Protein AF-A0A0V0S953-F1 (afdb_monomer_lite)

Structure (mmCIF, N/CA/C/O backbone):
data_AF-A0A0V0S953-F1
#
_entry.id   AF-A0A0V0S953-F1
#
loop_
_atom_site.group_PDB
_atom_site.id
_atom_site.type_symbol
_atom_site.label_atom_id
_atom_site.label_alt_id
_atom_site.label_comp_id
_atom_site.label_asym_id
_atom_site.label_entity_id
_atom_site.label_seq_id
_atom_site.pdbx_PDB_ins_code
_atom_site.Cartn_x
_atom_site.Cartn_y
_atom_site.Cartn_z
_atom_site.occupancy
_atom_site.B_iso_or_equiv
_atom_site.auth_seq_id
_atom_site.auth_comp_id
_atom_site.auth_asym_id
_atom_site.auth_atom_id
_atom_site.pdbx_PDB_model_num
ATOM 1 N N . MET A 1 1 ? -29.727 12.438 14.844 1.00 27.28 1 MET A N 1
ATOM 2 C CA . MET A 1 1 ? -30.427 11.473 15.710 1.00 27.28 1 MET A CA 1
ATOM 3 C C . MET A 1 1 ? -31.067 10.426 14.815 1.00 27.28 1 MET A C 1
ATOM 5 O O . MET A 1 1 ? -31.678 10.771 13.804 1.00 27.28 1 MET A O 1
ATOM 9 N N . GLU A 1 2 ? -30.735 9.165 15.053 1.00 31.38 2 GLU A N 1
ATOM 10 C CA . GLU A 1 2 ? -31.239 8.005 14.317 1.00 31.38 2 GLU A CA 1
ATOM 11 C C . GLU A 1 2 ? -32.670 7.712 14.772 1.00 31.38 2 GLU A C 1
ATOM 13 O O . GLU A 1 2 ? -32.946 7.765 15.965 1.00 31.38 2 GLU A O 1
ATOM 18 N N . VAL A 1 3 ? -33.575 7.424 13.834 1.00 25.81 3 VAL A N 1
ATOM 19 C CA . VAL A 1 3 ? -34.759 6.628 14.163 1.00 25.81 3 VAL A CA 1
ATOM 20 C C . VAL A 1 3 ? -34.349 5.185 13.857 1.00 25.81 3 VAL A C 1
ATOM 22 O O . VAL A 1 3 ? -34.022 4.892 12.704 1.00 25.81 3 VAL A O 1
ATOM 25 N N . PRO A 1 4 ? -34.235 4.319 14.867 1.00 36.03 4 PRO A N 1
ATOM 26 C CA . PRO A 1 4 ? -33.815 2.930 14.704 1.00 36.03 4 PRO A CA 1
ATOM 27 C C . PRO A 1 4 ? -34.853 2.132 13.902 1.00 36.03 4 PRO A C 1
ATOM 29 O O . PRO A 1 4 ? -36.058 2.380 13.978 1.00 36.03 4 PRO A O 1
ATOM 32 N N . LYS A 1 5 ? -34.362 1.162 13.119 1.00 43.12 5 LYS A N 1
ATOM 33 C CA . LYS A 1 5 ? -35.192 0.135 12.476 1.00 43.12 5 LYS A CA 1
ATOM 34 C C . LYS A 1 5 ? -35.966 -0.602 13.574 1.00 43.12 5 LYS A C 1
ATOM 36 O O . LYS A 1 5 ? -35.379 -0.983 14.580 1.00 43.12 5 LYS A O 1
ATOM 41 N N . THR A 1 6 ? -37.275 -0.751 13.385 1.00 45.59 6 THR A N 1
ATOM 42 C CA . THR A 1 6 ? -38.213 -1.262 14.393 1.00 45.59 6 THR A CA 1
ATOM 43 C C . THR A 1 6 ? -37.765 -2.619 14.930 1.00 45.59 6 THR A C 1
ATOM 45 O O . THR A 1 6 ? -37.723 -3.594 14.175 1.00 45.59 6 THR A O 1
ATOM 48 N N . VAL A 1 7 ? -37.454 -2.676 16.226 1.00 56.69 7 VAL A N 1
ATOM 49 C CA . VAL A 1 7 ? -37.267 -3.922 16.978 1.00 56.69 7 VAL A CA 1
ATOM 50 C C . VAL A 1 7 ? -38.468 -4.844 16.695 1.00 56.69 7 VAL A C 1
ATOM 52 O O . VAL A 1 7 ? -39.600 -4.347 16.664 1.00 56.69 7 VAL A O 1
ATOM 55 N N . PRO A 1 8 ? -38.271 -6.156 16.452 1.00 63.12 8 PRO A N 1
ATOM 56 C CA . PRO A 1 8 ? -39.381 -7.091 16.301 1.00 63.12 8 PRO A CA 1
ATOM 57 C C . PRO A 1 8 ? -40.364 -6.947 17.463 1.00 63.12 8 PRO A C 1
ATOM 59 O O . PRO A 1 8 ? -39.943 -6.888 18.618 1.00 63.12 8 PRO A O 1
ATOM 62 N N . LYS A 1 9 ? -41.667 -6.884 17.161 1.00 66.38 9 LYS A N 1
ATOM 63 C CA . LYS A 1 9 ? -42.715 -6.642 18.170 1.00 66.38 9 LYS A CA 1
ATOM 64 C C . LYS A 1 9 ? -42.650 -7.635 19.336 1.00 66.38 9 LYS A C 1
ATOM 66 O O . LYS A 1 9 ? -42.949 -7.264 20.463 1.00 66.38 9 LYS A O 1
ATOM 71 N N . ASP A 1 10 ? -42.191 -8.851 19.064 1.00 68.56 10 ASP A N 1
ATOM 72 C CA . ASP A 1 10 ? -42.083 -9.944 20.030 1.00 68.56 10 ASP A CA 1
ATOM 73 C C . ASP A 1 10 ? -40.957 -9.740 21.060 1.00 68.56 10 ASP A C 1
ATOM 75 O O . ASP A 1 10 ? -40.941 -10.398 22.098 1.00 68.56 10 ASP A O 1
ATOM 79 N N . PHE A 1 11 ? -40.003 -8.839 20.791 1.00 76.00 11 PHE A N 1
ATOM 80 C CA . PHE A 1 11 ? -38.868 -8.552 21.682 1.00 76.00 11 PHE A CA 1
ATOM 81 C C . PHE A 1 11 ? -39.101 -7.321 22.559 1.00 76.00 11 PHE A C 1
ATOM 83 O O . PHE A 1 11 ? -38.293 -7.041 23.441 1.00 76.00 11 PHE A O 1
ATOM 90 N N . LEU A 1 12 ? -40.170 -6.571 22.294 1.00 79.94 12 LEU A N 1
ATOM 91 C CA . LEU A 1 12 ? -40.478 -5.333 22.993 1.00 79.94 12 LEU A CA 1
ATOM 92 C C . LEU A 1 12 ? -41.078 -5.607 24.380 1.00 79.94 12 LEU A C 1
ATOM 94 O O . LEU A 1 12 ? -41.820 -6.582 24.552 1.00 79.94 12 LEU A O 1
ATOM 98 N N . PRO A 1 13 ? -40.793 -4.746 25.374 1.00 85.69 13 PRO A N 1
ATOM 99 C CA . PRO A 1 13 ? -41.457 -4.839 26.661 1.00 85.69 13 PRO A CA 1
ATOM 100 C C . PRO A 1 13 ? -42.925 -4.420 26.516 1.00 85.69 13 PRO A C 1
ATOM 102 O O . PRO A 1 13 ? -43.240 -3.447 25.837 1.00 85.69 13 PRO A O 1
ATOM 105 N N . LEU A 1 14 ? -43.820 -5.158 27.168 1.00 87.00 14 LEU A N 1
ATOM 106 C CA . LEU A 1 14 ? -45.253 -4.861 27.244 1.00 87.00 14 LEU A CA 1
ATOM 107 C C . LEU A 1 14 ? -45.548 -3.881 28.383 1.00 87.00 14 LEU A C 1
ATOM 109 O O . LEU A 1 14 ? -46.347 -2.963 28.216 1.00 87.00 14 LEU A O 1
ATOM 113 N N . SER A 1 15 ? -44.894 -4.072 29.534 1.00 87.81 15 SER A N 1
ATOM 114 C CA . SER A 1 15 ? -44.930 -3.147 30.670 1.00 87.81 15 SER A CA 1
ATOM 115 C C . SER A 1 15 ? -43.697 -3.285 31.565 1.00 87.81 15 SER A C 1
ATOM 117 O O . SER A 1 15 ? -43.021 -4.317 31.577 1.00 87.81 15 SER A O 1
ATOM 119 N N . LEU A 1 16 ? -43.398 -2.218 32.303 1.00 90.19 16 LEU A N 1
ATOM 120 C CA . LEU A 1 16 ? -42.393 -2.151 33.359 1.00 90.19 16 LEU A CA 1
ATOM 121 C C . LEU A 1 16 ? -43.057 -1.587 34.613 1.00 90.19 16 LEU A C 1
ATOM 123 O O . LEU A 1 16 ? -43.655 -0.512 34.565 1.00 90.19 16 LEU A O 1
ATOM 127 N N . PHE A 1 17 ? -42.955 -2.297 35.732 1.00 89.88 17 PHE A N 1
ATOM 128 C CA . PHE A 1 17 ? -43.573 -1.868 36.982 1.00 89.88 17 PHE A CA 1
ATOM 129 C C . PHE A 1 17 ? -42.751 -2.260 38.206 1.00 89.88 17 PHE A C 1
ATOM 131 O O . PHE A 1 17 ? -41.916 -3.166 38.159 1.00 89.88 17 PHE A O 1
ATOM 138 N N . ILE A 1 18 ? -42.977 -1.539 39.303 1.00 90.94 18 ILE A N 1
ATOM 139 C CA . ILE A 1 18 ? -42.340 -1.771 40.597 1.00 90.94 18 ILE A CA 1
ATOM 140 C C . ILE A 1 18 ? -43.402 -2.001 41.669 1.00 90.94 18 ILE A C 1
ATOM 142 O O . ILE A 1 18 ? -44.354 -1.232 41.819 1.00 90.94 18 ILE A O 1
ATOM 146 N N . VAL A 1 19 ? -43.223 -3.089 42.409 1.00 90.88 19 VAL A N 1
ATOM 147 C CA . VAL A 1 19 ? -44.101 -3.521 43.496 1.00 90.88 19 VAL A CA 1
ATOM 148 C C . VAL A 1 19 ? -43.340 -3.435 44.809 1.00 90.88 19 VAL A C 1
ATOM 150 O O . VAL A 1 19 ? -42.147 -3.733 44.850 1.00 90.88 19 VAL A O 1
ATOM 153 N N . VAL A 1 20 ? -44.026 -3.030 45.873 1.00 90.06 20 VAL A N 1
ATOM 154 C CA . VAL A 1 20 ? -43.445 -2.792 47.191 1.00 90.06 20 VAL A CA 1
ATOM 155 C C . VAL A 1 20 ? -44.292 -3.474 48.269 1.00 90.06 20 VAL A C 1
ATOM 157 O O . VAL A 1 20 ? -45.518 -3.387 48.247 1.00 90.06 20 VAL A O 1
ATOM 160 N N . LYS A 1 21 ? -43.639 -4.139 49.229 1.00 87.31 21 LYS A N 1
ATOM 161 C CA . LYS A 1 21 ? -44.257 -4.638 50.465 1.00 87.31 21 LYS A CA 1
ATOM 162 C C . LYS A 1 21 ? -43.898 -3.717 51.615 1.00 87.31 21 LYS A C 1
ATOM 164 O O . LYS A 1 21 ? -42.721 -3.570 51.955 1.00 87.31 21 LYS A O 1
ATOM 169 N N . THR A 1 22 ? -44.919 -3.156 52.243 1.00 83.50 22 THR A N 1
ATOM 170 C CA . THR A 1 22 ? -44.800 -2.419 53.504 1.00 83.50 22 THR A CA 1
ATOM 171 C C . THR A 1 22 ? -45.377 -3.259 54.649 1.00 83.50 22 THR A C 1
ATOM 173 O O . THR A 1 22 ? -46.056 -4.255 54.393 1.00 83.50 22 THR A O 1
ATOM 176 N N . PRO A 1 23 ? -45.161 -2.888 55.923 1.00 80.25 23 PRO A N 1
ATOM 177 C CA . PRO A 1 23 ? -45.806 -3.556 57.053 1.00 80.25 23 PRO A CA 1
ATOM 178 C C . PRO A 1 23 ? -47.342 -3.523 57.009 1.00 80.25 23 PRO A C 1
ATOM 180 O O . PRO A 1 23 ? -47.979 -4.347 57.658 1.00 80.25 23 PRO A O 1
ATOM 183 N N . LYS A 1 24 ? -47.932 -2.560 56.285 1.00 77.69 24 LYS A N 1
ATOM 184 C CA . LYS A 1 24 ? -49.384 -2.334 56.227 1.00 77.69 24 LYS A CA 1
ATOM 185 C C . LYS A 1 24 ? -50.045 -3.051 55.052 1.00 77.69 24 LYS A C 1
ATOM 187 O O . LYS A 1 24 ? -51.111 -3.630 55.224 1.00 77.69 24 LYS A O 1
ATOM 192 N N . GLU A 1 25 ? -49.424 -3.001 53.876 1.00 81.19 25 GLU A N 1
ATOM 193 C CA . GLU A 1 25 ? -50.006 -3.507 52.631 1.00 81.19 25 GLU A CA 1
ATOM 194 C C . GLU A 1 25 ? -48.944 -3.860 51.574 1.00 81.19 25 GLU A C 1
ATOM 196 O O . GLU A 1 25 ? -47.821 -3.333 51.581 1.00 81.19 25 GLU A O 1
ATOM 201 N N . ASP A 1 26 ? -49.338 -4.738 50.648 1.00 82.00 26 ASP A N 1
ATOM 202 C CA . ASP A 1 26 ? -48.635 -5.023 49.396 1.00 82.00 26 ASP A CA 1
ATOM 203 C C . ASP A 1 26 ? -49.204 -4.094 48.318 1.00 82.00 26 ASP A C 1
ATOM 205 O O . ASP A 1 26 ? -50.412 -4.089 48.084 1.00 82.00 26 ASP A O 1
ATOM 209 N N . ARG A 1 27 ? -48.357 -3.294 47.663 1.00 82.12 27 ARG A N 1
ATOM 210 C CA . ARG A 1 27 ? -48.823 -2.250 46.744 1.00 82.12 27 ARG A CA 1
ATOM 211 C C . ARG A 1 27 ? -47.999 -2.175 45.467 1.00 82.12 27 ARG A C 1
ATOM 213 O O . ARG A 1 27 ? -46.771 -2.274 45.484 1.00 82.12 27 ARG A O 1
ATOM 220 N N . MET A 1 28 ? -48.679 -1.931 44.348 1.00 85.25 28 MET A N 1
ATOM 221 C CA . MET A 1 28 ? -48.036 -1.495 43.112 1.00 85.25 28 MET A CA 1
ATOM 222 C C . MET A 1 28 ? -47.694 -0.008 43.241 1.00 85.25 28 MET A C 1
ATOM 224 O O . MET A 1 28 ? -48.580 0.829 43.404 1.00 85.25 28 MET A O 1
ATOM 228 N N . LEU A 1 29 ? -46.404 0.321 43.200 1.00 84.75 29 LEU A N 1
ATOM 229 C CA . LEU A 1 29 ? -45.949 1.694 43.399 1.00 84.75 29 LEU A CA 1
ATOM 230 C C . LEU A 1 29 ? -46.031 2.506 42.099 1.00 84.75 29 LEU A C 1
ATOM 232 O O . LEU A 1 29 ? -46.528 3.630 42.104 1.00 84.75 29 LEU A O 1
ATOM 236 N N . TYR A 1 30 ? -45.560 1.941 40.985 1.00 87.81 30 TYR A N 1
ATOM 237 C CA . TYR A 1 30 ? -45.603 2.589 39.673 1.00 87.81 30 TYR A CA 1
ATOM 238 C C . TYR A 1 30 ? -45.574 1.555 38.540 1.00 87.81 30 TYR A C 1
ATOM 240 O O . TYR A 1 30 ? -44.890 0.536 38.656 1.00 87.81 30 TYR A O 1
ATOM 248 N N . MET A 1 31 ? -46.274 1.836 37.439 1.00 85.00 31 MET A N 1
ATOM 249 C CA . MET A 1 31 ? -46.343 0.997 36.240 1.00 85.00 31 MET A CA 1
ATOM 250 C C . MET A 1 31 ? -46.392 1.860 34.981 1.00 85.00 31 MET A C 1
ATOM 252 O O . MET A 1 31 ? -47.083 2.874 34.952 1.00 85.00 31 MET A O 1
ATOM 256 N N . TYR A 1 32 ? -45.685 1.428 33.936 1.00 85.38 32 TYR A N 1
ATOM 257 C CA . TYR A 1 32 ? -45.700 2.076 32.631 1.00 85.38 32 TYR A CA 1
ATOM 258 C C . TYR A 1 32 ? -45.596 1.058 31.478 1.00 85.38 32 TYR A C 1
ATOM 260 O O . TYR A 1 32 ? -44.724 0.182 31.524 1.00 85.38 32 TYR A O 1
ATOM 268 N N . PRO A 1 33 ? -46.417 1.174 30.416 1.00 82.06 33 PRO A N 1
ATOM 269 C CA . PRO A 1 33 ? -47.638 1.982 30.325 1.00 82.06 33 PRO A CA 1
ATOM 270 C C . PRO A 1 33 ? -48.733 1.472 31.291 1.00 82.06 33 PRO A C 1
ATOM 272 O O . PRO A 1 33 ? -48.670 0.315 31.713 1.00 82.06 33 PRO A O 1
ATOM 275 N N . PRO A 1 34 ? -49.729 2.303 31.647 1.00 75.31 34 PRO A N 1
ATOM 276 C CA . PRO A 1 34 ? -50.804 1.921 32.561 1.00 75.31 34 PRO A CA 1
ATOM 277 C C . PRO A 1 34 ? -51.718 0.846 31.950 1.00 75.31 34 PRO A C 1
ATOM 279 O O . PRO A 1 34 ? -51.841 0.749 30.724 1.00 75.31 34 PRO A O 1
ATOM 282 N N . LEU A 1 35 ? -52.367 0.045 32.807 1.00 72.69 35 LEU A N 1
ATOM 283 C CA . LEU A 1 35 ? -53.309 -1.003 32.396 1.00 72.69 35 LEU A CA 1
ATOM 284 C C . LEU A 1 35 ? -54.521 -0.390 31.686 1.00 72.69 35 LEU A C 1
ATOM 286 O O . LEU A 1 35 ? -55.115 0.591 32.138 1.00 72.69 35 LEU A O 1
ATOM 290 N N . GLU A 1 36 ? -54.901 -0.981 30.556 1.00 60.16 36 GLU A N 1
ATOM 291 C CA . GLU A 1 36 ? -56.057 -0.534 29.786 1.00 60.16 36 GLU A CA 1
ATOM 292 C C . GLU A 1 36 ? -57.334 -1.178 30.347 1.00 60.16 36 GLU A C 1
ATOM 294 O O . GLU A 1 36 ? -57.665 -2.320 30.027 1.00 60.16 36 GLU A O 1
ATOM 299 N N . ASN A 1 37 ? -58.056 -0.451 31.202 1.00 52.38 37 ASN A N 1
ATOM 300 C CA . ASN A 1 37 ? -59.352 -0.901 31.713 1.00 52.38 37 ASN A CA 1
ATOM 301 C C . ASN A 1 37 ? -60.457 -0.677 30.672 1.00 52.38 37 ASN A C 1
ATOM 303 O O . ASN A 1 37 ? -60.519 0.373 30.026 1.00 52.38 37 ASN A O 1
ATOM 307 N N . GLU A 1 38 ? -61.375 -1.640 30.527 1.00 41.25 38 GLU A N 1
ATOM 308 C CA . GLU A 1 38 ? -62.577 -1.435 29.716 1.00 41.25 38 GLU A CA 1
ATOM 309 C C . GLU A 1 38 ? -63.356 -0.225 30.249 1.00 41.25 38 GLU A C 1
ATOM 311 O O . GLU A 1 38 ? -63.893 -0.242 31.360 1.00 41.25 38 GLU A O 1
ATOM 316 N N . LYS A 1 39 ? -63.484 0.828 29.432 1.00 37.56 39 LYS A N 1
ATOM 317 C CA . LYS A 1 39 ? -64.547 1.816 29.625 1.00 37.56 39 LYS A CA 1
ATOM 318 C C . LYS A 1 39 ? -65.874 1.078 29.467 1.00 37.56 39 LYS A C 1
ATOM 320 O O . LYS A 1 39 ? -66.322 0.871 28.341 1.00 37.56 39 LYS A O 1
ATOM 325 N N . LYS A 1 40 ? -66.514 0.683 30.573 1.00 32.12 40 LYS A N 1
ATOM 326 C CA . LYS A 1 40 ? -67.910 0.228 30.538 1.00 32.12 40 LYS A CA 1
ATOM 327 C C . LYS A 1 40 ? -68.753 1.343 29.901 1.00 32.12 40 LYS A C 1
ATOM 329 O O . LYS A 1 40 ? -68.783 2.448 30.448 1.00 32.12 40 LYS A O 1
ATOM 334 N N . PRO A 1 41 ? -69.441 1.111 28.771 1.00 31.48 41 PRO A N 1
ATOM 335 C CA . PRO A 1 41 ? -70.391 2.081 28.261 1.00 31.48 41 PRO A CA 1
ATOM 336 C C . PRO A 1 41 ? -71.612 2.066 29.187 1.00 31.48 41 PRO A C 1
ATOM 338 O O . PRO A 1 41 ? -72.271 1.042 29.323 1.00 31.48 41 PRO A O 1
ATOM 341 N N . ASN A 1 42 ? -71.876 3.197 29.845 1.00 37.62 42 ASN A N 1
ATOM 342 C CA . ASN A 1 42 ? -73.132 3.552 30.513 1.00 37.62 42 ASN A CA 1
ATOM 343 C C . ASN A 1 42 ? -73.918 2.391 31.151 1.00 37.62 42 ASN A C 1
ATOM 345 O O . ASN A 1 42 ? -74.941 1.957 30.622 1.00 37.62 42 ASN A O 1
ATOM 349 N N . GLN A 1 43 ? -73.534 1.984 32.360 1.00 33.72 43 GLN A N 1
ATOM 350 C CA . GLN A 1 43 ? -74.524 1.508 33.323 1.00 33.72 43 GLN A CA 1
ATOM 351 C C . GLN A 1 43 ? -74.787 2.641 34.309 1.00 33.72 43 GLN A C 1
ATOM 353 O O . GLN A 1 43 ? -73.927 3.009 35.103 1.00 33.72 43 GLN A O 1
ATOM 358 N N . ARG A 1 44 ? -75.992 3.217 34.225 1.00 42.28 44 ARG A N 1
ATOM 359 C CA . ARG A 1 44 ? -76.611 3.893 35.364 1.00 42.28 44 ARG A CA 1
ATOM 360 C C . ARG A 1 44 ? -76.716 2.849 36.473 1.00 42.28 44 ARG A C 1
ATOM 362 O O . ARG A 1 44 ? -77.617 2.019 36.436 1.00 42.28 44 ARG A O 1
ATOM 369 N N . THR A 1 45 ? -75.778 2.848 37.404 1.00 31.97 45 THR A N 1
ATOM 370 C CA . THR A 1 45 ? -75.957 2.186 38.693 1.00 31.97 45 THR A CA 1
ATOM 371 C C . THR A 1 45 ? -76.225 3.270 39.709 1.00 31.97 45 THR A C 1
ATOM 373 O O . THR A 1 45 ? -75.410 4.177 39.890 1.00 31.97 45 THR A O 1
ATOM 376 N N . ASP A 1 46 ? -77.416 3.188 40.290 1.00 31.89 46 ASP A N 1
ATOM 377 C CA . ASP A 1 46 ? -77.893 4.024 41.373 1.00 31.89 46 ASP A CA 1
ATOM 378 C C . ASP A 1 46 ? -76.809 4.230 42.430 1.00 31.89 46 ASP A C 1
ATOM 380 O O . ASP A 1 46 ? -76.150 3.295 42.889 1.00 31.89 46 ASP A O 1
ATOM 384 N N . GLN A 1 47 ? -76.643 5.491 42.811 1.00 36.81 47 GLN A N 1
ATOM 385 C CA . GLN A 1 47 ? -75.913 5.875 44.003 1.00 36.81 47 GLN A CA 1
ATOM 386 C C . GLN A 1 47 ? -76.607 5.248 45.213 1.00 36.81 47 GLN A C 1
ATOM 388 O O . GLN A 1 47 ? -77.595 5.779 45.717 1.00 36.81 47 GLN A O 1
ATOM 393 N N . VAL A 1 48 ? -76.069 4.143 45.718 1.00 33.62 48 VAL A N 1
ATOM 394 C CA . VAL A 1 48 ? -76.252 3.801 47.126 1.00 33.62 48 VAL A CA 1
ATOM 395 C C . VAL A 1 48 ? -75.131 4.509 47.875 1.00 33.62 48 VAL A C 1
ATOM 397 O O . VAL A 1 48 ? -73.970 4.110 47.815 1.00 33.62 48 VAL A O 1
ATOM 400 N N . MET A 1 49 ? -75.475 5.617 48.533 1.00 31.81 49 MET A N 1
ATOM 401 C CA . MET A 1 49 ? -74.609 6.242 49.527 1.00 31.81 49 MET A CA 1
ATOM 402 C C . MET A 1 49 ? -74.304 5.226 50.632 1.00 31.81 49 MET A C 1
ATOM 404 O O . MET A 1 49 ? -75.199 4.855 51.390 1.00 31.81 49 MET A O 1
ATOM 408 N N . HIS A 1 50 ? -73.044 4.812 50.756 1.00 31.91 50 HIS A N 1
ATOM 409 C CA . HIS A 1 50 ? -72.557 4.199 51.987 1.00 31.91 50 HIS A CA 1
ATOM 410 C C . HIS A 1 50 ? -72.132 5.296 52.971 1.00 31.91 50 HIS A C 1
ATOM 412 O O . HIS A 1 50 ? -71.454 6.256 52.605 1.00 31.91 50 HIS A O 1
ATOM 418 N N . SER A 1 51 ? -72.595 5.175 54.215 1.00 33.22 51 SER A N 1
ATOM 419 C CA . SER A 1 51 ? -72.287 6.089 55.314 1.00 33.22 51 SER A CA 1
ATOM 420 C C . SER A 1 51 ? -70.858 5.868 55.851 1.00 33.22 51 SER A C 1
ATOM 422 O O . SER A 1 51 ? -70.270 4.812 55.614 1.00 33.22 51 SER A O 1
ATOM 424 N N . PRO A 1 52 ? -70.287 6.816 56.623 1.00 39.97 52 PRO A N 1
ATOM 425 C CA . PRO A 1 52 ? -68.868 6.814 57.012 1.00 39.97 52 PRO A CA 1
ATOM 426 C C . PRO A 1 52 ? -68.450 5.723 58.017 1.00 39.97 52 PRO A C 1
ATOM 428 O O . PRO A 1 52 ? -67.308 5.730 58.466 1.00 39.97 52 PRO A O 1
ATOM 431 N N . TYR A 1 53 ? -69.356 4.822 58.412 1.00 36.78 53 TYR A N 1
ATOM 432 C CA . TYR A 1 53 ? -69.130 3.828 59.472 1.00 36.78 53 TYR A CA 1
ATOM 433 C C . TYR A 1 53 ? -69.298 2.369 59.024 1.00 36.78 53 TYR A C 1
ATOM 435 O O . TYR A 1 53 ? -69.238 1.466 59.858 1.00 36.78 53 TYR A O 1
ATOM 443 N N . THR A 1 54 ? -69.490 2.091 57.733 1.00 29.41 54 THR A N 1
ATOM 444 C CA . THR A 1 54 ? -69.444 0.706 57.242 1.00 29.41 54 THR A CA 1
ATOM 445 C C . THR A 1 54 ? -68.000 0.224 57.141 1.00 29.41 54 THR A C 1
ATOM 447 O O . THR A 1 54 ? -67.235 0.710 56.310 1.00 29.41 54 THR A O 1
ATOM 450 N N . VAL A 1 55 ? -67.639 -0.747 57.984 1.00 33.53 55 VAL A N 1
ATOM 451 C CA . VAL A 1 55 ? -66.429 -1.562 57.820 1.00 33.53 55 VAL A CA 1
ATOM 452 C C . VAL A 1 55 ? -66.520 -2.239 56.455 1.00 33.53 55 VAL A C 1
ATOM 454 O O . VAL A 1 55 ? -67.422 -3.040 56.217 1.00 33.53 55 VAL A O 1
ATOM 457 N N . VAL A 1 56 ? -65.613 -1.882 55.546 1.00 32.12 56 VAL A N 1
ATOM 458 C CA . VAL A 1 56 ? -65.423 -2.608 54.290 1.00 32.12 56 VAL A CA 1
ATOM 459 C C . VAL A 1 56 ? -64.786 -3.942 54.661 1.00 32.12 56 VAL A C 1
ATOM 461 O O . VAL A 1 56 ? -63.593 -4.006 54.950 1.00 32.12 56 VAL A O 1
ATOM 464 N N . GLU A 1 57 ? -65.583 -5.008 54.709 1.00 28.97 57 GLU A N 1
ATOM 465 C CA . GLU A 1 57 ? -65.027 -6.356 54.656 1.00 28.97 57 GLU A CA 1
ATOM 466 C C . GLU A 1 57 ? -64.249 -6.483 53.346 1.00 28.97 57 GLU A C 1
ATOM 468 O O . GLU A 1 57 ? -64.786 -6.255 52.260 1.00 28.97 57 GLU A O 1
ATOM 473 N N . SER A 1 58 ? -62.968 -6.832 53.459 1.00 30.09 58 SER A N 1
ATOM 474 C CA . SER A 1 58 ? -62.065 -7.162 52.358 1.00 30.09 58 SER A CA 1
ATOM 475 C C . SER A 1 58 ? -62.515 -8.473 51.698 1.00 30.09 58 SER A C 1
ATOM 477 O O . SER A 1 58 ? -61.878 -9.518 51.817 1.00 30.09 58 SER A O 1
ATOM 479 N N . GLY A 1 59 ? -63.673 -8.442 51.044 1.00 29.11 59 GLY A N 1
ATOM 480 C CA . GLY A 1 59 ? -64.198 -9.534 50.246 1.00 29.11 59 GLY A CA 1
ATOM 481 C C . GLY A 1 59 ? -63.457 -9.593 48.919 1.00 29.11 59 GLY A C 1
ATOM 482 O O . GLY A 1 59 ? -63.823 -8.915 47.965 1.00 29.11 59 GLY A O 1
ATOM 483 N N . THR A 1 60 ? -62.422 -10.428 48.846 1.00 35.31 60 THR A N 1
ATOM 484 C CA . THR A 1 60 ? -61.786 -10.856 47.592 1.00 35.31 60 THR A CA 1
ATOM 485 C C . THR A 1 60 ? -62.744 -11.764 46.815 1.00 35.31 60 THR A C 1
ATOM 487 O O . THR A 1 60 ? -62.572 -12.979 46.739 1.00 35.31 60 THR A O 1
ATOM 490 N N . THR A 1 61 ? -63.806 -11.202 46.239 1.00 33.50 61 THR A N 1
ATOM 491 C CA . THR A 1 61 ? -64.629 -11.927 45.265 1.00 33.50 61 THR A CA 1
ATOM 492 C C . THR A 1 61 ? -64.004 -11.807 43.884 1.00 33.50 61 THR A C 1
ATOM 494 O O . THR A 1 61 ? -64.182 -10.824 43.172 1.00 33.50 61 THR A O 1
ATOM 497 N N . TRP A 1 62 ? -63.255 -12.849 43.531 1.00 38.84 62 TRP A N 1
ATOM 498 C CA . TRP A 1 62 ? -62.644 -13.078 42.229 1.00 38.84 62 TRP A CA 1
ATOM 499 C C . TRP A 1 62 ? -63.705 -13.113 41.123 1.00 38.84 62 TRP A C 1
ATOM 501 O O . TRP A 1 62 ? -64.420 -14.105 40.966 1.00 38.84 62 TRP A O 1
ATOM 511 N N . HIS A 1 63 ? -63.778 -12.073 40.296 1.00 41.38 63 HIS A N 1
ATOM 512 C CA . HIS A 1 63 ? -64.383 -12.209 38.976 1.00 41.38 63 HIS A CA 1
ATOM 513 C C . HIS A 1 63 ? -63.317 -12.748 38.027 1.00 41.38 63 HIS A C 1
ATOM 515 O O . HIS A 1 63 ? -62.480 -12.018 37.508 1.00 41.38 63 HIS A O 1
ATOM 521 N N . GLN A 1 64 ? -63.325 -14.068 37.833 1.00 40.34 64 GLN A N 1
ATOM 522 C CA . GLN A 1 64 ? -62.455 -14.747 36.883 1.00 40.34 64 GLN A CA 1
ATOM 523 C C . GLN A 1 64 ? -62.870 -14.350 35.459 1.00 40.34 64 GLN A C 1
ATOM 525 O O . GLN A 1 64 ? -63.674 -15.017 34.807 1.00 40.34 64 GLN A O 1
ATOM 530 N N . HIS A 1 65 ? -62.357 -13.224 34.973 1.00 49.97 65 HIS A N 1
ATOM 531 C CA . HIS A 1 65 ? -62.475 -12.888 33.568 1.00 49.97 65 HIS A CA 1
ATOM 532 C C . HIS A 1 65 ? -61.603 -13.871 32.775 1.00 49.97 65 HIS A C 1
ATOM 534 O O . HIS A 1 65 ? -60.378 -13.789 32.774 1.00 49.97 65 HIS A O 1
ATOM 540 N N . ASN A 1 66 ? -62.244 -14.849 32.128 1.00 48.25 66 ASN A N 1
ATOM 541 C CA . ASN A 1 66 ? -61.598 -15.830 31.252 1.00 48.25 66 ASN A CA 1
ATOM 542 C C . ASN A 1 66 ? -61.108 -15.160 29.955 1.00 48.25 66 ASN A C 1
ATOM 544 O O . ASN A 1 66 ? -61.662 -15.378 28.874 1.00 48.25 66 ASN A O 1
ATOM 548 N N . TYR A 1 67 ? -60.074 -14.327 30.045 1.00 57.06 67 TYR A N 1
ATOM 549 C CA . TYR A 1 67 ? -59.380 -13.805 28.874 1.00 57.06 67 TYR A CA 1
ATOM 550 C C . TYR A 1 67 ? -58.445 -14.885 28.310 1.00 57.06 67 TYR A C 1
ATOM 552 O O . TYR A 1 67 ? -57.635 -15.464 29.030 1.00 57.06 67 TYR A O 1
ATOM 560 N N . LYS A 1 68 ? -58.562 -15.179 27.006 1.00 60.78 68 LYS A N 1
ATOM 561 C CA . LYS A 1 68 ? -57.687 -16.143 26.305 1.00 60.78 68 LYS A CA 1
ATOM 562 C C . LYS A 1 68 ? -56.273 -15.599 26.053 1.00 60.78 68 LYS A C 1
ATOM 564 O O . LYS A 1 68 ? -55.364 -16.388 25.817 1.00 60.78 68 LYS A O 1
ATOM 569 N N . THR A 1 69 ? -56.109 -14.279 26.077 1.00 72.00 69 THR A N 1
ATOM 570 C CA . THR A 1 69 ? -54.852 -13.557 25.846 1.00 72.00 69 THR A CA 1
ATOM 571 C C . THR A 1 69 ? -54.752 -12.406 26.837 1.00 72.00 69 THR A C 1
ATOM 573 O O . THR A 1 69 ? -55.743 -11.730 27.108 1.00 72.00 69 THR A O 1
ATOM 576 N N . SER A 1 70 ? -53.554 -12.173 27.356 1.00 77.94 70 SER A N 1
ATOM 577 C CA . SER A 1 70 ? -53.223 -11.095 28.291 1.00 77.94 70 SER A CA 1
ATOM 578 C C . SER A 1 70 ? -52.572 -9.893 27.589 1.00 77.94 70 SER A C 1
ATOM 580 O O . SER A 1 70 ? -52.013 -9.011 28.242 1.00 77.94 70 SER A O 1
ATOM 582 N N . ILE A 1 71 ? -52.636 -9.857 26.252 1.00 79.19 71 ILE A N 1
ATOM 583 C CA . ILE A 1 71 ? -52.079 -8.806 25.395 1.00 79.19 71 ILE A CA 1
ATOM 584 C C . ILE A 1 71 ? -53.185 -8.231 24.500 1.00 79.19 71 ILE A C 1
ATOM 586 O O . ILE A 1 71 ? -53.863 -8.978 23.790 1.00 79.19 71 ILE A O 1
ATOM 590 N N . LYS A 1 72 ? -53.333 -6.901 24.491 1.00 73.88 72 LYS A N 1
ATOM 591 C CA . LYS A 1 72 ? -54.224 -6.154 23.585 1.00 73.88 72 LYS A CA 1
ATOM 592 C C . LYS A 1 72 ? -53.496 -4.909 23.072 1.00 73.88 72 LYS A C 1
ATOM 594 O O . LYS A 1 72 ? -52.854 -4.219 23.853 1.00 73.88 72 LYS A O 1
ATOM 599 N N . ASP A 1 73 ? -53.489 -4.688 21.755 1.00 67.19 73 ASP A N 1
ATOM 600 C CA . ASP A 1 73 ? -52.793 -3.567 21.089 1.00 67.19 73 ASP A CA 1
ATOM 601 C C . ASP A 1 73 ? -51.313 -3.364 21.498 1.00 67.19 73 ASP A C 1
ATOM 603 O O . ASP A 1 73 ? -50.778 -2.257 21.477 1.00 67.19 73 ASP A O 1
ATOM 607 N N . GLY A 1 74 ? -50.615 -4.454 21.848 1.00 69.44 74 GLY A N 1
ATOM 608 C CA . GLY A 1 74 ? -49.215 -4.415 22.292 1.00 69.44 74 GLY A CA 1
ATOM 609 C C . GLY A 1 74 ? -49.011 -3.968 23.746 1.00 69.44 74 GLY A C 1
ATOM 610 O O . GLY A 1 74 ? -47.874 -3.720 24.135 1.00 69.44 74 GLY A O 1
ATOM 611 N N . LYS A 1 75 ? -50.082 -3.889 24.544 1.00 77.00 75 LYS A N 1
ATOM 612 C CA . LYS A 1 75 ? -50.067 -3.576 25.978 1.00 77.00 75 LYS A CA 1
ATOM 613 C C . LYS A 1 75 ? -50.597 -4.741 26.813 1.00 77.00 75 LYS A C 1
ATOM 615 O O . LYS A 1 75 ? -51.272 -5.638 26.302 1.00 77.00 75 LYS A O 1
ATOM 620 N N . LEU A 1 76 ? -50.272 -4.714 28.105 1.00 81.69 76 LEU A N 1
ATOM 621 C CA . LEU A 1 76 ? -50.765 -5.673 29.090 1.00 81.69 76 LEU A CA 1
ATOM 622 C C . LEU A 1 76 ? -52.263 -5.434 29.362 1.00 81.69 76 LEU A C 1
ATOM 624 O O . LEU A 1 76 ? -52.675 -4.295 29.574 1.00 81.69 76 LEU A O 1
ATOM 628 N N . PHE A 1 77 ? -53.066 -6.500 29.358 1.00 79.94 77 PHE A N 1
ATOM 629 C CA . PHE A 1 77 ? -54.518 -6.438 29.550 1.00 79.94 77 PHE A CA 1
ATOM 630 C C . PHE A 1 77 ? -55.017 -7.566 30.469 1.00 79.94 77 PHE A C 1
ATOM 632 O O . PHE A 1 77 ? -54.477 -8.674 30.452 1.00 79.94 77 PHE A O 1
ATOM 639 N N . GLY A 1 78 ? -56.082 -7.294 31.233 1.00 72.38 78 GLY A N 1
ATOM 640 C CA . GLY A 1 78 ? -56.804 -8.303 32.019 1.00 72.38 78 GLY A CA 1
ATOM 641 C C . GLY A 1 78 ? -56.218 -8.622 33.400 1.00 72.38 78 GLY A C 1
ATOM 642 O O . GLY A 1 78 ? -56.487 -9.704 33.918 1.00 72.38 78 GLY A O 1
ATOM 643 N N . PHE A 1 79 ? -55.431 -7.715 33.983 1.00 77.94 79 PHE A N 1
ATOM 644 C CA . PHE A 1 79 ? -54.925 -7.816 35.356 1.00 77.94 79 PHE A CA 1
ATOM 645 C C . PHE A 1 79 ? -55.375 -6.607 36.181 1.00 77.94 79 PHE A C 1
ATOM 647 O O . PHE A 1 79 ? -55.478 -5.516 35.629 1.00 77.94 79 PHE A O 1
ATOM 654 N N . ASP A 1 80 ? -55.577 -6.804 37.485 1.00 78.25 80 ASP A N 1
ATOM 655 C CA . ASP A 1 80 ? -55.813 -5.725 38.452 1.00 78.25 80 ASP A CA 1
ATOM 656 C C . ASP A 1 80 ? -54.523 -5.399 39.225 1.00 78.25 80 ASP A C 1
ATOM 658 O O . ASP A 1 80 ? -53.712 -6.294 39.504 1.00 78.25 80 ASP A O 1
ATOM 662 N N . ASP A 1 81 ? -54.351 -4.132 39.616 1.00 76.94 81 ASP A N 1
ATOM 663 C CA . ASP A 1 81 ? -53.148 -3.650 40.312 1.00 76.94 81 ASP A CA 1
ATOM 664 C C . ASP A 1 81 ? -52.891 -4.397 41.632 1.00 76.94 81 ASP A C 1
ATOM 666 O O . ASP A 1 81 ? -51.750 -4.749 41.937 1.00 76.94 81 ASP A O 1
ATOM 670 N N . GLU A 1 82 ? -53.951 -4.693 42.392 1.00 78.88 82 GLU A N 1
ATOM 671 C CA . GLU A 1 82 ? -53.881 -5.419 43.669 1.00 78.88 82 GLU A CA 1
ATOM 672 C C . GLU A 1 82 ? -53.403 -6.868 43.485 1.00 78.88 82 GLU A C 1
ATOM 674 O O . GLU A 1 82 ? -52.602 -7.377 44.273 1.00 78.88 82 GLU A O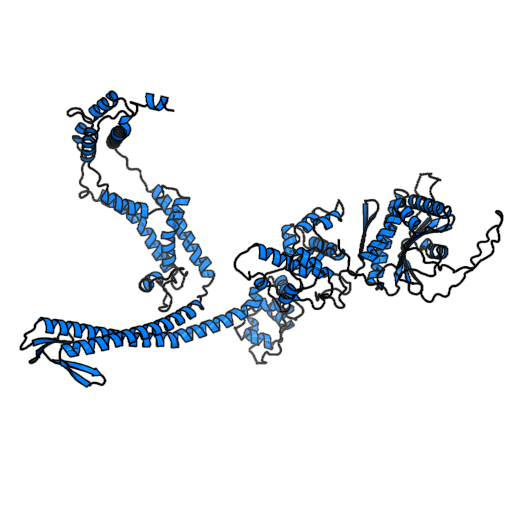 1
ATOM 679 N N . ILE A 1 83 ? -53.836 -7.526 42.404 1.00 81.19 83 ILE A N 1
ATOM 680 C CA . ILE A 1 83 ? -53.459 -8.912 42.096 1.00 81.19 83 ILE A CA 1
ATOM 681 C C . ILE A 1 83 ? -51.989 -8.976 41.680 1.00 81.19 83 ILE A C 1
ATOM 683 O O . ILE A 1 83 ? -51.255 -9.854 42.137 1.00 81.19 83 ILE A O 1
ATOM 687 N N . LEU A 1 84 ? -51.542 -8.050 40.825 1.00 82.81 84 LEU A N 1
ATOM 688 C CA . LEU A 1 84 ? -50.137 -7.967 40.418 1.00 82.81 84 LEU A CA 1
ATOM 689 C C . LEU A 1 84 ? -49.239 -7.627 41.611 1.00 82.81 84 LEU A C 1
ATOM 691 O O . LEU A 1 84 ? -48.164 -8.212 41.743 1.00 82.81 84 LEU A O 1
ATOM 695 N N . ALA A 1 85 ? -49.687 -6.734 42.499 1.00 83.94 85 ALA A N 1
ATOM 696 C CA . ALA A 1 85 ? -48.962 -6.423 43.720 1.00 83.94 85 ALA A CA 1
ATOM 697 C C . ALA A 1 85 ? -48.764 -7.683 44.572 1.00 83.94 85 ALA A C 1
ATOM 699 O O . ALA A 1 85 ? -47.625 -8.056 44.834 1.00 83.94 85 ALA A O 1
ATOM 700 N N . PHE A 1 86 ? -49.846 -8.396 44.894 1.00 83.38 86 PHE A N 1
ATOM 701 C CA . PHE A 1 86 ? -49.795 -9.620 45.698 1.00 83.38 86 PHE A CA 1
ATOM 702 C C . PHE A 1 86 ? -48.969 -10.747 45.055 1.00 83.38 86 PHE A C 1
ATOM 704 O O . PHE A 1 86 ? -48.240 -11.465 45.737 1.00 83.38 86 PHE A O 1
ATOM 711 N N . LEU A 1 87 ? -49.068 -10.928 43.734 1.00 83.62 87 LEU A N 1
ATOM 712 C CA . LEU A 1 87 ? -48.359 -12.004 43.039 1.00 83.62 87 LEU A CA 1
ATOM 713 C C . LEU A 1 87 ? -46.838 -11.796 43.051 1.00 83.62 87 LEU A C 1
ATOM 715 O O . LEU A 1 87 ? -46.077 -12.766 43.101 1.00 83.62 87 LEU A O 1
ATOM 719 N N . PHE A 1 88 ? -46.396 -10.540 42.969 1.00 86.81 88 PHE A N 1
ATOM 720 C CA . PHE A 1 88 ? -44.986 -10.201 42.815 1.00 86.81 88 PHE A CA 1
ATOM 721 C C . PHE A 1 88 ? -44.312 -9.685 44.096 1.00 86.81 88 PHE A C 1
ATOM 723 O O . PHE A 1 88 ? -43.077 -9.587 44.114 1.00 86.81 88 PHE A O 1
ATOM 730 N N . THR A 1 89 ? -45.061 -9.464 45.186 1.00 82.00 89 THR A N 1
ATOM 731 C CA . THR A 1 89 ? -44.548 -9.431 46.568 1.00 82.00 89 THR A CA 1
ATOM 732 C C . THR A 1 89 ? -44.260 -10.851 47.068 1.00 82.00 89 THR A C 1
ATOM 734 O O . THR A 1 89 ? -44.947 -11.420 47.916 1.00 82.00 89 THR A O 1
ATOM 737 N N . VAL A 1 90 ? -43.211 -11.464 46.518 1.00 81.31 90 VAL A N 1
ATOM 738 C CA . VAL A 1 90 ? -42.840 -12.851 46.834 1.00 81.31 90 VAL A CA 1
ATOM 739 C C . VAL A 1 90 ? -42.441 -13.057 48.300 1.00 81.31 90 VAL A C 1
ATOM 741 O O . VAL A 1 90 ? -42.089 -12.132 49.032 1.00 81.31 90 VAL A O 1
ATOM 744 N N . LEU A 1 91 ? -42.429 -14.324 48.719 1.00 81.88 91 LEU A N 1
ATOM 745 C CA . LEU A 1 91 ? -41.910 -14.731 50.023 1.00 81.88 91 LEU A CA 1
ATOM 746 C C . LEU A 1 91 ? -40.427 -14.330 50.184 1.00 81.88 91 LEU A C 1
ATOM 748 O O . LEU A 1 91 ? -39.648 -14.555 49.255 1.00 81.88 91 LEU A O 1
ATOM 752 N N . PRO A 1 92 ? -39.986 -13.884 51.380 1.00 79.94 92 PRO A N 1
ATOM 753 C CA . PRO A 1 92 ? -38.604 -13.447 51.626 1.00 79.94 92 PRO A CA 1
ATOM 754 C C . PRO A 1 92 ? -37.514 -14.460 51.241 1.00 79.94 92 PRO A C 1
ATOM 756 O O . PRO A 1 92 ? -36.398 -14.079 50.908 1.00 79.94 92 PRO A O 1
ATOM 759 N N . LYS A 1 93 ? -37.831 -15.763 51.249 1.00 81.56 93 LYS A N 1
ATOM 760 C CA . LYS A 1 93 ? -36.906 -16.847 50.865 1.00 81.56 93 LYS A CA 1
ATOM 761 C C . LYS A 1 93 ? -36.546 -16.859 49.374 1.00 81.56 93 LYS A C 1
ATOM 763 O O . LYS A 1 93 ? -35.562 -17.487 49.007 1.00 81.56 93 LYS A O 1
ATOM 768 N N . MET A 1 94 ? -37.362 -16.219 48.538 1.00 80.88 94 MET A N 1
ATOM 769 C CA . MET A 1 94 ? -37.176 -16.127 47.086 1.00 80.88 94 MET A CA 1
ATOM 770 C C . MET A 1 94 ? -36.502 -14.810 46.668 1.00 80.88 94 MET A C 1
ATOM 772 O O . MET A 1 94 ? -36.299 -14.579 45.477 1.00 80.88 94 MET A O 1
ATOM 776 N N . CYS A 1 95 ? -36.182 -13.934 47.627 1.00 84.00 95 CYS A N 1
ATOM 777 C CA . CYS A 1 95 ? -35.477 -12.685 47.365 1.00 84.00 95 CYS A CA 1
ATOM 778 C C . CYS A 1 95 ? -34.019 -12.935 46.954 1.00 84.00 95 CYS A C 1
ATOM 780 O O . CYS A 1 95 ? -33.424 -13.961 47.279 1.00 84.00 95 CYS A O 1
ATOM 782 N N . ASP A 1 96 ? -33.450 -11.970 46.233 1.00 84.12 96 ASP A N 1
ATOM 783 C CA . ASP A 1 96 ? -32.101 -12.010 45.666 1.00 84.12 96 ASP A CA 1
ATOM 784 C C . ASP A 1 96 ? -31.870 -13.168 44.660 1.00 84.12 96 ASP A C 1
ATOM 786 O O . ASP A 1 96 ? -30.738 -13.590 44.412 1.00 84.12 96 ASP A O 1
ATOM 790 N N . GLN A 1 97 ? -32.946 -13.659 44.031 1.00 87.06 97 GLN A N 1
ATOM 791 C CA . GLN A 1 97 ? -32.921 -14.642 42.941 1.00 87.06 97 GLN A CA 1
ATOM 792 C C . GLN A 1 97 ? -33.716 -14.148 41.723 1.00 87.06 97 GLN A C 1
ATOM 794 O O . GLN A 1 97 ? -34.635 -13.341 41.842 1.00 87.06 97 GLN A O 1
ATOM 799 N N . ARG A 1 98 ? -33.373 -14.641 40.525 1.00 87.06 98 ARG A N 1
ATOM 800 C CA . ARG A 1 98 ? -34.096 -14.298 39.287 1.00 87.06 98 ARG A CA 1
ATOM 801 C C . ARG A 1 98 ? -35.463 -14.967 39.263 1.00 87.06 98 ARG A C 1
ATOM 803 O O . ARG A 1 98 ? -35.563 -16.187 39.382 1.00 87.06 98 ARG A O 1
ATOM 810 N N . MET A 1 99 ? -36.500 -14.174 39.035 1.00 87.81 99 MET A N 1
ATOM 811 C CA . MET A 1 99 ? -37.879 -14.637 38.979 1.00 87.81 99 MET A CA 1
ATOM 812 C C . MET A 1 99 ? -38.380 -14.631 37.533 1.00 87.81 99 MET A C 1
ATOM 814 O O . MET A 1 99 ? -38.375 -13.595 36.870 1.00 87.81 99 MET A O 1
ATOM 818 N N . HIS A 1 100 ? -38.853 -15.788 37.067 1.00 88.31 100 HIS A N 1
ATOM 819 C CA . HIS A 1 100 ? -39.482 -15.953 35.757 1.00 88.31 100 HIS A CA 1
ATOM 820 C C . HIS A 1 100 ? -40.858 -16.591 35.930 1.00 88.31 100 HIS A C 1
ATOM 822 O O . HIS A 1 100 ? -40.958 -17.768 36.271 1.00 88.31 100 HIS A O 1
ATOM 828 N N . ILE A 1 101 ? -41.919 -15.831 35.671 1.00 87.62 101 ILE A N 1
ATOM 829 C CA . ILE A 1 101 ? -43.298 -16.315 35.779 1.00 87.62 101 ILE A CA 1
ATOM 830 C C . ILE A 1 101 ? -43.962 -16.163 34.413 1.00 87.62 101 ILE A C 1
ATOM 832 O O . ILE A 1 101 ? -43.941 -15.088 33.823 1.00 87.62 101 ILE A O 1
ATOM 836 N N . LYS A 1 102 ? -44.534 -17.244 33.878 1.00 87.75 102 LYS A N 1
ATOM 837 C CA . LYS A 1 102 ? -45.308 -17.207 32.630 1.00 87.75 102 LYS A CA 1
ATOM 838 C C . LYS A 1 102 ? -46.792 -17.298 32.962 1.00 87.75 102 LYS A C 1
ATOM 840 O O . LYS A 1 102 ? -47.213 -18.283 33.561 1.00 87.75 102 LYS A O 1
ATOM 845 N N . ILE A 1 103 ? -47.563 -16.312 32.519 1.00 85.12 103 ILE A N 1
ATOM 846 C CA . ILE A 1 103 ? -49.024 -16.299 32.606 1.00 85.12 103 ILE A CA 1
ATOM 847 C C . ILE A 1 103 ? -49.543 -16.081 31.189 1.00 85.12 103 ILE A C 1
ATOM 849 O O . ILE A 1 103 ? -49.222 -15.075 30.563 1.00 85.12 103 ILE A O 1
ATOM 853 N N . ASN A 1 104 ? -50.310 -17.039 30.666 1.00 83.81 104 ASN A N 1
ATOM 854 C CA . ASN A 1 104 ? -50.822 -17.017 29.293 1.00 83.81 104 ASN A CA 1
ATOM 855 C C . ASN A 1 104 ? -49.705 -16.792 28.243 1.00 83.81 104 ASN A C 1
ATOM 857 O O . ASN A 1 104 ? -48.761 -17.584 28.128 1.00 83.81 104 ASN A O 1
ATOM 861 N N . ASP A 1 105 ? -49.832 -15.720 27.469 1.00 85.50 105 ASP A N 1
ATOM 862 C CA . ASP A 1 105 ? -48.954 -15.227 26.409 1.00 85.50 105 ASP A CA 1
ATOM 863 C C . ASP A 1 105 ? -47.909 -14.206 26.903 1.00 85.50 105 ASP A C 1
ATOM 865 O O . ASP A 1 105 ? -47.120 -13.707 26.100 1.00 85.50 105 ASP A O 1
ATOM 869 N N . VAL A 1 106 ? -47.825 -13.958 28.217 1.00 87.44 106 VAL A N 1
ATOM 870 C CA . VAL A 1 106 ? -46.900 -12.998 28.841 1.00 87.44 106 VAL A CA 1
ATOM 871 C C . VAL A 1 106 ? -45.912 -13.704 29.776 1.00 87.44 106 VAL A C 1
ATOM 873 O O . VAL A 1 106 ? -46.258 -14.608 30.542 1.00 87.44 106 VAL A O 1
ATOM 876 N N . ARG A 1 107 ? -44.645 -13.287 29.729 1.00 90.19 107 ARG A N 1
ATOM 877 C CA . ARG A 1 107 ? -43.593 -13.690 30.667 1.00 90.19 107 ARG A CA 1
ATOM 878 C C . ARG A 1 107 ? -43.172 -12.483 31.503 1.00 90.19 107 ARG A C 1
ATOM 880 O O . ARG A 1 107 ? -42.684 -11.495 30.965 1.00 90.19 107 ARG A O 1
ATOM 887 N N . PHE A 1 108 ? -43.328 -12.600 32.814 1.00 91.88 108 PHE A N 1
ATOM 888 C CA . PHE A 1 108 ? -42.886 -11.637 33.813 1.00 91.88 108 PHE A CA 1
ATOM 889 C C . PHE A 1 108 ? -41.487 -12.005 34.303 1.00 91.88 108 PHE A C 1
ATOM 891 O O . PHE A 1 108 ? -41.237 -13.144 34.709 1.00 91.88 108 PHE A O 1
ATOM 898 N N . ILE A 1 109 ? -40.576 -11.041 34.237 1.00 92.50 109 ILE A N 1
ATOM 899 C CA . ILE A 1 109 ? -39.173 -11.171 34.620 1.00 92.50 109 ILE A CA 1
ATOM 900 C C . ILE A 1 109 ? -38.908 -10.157 35.724 1.00 92.50 109 ILE A C 1
ATOM 902 O O . ILE A 1 109 ? -38.986 -8.958 35.470 1.00 92.50 109 ILE A O 1
ATOM 906 N N . GLY A 1 110 ? -38.599 -10.631 36.929 1.00 91.69 110 GLY A N 1
ATOM 907 C CA . GLY A 1 110 ? -38.344 -9.771 38.083 1.00 91.69 110 GLY A CA 1
ATOM 908 C C . GLY A 1 110 ? -37.120 -10.190 38.893 1.00 91.69 110 GLY A C 1
ATOM 909 O O . GLY A 1 110 ? -36.608 -11.303 38.748 1.00 91.69 110 GLY A O 1
ATOM 910 N N . TYR A 1 111 ? -36.661 -9.292 39.760 1.00 92.62 111 TYR A N 1
ATOM 911 C CA . TYR A 1 111 ? -35.628 -9.566 40.759 1.00 92.62 111 TYR A CA 1
ATOM 912 C C . TYR A 1 111 ? -36.071 -8.949 42.095 1.00 92.62 111 TYR A C 1
ATOM 914 O O . TYR A 1 111 ? -35.845 -7.751 42.315 1.00 92.62 111 TYR A O 1
ATOM 922 N N . PRO A 1 112 ? -36.746 -9.734 42.956 1.00 91.62 112 PRO A N 1
ATOM 923 C CA . PRO A 1 112 ? -37.216 -9.276 44.255 1.00 91.62 112 PRO A CA 1
ATOM 924 C C . PRO A 1 112 ? -36.046 -9.075 45.216 1.00 91.62 112 PRO A C 1
ATOM 926 O O . PRO A 1 112 ? -35.171 -9.933 45.338 1.00 91.62 112 PRO A O 1
ATOM 929 N N . VAL A 1 113 ? -36.039 -7.948 45.919 1.00 89.94 113 VAL A N 1
ATOM 930 C CA . VAL A 1 113 ? -34.987 -7.559 46.861 1.00 89.94 113 VAL A CA 1
ATOM 931 C C . VAL A 1 113 ? -35.578 -7.411 48.251 1.00 89.94 113 VAL A C 1
ATOM 933 O O . VAL A 1 113 ? -36.563 -6.700 48.444 1.00 89.94 113 VAL A O 1
ATOM 936 N N . LEU A 1 114 ? -34.934 -8.055 49.223 1.00 88.00 114 LEU A N 1
ATOM 937 C CA . LEU A 1 114 ? -35.216 -7.861 50.640 1.00 88.00 114 LEU A CA 1
ATOM 938 C C . LEU A 1 114 ? -34.373 -6.699 51.182 1.00 88.00 114 LEU A C 1
ATOM 940 O O . LEU A 1 114 ? -33.154 -6.656 50.966 1.00 88.00 114 LEU A O 1
ATOM 944 N N . LEU A 1 115 ? -35.019 -5.778 51.895 1.00 81.81 115 LEU A N 1
ATOM 945 C CA . LEU A 1 115 ? -34.370 -4.707 52.643 1.00 81.81 115 LEU A CA 1
ATOM 946 C C . LEU A 1 115 ? -34.364 -5.109 54.124 1.00 81.81 115 LEU A C 1
ATOM 948 O O . LEU A 1 115 ? -35.406 -5.173 54.769 1.00 81.81 115 LEU A O 1
ATOM 952 N N . ASN A 1 116 ? -33.189 -5.443 54.660 1.00 66.25 116 ASN A N 1
ATOM 953 C CA . ASN A 1 116 ? -33.052 -5.758 56.081 1.00 66.25 116 ASN A CA 1
ATOM 954 C C . ASN A 1 116 ? -32.964 -4.450 56.873 1.00 66.25 116 ASN A C 1
ATOM 956 O O . ASN A 1 116 ? -31.944 -3.768 56.830 1.00 66.25 116 ASN A O 1
ATOM 960 N N . SER A 1 117 ? -34.016 -4.117 57.614 1.00 55.72 117 SER A N 1
ATOM 961 C CA . SER A 1 117 ? -34.096 -2.933 58.474 1.00 55.72 117 SER A CA 1
ATOM 962 C C . SER A 1 117 ? -33.385 -3.132 59.825 1.00 55.72 117 SER A C 1
ATOM 964 O O . SER A 1 117 ? -34.006 -2.932 60.867 1.00 55.72 117 SER A O 1
ATOM 966 N N . LEU A 1 118 ? -32.132 -3.604 59.843 1.00 46.81 118 LEU A N 1
ATOM 967 C CA . LEU A 1 118 ? -31.433 -3.892 61.109 1.00 46.81 118 LEU A CA 1
ATOM 968 C C . LEU A 1 118 ? -30.287 -2.939 61.470 1.00 46.81 118 LEU A C 1
ATOM 970 O O . LEU A 1 118 ? -29.934 -2.914 62.639 1.00 46.81 118 LEU A O 1
ATOM 974 N N . ASP A 1 119 ? -29.790 -2.095 60.559 1.00 43.97 119 ASP A N 1
ATOM 975 C CA . ASP A 1 119 ? -28.659 -1.202 60.861 1.00 43.97 119 ASP A CA 1
ATOM 976 C C . ASP A 1 119 ? -28.885 0.231 60.342 1.00 43.97 119 ASP A C 1
ATOM 978 O O . ASP A 1 119 ? -28.304 0.644 59.339 1.00 43.97 119 ASP A O 1
ATOM 982 N N . ALA A 1 120 ? -29.732 1.012 61.017 1.00 45.66 120 ALA A N 1
ATOM 983 C CA . ALA A 1 120 ? -29.698 2.471 60.899 1.00 45.66 120 ALA A CA 1
ATOM 984 C C . ALA A 1 120 ? -30.169 3.127 62.204 1.00 45.66 120 ALA A C 1
ATOM 986 O O . ALA A 1 120 ? -31.360 3.159 62.499 1.00 45.66 120 ALA A O 1
ATOM 987 N N . GLU A 1 121 ? -29.228 3.695 62.959 1.00 42.00 121 GLU A N 1
ATOM 988 C CA . GLU A 1 121 ? -29.457 4.602 64.096 1.00 42.00 121 GLU A CA 1
ATOM 989 C C . GLU A 1 121 ? -30.011 5.974 63.634 1.00 42.00 121 GLU A C 1
ATOM 991 O O . GLU A 1 121 ? -29.528 7.030 64.034 1.00 42.00 121 GLU A O 1
ATOM 996 N N . CYS A 1 122 ? -31.011 5.987 62.749 1.00 43.62 122 CYS A N 1
ATOM 997 C CA . CYS A 1 122 ? -31.702 7.207 62.330 1.00 43.62 122 CYS A CA 1
ATOM 998 C C . CYS A 1 122 ? -33.210 7.025 62.499 1.00 43.62 122 CYS A C 1
ATOM 1000 O O . CYS A 1 122 ? -33.890 6.488 61.618 1.00 43.62 122 CYS A O 1
ATOM 1002 N N . GLU A 1 123 ? -33.698 7.480 63.653 1.00 46.97 123 GLU A N 1
ATOM 1003 C CA . GLU A 1 123 ? -35.109 7.713 63.960 1.00 46.97 123 GLU A CA 1
ATOM 1004 C C . GLU A 1 123 ? -35.668 8.828 63.054 1.00 46.97 123 GLU A C 1
ATOM 1006 O O . GLU A 1 123 ? -35.808 9.972 63.470 1.00 46.97 123 GLU A O 1
ATOM 1011 N N . ASP A 1 124 ? -35.982 8.502 61.798 1.00 52.50 124 ASP A N 1
ATOM 1012 C CA . ASP A 1 124 ? -36.898 9.307 60.981 1.00 52.50 124 ASP A CA 1
ATOM 1013 C C . ASP A 1 124 ? -38.238 8.558 60.930 1.00 52.50 124 ASP A C 1
ATOM 1015 O O . ASP A 1 124 ? -38.436 7.695 60.072 1.00 52.50 124 ASP A O 1
ATOM 1019 N N . GLU A 1 125 ? -39.154 8.838 61.863 1.00 55.91 125 GLU A N 1
ATOM 1020 C CA . GLU A 1 125 ? -40.482 8.191 61.913 1.00 55.91 125 GLU A CA 1
ATOM 1021 C C . GLU A 1 125 ? -41.431 8.613 60.767 1.00 55.91 125 GLU A C 1
ATOM 1023 O O . GLU A 1 125 ? -42.535 8.081 60.649 1.00 55.91 125 GLU A O 1
ATOM 1028 N N . GLU A 1 126 ? -41.025 9.544 59.898 1.00 61.12 126 GLU A N 1
ATOM 1029 C CA . GLU A 1 126 ? -41.901 10.121 58.865 1.00 61.12 126 GLU A CA 1
ATOM 1030 C C . GLU A 1 126 ? -41.918 9.338 57.536 1.00 61.12 126 GLU A C 1
ATOM 1032 O O . GLU A 1 126 ? -42.890 9.434 56.786 1.00 61.12 126 GLU A O 1
ATOM 1037 N N . LEU A 1 127 ? -40.901 8.517 57.239 1.00 65.31 127 LEU A N 1
ATOM 1038 C CA . LEU A 1 127 ? -40.777 7.833 55.941 1.00 65.31 127 LEU A CA 1
ATOM 1039 C C . LEU A 1 127 ? -41.375 6.410 55.940 1.00 65.31 127 LEU A C 1
ATOM 1041 O O . LEU A 1 127 ? -41.229 5.665 56.914 1.00 65.31 127 LEU A O 1
ATOM 1045 N N . PRO A 1 128 ? -42.013 5.969 54.835 1.00 69.19 128 PRO A N 1
ATOM 1046 C CA . PRO A 1 128 ? -42.589 4.630 54.743 1.00 69.19 128 PRO A CA 1
ATOM 1047 C C . PRO A 1 128 ? -41.500 3.546 54.780 1.00 69.19 128 PRO A C 1
ATOM 1049 O O . PRO A 1 128 ? -40.641 3.487 53.906 1.00 69.19 128 PRO A O 1
ATOM 1052 N N . ASN A 1 129 ? -41.564 2.645 55.768 1.00 79.06 129 ASN A N 1
ATOM 1053 C CA . ASN A 1 129 ? -40.622 1.529 55.882 1.00 79.06 129 ASN A CA 1
ATOM 1054 C C . ASN A 1 129 ? -40.935 0.433 54.845 1.00 79.06 129 ASN A C 1
ATOM 1056 O O . ASN A 1 129 ? -41.979 -0.225 54.914 1.00 79.06 129 ASN A O 1
ATOM 1060 N N . ILE A 1 130 ? -40.030 0.230 53.889 1.00 83.75 130 ILE A N 1
ATOM 1061 C CA . ILE A 1 130 ? -40.160 -0.776 52.833 1.00 83.75 130 ILE A CA 1
ATOM 1062 C C . ILE A 1 130 ? -39.454 -2.069 53.252 1.00 83.75 130 ILE A C 1
ATOM 1064 O O . ILE A 1 130 ? -38.245 -2.085 53.461 1.00 83.75 130 ILE A O 1
ATOM 1068 N N . LEU A 1 131 ? -40.193 -3.180 53.297 1.00 84.44 131 LEU A N 1
ATOM 1069 C CA . LEU A 1 131 ? -39.649 -4.500 53.646 1.00 84.44 131 LEU A CA 1
ATOM 1070 C C . LEU A 1 131 ? -39.045 -5.207 52.428 1.00 84.44 131 LEU A C 1
ATOM 1072 O O . LEU A 1 131 ? -37.962 -5.792 52.489 1.00 84.44 131 LEU A O 1
ATOM 1076 N N . LEU A 1 132 ? -39.768 -5.177 51.308 1.00 88.25 132 LEU A N 1
ATOM 1077 C CA . LEU A 1 132 ? -39.305 -5.735 50.043 1.00 88.25 132 LEU A CA 1
ATOM 1078 C C . LEU A 1 132 ? -39.792 -4.882 48.883 1.00 88.25 132 LEU A C 1
ATOM 1080 O O . LEU A 1 132 ? -40.837 -4.238 48.962 1.00 88.25 132 LEU A O 1
ATOM 1084 N N . TYR A 1 133 ? -39.070 -4.948 47.779 1.00 91.50 133 TYR A N 1
ATOM 1085 C CA . TYR A 1 133 ? -39.567 -4.444 46.511 1.00 91.50 133 TYR A CA 1
ATOM 1086 C C . TYR A 1 133 ? -39.137 -5.357 45.370 1.00 91.50 133 TYR A C 1
ATOM 1088 O O . TYR A 1 133 ? -38.212 -6.162 45.498 1.00 91.50 133 TYR A O 1
ATOM 1096 N N . ASN A 1 134 ? -39.824 -5.245 44.243 1.00 92.25 134 ASN A N 1
ATOM 1097 C CA . ASN A 1 134 ? -39.551 -6.036 43.059 1.00 92.25 134 ASN A CA 1
ATOM 1098 C C . ASN A 1 134 ? -39.793 -5.192 41.809 1.00 92.25 134 ASN A C 1
ATOM 1100 O O . ASN A 1 134 ? -40.877 -4.637 41.634 1.00 92.25 134 ASN A O 1
ATOM 1104 N N . VAL A 1 135 ? -38.778 -5.095 40.952 1.00 91.56 135 VAL A N 1
ATOM 1105 C CA . VAL A 1 135 ? -38.868 -4.450 39.635 1.00 91.56 135 VAL A CA 1
ATOM 1106 C C . VAL A 1 135 ? -39.124 -5.538 38.601 1.00 91.56 135 VAL A C 1
ATOM 1108 O O . VAL A 1 135 ? -38.384 -6.520 38.568 1.00 91.56 135 VAL A O 1
ATOM 1111 N N . ILE A 1 136 ? -40.160 -5.387 37.774 1.00 92.62 136 ILE A N 1
ATOM 1112 C CA . ILE A 1 136 ? -40.625 -6.435 36.857 1.00 92.62 136 ILE A CA 1
ATOM 1113 C C . ILE A 1 136 ? -40.812 -5.887 35.438 1.00 92.62 136 ILE A C 1
ATOM 1115 O O . ILE A 1 136 ? -41.478 -4.873 35.240 1.00 92.62 136 ILE A O 1
ATOM 1119 N N . PHE A 1 137 ? -40.284 -6.608 34.444 1.00 92.38 137 PHE A N 1
ATOM 1120 C CA . PHE A 1 137 ? -40.673 -6.460 33.037 1.00 92.38 137 PHE A CA 1
ATOM 1121 C C . PHE A 1 137 ? -41.678 -7.537 32.641 1.00 92.38 137 PHE A C 1
ATOM 1123 O O . PHE A 1 137 ? -41.444 -8.725 32.868 1.00 92.38 137 PHE A O 1
ATOM 1130 N N . ALA A 1 138 ? -42.748 -7.133 31.967 1.00 90.56 138 ALA A N 1
ATOM 1131 C CA . ALA A 1 138 ? -43.612 -8.025 31.211 1.00 90.56 138 ALA A CA 1
ATOM 1132 C C . ALA A 1 138 ? -43.169 -8.035 29.742 1.00 90.56 138 ALA A C 1
ATOM 1134 O O . ALA A 1 138 ? -43.077 -6.981 29.115 1.00 90.56 138 ALA A O 1
ATOM 1135 N N . ILE A 1 139 ? -42.905 -9.214 29.181 1.00 89.81 139 ILE A N 1
ATOM 1136 C CA . ILE A 1 139 ? -42.550 -9.405 27.765 1.00 89.81 139 ILE A CA 1
ATOM 1137 C C . ILE A 1 139 ? -43.413 -10.504 27.140 1.00 89.81 139 ILE A C 1
ATOM 1139 O O . ILE A 1 139 ? -44.029 -11.298 27.855 1.00 89.81 139 ILE A O 1
ATOM 1143 N N . GLN A 1 140 ? -43.445 -10.602 25.810 1.00 87.25 140 GLN A N 1
ATOM 1144 C CA . GLN A 1 140 ? -44.163 -11.692 25.147 1.00 87.25 140 GLN A CA 1
ATOM 1145 C C . GLN A 1 140 ? -43.521 -13.055 25.443 1.00 87.25 140 GLN A C 1
ATOM 1147 O O . GLN A 1 140 ? -42.298 -13.213 25.446 1.00 87.25 140 GLN A O 1
ATOM 1152 N N . ALA A 1 141 ? -44.343 -14.082 25.659 1.00 85.44 141 ALA A N 1
ATOM 1153 C CA . ALA A 1 141 ? -43.865 -15.433 25.952 1.00 85.44 141 ALA A CA 1
ATOM 1154 C C . ALA A 1 141 ? -43.137 -16.107 24.770 1.00 85.44 141 ALA A C 1
ATOM 1156 O O . ALA A 1 141 ? -42.448 -17.108 24.983 1.00 85.44 141 ALA A O 1
ATOM 1157 N N . THR A 1 142 ? -43.292 -15.576 23.553 1.00 82.31 142 THR A N 1
ATOM 1158 C CA . THR A 1 142 ? -42.616 -15.994 22.311 1.00 82.31 142 THR A CA 1
ATOM 1159 C C . THR A 1 142 ? -41.170 -15.500 22.208 1.00 82.31 142 THR A C 1
ATOM 1161 O O . THR A 1 142 ? -40.440 -15.971 21.337 1.00 82.31 142 THR A O 1
ATOM 1164 N N . ALA A 1 143 ? -40.730 -14.599 23.095 1.00 79.56 143 ALA A N 1
ATOM 1165 C CA . ALA A 1 143 ? -39.389 -14.027 23.049 1.00 79.56 143 ALA A CA 1
ATOM 1166 C C . ALA A 1 143 ? -38.276 -15.096 23.196 1.00 79.56 143 ALA A C 1
ATOM 1168 O O . ALA A 1 143 ? -38.379 -15.995 24.048 1.00 79.56 143 ALA A O 1
ATOM 1169 N N . PRO A 1 144 ? -37.185 -14.995 22.409 1.00 76.25 144 PRO A N 1
ATOM 1170 C CA . PRO A 1 144 ? -36.073 -15.936 22.442 1.00 76.25 144 PRO A CA 1
ATOM 1171 C C . PRO A 1 144 ? -35.307 -15.847 23.766 1.00 76.25 144 PRO A C 1
ATOM 1173 O O . PRO A 1 144 ? -35.307 -14.824 24.454 1.00 76.25 144 PRO A O 1
ATOM 1176 N N . LYS A 1 145 ? -34.618 -16.937 24.126 1.00 77.31 145 LYS A N 1
ATOM 1177 C CA . LYS A 1 145 ? -33.919 -17.065 25.415 1.00 77.31 145 LYS A CA 1
ATOM 1178 C C . LYS A 1 145 ? -32.901 -15.938 25.652 1.00 77.31 145 LYS A C 1
ATOM 1180 O O . LYS A 1 145 ? -32.860 -15.400 26.750 1.00 77.31 145 LYS A O 1
ATOM 1185 N N . ASN A 1 146 ? -32.168 -15.521 24.619 1.00 71.19 146 ASN A N 1
ATOM 1186 C CA . ASN A 1 146 ? -31.178 -14.438 24.706 1.00 71.19 146 ASN A CA 1
ATOM 1187 C C . ASN A 1 146 ? -31.800 -13.105 25.156 1.00 71.19 146 ASN A C 1
ATOM 1189 O O . ASN A 1 146 ? -31.238 -12.395 25.992 1.00 71.19 146 ASN A O 1
ATOM 1193 N N . VAL A 1 147 ? -32.983 -12.776 24.628 1.00 76.25 147 VAL A N 1
ATOM 1194 C CA . VAL A 1 147 ? -33.728 -11.559 24.982 1.00 76.25 147 VAL A CA 1
ATOM 1195 C C . VAL A 1 147 ? -34.228 -11.651 26.424 1.00 76.25 147 VAL A C 1
ATOM 1197 O O . VAL A 1 147 ? -34.042 -10.717 27.199 1.00 76.25 147 VAL A O 1
ATOM 1200 N N . VAL A 1 148 ? -34.774 -12.803 26.821 1.00 82.12 148 VAL A N 1
ATOM 1201 C CA . VAL A 1 148 ? -35.232 -13.072 28.198 1.00 82.12 148 VAL A CA 1
ATOM 1202 C C . VAL A 1 148 ? -34.082 -12.926 29.200 1.00 82.12 148 VAL A C 1
ATOM 1204 O O . VAL A 1 148 ? -34.233 -12.253 30.218 1.00 82.12 148 VAL A O 1
ATOM 1207 N N . ASP A 1 149 ? -32.922 -13.508 28.891 1.00 79.62 149 ASP A N 1
ATOM 1208 C CA . ASP A 1 149 ? -31.715 -13.407 29.714 1.00 79.62 149 ASP A CA 1
ATOM 1209 C C . ASP A 1 149 ? -31.183 -11.962 29.771 1.00 79.62 149 ASP A C 1
ATOM 1211 O O . ASP A 1 149 ? -30.722 -11.520 30.827 1.00 79.62 149 ASP A O 1
ATOM 1215 N N . SER A 1 150 ? -31.305 -11.187 28.684 1.00 78.50 150 SER A N 1
ATOM 1216 C CA . SER A 1 150 ? -30.939 -9.761 28.662 1.00 78.50 150 SER A CA 1
ATOM 1217 C C . SER A 1 150 ? -31.803 -8.949 29.630 1.00 78.50 150 SER A C 1
ATOM 1219 O O . SER A 1 150 ? -31.265 -8.210 30.459 1.00 78.50 150 SER A O 1
ATOM 1221 N N . TYR A 1 151 ? -33.127 -9.139 29.593 1.00 85.12 151 TYR A N 1
ATOM 1222 C CA . TYR A 1 151 ? -34.041 -8.497 30.540 1.00 85.12 151 TYR A CA 1
ATOM 1223 C C . TYR A 1 151 ? -33.751 -8.920 31.982 1.00 85.12 151 TYR A C 1
ATOM 1225 O O . TYR A 1 151 ? -33.695 -8.068 32.864 1.00 85.12 151 TYR A O 1
ATOM 1233 N N . ALA A 1 152 ? -33.497 -10.208 32.231 1.00 86.38 152 ALA A N 1
ATOM 1234 C CA . ALA A 1 152 ? -33.208 -10.707 33.575 1.00 86.38 152 ALA A CA 1
ATOM 1235 C C . ALA A 1 152 ? -31.922 -10.104 34.161 1.00 86.38 152 ALA A C 1
ATOM 1237 O O . ALA A 1 152 ? -31.918 -9.637 35.299 1.00 86.38 152 ALA A O 1
ATOM 1238 N N . ASN A 1 153 ? -30.849 -10.051 33.365 1.00 82.50 153 ASN A N 1
ATOM 1239 C CA . ASN A 1 153 ? -29.594 -9.402 33.750 1.00 82.50 153 ASN A CA 1
ATOM 1240 C C . ASN A 1 153 ? -29.790 -7.907 34.040 1.00 82.50 153 ASN A C 1
ATOM 1242 O O . ASN A 1 153 ? -29.151 -7.355 34.936 1.00 82.50 153 ASN A O 1
ATOM 1246 N N . PHE A 1 154 ? -30.638 -7.236 33.260 1.00 84.38 154 PHE A N 1
ATOM 1247 C CA . PHE A 1 154 ? -30.890 -5.811 33.417 1.00 84.38 154 PHE A CA 1
ATOM 1248 C C . PHE A 1 154 ? -31.694 -5.501 34.679 1.00 84.38 154 PHE A C 1
ATOM 1250 O O . PHE A 1 154 ? -31.279 -4.648 35.461 1.00 84.38 154 PHE A O 1
ATOM 1257 N N . VAL A 1 155 ? -32.777 -6.243 34.925 1.00 89.06 155 VAL A N 1
ATOM 1258 C CA . VAL A 1 155 ? -33.581 -6.120 36.149 1.00 89.06 155 VAL A CA 1
ATOM 1259 C C . VAL A 1 155 ? -32.739 -6.381 37.387 1.00 89.06 155 VAL A C 1
ATOM 1261 O O . VAL A 1 155 ? -32.790 -5.604 38.332 1.00 89.06 155 VAL A O 1
ATOM 1264 N N . GLU A 1 156 ? -31.905 -7.421 37.366 1.00 87.75 156 GLU A N 1
ATOM 1265 C CA . GLU A 1 156 ? -30.995 -7.726 38.469 1.00 87.75 156 GLU A CA 1
ATOM 1266 C C . GLU A 1 156 ? -30.067 -6.542 38.794 1.00 87.75 156 GLU A C 1
ATOM 1268 O O . GLU A 1 156 ? -29.872 -6.206 39.964 1.00 87.75 156 GLU A O 1
ATOM 1273 N N . LYS A 1 157 ? -29.516 -5.872 37.771 1.00 84.75 157 LYS A N 1
ATOM 1274 C CA . LYS A 1 157 ? -28.663 -4.689 37.961 1.00 84.75 157 LYS A CA 1
ATOM 1275 C C . LYS A 1 157 ? -29.446 -3.485 38.488 1.00 84.75 157 LYS A C 1
ATOM 1277 O O . LYS A 1 157 ? -28.950 -2.824 39.396 1.00 84.75 157 LYS A O 1
ATOM 1282 N N . ILE A 1 158 ? -30.642 -3.216 37.952 1.00 86.62 158 ILE A N 1
ATOM 1283 C CA . ILE A 1 158 ? -31.519 -2.129 38.425 1.00 86.62 158 ILE A CA 1
ATOM 1284 C C . ILE A 1 158 ? -31.874 -2.341 39.892 1.00 86.62 158 ILE A C 1
ATOM 1286 O O . ILE A 1 158 ? -31.638 -1.456 40.711 1.00 86.62 158 ILE A O 1
ATOM 1290 N N . SER A 1 159 ? -32.365 -3.528 40.238 1.00 88.06 159 SER A N 1
ATOM 1291 C CA . SER A 1 159 ? -32.732 -3.867 41.607 1.00 88.06 159 SER A CA 1
ATOM 1292 C C . SER A 1 159 ? -31.532 -3.758 42.556 1.00 88.06 159 SER A C 1
ATOM 1294 O O . SER A 1 159 ? -31.619 -3.128 43.602 1.00 88.06 159 SER A O 1
ATOM 1296 N N . LYS A 1 160 ? -30.350 -4.271 42.191 1.00 85.50 160 LYS A N 1
ATOM 1297 C CA . LYS A 1 160 ? -29.146 -4.103 43.028 1.00 85.50 160 LYS A CA 1
ATOM 1298 C C . LYS A 1 160 ? -28.721 -2.635 43.180 1.00 85.50 160 LYS A C 1
ATOM 1300 O O . LYS A 1 160 ? -28.260 -2.261 44.256 1.00 85.50 160 LYS A O 1
ATOM 1305 N N . GLY A 1 161 ? -28.888 -1.815 42.141 1.00 83.00 161 GLY A N 1
ATOM 1306 C CA . GLY A 1 161 ? -28.616 -0.375 42.183 1.00 83.00 161 GLY A CA 1
ATOM 1307 C C . GLY A 1 161 ? -29.539 0.369 43.147 1.00 83.00 161 GLY A C 1
ATOM 1308 O O . GLY A 1 161 ? -29.057 1.064 44.038 1.00 83.00 161 GLY A O 1
ATOM 1309 N N . ILE A 1 162 ? -30.852 0.137 43.047 1.00 85.88 162 ILE A N 1
ATOM 1310 C CA . ILE A 1 162 ? -31.848 0.727 43.956 1.00 85.88 162 ILE A CA 1
ATOM 1311 C C . ILE A 1 162 ? -31.568 0.314 45.409 1.00 85.88 162 ILE A C 1
ATOM 1313 O O . ILE A 1 162 ? -31.654 1.148 46.305 1.00 85.88 162 ILE A O 1
ATOM 1317 N N . LYS A 1 163 ? -31.147 -0.937 45.656 1.00 86.56 163 LYS A N 1
ATOM 1318 C CA . LYS A 1 163 ? -30.763 -1.417 46.999 1.00 86.56 163 LYS A CA 1
ATOM 1319 C C . LYS A 1 163 ? -29.630 -0.582 47.603 1.00 86.56 163 LYS A C 1
ATOM 1321 O O . LYS A 1 163 ? -29.671 -0.264 48.785 1.00 86.56 163 LYS A O 1
ATOM 1326 N N . GLN A 1 164 ? -28.614 -0.237 46.810 1.00 82.44 164 GLN A N 1
ATOM 1327 C CA . GLN A 1 164 ? -27.484 0.564 47.288 1.00 82.44 164 GLN A CA 1
ATOM 1328 C C . GLN A 1 164 ? -27.880 2.013 47.575 1.00 82.44 164 GLN A C 1
ATOM 1330 O O . GLN A 1 164 ? -27.427 2.575 48.570 1.00 82.44 164 GLN A O 1
ATOM 1335 N N . ASP A 1 165 ? -28.715 2.607 46.727 1.00 81.75 165 ASP A N 1
ATOM 1336 C CA . ASP A 1 165 ? -29.178 3.983 46.916 1.00 81.75 165 ASP A CA 1
ATOM 1337 C C . ASP A 1 165 ? -30.155 4.106 48.088 1.00 81.75 165 ASP A C 1
ATOM 1339 O O . ASP A 1 165 ? -30.137 5.112 48.804 1.00 81.75 165 ASP A O 1
ATOM 1343 N N . GLU A 1 166 ? -30.941 3.061 48.349 1.00 84.44 166 GLU A N 1
ATOM 1344 C CA . GLU A 1 166 ? -31.768 2.965 49.549 1.00 84.44 166 GLU A CA 1
ATOM 1345 C C . GLU A 1 166 ? -30.910 2.932 50.817 1.00 84.44 166 GLU A C 1
ATOM 1347 O O . GLU A 1 166 ? -31.124 3.740 51.716 1.00 84.44 166 GLU A O 1
ATOM 1352 N N . LEU A 1 167 ? -29.870 2.091 50.856 1.00 80.75 167 LEU A N 1
ATOM 1353 C CA . LEU A 1 167 ? -28.954 2.013 52.002 1.00 80.75 167 LEU A CA 1
ATOM 1354 C C . LEU A 1 167 ? -28.184 3.319 52.257 1.00 80.75 167 LEU A C 1
ATOM 1356 O O . LEU A 1 167 ? -27.836 3.610 53.396 1.00 80.75 167 LEU A O 1
ATOM 1360 N N . LYS A 1 168 ? -27.886 4.098 51.210 1.00 78.62 168 LYS A N 1
ATOM 1361 C CA . LYS A 1 168 ? -27.113 5.346 51.331 1.00 78.62 168 LYS A CA 1
ATOM 1362 C C . LYS A 1 168 ? -27.964 6.573 51.634 1.00 78.62 168 LYS A C 1
ATOM 1364 O O . LYS A 1 168 ? -27.481 7.487 52.291 1.00 78.62 168 LYS A O 1
ATOM 1369 N N . SER A 1 169 ? -29.166 6.646 51.066 1.00 78.00 169 SER A N 1
ATOM 1370 C CA . SER A 1 169 ? -29.935 7.898 50.989 1.00 78.00 169 SER A CA 1
ATOM 1371 C C . SER A 1 169 ? -31.444 7.733 51.178 1.00 78.00 169 SER A C 1
ATOM 1373 O O . SER A 1 169 ? -32.181 8.689 50.936 1.00 78.00 169 SER A O 1
ATOM 1375 N N . LYS A 1 170 ? -31.916 6.536 51.569 1.00 83.56 170 LYS A N 1
ATOM 1376 C CA . LYS A 1 170 ? -33.349 6.187 51.645 1.00 83.56 170 LYS A CA 1
ATOM 1377 C C . LYS A 1 170 ? -34.112 6.593 50.369 1.00 83.56 170 LYS A C 1
ATOM 1379 O O . LYS A 1 170 ? -35.225 7.118 50.413 1.00 83.56 170 LYS A O 1
ATOM 1384 N N . TYR A 1 171 ? -33.461 6.438 49.211 1.00 85.50 171 TYR A N 1
ATOM 1385 C CA . TYR A 1 171 ? -33.935 6.963 47.931 1.00 85.50 171 TYR A CA 1
ATOM 1386 C C . TYR A 1 171 ? -35.312 6.420 47.531 1.00 85.50 171 TYR A C 1
ATOM 1388 O O . TYR A 1 171 ? -36.190 7.201 47.173 1.00 85.50 171 TYR A O 1
ATOM 1396 N N . LEU A 1 172 ? -35.520 5.103 47.590 1.00 87.25 172 LEU A N 1
ATOM 1397 C CA . LEU A 1 172 ? -36.783 4.460 47.231 1.00 87.25 172 LEU A CA 1
ATOM 1398 C C . LEU A 1 172 ? -37.899 4.868 48.196 1.00 87.25 172 LEU A C 1
ATOM 1400 O O . LEU A 1 172 ? -39.000 5.152 47.731 1.00 87.25 172 LEU A O 1
ATOM 1404 N N . SER A 1 173 ? -37.610 4.959 49.496 1.00 87.31 173 SER A N 1
ATOM 1405 C CA . SER A 1 173 ? -38.574 5.420 50.507 1.00 87.31 173 SER A CA 1
ATOM 1406 C C . SER A 1 173 ? -39.031 6.866 50.245 1.00 87.31 173 SER A C 1
ATOM 1408 O O . SER A 1 173 ? -40.231 7.136 50.190 1.00 87.31 173 SER A O 1
ATOM 1410 N N . ASN A 1 174 ? -38.091 7.773 49.950 1.00 86.94 174 ASN A N 1
ATOM 1411 C CA . ASN A 1 174 ? -38.384 9.161 49.565 1.00 86.94 174 ASN A CA 1
ATOM 1412 C C . ASN A 1 174 ? -39.183 9.252 48.250 1.00 86.94 174 ASN A C 1
ATOM 1414 O O . ASN A 1 174 ? -40.138 10.017 48.130 1.00 86.94 174 ASN A O 1
ATOM 1418 N N . GLN A 1 175 ? -38.801 8.472 47.231 1.00 88.25 175 GLN A N 1
ATOM 1419 C CA . GLN A 1 175 ? -39.516 8.452 45.950 1.00 88.25 175 GLN A CA 1
ATOM 1420 C C . GLN A 1 175 ? -40.918 7.855 46.085 1.00 88.25 175 GLN A C 1
ATOM 1422 O O . GLN A 1 175 ? -41.838 8.318 45.412 1.00 88.25 175 GLN A O 1
ATOM 1427 N N . MET A 1 176 ? -41.093 6.861 46.960 1.00 87.19 176 MET A N 1
ATOM 1428 C CA . MET A 1 176 ? -42.394 6.28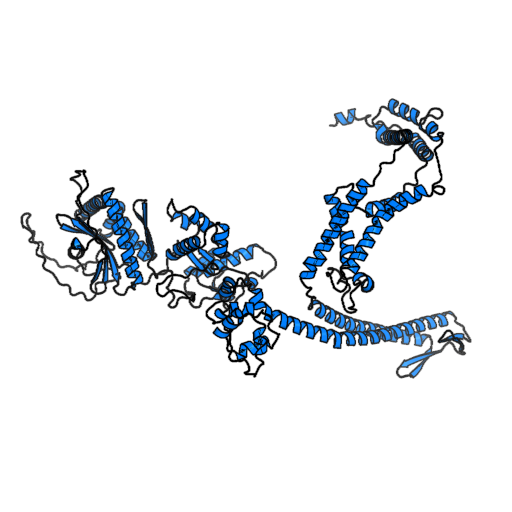4 47.268 1.00 87.19 176 MET A CA 1
ATOM 1429 C C . MET A 1 176 ? -43.334 7.342 47.834 1.00 87.19 176 MET A C 1
ATOM 1431 O O . MET A 1 176 ? -44.436 7.492 47.317 1.00 87.19 176 MET A O 1
ATOM 1435 N N . GLU A 1 177 ? -42.893 8.117 48.824 1.00 86.31 177 GLU A N 1
ATOM 1436 C CA . GLU A 1 177 ? -43.704 9.191 49.395 1.00 86.31 177 GLU A CA 1
ATOM 1437 C C . GLU A 1 177 ? -44.128 10.221 48.334 1.00 86.31 177 GLU A C 1
ATOM 1439 O O . GLU A 1 177 ? -45.312 10.532 48.217 1.00 86.31 177 GLU A O 1
ATOM 1444 N N . ILE A 1 178 ? -43.195 10.678 47.488 1.00 85.81 178 ILE A N 1
ATOM 1445 C CA . ILE A 1 178 ? -43.488 11.635 46.405 1.00 85.81 178 ILE A CA 1
ATOM 1446 C C . ILE A 1 178 ? -44.541 11.075 45.439 1.00 85.81 178 ILE A C 1
ATOM 1448 O O . ILE A 1 178 ? -45.479 11.782 45.064 1.00 85.81 178 ILE A O 1
ATOM 1452 N N . ILE A 1 179 ? -44.399 9.812 45.023 1.00 85.56 179 ILE A N 1
ATOM 1453 C CA . ILE A 1 179 ? -45.346 9.166 44.105 1.00 85.56 179 ILE A CA 1
ATOM 1454 C C . ILE A 1 179 ? -46.722 9.035 44.768 1.00 85.56 179 ILE A C 1
ATOM 1456 O O . ILE A 1 179 ? -47.728 9.338 44.127 1.00 85.56 179 ILE A O 1
ATOM 1460 N N . LEU A 1 180 ? -46.778 8.641 46.043 1.00 83.12 180 LEU A N 1
ATOM 1461 C CA . LEU A 1 180 ? -48.023 8.523 46.803 1.00 83.12 180 LEU A CA 1
ATOM 1462 C C . LEU A 1 180 ? -48.729 9.873 46.954 1.00 83.12 180 LEU A C 1
ATOM 1464 O O . LEU A 1 180 ? -49.915 9.968 46.652 1.00 83.12 180 LEU A O 1
ATOM 1468 N N . GLN A 1 181 ? -47.997 10.929 47.316 1.00 82.75 181 GLN A N 1
ATOM 1469 C CA . GLN A 1 181 ? -48.532 12.289 47.389 1.00 82.75 181 GLN A CA 1
ATOM 1470 C C . GLN A 1 181 ? -49.094 12.742 46.032 1.00 82.75 181 GLN A C 1
ATOM 1472 O O . GLN A 1 181 ? -50.183 13.312 45.967 1.00 82.75 181 GLN A O 1
ATOM 1477 N N . CYS A 1 182 ? -48.396 12.452 44.927 1.00 80.00 182 CYS A N 1
ATOM 1478 C CA . CYS A 1 182 ? -48.883 12.773 43.582 1.00 80.00 182 CYS A CA 1
ATOM 1479 C C . CYS A 1 182 ? -50.150 11.980 43.219 1.00 80.00 182 CYS A C 1
ATOM 1481 O O . CYS A 1 182 ? -51.085 12.543 42.645 1.00 80.00 182 CYS A O 1
ATOM 1483 N N . GLN A 1 183 ? -50.204 10.692 43.573 1.00 76.62 183 GLN A N 1
ATOM 1484 C CA . GLN A 1 183 ? -51.381 9.845 43.366 1.00 76.62 183 GLN A CA 1
ATOM 1485 C C . GLN A 1 183 ? -52.574 10.325 44.196 1.00 76.62 183 GLN A C 1
ATOM 1487 O O . GLN A 1 183 ? -53.689 10.376 43.680 1.00 76.62 183 GLN A O 1
ATOM 1492 N N . ASP A 1 184 ? -52.370 10.730 45.445 1.00 74.44 184 ASP A N 1
ATOM 1493 C CA . ASP A 1 184 ? -53.455 11.235 46.280 1.00 74.44 184 ASP A CA 1
ATOM 1494 C C . ASP A 1 184 ? -54.004 12.546 45.714 1.00 74.44 184 ASP A C 1
ATOM 1496 O O . ASP A 1 184 ? -55.211 12.639 45.496 1.00 74.44 184 ASP A O 1
ATOM 1500 N N . VAL A 1 185 ? -53.146 13.505 45.334 1.00 73.19 185 VAL A N 1
ATOM 1501 C CA . VAL A 1 185 ? -53.564 14.749 44.648 1.00 73.19 185 VAL A CA 1
ATOM 1502 C C . VAL A 1 185 ? -54.400 14.455 43.395 1.00 73.19 185 VAL A C 1
ATOM 1504 O O . VAL A 1 185 ? -55.406 15.127 43.161 1.00 73.19 185 VAL A O 1
ATOM 1507 N N . SER A 1 186 ? -54.040 13.421 42.627 1.00 66.31 186 SER A N 1
ATOM 1508 C CA . SER A 1 186 ? -54.811 13.011 41.448 1.00 66.31 186 SER A CA 1
ATOM 1509 C C . SER A 1 186 ? -56.185 12.417 41.779 1.00 66.31 186 SER A C 1
ATOM 1511 O O . SER A 1 186 ? -57.136 12.639 41.036 1.00 66.31 186 SER A O 1
ATOM 1513 N N . LYS A 1 187 ? -56.334 11.723 42.916 1.00 66.06 187 LYS A N 1
ATOM 1514 C CA . LYS A 1 187 ? -57.631 11.202 43.385 1.00 66.06 187 LYS A CA 1
ATOM 1515 C C . LYS A 1 187 ? -58.568 12.323 43.841 1.00 66.06 187 LYS A C 1
ATOM 1517 O O . LYS A 1 187 ? -59.779 12.193 43.686 1.00 66.06 187 LYS A O 1
ATOM 1522 N N . TRP A 1 188 ? -58.024 13.424 44.370 1.00 61.06 188 TRP A N 1
ATOM 1523 C CA . TRP A 1 188 ? -58.804 14.601 44.780 1.00 61.06 188 TRP A CA 1
ATOM 1524 C C . TRP A 1 188 ? -59.329 15.429 43.590 1.00 61.06 188 TRP A C 1
ATOM 1526 O O . TRP A 1 188 ? -60.343 16.114 43.725 1.00 61.06 188 TRP A O 1
ATOM 1536 N N . GLN A 1 189 ? -58.686 15.367 42.417 1.00 55.94 189 GLN A N 1
ATOM 1537 C CA . GLN A 1 189 ? -59.115 16.062 41.195 1.00 55.94 189 GLN A CA 1
ATOM 1538 C C . GLN A 1 189 ? -59.847 15.090 40.242 1.00 55.94 189 GLN A C 1
ATOM 1540 O O . GLN A 1 189 ? -59.225 14.333 39.509 1.00 55.94 189 GLN A O 1
ATOM 1545 N N . ASN A 1 190 ? -61.186 15.102 40.248 1.00 46.72 190 ASN A N 1
ATOM 1546 C CA . ASN A 1 190 ? -62.062 14.185 39.490 1.00 46.72 190 ASN A CA 1
ATOM 1547 C C . ASN A 1 190 ? -61.602 13.791 38.055 1.00 46.72 190 ASN A C 1
ATOM 1549 O O . ASN A 1 190 ? -61.546 14.617 37.147 1.00 46.72 190 ASN A O 1
ATOM 1553 N N . GLN A 1 191 ? -61.416 12.479 37.861 1.00 46.88 191 GLN A N 1
ATOM 1554 C CA . GLN A 1 191 ? -61.780 11.568 36.748 1.00 46.88 191 GLN A CA 1
ATOM 1555 C C . GLN A 1 191 ? -61.577 11.908 35.250 1.00 46.88 191 GLN A C 1
ATOM 1557 O O . GLN A 1 191 ? -61.894 11.049 34.426 1.00 46.88 191 GLN A O 1
ATOM 1562 N N . TYR A 1 192 ? -61.029 13.059 34.848 1.00 44.94 192 TYR A N 1
ATOM 1563 C CA . TYR A 1 192 ? -60.908 13.410 33.415 1.00 44.94 192 TYR A CA 1
ATOM 1564 C C . TYR A 1 192 ? -59.497 13.667 32.878 1.00 44.94 192 TYR A C 1
ATOM 1566 O O . TYR A 1 192 ? -59.369 14.113 31.740 1.00 44.94 192 TYR A O 1
ATOM 1574 N N . VAL A 1 193 ? -58.428 13.366 33.623 1.00 44.47 193 VAL A N 1
ATOM 1575 C CA . VAL A 1 193 ? -57.087 13.812 33.206 1.00 44.47 193 VAL A CA 1
ATOM 1576 C C . VAL A 1 193 ? -55.969 12.783 33.443 1.00 44.47 193 VAL A C 1
ATOM 1578 O O . VAL A 1 193 ? -54.970 13.079 34.085 1.00 44.47 193 VAL A O 1
ATOM 1581 N N . PHE A 1 194 ? -56.109 11.570 32.895 1.00 49.97 194 PHE A N 1
ATOM 1582 C CA . PHE A 1 194 ? -55.065 10.530 32.994 1.00 49.97 194 PHE A CA 1
ATOM 1583 C C . PHE A 1 194 ? -53.740 10.908 32.293 1.00 49.97 194 PHE A C 1
ATOM 1585 O O . PHE A 1 194 ? -52.671 10.537 32.772 1.00 49.97 194 PHE A O 1
ATOM 1592 N N . GLU A 1 195 ? -53.778 11.682 31.201 1.00 48.59 195 GLU A N 1
ATOM 1593 C CA . GLU A 1 195 ? -52.557 12.093 30.478 1.00 48.59 195 GLU A CA 1
ATOM 1594 C C . GLU A 1 195 ? -51.738 13.157 31.236 1.00 48.59 195 GLU A C 1
ATOM 1596 O O . GLU A 1 195 ? -50.513 13.139 31.178 1.00 48.59 195 GLU A O 1
ATOM 1601 N N . VAL A 1 196 ? -52.376 14.035 32.023 1.00 50.19 196 VAL A N 1
ATOM 1602 C CA . VAL A 1 196 ? -51.665 15.086 32.788 1.00 50.19 196 VAL A CA 1
ATOM 1603 C C . VAL A 1 196 ? -51.087 14.539 34.097 1.00 50.19 196 VAL A C 1
ATOM 1605 O O . VAL A 1 196 ? -50.093 15.059 34.600 1.00 50.19 196 VAL A O 1
ATOM 1608 N N . THR A 1 197 ? -51.653 13.459 34.644 1.00 62.00 197 THR A N 1
ATOM 1609 C CA . THR A 1 197 ? -51.148 12.832 35.875 1.00 62.00 197 THR A CA 1
ATOM 1610 C C . THR A 1 197 ? -49.794 12.143 35.703 1.00 62.00 197 THR A C 1
ATOM 1612 O O . THR A 1 197 ? -48.977 12.209 36.620 1.00 62.00 197 THR A O 1
ATOM 1615 N N . GLU A 1 198 ? -49.505 11.530 34.549 1.00 69.25 198 GLU A N 1
ATOM 1616 C CA . GLU A 1 198 ? -48.189 10.910 34.309 1.00 69.25 198 GLU A CA 1
ATOM 1617 C C . GLU A 1 198 ? -47.091 11.958 34.129 1.00 69.25 198 GLU A C 1
ATOM 1619 O O . GLU A 1 198 ? -46.039 11.857 34.762 1.00 69.25 198 GLU A O 1
ATOM 1624 N N . GLU A 1 199 ? -47.360 13.006 33.344 1.00 72.25 199 GLU A N 1
ATOM 1625 C CA . GLU A 1 199 ? -46.432 14.129 33.187 1.00 72.25 199 GLU A CA 1
ATOM 1626 C C . GLU A 1 199 ? -46.145 14.810 34.531 1.00 72.25 199 GLU A C 1
ATOM 1628 O O . GLU A 1 199 ? -44.999 15.162 34.820 1.00 72.25 199 GLU A O 1
ATOM 1633 N N . TYR A 1 200 ? -47.161 14.937 35.389 1.00 78.31 200 TYR A N 1
ATOM 1634 C CA . TYR A 1 200 ? -47.008 15.479 36.736 1.00 78.31 200 TYR A CA 1
ATOM 1635 C C . TYR A 1 200 ? -46.118 14.598 37.629 1.00 78.31 200 TYR A C 1
ATOM 1637 O O . TYR A 1 200 ? -45.218 15.110 38.301 1.00 78.31 200 TYR A O 1
ATOM 1645 N N . ILE A 1 201 ? -46.304 13.272 37.599 1.00 82.12 201 ILE A N 1
ATOM 1646 C CA . ILE A 1 201 ? -45.457 12.327 38.343 1.00 82.12 201 ILE A CA 1
ATOM 1647 C C . ILE A 1 201 ? -44.014 12.359 37.817 1.00 82.12 201 ILE A C 1
ATOM 1649 O O . ILE A 1 201 ? -43.083 12.364 38.620 1.00 82.12 201 ILE A O 1
ATOM 1653 N N . TRP A 1 202 ? -43.795 12.439 36.500 1.00 81.19 202 TRP A N 1
ATOM 1654 C CA . TRP A 1 202 ? -42.451 12.509 35.907 1.00 81.19 202 TRP A CA 1
ATOM 1655 C C . TRP A 1 202 ? -41.686 13.783 36.261 1.00 81.19 202 TRP A C 1
ATOM 1657 O O . TRP A 1 202 ? -40.467 13.740 36.408 1.00 81.19 202 TRP A O 1
ATOM 1667 N N . GLN A 1 203 ? -42.378 14.911 36.436 1.00 82.56 203 GLN A N 1
ATOM 1668 C CA . GLN A 1 203 ? -41.744 16.161 36.863 1.00 82.56 203 GLN A CA 1
ATOM 1669 C C . GLN A 1 203 ? -41.266 16.122 38.323 1.00 82.56 203 GLN A C 1
ATOM 1671 O O . GLN A 1 203 ? -40.368 16.880 38.691 1.00 82.56 203 GLN A O 1
ATOM 1676 N N . LYS A 1 204 ? -41.871 15.272 39.163 1.00 84.06 204 LYS A N 1
ATOM 1677 C CA . LYS A 1 204 ? -41.626 15.225 40.613 1.00 84.06 204 LYS A CA 1
ATOM 1678 C C . LYS A 1 204 ? -40.801 14.018 41.056 1.00 84.06 204 LYS A C 1
ATOM 1680 O O . LYS A 1 204 ? -39.933 14.166 41.912 1.00 84.06 204 LYS A O 1
ATOM 1685 N N . SER A 1 205 ? -41.050 12.840 40.486 1.00 88.62 205 SER A N 1
ATOM 1686 C CA . SER A 1 205 ? -40.349 11.602 40.824 1.00 88.62 205 SER A CA 1
ATOM 1687 C C . SER A 1 205 ? -39.279 11.267 39.790 1.00 88.62 205 SER A C 1
ATOM 1689 O O . SER A 1 205 ? -39.561 10.966 38.628 1.00 88.62 205 SER A O 1
ATOM 1691 N N . THR A 1 206 ? -38.030 11.228 40.252 1.00 87.38 206 THR A N 1
ATOM 1692 C CA . THR A 1 206 ? -36.891 10.805 39.430 1.00 87.38 206 THR A CA 1
ATOM 1693 C C . THR A 1 206 ? -36.964 9.314 39.102 1.00 87.38 206 THR A C 1
ATOM 1695 O O . THR A 1 206 ? -36.591 8.919 37.997 1.00 87.38 206 THR A O 1
ATOM 1698 N N . LEU A 1 207 ? -37.504 8.488 40.007 1.00 87.31 207 LEU A N 1
ATOM 1699 C CA . LEU A 1 207 ? -37.673 7.050 39.787 1.00 87.31 207 LEU A CA 1
ATOM 1700 C C . LEU A 1 207 ? -38.677 6.772 38.661 1.00 87.31 207 LEU A C 1
ATOM 1702 O O . LEU A 1 207 ? -38.363 6.025 37.735 1.00 87.31 207 LEU A O 1
ATOM 1706 N N . ALA A 1 208 ? -39.854 7.404 38.700 1.00 85.94 208 ALA A N 1
ATOM 1707 C CA . ALA A 1 208 ? -40.889 7.219 37.682 1.00 85.94 208 ALA A CA 1
ATOM 1708 C C . ALA A 1 208 ? -40.448 7.733 36.299 1.00 85.94 208 ALA A C 1
ATOM 1710 O O . ALA A 1 208 ? -40.673 7.069 35.283 1.00 85.94 208 ALA A O 1
ATOM 1711 N N . PHE A 1 209 ? -39.760 8.880 36.250 1.00 85.81 209 PHE A N 1
ATOM 1712 C CA . PHE A 1 209 ? -39.161 9.395 35.014 1.00 85.81 209 PHE A CA 1
ATOM 1713 C C . PHE A 1 209 ? -38.090 8.447 34.457 1.00 85.81 209 PHE A C 1
ATOM 1715 O O . PHE A 1 209 ? -38.027 8.195 33.257 1.00 85.81 209 PHE A O 1
ATOM 1722 N N . THR A 1 210 ? -37.262 7.864 35.326 1.00 83.12 210 THR A N 1
ATOM 1723 C CA . THR A 1 210 ? -36.230 6.913 34.897 1.00 83.12 210 THR A CA 1
ATOM 1724 C C . THR A 1 210 ? -36.862 5.631 34.352 1.00 83.12 210 THR A C 1
ATOM 1726 O O . THR A 1 210 ? -36.507 5.212 33.257 1.00 83.12 210 THR A O 1
ATOM 1729 N N . LEU A 1 211 ? -37.836 5.031 35.049 1.00 87.06 211 LEU A N 1
ATOM 1730 C CA . LEU A 1 211 ? -38.514 3.806 34.596 1.00 87.06 211 LEU A CA 1
ATOM 1731 C C . LEU A 1 211 ? -39.276 4.007 33.274 1.00 87.06 211 LEU A C 1
ATOM 1733 O O . LEU A 1 211 ? -39.180 3.170 32.377 1.00 87.06 211 LEU A O 1
ATOM 1737 N N . SER A 1 212 ? -39.983 5.126 33.107 1.00 86.38 212 SER A N 1
ATOM 1738 C CA . SER A 1 212 ? -40.654 5.439 31.836 1.00 86.38 212 SER A CA 1
ATOM 1739 C C . SER A 1 212 ? -39.651 5.645 30.697 1.00 86.38 212 SER A C 1
ATOM 1741 O O . SER A 1 212 ? -39.822 5.064 29.624 1.00 86.38 212 SER A O 1
ATOM 1743 N N . ASN A 1 213 ? -38.550 6.367 30.935 1.00 83.75 213 ASN A N 1
ATOM 1744 C CA . ASN A 1 213 ? -37.485 6.523 29.944 1.00 83.75 213 ASN A CA 1
ATOM 1745 C C . ASN A 1 213 ? -36.868 5.185 29.544 1.00 83.75 213 ASN A C 1
ATOM 1747 O O . ASN A 1 213 ? -36.678 4.956 28.356 1.00 83.75 213 ASN A O 1
ATOM 1751 N N . ILE A 1 214 ? -36.626 4.271 30.490 1.00 83.00 214 ILE A N 1
ATOM 1752 C CA . ILE A 1 214 ? -36.149 2.914 30.181 1.00 83.00 214 ILE A CA 1
ATOM 1753 C C . ILE A 1 214 ? -37.090 2.222 29.207 1.00 83.00 214 ILE A C 1
ATOM 1755 O O . ILE A 1 214 ? -36.652 1.668 28.200 1.00 83.00 214 ILE A O 1
ATOM 1759 N N . PHE A 1 215 ? -38.387 2.237 29.505 1.00 85.38 215 PHE A N 1
ATOM 1760 C CA . PHE A 1 215 ? -39.376 1.593 28.657 1.00 85.38 215 PHE A CA 1
ATOM 1761 C C . PHE A 1 215 ? -39.397 2.224 27.259 1.00 85.38 215 PHE A C 1
ATOM 1763 O O . PHE A 1 215 ? -39.353 1.511 26.255 1.00 85.38 215 PHE A O 1
ATOM 1770 N N . VAL A 1 216 ? -39.416 3.557 27.179 1.00 82.00 216 VAL A N 1
ATOM 1771 C CA . VAL A 1 216 ? -39.449 4.300 25.912 1.00 82.00 216 VAL A CA 1
ATOM 1772 C C . VAL A 1 216 ? -38.172 4.080 25.102 1.00 82.00 216 VAL A C 1
ATOM 1774 O O . VAL A 1 216 ? -38.252 3.873 23.891 1.00 82.00 216 VAL A O 1
ATOM 1777 N N . GLU A 1 217 ? -37.001 4.101 25.732 1.00 71.94 217 GLU A N 1
ATOM 1778 C CA . GLU A 1 217 ? -35.718 3.883 25.067 1.00 71.94 217 GLU A CA 1
ATOM 1779 C C . GLU A 1 217 ? -35.539 2.425 24.621 1.00 71.94 217 GLU A C 1
ATOM 1781 O O . GLU A 1 217 ? -35.095 2.203 23.496 1.00 71.94 217 GLU A O 1
ATOM 1786 N N . LEU A 1 218 ? -35.954 1.429 25.416 1.00 76.00 218 LEU A N 1
ATOM 1787 C CA . LEU A 1 218 ? -35.986 0.026 24.975 1.00 76.00 218 LEU A CA 1
ATOM 1788 C C . LEU A 1 218 ? -36.941 -0.159 23.795 1.00 76.00 218 LEU A C 1
ATOM 1790 O O . LEU A 1 218 ? -36.612 -0.870 22.848 1.00 76.00 218 LEU A O 1
ATOM 1794 N N . THR A 1 219 ? -38.097 0.507 23.828 1.00 75.75 219 THR A N 1
ATOM 1795 C CA . THR A 1 219 ? -39.109 0.398 22.772 1.00 75.75 219 THR A CA 1
ATOM 1796 C C . THR A 1 219 ? -38.672 1.074 21.479 1.00 75.75 219 THR A C 1
ATOM 1798 O O . THR A 1 219 ? -38.919 0.557 20.390 1.00 75.75 219 THR A O 1
ATOM 1801 N N . LYS A 1 220 ? -37.998 2.223 21.585 1.00 64.69 220 LYS A N 1
ATOM 1802 C CA . LYS A 1 220 ? -37.471 2.950 20.431 1.00 64.69 220 LYS A CA 1
ATOM 1803 C C . LYS A 1 220 ? -36.191 2.294 19.927 1.00 64.69 220 LYS A C 1
ATOM 1805 O O . LYS A 1 220 ? -36.167 1.849 18.790 1.00 64.69 220 LYS A O 1
ATOM 1810 N N . TYR A 1 221 ? -35.145 2.216 20.747 1.00 62.12 221 TYR A N 1
ATOM 1811 C CA . TYR A 1 221 ? -33.774 1.894 20.332 1.00 62.12 221 TYR A CA 1
ATOM 1812 C C . TYR A 1 221 ? -33.357 0.436 20.553 1.00 62.12 221 TYR A C 1
ATOM 1814 O O . TYR A 1 221 ? -32.363 0.002 19.976 1.00 62.12 221 TYR A O 1
ATOM 1822 N N . GLY A 1 222 ? -34.085 -0.340 21.363 1.00 62.53 222 GLY A N 1
ATOM 1823 C CA . GLY A 1 222 ? -33.672 -1.698 21.745 1.00 62.53 222 GLY A CA 1
ATOM 1824 C C . GLY A 1 222 ? -32.420 -1.736 22.633 1.00 62.53 222 GLY A C 1
ATOM 1825 O O . GLY A 1 222 ? -31.862 -2.808 22.877 1.00 62.53 222 GLY A O 1
ATOM 1826 N N . CYS A 1 223 ? -31.973 -0.576 23.113 1.00 64.25 223 CYS A N 1
ATOM 1827 C CA . CYS A 1 223 ? -30.897 -0.418 24.076 1.00 64.25 223 CYS A CA 1
ATOM 1828 C C . CYS A 1 223 ? -31.153 0.814 24.946 1.00 64.25 223 CYS A C 1
ATOM 1830 O O . CYS A 1 223 ? -31.697 1.809 24.469 1.00 64.25 223 CYS A O 1
ATOM 1832 N N . THR A 1 224 ? -30.714 0.758 26.197 1.00 68.38 224 THR A N 1
ATOM 1833 C CA . THR A 1 224 ? -30.787 1.867 27.155 1.00 68.38 224 THR A CA 1
ATOM 1834 C C . THR A 1 224 ? -29.471 1.965 27.887 1.00 68.38 224 THR A C 1
ATOM 1836 O O . THR A 1 224 ? -28.887 0.941 28.240 1.00 68.38 224 THR A O 1
ATOM 1839 N N . SER A 1 225 ? -29.011 3.179 28.154 1.00 65.75 225 SER A N 1
ATOM 1840 C CA . SER A 1 225 ? -27.878 3.432 29.043 1.00 65.75 225 SER A CA 1
ATOM 1841 C C . SER A 1 225 ? -28.332 4.430 30.090 1.00 65.75 225 SER A C 1
ATOM 1843 O O . SER A 1 225 ? -28.456 5.619 29.805 1.00 65.75 225 SER A O 1
ATOM 1845 N N . LEU A 1 226 ? -28.620 3.943 31.291 1.00 65.12 226 LEU A N 1
ATOM 1846 C CA . LEU A 1 226 ? -29.074 4.789 32.384 1.00 65.12 226 LEU A CA 1
ATOM 1847 C C . LEU A 1 226 ? -27.902 5.116 33.271 1.00 65.12 226 LEU A C 1
ATOM 1849 O O . LEU A 1 226 ? -27.167 4.207 33.633 1.00 65.12 226 LEU A O 1
ATOM 1853 N N . ARG A 1 227 ? -27.820 6.362 33.719 1.00 63.34 227 ARG A N 1
ATOM 1854 C CA . ARG A 1 227 ? -26.961 6.752 34.830 1.00 63.34 227 ARG A CA 1
ATOM 1855 C C . ARG A 1 227 ? -27.825 6.931 36.069 1.00 63.34 227 ARG A C 1
ATOM 1857 O O . ARG A 1 227 ? -28.464 7.968 36.226 1.00 63.34 227 ARG A O 1
ATOM 1864 N N . PHE A 1 228 ? -27.865 5.931 36.941 1.00 59.59 228 PHE A N 1
ATOM 1865 C CA . PHE A 1 228 ? -28.603 6.030 38.199 1.00 59.59 228 PHE A CA 1
ATOM 1866 C C . PHE A 1 228 ? -27.833 6.956 39.159 1.00 59.59 228 PHE A C 1
ATOM 1868 O O . PHE A 1 228 ? -26.664 6.699 39.469 1.00 59.59 228 PHE A O 1
ATOM 1875 N N . ASN A 1 229 ? -28.451 8.085 39.536 1.00 56.41 229 ASN A N 1
ATOM 1876 C CA . ASN A 1 229 ? -27.947 9.099 40.479 1.00 56.41 229 ASN A CA 1
ATOM 1877 C C . ASN A 1 229 ? -26.497 9.591 40.264 1.00 56.41 229 ASN A C 1
ATOM 1879 O O . ASN A 1 229 ? -25.859 10.094 41.184 1.00 56.41 229 ASN A O 1
ATOM 1883 N N . GLY A 1 230 ? -25.962 9.487 39.045 1.00 53.47 230 GLY A N 1
ATOM 1884 C CA . GLY A 1 230 ? -24.629 9.995 38.699 1.00 53.47 230 GLY A CA 1
ATOM 1885 C C . GLY A 1 230 ? -23.458 9.022 38.895 1.00 53.47 230 GLY A C 1
ATOM 1886 O O . GLY A 1 230 ? -22.358 9.358 38.462 1.00 53.47 230 GLY A O 1
ATOM 1887 N N . TRP A 1 231 ? -23.668 7.830 39.475 1.00 50.81 231 TRP A N 1
ATOM 1888 C CA . TRP A 1 231 ? -22.566 6.919 39.851 1.00 50.81 231 TRP A CA 1
ATOM 1889 C C . TRP A 1 231 ? -22.657 5.500 39.271 1.00 50.81 231 TRP A C 1
ATOM 1891 O O . TRP A 1 231 ? -21.620 4.850 39.135 1.00 50.81 231 TRP A O 1
ATOM 1901 N N . LEU A 1 232 ? -23.848 5.009 38.910 1.00 49.41 232 LEU A N 1
ATOM 1902 C CA . LEU A 1 232 ? -24.032 3.646 38.397 1.00 49.41 232 LEU A CA 1
ATOM 1903 C C . LEU A 1 232 ? -24.628 3.678 36.983 1.00 49.41 232 LEU A C 1
ATOM 1905 O O . LEU A 1 232 ? -25.821 3.941 36.834 1.00 49.41 232 LEU A O 1
ATOM 1909 N N . ASP A 1 233 ? -23.819 3.390 35.951 1.00 53.88 233 ASP A N 1
ATOM 1910 C CA . ASP A 1 233 ? -24.371 3.213 34.602 1.00 53.88 233 ASP A CA 1
ATOM 1911 C C . ASP A 1 233 ? -24.920 1.784 34.455 1.00 53.88 233 ASP A C 1
ATOM 1913 O O . ASP A 1 233 ? -24.172 0.802 34.390 1.00 53.88 233 ASP A O 1
ATOM 1917 N N . ILE A 1 234 ? -26.245 1.660 34.408 1.00 63.19 234 ILE A N 1
ATOM 1918 C CA . ILE A 1 234 ? -26.939 0.406 34.131 1.00 63.19 234 ILE A CA 1
ATOM 1919 C C . ILE A 1 234 ? -27.446 0.486 32.698 1.00 63.19 234 ILE A C 1
ATOM 1921 O O . ILE A 1 234 ? -28.391 1.211 32.392 1.00 63.19 234 ILE A O 1
ATOM 1925 N N . GLY A 1 235 ? -26.807 -0.263 31.805 1.00 60.78 235 GLY A N 1
ATOM 1926 C CA . GLY A 1 235 ? -27.262 -0.376 30.427 1.00 60.78 235 GLY A CA 1
ATOM 1927 C C . GLY A 1 235 ? -27.820 -1.756 30.094 1.00 60.78 235 GLY A C 1
ATOM 1928 O O . GLY A 1 235 ? -27.330 -2.776 30.591 1.00 60.78 235 GLY A O 1
ATOM 1929 N N . CYS A 1 236 ? -28.832 -1.770 29.232 1.00 64.19 236 CYS A N 1
ATOM 1930 C CA . CYS A 1 236 ? -29.381 -2.961 28.599 1.00 64.19 236 CYS A CA 1
ATOM 1931 C C . CYS A 1 236 ? -29.209 -2.842 27.093 1.00 64.19 236 CYS A C 1
ATOM 1933 O O . CYS A 1 236 ? -29.467 -1.783 26.526 1.00 64.19 236 CYS A O 1
ATOM 1935 N N . GLN A 1 237 ? -28.852 -3.938 26.438 1.00 63.53 237 GLN A N 1
ATOM 1936 C CA . GLN A 1 237 ? -29.050 -4.088 25.007 1.00 63.53 237 GLN A CA 1
ATOM 1937 C C . GLN A 1 237 ? -29.783 -5.395 24.776 1.00 63.53 237 GLN A C 1
ATOM 1939 O O . GLN A 1 237 ? -29.359 -6.441 25.266 1.00 63.53 237 GLN A O 1
ATOM 1944 N N . LEU A 1 238 ? -30.879 -5.330 24.026 1.00 61.94 238 LEU A N 1
ATOM 1945 C CA . LEU A 1 238 ? -31.576 -6.521 23.575 1.00 61.94 238 LEU A CA 1
ATOM 1946 C C . LEU A 1 238 ? -30.675 -7.191 22.534 1.00 61.94 238 LEU A C 1
ATOM 1948 O O . LEU A 1 238 ? -30.556 -6.710 21.400 1.00 61.94 238 LEU A O 1
ATOM 1952 N N . LEU A 1 239 ? -29.976 -8.252 22.955 1.00 52.31 239 LEU A N 1
ATOM 1953 C CA . LEU A 1 239 ? -29.117 -9.087 22.114 1.00 52.31 239 LEU A CA 1
ATOM 1954 C C . LEU A 1 239 ? -29.967 -9.768 21.035 1.00 52.31 239 LEU A C 1
ATOM 1956 O O . LEU A 1 239 ? -30.403 -10.895 21.217 1.00 52.31 239 LEU A O 1
ATOM 1960 N N . GLU A 1 240 ? -30.246 -9.016 19.965 1.00 51.59 240 GLU A N 1
ATOM 1961 C CA . GLU A 1 240 ? -30.674 -9.420 18.612 1.00 51.59 240 GLU A CA 1
ATOM 1962 C C . GLU A 1 240 ? -31.085 -8.198 17.751 1.00 51.59 240 GLU A C 1
ATOM 1964 O O . GLU A 1 240 ? -31.129 -8.308 16.527 1.00 51.59 240 GLU A O 1
ATOM 1969 N N . SER A 1 241 ? -31.298 -7.008 18.343 1.00 39.12 241 SER A N 1
ATOM 1970 C CA . SER A 1 241 ? -31.834 -5.818 17.643 1.00 39.12 241 SER A CA 1
ATOM 1971 C C . SER A 1 241 ? -30.891 -5.170 16.605 1.00 39.12 241 SER A C 1
ATOM 1973 O O . SER A 1 241 ? -31.352 -4.672 15.580 1.00 39.12 241 SER A O 1
ATOM 1975 N N . SER A 1 242 ? -29.566 -5.188 16.799 1.00 39.56 242 SER A N 1
ATOM 1976 C CA . SER A 1 242 ? -28.621 -4.506 15.883 1.00 39.56 242 SER A CA 1
ATOM 1977 C C . SER A 1 242 ? -27.582 -5.425 15.228 1.00 39.56 242 SER A C 1
ATOM 1979 O O . SER A 1 242 ? -26.999 -5.084 14.190 1.00 39.56 242 SER A O 1
ATOM 1981 N N . THR A 1 243 ? -27.354 -6.621 15.770 1.00 37.53 243 THR A N 1
ATOM 1982 C CA . THR A 1 243 ? -26.318 -7.540 15.276 1.00 37.53 243 THR A CA 1
ATOM 1983 C C . THR A 1 243 ? -26.860 -8.704 14.442 1.00 37.53 243 THR A C 1
ATOM 1985 O O . THR A 1 243 ? -26.092 -9.231 13.643 1.00 37.53 243 THR A O 1
ATOM 1988 N N . VAL A 1 244 ? -28.156 -9.059 14.515 1.00 34.41 244 VAL A N 1
ATOM 1989 C CA . VAL A 1 244 ? -28.660 -10.327 13.927 1.00 34.41 244 VAL A CA 1
ATOM 1990 C C . VAL A 1 244 ? -30.000 -10.217 13.164 1.00 34.41 244 VAL A C 1
ATOM 1992 O O . VAL A 1 244 ? -30.556 -11.224 12.747 1.00 34.41 244 VAL A O 1
ATOM 1995 N N . THR A 1 245 ? -30.525 -9.031 12.835 1.00 29.39 245 THR A N 1
ATOM 1996 C CA . THR A 1 245 ? -31.666 -8.938 11.891 1.00 29.39 245 THR A CA 1
ATOM 1997 C C . THR A 1 245 ? -31.221 -8.963 10.425 1.00 29.39 245 THR A C 1
ATOM 1999 O O . THR A 1 245 ? -31.431 -8.017 9.668 1.00 29.39 245 THR A O 1
ATOM 2002 N N . THR A 1 246 ? -30.631 -10.077 10.008 1.00 30.55 246 THR A N 1
ATOM 2003 C CA . THR A 1 246 ? -30.794 -10.627 8.660 1.00 30.55 246 THR A CA 1
ATOM 2004 C C . THR A 1 246 ? -31.103 -12.106 8.859 1.00 30.55 246 THR A C 1
ATOM 2006 O O . THR A 1 246 ? -30.444 -12.763 9.657 1.00 30.55 246 THR A O 1
ATOM 2009 N N . LYS A 1 247 ? -32.113 -12.646 8.163 1.00 30.94 247 LYS A N 1
ATOM 2010 C CA . LYS A 1 247 ? -32.582 -14.048 8.279 1.00 30.94 247 LYS A CA 1
ATOM 2011 C C . LYS A 1 247 ? -31.494 -15.124 8.054 1.00 30.94 247 LYS A C 1
ATOM 2013 O O . LYS A 1 247 ? -31.771 -16.306 8.195 1.00 30.94 247 LYS A O 1
ATOM 2018 N N . GLN A 1 248 ? -30.274 -14.713 7.732 1.00 27.30 248 GLN A N 1
ATOM 2019 C CA . GLN A 1 248 ? -29.010 -15.421 7.907 1.00 27.30 248 GLN A CA 1
ATOM 2020 C C . GLN A 1 248 ? -27.957 -14.367 8.286 1.00 27.30 248 GLN A C 1
ATOM 2022 O O . GLN A 1 248 ? -28.052 -13.249 7.765 1.00 27.30 248 GLN A O 1
ATOM 2027 N N . PRO A 1 249 ? -26.960 -14.651 9.142 1.00 27.78 249 PRO A N 1
ATOM 2028 C CA . PRO A 1 249 ? -25.870 -13.711 9.362 1.00 27.78 249 PRO A CA 1
ATOM 2029 C C . PRO A 1 249 ? -25.173 -13.466 8.019 1.00 27.78 249 PRO A C 1
ATOM 2031 O O . PRO A 1 249 ? -24.573 -14.376 7.456 1.00 27.78 249 PRO A O 1
ATOM 2034 N N . MET A 1 250 ? -25.217 -12.237 7.489 1.00 31.19 250 MET A N 1
ATOM 2035 C CA . MET A 1 250 ? -24.399 -11.850 6.324 1.00 31.19 250 MET A CA 1
ATOM 2036 C C . MET A 1 250 ? -22.934 -11.608 6.721 1.00 31.19 250 MET A C 1
ATOM 2038 O O . MET A 1 250 ? -22.269 -10.681 6.273 1.00 31.19 250 MET A O 1
ATOM 2042 N N . PHE A 1 251 ? -22.454 -12.461 7.611 1.00 35.22 251 PHE A N 1
ATOM 2043 C CA . PHE A 1 251 ? -21.069 -12.672 7.944 1.00 35.22 251 PHE A CA 1
ATOM 2044 C C . PHE A 1 251 ? -20.964 -14.169 8.201 1.00 35.22 251 PHE A C 1
ATOM 2046 O O . PHE A 1 251 ? -21.208 -14.633 9.311 1.00 35.22 251 PHE A O 1
ATOM 2053 N N . SER A 1 252 ? -20.544 -14.928 7.194 1.00 27.61 252 SER A N 1
ATOM 2054 C CA . SER A 1 252 ? -19.723 -16.105 7.460 1.00 27.61 252 SER A CA 1
ATOM 2055 C C . SER A 1 252 ? -18.340 -15.615 7.911 1.00 27.61 252 SER A C 1
ATOM 2057 O O . SER A 1 252 ? -17.323 -15.875 7.276 1.00 27.61 252 SER A O 1
ATOM 2059 N N . LEU A 1 253 ? -18.282 -14.887 9.031 1.00 33.22 253 LEU A N 1
ATOM 2060 C CA . LEU A 1 253 ? -17.190 -15.148 9.950 1.00 33.22 253 LEU A CA 1
ATOM 2061 C C . LEU A 1 253 ? -17.514 -16.551 10.456 1.00 33.22 253 LEU A C 1
ATOM 2063 O O . LEU A 1 253 ? -18.304 -16.716 11.386 1.00 33.22 253 LEU A O 1
ATOM 2067 N N . HIS A 1 254 ? -16.988 -17.570 9.765 1.00 33.00 254 HIS A N 1
ATOM 2068 C CA . HIS A 1 254 ? -16.779 -18.866 10.399 1.00 33.00 254 HIS A CA 1
ATOM 2069 C C . HIS A 1 254 ? -16.196 -18.540 11.767 1.00 33.00 254 HIS A C 1
ATOM 2071 O O . HIS A 1 254 ? -15.215 -17.803 11.805 1.00 33.00 254 HIS A O 1
ATOM 2077 N N . THR A 1 255 ? -16.876 -19.019 12.817 1.00 33.41 255 THR A N 1
ATOM 2078 C CA . THR A 1 255 ? -16.768 -18.673 14.248 1.00 33.41 255 THR A CA 1
ATOM 2079 C C . THR A 1 255 ? -17.689 -17.551 14.764 1.00 33.41 255 THR A C 1
ATOM 2081 O O . THR A 1 255 ? -17.247 -16.583 15.384 1.00 33.41 255 THR A O 1
ATOM 2084 N N . THR A 1 256 ? -19.003 -17.733 14.654 1.00 34.03 256 THR A N 1
ATOM 2085 C CA . THR A 1 256 ? -19.790 -17.578 15.887 1.00 34.03 256 THR A CA 1
ATOM 2086 C C . THR A 1 256 ? -19.646 -18.901 16.628 1.00 34.03 256 THR A C 1
ATOM 2088 O O . THR A 1 256 ? -19.986 -19.956 16.095 1.00 34.03 256 THR A O 1
ATOM 2091 N N . LEU A 1 257 ? -19.051 -18.887 17.823 1.00 33.22 257 LEU A N 1
ATOM 2092 C CA . LEU A 1 257 ? -19.173 -20.046 18.705 1.00 33.22 257 LEU A CA 1
ATOM 2093 C C . LEU A 1 257 ? -20.668 -20.256 18.978 1.00 33.22 257 LEU A C 1
ATOM 2095 O O . LEU A 1 257 ? -21.448 -19.299 18.967 1.00 33.22 257 LEU A O 1
ATOM 2099 N N . SER A 1 258 ? -21.061 -21.486 19.299 1.00 32.56 258 SER A N 1
ATOM 2100 C CA . SER A 1 258 ? -22.417 -21.898 19.706 1.00 32.56 258 SER A CA 1
ATOM 2101 C C . SER A 1 258 ? -23.013 -21.114 20.898 1.00 32.56 258 SER A C 1
ATOM 2103 O O . SER A 1 258 ? -24.116 -21.413 21.346 1.00 32.56 258 SER A O 1
ATOM 2105 N N . GLN A 1 259 ? -22.298 -20.100 21.398 1.00 32.72 259 GLN A N 1
ATOM 2106 C CA . GLN A 1 259 ? -22.612 -19.228 22.527 1.00 32.72 259 GLN A CA 1
ATOM 2107 C C . GLN A 1 259 ? -22.777 -17.739 22.144 1.00 32.72 259 GLN A C 1
ATOM 2109 O O . GLN A 1 259 ? -22.925 -16.906 23.031 1.00 32.72 259 GLN A O 1
ATOM 2114 N N . GLY A 1 260 ? -22.755 -17.371 20.854 1.00 40.69 260 GLY A N 1
ATOM 2115 C CA . GLY A 1 260 ? -23.050 -15.994 20.420 1.00 40.69 260 GLY A CA 1
ATOM 2116 C C . GLY A 1 260 ? -21.913 -14.977 20.604 1.00 40.69 260 GLY A C 1
ATOM 2117 O O . GLY A 1 260 ? -22.148 -13.775 20.493 1.00 40.69 260 GLY A O 1
ATOM 2118 N N . THR A 1 261 ? -20.681 -15.427 20.854 1.00 43.59 261 THR A N 1
ATOM 2119 C CA . THR A 1 261 ? -19.494 -14.561 20.899 1.00 43.59 261 THR A CA 1
ATOM 2120 C C . THR A 1 261 ? -18.971 -14.267 19.491 1.00 43.59 261 THR A C 1
ATOM 2122 O O . THR A 1 261 ? -18.858 -15.154 18.641 1.00 43.59 261 THR A O 1
ATOM 2125 N N . ILE A 1 262 ? -18.668 -12.993 19.236 1.00 55.03 262 ILE A N 1
ATOM 2126 C CA . ILE A 1 262 ? -18.093 -12.510 17.977 1.00 55.03 262 ILE A CA 1
ATOM 2127 C C . ILE A 1 262 ? -16.598 -12.825 18.006 1.00 55.03 262 ILE A C 1
ATOM 2129 O O . ILE A 1 262 ? -15.887 -12.300 18.863 1.00 55.03 262 ILE A O 1
ATOM 2133 N N . LEU A 1 263 ? -16.096 -13.656 17.086 1.00 66.94 263 LEU A N 1
ATOM 2134 C CA . LEU A 1 263 ? -14.653 -13.867 16.989 1.00 66.94 263 LEU A CA 1
ATOM 2135 C C . LEU A 1 263 ? -13.987 -12.634 16.373 1.00 66.94 263 LEU A C 1
ATOM 2137 O O . LEU A 1 263 ? -14.019 -12.413 15.161 1.00 66.94 263 LEU A O 1
ATOM 2141 N N . ILE A 1 264 ? -13.364 -11.840 17.234 1.00 79.38 264 ILE A N 1
ATOM 2142 C CA . ILE A 1 264 ? -12.529 -10.711 16.842 1.00 79.38 264 ILE A CA 1
ATOM 2143 C C . ILE A 1 264 ? -11.113 -11.232 16.600 1.00 79.38 264 ILE A C 1
ATOM 2145 O O . ILE A 1 264 ? -10.514 -11.853 17.478 1.00 79.38 264 ILE A O 1
ATOM 2149 N N . LYS A 1 265 ? -10.571 -10.974 15.407 1.00 83.62 265 LYS A N 1
ATOM 2150 C CA . LYS A 1 265 ? -9.212 -11.364 15.019 1.00 83.62 265 LYS A CA 1
ATOM 2151 C C . LYS A 1 265 ? -8.291 -10.137 14.878 1.00 83.62 265 LYS A C 1
ATOM 2153 O O . LYS A 1 265 ? -8.765 -9.030 14.617 1.00 83.62 265 LYS A O 1
ATOM 2158 N N . PRO A 1 266 ? -6.959 -10.307 15.007 1.00 87.38 266 PRO A N 1
ATOM 2159 C CA . PRO A 1 266 ? -5.988 -9.200 15.010 1.00 87.38 266 PRO A CA 1
ATOM 2160 C C . PRO A 1 266 ? -5.990 -8.335 13.742 1.00 87.38 266 PRO A C 1
ATOM 2162 O O . PRO A 1 266 ? -5.740 -7.129 13.795 1.00 87.38 266 PRO A O 1
ATOM 2165 N N . TYR A 1 267 ? -6.261 -8.955 12.594 1.00 85.38 267 TYR A N 1
ATOM 2166 C CA . TYR A 1 267 ? -6.250 -8.303 11.287 1.00 85.38 267 TYR A CA 1
ATOM 2167 C C . TYR A 1 267 ? -7.577 -7.609 10.943 1.00 85.38 267 TYR A C 1
ATOM 2169 O O . TYR A 1 267 ? -7.662 -6.966 9.896 1.00 85.38 267 TYR A O 1
ATOM 2177 N N . HIS A 1 268 ? -8.615 -7.727 11.778 1.00 87.75 268 HIS A N 1
ATOM 2178 C CA . HIS A 1 268 ? -9.861 -6.989 11.575 1.00 87.75 268 HIS A CA 1
ATOM 2179 C C . HIS A 1 268 ? -9.658 -5.496 11.823 1.00 87.75 268 HIS A C 1
ATOM 2181 O O . HIS A 1 268 ? -8.732 -5.080 12.510 1.00 87.75 268 HIS A O 1
ATOM 2187 N N . ALA A 1 269 ? -10.540 -4.688 11.256 1.00 88.81 269 ALA A N 1
ATOM 2188 C CA . ALA A 1 269 ? -10.683 -3.261 11.489 1.00 88.81 269 ALA A CA 1
ATOM 2189 C C . ALA A 1 269 ? -12.067 -2.974 12.089 1.00 88.81 269 ALA A C 1
ATOM 2191 O O . ALA A 1 269 ? -12.940 -3.841 12.144 1.00 88.81 269 ALA A O 1
ATOM 2192 N N . MET A 1 270 ? -12.282 -1.744 12.544 1.00 86.19 270 MET A N 1
ATOM 2193 C CA . MET A 1 270 ? -13.524 -1.359 13.210 1.00 86.19 270 MET A CA 1
ATOM 2194 C C . MET A 1 270 ? -14.055 -0.039 12.650 1.00 86.19 270 MET A C 1
ATOM 2196 O O . MET A 1 270 ? -13.296 0.908 12.439 1.00 86.19 270 MET A O 1
ATOM 2200 N N . ILE A 1 271 ? -15.369 0.029 12.424 1.00 85.50 271 ILE A N 1
ATOM 2201 C CA . ILE A 1 271 ? -16.085 1.258 12.057 1.00 85.50 271 ILE A CA 1
ATOM 2202 C C . ILE A 1 271 ? -16.955 1.682 13.234 1.00 85.50 271 ILE A C 1
ATOM 2204 O O . ILE A 1 271 ? -17.782 0.907 13.712 1.00 85.50 271 ILE A O 1
ATOM 2208 N N . LEU A 1 272 ? -16.811 2.934 13.665 1.00 85.31 272 LEU A N 1
ATOM 2209 C CA . LEU A 1 272 ? -17.703 3.547 14.646 1.00 85.31 272 LEU A CA 1
ATOM 2210 C C . LEU A 1 272 ? -19.018 3.972 13.975 1.00 85.31 272 LEU A C 1
ATOM 2212 O O . LEU A 1 272 ? -19.019 4.619 12.923 1.00 85.31 272 LEU A O 1
ATOM 2216 N N . LEU A 1 273 ? -20.147 3.618 14.591 1.00 78.88 273 LEU A N 1
ATOM 2217 C CA . LEU A 1 273 ? -21.477 3.989 14.101 1.00 78.88 273 LEU A CA 1
ATOM 2218 C C . LEU A 1 273 ? -21.825 5.441 14.448 1.00 78.88 273 LEU A C 1
ATOM 2220 O O . LEU A 1 273 ? -22.496 6.132 13.683 1.00 78.88 273 LEU A O 1
ATOM 2224 N N . GLU A 1 274 ? -21.290 5.945 15.549 1.00 78.19 274 GLU A N 1
ATOM 2225 C CA . GLU A 1 274 ? -21.436 7.330 15.983 1.00 78.19 274 GLU A CA 1
ATOM 2226 C C . GLU A 1 274 ? -20.102 8.081 15.874 1.00 78.19 274 GLU A C 1
ATOM 2228 O O . GLU A 1 274 ? -19.039 7.489 15.673 1.00 78.19 274 GLU A O 1
ATOM 2233 N N . ARG A 1 275 ? -20.134 9.416 15.977 1.00 78.94 275 ARG A N 1
ATOM 2234 C CA . ARG A 1 275 ? -18.888 10.194 16.015 1.00 78.94 275 ARG A CA 1
ATOM 2235 C C . ARG A 1 275 ? -18.146 9.873 17.314 1.00 78.94 275 ARG A C 1
ATOM 2237 O O . ARG A 1 275 ? -18.765 9.787 18.365 1.00 78.94 275 ARG A O 1
ATOM 2244 N N . SER A 1 276 ? -16.816 9.796 17.255 1.00 80.25 276 SER A N 1
ATOM 2245 C CA . SER A 1 276 ? -15.966 9.506 18.425 1.00 80.25 276 SER A CA 1
ATOM 2246 C C . SER A 1 276 ? -16.337 10.351 19.660 1.00 80.25 276 SER A C 1
ATOM 2248 O O . SER A 1 276 ? -16.504 9.807 20.745 1.00 80.25 276 SER A O 1
ATOM 2250 N N . ARG A 1 277 ? -16.622 11.652 19.467 1.00 76.62 277 ARG A N 1
ATOM 2251 C CA . ARG A 1 277 ? -17.036 12.576 20.543 1.00 76.62 277 ARG A CA 1
ATOM 2252 C C . ARG A 1 277 ? -18.344 12.177 21.238 1.00 76.62 277 ARG A C 1
ATOM 2254 O O . ARG A 1 277 ? -18.396 12.145 22.457 1.00 76.62 277 ARG A O 1
ATOM 2261 N N . THR A 1 278 ? -19.379 11.811 20.483 1.00 73.44 278 THR A N 1
ATOM 2262 C CA . THR A 1 278 ? -20.676 11.441 21.078 1.00 73.44 278 THR A CA 1
ATOM 2263 C C . THR A 1 278 ? -20.587 10.129 21.846 1.00 73.44 278 THR A C 1
ATOM 2265 O O . THR A 1 278 ? -21.249 9.960 22.863 1.00 73.44 278 THR A O 1
ATOM 2268 N N . VAL A 1 279 ? -19.728 9.211 21.393 1.00 71.50 279 VAL A N 1
ATOM 2269 C CA . VAL A 1 279 ? -19.441 7.978 22.131 1.00 71.50 279 VAL A CA 1
ATOM 2270 C C . VAL A 1 279 ? -18.720 8.303 23.440 1.00 71.50 279 VAL A C 1
ATOM 2272 O O . VAL A 1 279 ? -19.102 7.770 24.476 1.00 71.50 279 VAL A O 1
ATOM 2275 N N . THR A 1 280 ? -17.729 9.203 23.428 1.00 70.69 280 THR A N 1
ATOM 2276 C CA . THR A 1 280 ? -17.003 9.592 24.648 1.00 70.69 280 THR A CA 1
ATOM 2277 C C . THR A 1 280 ? -17.845 10.384 25.644 1.00 70.69 280 THR A C 1
ATOM 2279 O O . THR A 1 280 ? -17.642 10.209 26.841 1.00 70.69 280 THR A O 1
ATOM 2282 N N . ASP A 1 281 ? -18.783 11.213 25.181 1.00 65.81 281 ASP A N 1
ATOM 2283 C CA . ASP A 1 281 ? -19.661 12.015 26.050 1.00 65.81 281 ASP A CA 1
ATOM 2284 C C . ASP A 1 281 ? -20.668 11.134 26.809 1.00 65.81 281 ASP A C 1
ATOM 2286 O O . ASP A 1 281 ? -21.012 11.408 27.959 1.00 65.81 281 ASP A O 1
ATOM 2290 N N . ASN A 1 282 ? -21.094 10.034 26.179 1.00 61.72 282 ASN A N 1
ATOM 2291 C CA . ASN A 1 282 ? -21.975 9.033 26.780 1.00 61.72 282 ASN A CA 1
ATOM 2292 C C . ASN A 1 282 ? -21.223 8.018 27.661 1.00 61.72 282 ASN A C 1
ATOM 2294 O O . ASN A 1 282 ? -21.852 7.258 28.392 1.00 61.72 282 ASN A O 1
ATOM 2298 N N . MET A 1 283 ? -19.889 7.979 27.599 1.00 62.28 283 MET A N 1
ATOM 2299 C CA . MET A 1 283 ? -19.069 7.132 28.466 1.00 62.28 283 MET A CA 1
ATOM 2300 C C . MET A 1 283 ? -18.861 7.785 29.840 1.00 62.28 283 MET A C 1
ATOM 2302 O O . MET A 1 283 ? -18.979 9.000 30.001 1.00 62.28 283 MET A O 1
ATOM 2306 N N . PHE A 1 284 ? -18.527 6.979 30.853 1.00 55.88 284 PHE A N 1
ATOM 2307 C CA . PHE A 1 284 ? -18.223 7.472 32.198 1.00 55.88 284 PHE A CA 1
ATOM 2308 C C . PHE A 1 284 ? -17.214 8.642 32.178 1.00 55.88 284 PHE A C 1
ATOM 2310 O O . PHE A 1 284 ? -16.227 8.591 31.432 1.00 55.88 284 PHE A O 1
ATOM 2317 N N . PRO A 1 285 ? -17.346 9.637 33.077 1.00 52.91 285 PRO A N 1
ATOM 2318 C CA . PRO A 1 285 ? -16.312 10.655 33.298 1.00 52.91 285 PRO A CA 1
ATOM 2319 C C . PRO A 1 285 ? -14.930 10.039 33.597 1.00 52.91 285 PRO A C 1
ATOM 2321 O O . PRO A 1 285 ? -13.905 10.594 33.195 1.00 52.91 285 PRO A O 1
ATOM 2324 N N . ASN A 1 286 ? -14.930 8.840 34.199 1.00 52.28 286 ASN A N 1
ATOM 2325 C CA . ASN A 1 286 ? -13.760 8.024 34.537 1.00 52.28 286 ASN A CA 1
ATOM 2326 C C . ASN A 1 286 ? -13.435 6.923 33.510 1.00 52.28 286 ASN A C 1
ATOM 2328 O O . ASN A 1 286 ? -12.627 6.042 33.805 1.00 52.28 286 ASN A O 1
ATOM 2332 N N . ALA A 1 287 ? -14.045 6.926 32.317 1.00 54.75 287 ALA A N 1
ATOM 2333 C CA . ALA A 1 287 ? -13.644 6.014 31.250 1.00 54.75 287 ALA A CA 1
ATOM 2334 C C . ALA A 1 287 ? -12.139 6.190 31.001 1.00 54.75 287 ALA A C 1
ATOM 2336 O O . ALA A 1 287 ? -11.684 7.295 30.691 1.00 54.75 287 ALA A O 1
ATOM 2337 N N . ALA A 1 288 ? -11.381 5.109 31.220 1.00 61.81 288 ALA A N 1
ATOM 2338 C CA . ALA A 1 288 ? -9.923 5.110 31.227 1.00 61.81 288 ALA A CA 1
ATOM 2339 C C . ALA A 1 288 ? -9.378 5.879 30.016 1.00 61.81 288 ALA A C 1
ATOM 2341 O O . ALA A 1 288 ? -9.850 5.668 28.896 1.00 61.81 288 ALA A O 1
ATOM 2342 N N . GLY A 1 289 ? -8.377 6.746 30.217 1.00 73.88 289 GLY A N 1
ATOM 2343 C CA . GLY A 1 289 ? -7.771 7.539 29.134 1.00 73.88 289 GLY A CA 1
ATOM 2344 C C . GLY A 1 289 ? -7.402 6.693 27.908 1.00 73.88 289 GLY A C 1
ATOM 2345 O O . GLY A 1 289 ? -7.568 7.136 26.776 1.00 73.88 289 GLY A O 1
ATOM 2346 N N . ALA A 1 290 ? -7.046 5.425 28.132 1.00 77.44 290 ALA A N 1
ATOM 2347 C CA . ALA A 1 290 ? -6.819 4.417 27.104 1.00 77.44 290 ALA A CA 1
ATOM 2348 C C . ALA A 1 290 ? -7.996 4.222 26.120 1.00 77.44 290 ALA A C 1
ATOM 2350 O O . ALA A 1 290 ? -7.766 4.160 24.917 1.00 77.44 290 ALA A O 1
ATOM 2351 N N . MET A 1 291 ? -9.253 4.185 26.582 1.00 83.62 291 MET A N 1
ATOM 2352 C CA . MET A 1 291 ? -10.430 4.063 25.703 1.00 83.62 291 MET A CA 1
ATOM 2353 C C . MET A 1 291 ? -10.645 5.336 24.875 1.00 83.62 291 MET A C 1
ATOM 2355 O O . MET A 1 291 ? -11.002 5.260 23.700 1.00 83.62 291 MET A O 1
ATOM 2359 N N . ARG A 1 292 ? -10.394 6.520 25.454 1.00 82.19 292 ARG A N 1
ATOM 2360 C CA . ARG A 1 292 ? -10.491 7.791 24.714 1.00 82.19 292 ARG A CA 1
ATOM 2361 C C . ARG A 1 292 ? -9.435 7.872 23.616 1.00 82.19 292 ARG A C 1
ATOM 2363 O O . ARG A 1 292 ? -9.769 8.220 22.488 1.00 82.19 292 ARG A O 1
ATOM 2370 N N . HIS A 1 293 ? -8.191 7.506 23.924 1.00 83.69 293 HIS A N 1
ATOM 2371 C CA . HIS A 1 293 ? -7.125 7.432 22.926 1.00 83.69 293 HIS A CA 1
ATOM 2372 C C . HIS A 1 293 ? -7.428 6.380 21.854 1.00 83.69 293 HIS A C 1
ATOM 2374 O O . HIS A 1 293 ? -7.281 6.663 20.666 1.00 83.69 293 HIS A O 1
ATOM 2380 N N . PHE A 1 294 ? -7.957 5.218 22.243 1.00 89.06 294 PHE A N 1
ATOM 2381 C CA . PHE A 1 294 ? -8.418 4.201 21.301 1.00 89.06 294 PHE A CA 1
ATOM 2382 C C . PHE A 1 294 ? -9.474 4.752 20.332 1.00 89.06 294 PHE A C 1
ATOM 2384 O O . PHE A 1 294 ? -9.274 4.712 19.120 1.00 89.06 294 PHE A O 1
ATOM 2391 N N . LEU A 1 295 ? -10.543 5.376 20.835 1.00 88.38 295 LEU A N 1
ATOM 2392 C CA . LEU A 1 295 ? -11.612 5.958 20.011 1.00 88.38 295 LEU A CA 1
ATOM 2393 C C . LEU A 1 295 ? -11.165 7.117 19.105 1.00 88.38 295 LEU A C 1
ATOM 2395 O O . LEU A 1 295 ? -11.876 7.447 18.153 1.00 88.38 295 LEU A O 1
ATOM 2399 N N . GLN A 1 296 ? -10.038 7.767 19.398 1.00 86.75 296 GLN A N 1
ATOM 2400 C CA . GLN A 1 296 ? -9.464 8.815 18.546 1.00 86.75 296 GLN A CA 1
ATOM 2401 C C . GLN A 1 296 ? -8.669 8.245 17.363 1.00 86.75 296 GLN A C 1
ATOM 2403 O O . GLN A 1 296 ? -8.611 8.886 16.315 1.00 86.75 296 GLN A O 1
ATOM 2408 N N . ILE A 1 297 ? -8.071 7.060 17.521 1.00 88.75 297 ILE A N 1
ATOM 2409 C CA . ILE A 1 297 ? -7.183 6.438 16.525 1.00 88.75 297 ILE A CA 1
ATOM 2410 C C . ILE A 1 297 ? -7.915 5.415 15.646 1.00 88.75 297 ILE A C 1
ATOM 2412 O O . ILE A 1 297 ? -7.506 5.175 14.506 1.00 88.75 297 ILE A O 1
ATOM 2416 N N . VAL A 1 298 ? -9.005 4.824 16.148 1.00 89.19 298 VAL A N 1
ATOM 2417 C CA . VAL A 1 298 ? -9.811 3.837 15.416 1.00 89.19 298 VAL A CA 1
ATOM 2418 C C . VAL A 1 298 ? -10.183 4.349 14.024 1.00 89.19 298 VAL A C 1
ATOM 2420 O O . VAL A 1 298 ? -10.807 5.397 13.856 1.00 89.19 298 VAL A O 1
ATOM 2423 N N . SER A 1 299 ? -9.821 3.560 13.014 1.00 89.00 299 SER A N 1
ATOM 2424 C CA . SER A 1 299 ? -10.082 3.848 11.609 1.00 89.00 299 SER A CA 1
ATOM 2425 C C . SER A 1 299 ? -10.325 2.549 10.841 1.00 89.00 299 SER A C 1
ATOM 2427 O O . SER A 1 299 ? -9.588 1.585 11.053 1.00 89.00 299 SER A O 1
ATOM 2429 N N . PRO A 1 300 ? -11.272 2.519 9.883 1.00 89.06 300 PRO A N 1
ATOM 2430 C CA . PRO A 1 300 ? -11.497 1.352 9.025 1.00 89.06 300 PRO A CA 1
ATOM 2431 C C . PRO A 1 300 ? -10.344 1.047 8.065 1.00 89.06 300 PRO A C 1
ATOM 2433 O O . PRO A 1 300 ? -10.376 0.041 7.366 1.00 89.06 300 PRO A O 1
ATOM 2436 N N . LEU A 1 301 ? -9.345 1.925 7.985 1.00 88.88 301 LEU A N 1
ATOM 2437 C CA . LEU A 1 301 ? -8.160 1.743 7.147 1.00 88.88 301 LEU A CA 1
ATOM 2438 C C . LEU A 1 301 ? -7.050 0.962 7.866 1.00 88.88 301 LEU A C 1
ATOM 2440 O O . LEU A 1 301 ? -6.139 0.465 7.210 1.00 88.88 301 LEU A O 1
ATOM 2444 N N . LYS A 1 302 ? -7.101 0.872 9.201 1.00 90.50 302 LYS A N 1
ATOM 2445 C CA . LYS A 1 302 ? -6.084 0.218 10.034 1.00 90.50 302 LYS A CA 1
ATOM 2446 C C . LYS A 1 302 ? -6.673 -1.032 10.684 1.00 90.50 302 LYS A C 1
ATOM 2448 O O . LYS A 1 302 ? -7.823 -1.020 11.113 1.00 90.50 302 LYS A O 1
ATOM 2453 N N . ASN A 1 303 ? -5.882 -2.099 10.779 1.00 90.94 303 ASN A N 1
ATOM 2454 C CA . ASN A 1 303 ? -6.271 -3.272 11.560 1.00 90.94 303 ASN A CA 1
ATOM 2455 C C . ASN A 1 303 ? -6.040 -3.048 13.068 1.00 90.94 303 ASN A C 1
ATOM 2457 O O . ASN A 1 303 ? -5.301 -2.147 13.474 1.00 90.94 303 ASN A O 1
ATOM 2461 N N . LEU A 1 304 ? -6.676 -3.868 13.905 1.00 90.50 304 LEU A N 1
ATOM 2462 C CA . LEU A 1 304 ? -6.606 -3.775 15.364 1.00 90.50 304 LEU A CA 1
ATOM 2463 C C . LEU A 1 304 ? -5.183 -3.971 15.891 1.00 90.50 304 LEU A C 1
ATOM 2465 O O . LEU A 1 304 ? -4.798 -3.312 16.853 1.00 90.50 304 LEU A O 1
ATOM 2469 N N . GLN A 1 305 ? -4.381 -4.822 15.246 1.00 91.31 305 GLN A N 1
ATOM 2470 C CA . GLN A 1 305 ? -2.977 -5.000 15.612 1.00 91.31 305 GLN A CA 1
ATOM 2471 C C . GLN A 1 305 ? -2.149 -3.723 15.411 1.00 91.31 305 GLN A C 1
ATOM 2473 O O . GLN A 1 305 ? -1.391 -3.351 16.305 1.00 91.31 305 GLN A O 1
ATOM 2478 N N . ALA A 1 306 ? -2.311 -3.025 14.283 1.00 91.62 306 ALA A N 1
ATOM 2479 C CA . ALA A 1 306 ? -1.635 -1.753 14.034 1.00 91.62 306 ALA A CA 1
ATOM 2480 C C . ALA A 1 306 ? -2.087 -0.677 15.031 1.00 91.62 306 ALA A C 1
ATOM 2482 O O . ALA A 1 306 ? -1.261 0.083 15.529 1.00 91.62 306 ALA A O 1
ATOM 2483 N N . ILE A 1 307 ? -3.380 -0.654 15.375 1.00 91.38 307 ILE A N 1
ATOM 2484 C CA . ILE A 1 307 ? -3.915 0.250 16.405 1.00 91.38 307 ILE A CA 1
ATOM 2485 C C . ILE A 1 307 ? -3.294 -0.061 17.778 1.00 91.38 307 ILE A C 1
ATOM 2487 O O . ILE A 1 307 ? -2.904 0.860 18.493 1.00 91.38 307 ILE A O 1
ATOM 2491 N N . GLY A 1 308 ? -3.151 -1.340 18.140 1.00 91.12 308 GLY A N 1
ATOM 2492 C CA . GLY A 1 308 ? -2.492 -1.757 19.381 1.00 91.12 308 GLY A CA 1
ATOM 2493 C C . GLY A 1 308 ? -1.023 -1.329 19.448 1.00 91.12 308 GLY A C 1
ATOM 2494 O O . GLY A 1 308 ? -0.578 -0.829 20.478 1.00 91.12 308 GLY A O 1
ATOM 2495 N N . GLN A 1 309 ? -0.291 -1.445 18.336 1.00 91.75 309 GLN A N 1
ATOM 2496 C CA . GLN A 1 309 ? 1.098 -0.983 18.232 1.00 91.75 309 GLN A CA 1
ATOM 2497 C C . GLN A 1 309 ? 1.222 0.541 18.362 1.00 91.75 309 GLN A C 1
ATOM 2499 O O . GLN A 1 309 ? 2.117 1.023 19.051 1.00 91.75 309 GLN A O 1
ATOM 2504 N N . GLU A 1 310 ? 0.317 1.300 17.741 1.00 92.69 310 GLU A N 1
ATOM 2505 C CA . GLU A 1 310 ? 0.304 2.768 17.798 1.00 92.69 310 GLU A CA 1
ATOM 2506 C C . GLU A 1 310 ? -0.029 3.295 19.201 1.00 92.69 310 GLU A C 1
ATOM 2508 O O . GLU A 1 310 ? 0.576 4.262 19.657 1.00 92.69 310 GLU A O 1
ATOM 2513 N N . LEU A 1 311 ? -0.942 2.626 19.911 1.00 89.00 311 LEU A N 1
ATOM 2514 C CA . LEU A 1 311 ? -1.300 2.948 21.297 1.00 89.00 311 LEU A CA 1
ATOM 2515 C C . LEU A 1 311 ? -0.337 2.359 22.335 1.00 89.00 311 LEU A C 1
ATOM 2517 O O . LEU A 1 311 ? -0.473 2.671 23.516 1.00 89.00 311 LEU A O 1
ATOM 2521 N N . GLN A 1 312 ? 0.600 1.499 21.920 1.00 89.62 312 GLN A N 1
ATOM 2522 C CA . GLN A 1 312 ? 1.463 0.711 22.809 1.00 89.62 312 GLN A CA 1
ATOM 2523 C C . GLN A 1 312 ? 0.661 -0.093 23.850 1.00 89.62 312 GLN A C 1
ATOM 2525 O O . GLN A 1 312 ? 1.022 -0.177 25.022 1.00 89.62 312 GLN A O 1
ATOM 2530 N N . MET A 1 313 ? -0.455 -0.682 23.415 1.00 89.31 313 MET A N 1
ATOM 2531 C CA . MET A 1 313 ? -1.356 -1.470 24.254 1.00 89.31 313 MET A CA 1
ATOM 2532 C C . MET A 1 313 ? -1.327 -2.946 23.864 1.00 89.31 313 MET A C 1
ATOM 2534 O O . MET A 1 313 ? -1.175 -3.297 22.693 1.00 89.31 313 MET A O 1
ATOM 2538 N N . GLU A 1 314 ? -1.534 -3.823 24.845 1.00 89.62 314 GLU A N 1
ATOM 2539 C CA . GLU A 1 314 ? -1.675 -5.255 24.593 1.00 89.62 314 GLU A CA 1
ATOM 2540 C C . GLU A 1 314 ? -2.935 -5.546 23.761 1.00 89.62 314 GLU A C 1
ATOM 2542 O O . GLU A 1 314 ? -4.006 -4.971 23.987 1.00 89.62 314 GLU A O 1
ATOM 2547 N N . LEU A 1 315 ? -2.824 -6.475 22.809 1.00 90.00 315 LEU A N 1
ATOM 2548 C CA . LEU A 1 315 ? -3.911 -6.813 21.890 1.00 90.00 315 LEU A CA 1
ATOM 2549 C C . LEU A 1 315 ? -5.153 -7.359 22.615 1.00 90.00 315 LEU A C 1
ATOM 2551 O O . LEU A 1 315 ? -6.275 -7.110 22.182 1.00 90.00 315 LEU A O 1
ATOM 2555 N N . SER A 1 316 ? -4.967 -8.032 23.754 1.00 87.44 316 SER A N 1
ATOM 2556 C CA . SER A 1 316 ? -6.057 -8.518 24.608 1.00 87.44 316 SER A CA 1
ATOM 2557 C C . SER A 1 316 ? -6.957 -7.381 25.111 1.00 87.44 316 SER A C 1
ATOM 2559 O O . SER A 1 316 ? -8.182 -7.511 25.125 1.00 87.44 316 SER A O 1
ATOM 2561 N N . LEU A 1 317 ? -6.374 -6.233 25.467 1.00 88.62 317 LEU A N 1
ATOM 2562 C CA . LEU A 1 317 ? -7.114 -5.058 25.919 1.00 88.62 317 LEU A CA 1
ATOM 2563 C C . LEU A 1 317 ? -7.824 -4.353 24.756 1.00 88.62 317 LEU A C 1
ATOM 2565 O O . LEU A 1 317 ? -8.973 -3.942 24.904 1.00 88.62 317 LEU A O 1
ATOM 2569 N N . ILE A 1 318 ? -7.185 -4.286 23.584 1.00 89.75 318 ILE A N 1
ATOM 2570 C CA . ILE A 1 318 ? -7.811 -3.788 22.349 1.00 89.75 318 ILE A CA 1
ATOM 2571 C C . ILE A 1 318 ? -9.028 -4.641 21.971 1.00 89.75 318 ILE A C 1
ATOM 2573 O O . ILE A 1 318 ? -10.074 -4.096 21.617 1.00 89.75 318 ILE A O 1
ATOM 2577 N N . PHE A 1 319 ? -8.930 -5.967 22.098 1.00 86.69 319 PHE A N 1
ATOM 2578 C CA . PHE A 1 319 ? -10.057 -6.868 21.869 1.00 86.69 319 PHE A CA 1
ATOM 2579 C C . PHE A 1 319 ? -11.184 -6.649 22.868 1.00 86.69 319 PHE A C 1
ATOM 2581 O O . PHE A 1 319 ? -12.325 -6.544 22.436 1.00 86.69 319 PHE A O 1
ATOM 2588 N N . ARG A 1 320 ? -10.887 -6.461 24.160 1.00 81.94 320 ARG A N 1
ATOM 2589 C CA . ARG A 1 320 ? -11.913 -6.103 25.157 1.00 81.94 320 ARG A CA 1
ATOM 2590 C C . ARG A 1 320 ? -12.605 -4.780 24.830 1.00 81.94 320 ARG A C 1
ATOM 2592 O O . ARG A 1 320 ? -13.809 -4.653 25.025 1.00 81.94 320 ARG A O 1
ATOM 2599 N N . PHE A 1 321 ? -11.869 -3.790 24.323 1.00 85.94 321 PHE A N 1
ATOM 2600 C CA . PHE A 1 321 ? -12.459 -2.517 23.904 1.00 85.94 321 PHE A CA 1
ATOM 2601 C C . PHE A 1 321 ? -13.358 -2.669 22.678 1.00 85.94 321 PHE A C 1
ATOM 2603 O O . PHE A 1 321 ? -14.473 -2.145 22.673 1.00 85.94 321 PHE A O 1
ATOM 2610 N N . ALA A 1 322 ? -12.894 -3.392 21.658 1.00 82.56 322 ALA A N 1
ATOM 2611 C CA . ALA A 1 322 ? -13.677 -3.677 20.462 1.00 82.56 322 ALA A CA 1
ATOM 2612 C C . ALA A 1 322 ? -14.932 -4.495 20.806 1.00 82.56 322 ALA A C 1
ATOM 2614 O O . ALA A 1 322 ? -16.031 -4.117 20.411 1.00 82.56 322 ALA A O 1
ATOM 2615 N N . GLU A 1 323 ? -14.789 -5.546 21.614 1.00 73.88 323 GLU A N 1
ATOM 2616 C CA . GLU A 1 323 ? -15.889 -6.372 22.110 1.00 73.88 323 GLU A CA 1
ATOM 2617 C C . GLU A 1 323 ? -16.919 -5.525 22.855 1.00 73.88 323 GLU A C 1
ATOM 2619 O O . GLU A 1 323 ? -18.100 -5.594 22.539 1.00 73.88 323 GLU A O 1
ATOM 2624 N N . HIS A 1 324 ? -16.480 -4.652 23.765 1.00 75.19 324 HIS A N 1
ATOM 2625 C CA . HIS A 1 324 ? -17.371 -3.745 24.482 1.00 75.19 324 HIS A CA 1
ATOM 2626 C C . HIS A 1 324 ? -18.133 -2.811 23.526 1.00 75.19 324 HIS A C 1
ATOM 2628 O O . HIS A 1 324 ? -19.349 -2.677 23.623 1.00 75.19 324 HIS A O 1
ATOM 2634 N N . LEU A 1 325 ? -17.457 -2.174 22.567 1.00 74.62 325 LEU A N 1
ATOM 2635 C CA . LEU A 1 325 ? -18.107 -1.254 21.624 1.00 74.62 325 LEU A CA 1
ATOM 2636 C C . LEU A 1 325 ? -19.085 -1.954 20.677 1.00 74.62 325 LEU A C 1
ATOM 2638 O O . LEU A 1 325 ? -20.116 -1.378 20.324 1.00 74.62 325 LEU A O 1
ATOM 2642 N N . VAL A 1 326 ? -18.768 -3.177 20.261 1.00 72.50 326 VAL A N 1
ATOM 2643 C CA . VAL A 1 326 ? -19.647 -3.990 19.420 1.00 72.50 326 VAL A CA 1
ATOM 2644 C C . VAL A 1 326 ? -20.824 -4.524 20.237 1.00 72.50 326 VAL A C 1
ATOM 2646 O O . VAL A 1 326 ? -21.957 -4.481 19.759 1.00 72.50 326 VAL A O 1
ATOM 2649 N N . TYR A 1 327 ? -20.582 -4.939 21.485 1.00 67.00 327 TYR A N 1
ATOM 2650 C CA . TYR A 1 327 ? -21.613 -5.374 22.426 1.00 67.00 327 TYR A CA 1
ATOM 2651 C C . TYR A 1 327 ? -22.676 -4.294 22.619 1.00 67.00 327 TYR A C 1
ATOM 2653 O O . TYR A 1 327 ? -23.851 -4.615 22.513 1.00 67.00 327 TYR A O 1
ATOM 2661 N N . TRP A 1 328 ? -22.265 -3.031 22.803 1.00 64.81 328 TRP A N 1
ATOM 2662 C CA . TRP A 1 328 ? -23.160 -1.868 22.933 1.00 64.81 328 TRP A CA 1
ATOM 2663 C C . TRP A 1 328 ? -23.704 -1.324 21.602 1.00 64.81 328 TRP A C 1
ATOM 2665 O O . TRP A 1 328 ? -24.311 -0.251 21.569 1.00 64.81 328 TRP A O 1
ATOM 2675 N N . GLY A 1 329 ? -23.437 -2.000 20.479 1.00 61.88 329 GLY A N 1
ATOM 2676 C CA . GLY A 1 329 ? -23.901 -1.560 19.165 1.00 61.88 329 GLY A CA 1
ATOM 2677 C C . GLY A 1 329 ? -23.381 -0.175 18.767 1.00 61.88 329 GLY A C 1
ATOM 2678 O O . GLY A 1 329 ? -24.048 0.535 18.025 1.00 61.88 329 GLY A O 1
ATOM 2679 N N . LYS A 1 330 ? -22.208 0.237 19.266 1.00 71.38 330 LYS A N 1
ATOM 2680 C CA . LYS A 1 330 ? -21.552 1.511 18.919 1.00 71.38 330 LYS A CA 1
ATOM 2681 C C . LYS A 1 330 ? -20.530 1.361 17.798 1.00 71.38 330 LYS A C 1
ATOM 2683 O O . LYS A 1 330 ? -20.146 2.357 17.178 1.00 71.38 330 LYS A O 1
ATOM 2688 N N . ALA A 1 331 ? -20.107 0.135 17.512 1.00 75.06 331 ALA A N 1
ATOM 2689 C CA . ALA A 1 331 ? -19.162 -0.173 16.454 1.00 75.06 331 ALA A CA 1
ATOM 2690 C C . ALA A 1 331 ? -19.524 -1.462 15.710 1.00 75.06 331 ALA A C 1
ATOM 2692 O O . ALA A 1 331 ? -20.230 -2.323 16.232 1.00 75.06 331 ALA A O 1
ATOM 2693 N N . ILE A 1 332 ? -19.008 -1.593 14.489 1.00 77.12 332 ILE A N 1
ATOM 2694 C CA . ILE A 1 332 ? -19.063 -2.821 13.694 1.00 77.12 332 ILE A CA 1
ATOM 2695 C C . ILE A 1 332 ? -17.649 -3.275 13.334 1.00 77.12 332 ILE A C 1
ATOM 2697 O O . ILE A 1 332 ? -16.773 -2.449 13.058 1.00 77.12 332 ILE A O 1
ATOM 2701 N N . MET A 1 333 ? -17.445 -4.590 13.308 1.00 82.62 333 MET A N 1
ATOM 2702 C CA . MET A 1 333 ? -16.204 -5.196 12.832 1.00 82.62 333 MET A CA 1
ATOM 2703 C C . MET A 1 333 ? -16.244 -5.338 11.313 1.00 82.62 333 MET A C 1
ATOM 2705 O O . MET A 1 333 ? -17.240 -5.784 10.746 1.00 82.62 333 MET A O 1
ATOM 2709 N N . VAL A 1 334 ? -15.156 -4.946 10.660 1.00 83.81 334 VAL A N 1
ATOM 2710 C CA . VAL A 1 334 ? -14.955 -5.066 9.212 1.00 83.81 334 VAL A CA 1
ATOM 2711 C C . VAL A 1 334 ? -13.523 -5.506 8.929 1.00 83.81 334 VAL A C 1
ATOM 2713 O O . VAL A 1 334 ? -12.697 -5.599 9.831 1.00 83.81 334 VAL A O 1
ATOM 2716 N N . TYR A 1 335 ? -13.192 -5.758 7.670 1.00 85.62 335 TYR A N 1
ATOM 2717 C CA . TYR A 1 335 ? -11.802 -5.906 7.253 1.00 85.62 335 TYR A CA 1
ATOM 2718 C C . TYR A 1 335 ? -11.222 -4.533 6.884 1.00 85.62 335 TYR A C 1
ATOM 2720 O O . TYR A 1 335 ? -11.966 -3.662 6.422 1.00 85.62 335 TYR A O 1
ATOM 2728 N N . PRO A 1 336 ? -9.914 -4.306 7.100 1.00 88.62 336 PRO A N 1
ATOM 2729 C CA . PRO A 1 336 ? -9.276 -3.041 6.770 1.00 88.62 336 PRO A CA 1
ATOM 2730 C C . PRO A 1 336 ? -9.420 -2.747 5.278 1.00 88.62 336 PRO A C 1
ATOM 2732 O O . PRO A 1 336 ? -9.134 -3.596 4.432 1.00 88.62 336 PRO A O 1
ATOM 2735 N N . ILE A 1 337 ? -9.861 -1.535 4.950 1.00 88.50 337 ILE A N 1
ATOM 2736 C CA . ILE A 1 337 ? -10.100 -1.123 3.568 1.00 88.50 337 ILE A CA 1
ATOM 2737 C C . ILE A 1 337 ? -8.750 -0.908 2.871 1.00 88.50 337 ILE A C 1
ATOM 2739 O O . ILE A 1 337 ? -8.076 0.098 3.088 1.00 88.50 337 ILE A O 1
ATOM 2743 N N . ALA A 1 338 ? -8.374 -1.846 2.000 1.00 86.31 338 ALA A N 1
ATOM 2744 C CA . ALA A 1 338 ? -7.163 -1.780 1.186 1.00 86.31 338 ALA A CA 1
ATOM 2745 C C . ALA A 1 338 ? -7.487 -1.674 -0.312 1.00 86.31 338 ALA A C 1
ATOM 2747 O O . ALA A 1 338 ? -8.552 -2.085 -0.770 1.00 86.31 338 ALA A O 1
ATOM 2748 N N . GLN A 1 339 ? -6.539 -1.162 -1.104 1.00 84.94 339 GLN A N 1
ATOM 2749 C CA . GLN A 1 339 ? -6.725 -0.953 -2.550 1.00 84.94 339 GLN A CA 1
ATOM 2750 C C . GLN A 1 339 ? -6.990 -2.253 -3.328 1.00 84.94 339 GLN A C 1
ATOM 2752 O O . GLN A 1 339 ? -7.672 -2.220 -4.349 1.00 84.94 339 GLN A O 1
ATOM 2757 N N . ASN A 1 340 ? -6.488 -3.388 -2.836 1.00 83.25 340 ASN A N 1
ATOM 2758 C CA . ASN A 1 340 ? -6.638 -4.701 -3.471 1.00 83.25 340 ASN A CA 1
ATOM 2759 C C . ASN A 1 340 ? -7.902 -5.455 -3.023 1.00 83.25 340 ASN A C 1
ATOM 2761 O O . ASN A 1 340 ? -8.141 -6.579 -3.467 1.00 83.25 340 ASN A O 1
ATOM 2765 N N . ASN A 1 341 ? -8.704 -4.874 -2.129 1.00 87.50 341 ASN A N 1
ATOM 2766 C CA . ASN A 1 341 ? -9.936 -5.506 -1.679 1.00 87.50 341 ASN A CA 1
ATOM 2767 C C . ASN A 1 341 ? -11.021 -5.325 -2.740 1.00 87.50 341 ASN A C 1
ATOM 2769 O O . ASN A 1 341 ? -11.119 -4.277 -3.382 1.00 87.50 341 ASN A O 1
ATOM 2773 N N . THR A 1 342 ? -11.831 -6.366 -2.908 1.00 88.75 342 THR A N 1
ATOM 2774 C CA . THR A 1 342 ? -12.939 -6.387 -3.864 1.00 88.75 342 THR A CA 1
ATOM 2775 C C . THR A 1 342 ? -14.247 -6.313 -3.094 1.00 88.75 342 THR A C 1
ATOM 2777 O O . THR A 1 342 ? -14.400 -7.017 -2.097 1.00 88.75 342 THR A O 1
ATOM 2780 N N . TYR A 1 343 ? -15.177 -5.470 -3.533 1.00 91.38 343 TYR A N 1
ATOM 2781 C CA . TYR A 1 343 ? -16.477 -5.287 -2.884 1.00 91.38 343 TYR A CA 1
ATOM 2782 C C . TYR A 1 343 ? -17.620 -5.522 -3.866 1.00 91.38 343 TYR A C 1
ATOM 2784 O O . TYR A 1 343 ? -17.480 -5.279 -5.065 1.00 91.38 343 TYR A O 1
ATOM 2792 N N . ILE A 1 344 ? -18.753 -5.980 -3.336 1.00 91.56 344 ILE A N 1
ATOM 2793 C CA . ILE A 1 344 ? -20.000 -6.195 -4.075 1.00 91.56 344 ILE A CA 1
ATOM 2794 C C . ILE A 1 344 ? -21.195 -5.725 -3.238 1.00 91.56 344 ILE A C 1
ATOM 2796 O O . ILE A 1 344 ? -21.106 -5.652 -2.009 1.00 91.56 344 ILE A O 1
ATOM 2800 N N . VAL A 1 345 ? -22.319 -5.409 -3.885 1.00 89.50 345 VAL A N 1
ATOM 2801 C CA . VAL A 1 345 ? -23.583 -5.129 -3.188 1.00 89.50 345 VAL A CA 1
ATOM 2802 C C . VAL A 1 345 ? -24.023 -6.341 -2.356 1.00 89.50 345 VAL A C 1
ATOM 2804 O O . VAL A 1 345 ? -24.026 -7.486 -2.809 1.00 89.50 345 VAL A O 1
ATOM 2807 N N . SER A 1 346 ? -24.394 -6.064 -1.110 1.00 82.38 346 SER A N 1
ATOM 2808 C CA . SER A 1 346 ? -24.904 -7.029 -0.137 1.00 82.38 346 SER A CA 1
ATOM 2809 C C . SER A 1 346 ? -26.236 -7.633 -0.597 1.00 82.38 346 SER A C 1
ATOM 2811 O O . SER A 1 346 ? -27.153 -6.906 -0.975 1.00 82.38 346 SER A O 1
ATOM 2813 N N . ARG A 1 347 ? -26.395 -8.964 -0.508 1.00 78.81 347 ARG A N 1
ATOM 2814 C CA . ARG A 1 347 ? -27.659 -9.637 -0.886 1.00 78.81 347 ARG A CA 1
ATOM 2815 C C . ARG A 1 347 ? -28.817 -9.323 0.069 1.00 78.81 347 ARG A C 1
ATOM 2817 O O . ARG A 1 347 ? -29.969 -9.529 -0.285 1.00 78.81 347 ARG A O 1
ATOM 2824 N N . THR A 1 348 ? -28.520 -8.844 1.275 1.00 68.44 348 THR A N 1
ATOM 2825 C CA . THR A 1 348 ? -29.508 -8.457 2.294 1.00 68.44 348 THR A CA 1
ATOM 2826 C C . THR A 1 348 ? -29.613 -6.942 2.419 1.00 68.44 348 THR A C 1
ATOM 2828 O O . THR A 1 348 ? -30.157 -6.452 3.408 1.00 68.44 348 THR A O 1
ATOM 2831 N N . ALA A 1 349 ? -29.057 -6.187 1.466 1.00 71.62 349 ALA A N 1
ATOM 2832 C CA . ALA A 1 349 ? -29.197 -4.743 1.447 1.00 71.62 349 ALA A CA 1
ATOM 2833 C C . ALA A 1 349 ? -30.679 -4.365 1.327 1.00 71.62 349 ALA A C 1
ATOM 2835 O O . ALA A 1 349 ? -31.365 -4.731 0.375 1.00 71.62 349 ALA A O 1
ATOM 2836 N N . ASP A 1 350 ? -31.162 -3.601 2.300 1.00 69.62 350 ASP A N 1
ATOM 2837 C CA . ASP A 1 350 ? -32.505 -3.030 2.296 1.00 69.62 350 ASP A CA 1
ATOM 2838 C C . ASP A 1 350 ? -32.520 -1.779 1.405 1.00 69.62 350 ASP A C 1
ATOM 2840 O O . ASP A 1 350 ? -32.301 -0.657 1.866 1.00 69.62 350 ASP A O 1
ATOM 2844 N N . LEU A 1 351 ? -32.704 -1.998 0.100 1.00 75.88 351 LEU A N 1
ATOM 2845 C CA . LEU A 1 351 ? -32.700 -0.948 -0.924 1.00 75.88 351 LEU A CA 1
ATOM 2846 C C . LEU A 1 351 ? -34.007 -0.141 -0.968 1.00 75.88 351 LEU A C 1
ATOM 2848 O O . LEU A 1 351 ? -34.040 0.907 -1.608 1.00 75.88 351 LEU A O 1
ATOM 2852 N N . ALA A 1 352 ? -35.070 -0.604 -0.304 1.00 72.44 352 ALA A N 1
ATOM 2853 C CA . ALA A 1 352 ? -36.394 0.022 -0.341 1.00 72.44 352 ALA A CA 1
ATOM 2854 C C . ALA A 1 352 ? -36.537 1.217 0.622 1.00 72.44 352 ALA A C 1
ATOM 2856 O O . ALA A 1 352 ? -37.521 1.949 0.570 1.00 72.44 352 ALA A O 1
ATOM 2857 N N . ASN A 1 353 ? -35.573 1.423 1.520 1.00 76.38 353 ASN A N 1
ATOM 2858 C CA . ASN A 1 353 ? -35.673 2.425 2.574 1.00 76.38 353 ASN A CA 1
ATOM 2859 C C . ASN A 1 353 ? -35.365 3.849 2.070 1.00 76.38 353 ASN A C 1
ATOM 2861 O O . ASN A 1 353 ? -34.203 4.258 1.999 1.00 76.38 353 ASN A O 1
ATOM 2865 N N . GLU A 1 354 ? -36.406 4.633 1.779 1.00 77.19 354 GLU A N 1
ATOM 2866 C CA . GLU A 1 354 ? -36.298 6.012 1.268 1.00 77.19 354 GLU A CA 1
ATOM 2867 C C . GLU A 1 354 ? -35.478 6.952 2.168 1.00 77.19 354 GLU A C 1
ATOM 2869 O O . GLU A 1 354 ? -34.771 7.838 1.681 1.00 77.19 354 GLU A O 1
ATOM 2874 N N . HIS A 1 355 ? -35.492 6.752 3.489 1.00 77.50 355 HIS A N 1
ATOM 2875 C CA . HIS A 1 355 ? -34.727 7.600 4.408 1.00 77.50 355 HIS A CA 1
ATOM 2876 C C . HIS A 1 355 ? -33.211 7.458 4.223 1.00 77.50 355 HIS A C 1
ATOM 2878 O O . HIS A 1 355 ? -32.474 8.429 4.421 1.00 77.50 355 HIS A O 1
ATOM 2884 N N . ILE A 1 356 ? -32.739 6.262 3.853 1.00 80.12 356 ILE A N 1
ATOM 2885 C CA . ILE A 1 356 ? -31.316 5.990 3.615 1.00 80.12 356 ILE A CA 1
ATOM 2886 C C . ILE A 1 356 ? -30.859 6.706 2.341 1.00 80.12 356 ILE A C 1
ATOM 2888 O O . ILE A 1 356 ? -29.821 7.371 2.363 1.00 80.12 356 ILE A O 1
ATOM 2892 N N . HIS A 1 357 ? -31.667 6.648 1.278 1.00 83.06 357 HIS A N 1
ATOM 2893 C CA . HIS A 1 357 ? -31.420 7.373 0.026 1.00 83.06 357 HIS A CA 1
ATOM 2894 C C . HIS A 1 357 ? -31.354 8.886 0.260 1.00 83.06 357 HIS A C 1
ATOM 2896 O O . HIS A 1 357 ? -30.355 9.516 -0.084 1.00 83.06 357 HIS A O 1
ATOM 2902 N N . ASN A 1 358 ? -32.343 9.453 0.959 1.00 84.06 358 ASN A N 1
ATOM 2903 C CA . ASN A 1 358 ? -32.396 10.892 1.241 1.00 84.06 358 ASN A CA 1
ATOM 2904 C C . ASN A 1 358 ? -31.208 11.376 2.087 1.00 84.06 358 ASN A C 1
ATOM 2906 O O . ASN A 1 358 ? -30.629 12.428 1.816 1.00 84.06 358 ASN A O 1
ATOM 2910 N N . ARG A 1 359 ? -30.794 10.611 3.106 1.00 83.56 359 ARG A N 1
ATOM 2911 C CA . ARG A 1 359 ? -29.616 10.965 3.917 1.00 83.56 359 ARG A CA 1
ATOM 2912 C C . ARG A 1 359 ? -28.320 10.896 3.126 1.00 83.56 359 ARG A C 1
ATOM 2914 O O . ARG A 1 359 ? -27.458 11.753 3.314 1.00 83.56 359 ARG A O 1
ATOM 2921 N N . PHE A 1 360 ? -28.188 9.892 2.267 1.00 89.12 360 PHE A N 1
ATOM 2922 C CA . PHE A 1 360 ? -27.026 9.758 1.405 1.00 89.12 360 PHE A CA 1
ATOM 2923 C C . PHE A 1 360 ? -26.904 10.953 0.452 1.00 89.12 360 PHE A C 1
ATOM 2925 O O . PHE A 1 360 ? -25.853 11.597 0.403 1.00 89.12 360 PHE A O 1
ATOM 2932 N N . ALA A 1 361 ? -28.008 11.309 -0.213 1.00 88.12 361 ALA A N 1
ATOM 2933 C CA . ALA A 1 361 ? -28.077 12.448 -1.121 1.00 88.12 361 ALA A CA 1
ATOM 2934 C C . ALA A 1 361 ? -27.752 13.773 -0.413 1.00 88.12 361 ALA A C 1
ATOM 2936 O O . ALA A 1 361 ? -26.961 14.569 -0.920 1.00 88.12 361 ALA A O 1
ATOM 2937 N N . LEU A 1 362 ? -28.267 13.987 0.804 1.00 89.12 362 LEU A N 1
ATOM 2938 C CA . LEU A 1 362 ? -27.946 15.173 1.609 1.00 89.12 362 LEU A CA 1
ATOM 2939 C C . LEU A 1 362 ? -26.461 15.252 1.996 1.00 89.12 362 LEU A C 1
ATOM 2941 O O . LEU A 1 362 ? -25.899 16.346 2.043 1.00 89.12 362 LEU A O 1
ATOM 2945 N N . GLN A 1 363 ? -25.821 14.115 2.286 1.00 87.94 363 GLN A N 1
ATOM 2946 C CA . GLN A 1 363 ? -24.436 14.081 2.758 1.00 87.94 363 GLN A CA 1
ATOM 2947 C C . GLN A 1 363 ? -23.411 14.207 1.623 1.00 87.94 363 GLN A C 1
ATOM 2949 O O . GLN A 1 363 ? -22.429 14.934 1.773 1.00 87.94 363 GLN A O 1
ATOM 2954 N N . PHE A 1 364 ? -23.620 13.505 0.507 1.00 87.88 364 PHE A N 1
ATOM 2955 C CA . PHE A 1 364 ? -22.631 13.387 -0.573 1.00 87.88 364 PHE A CA 1
ATOM 2956 C C . PHE A 1 364 ? -23.059 14.058 -1.881 1.00 87.88 364 PHE A C 1
ATOM 2958 O O . PHE A 1 364 ? -22.303 14.008 -2.850 1.00 87.88 364 PHE A O 1
ATOM 2965 N N . ARG A 1 365 ? -24.248 14.682 -1.927 1.00 84.56 365 ARG A N 1
ATOM 2966 C CA . ARG A 1 365 ? -24.824 15.337 -3.121 1.00 84.56 365 ARG A CA 1
ATOM 2967 C C . ARG A 1 365 ? -24.854 14.432 -4.357 1.00 84.56 365 ARG A C 1
ATOM 2969 O O . ARG A 1 365 ? -24.719 14.900 -5.483 1.00 84.56 365 ARG A O 1
ATOM 2976 N N . THR A 1 366 ? -24.978 13.130 -4.136 1.00 83.88 366 THR A N 1
ATOM 2977 C CA . THR A 1 366 ? -24.992 12.087 -5.163 1.00 83.88 366 THR A CA 1
ATOM 2978 C C . THR A 1 366 ? -26.072 11.074 -4.828 1.00 83.88 366 THR A C 1
ATOM 2980 O O . THR A 1 366 ? -26.402 10.874 -3.660 1.00 83.88 366 THR A O 1
ATOM 2983 N N . GLU A 1 367 ? -26.622 10.433 -5.854 1.00 85.81 367 GLU A N 1
ATOM 2984 C CA . GLU A 1 367 ? -27.659 9.422 -5.680 1.00 85.81 367 GLU A CA 1
ATOM 2985 C C . GLU A 1 367 ? -27.052 8.077 -5.277 1.00 85.81 367 GLU A C 1
ATOM 2987 O O . GLU A 1 367 ? -26.116 7.576 -5.912 1.00 85.81 367 GLU A O 1
ATOM 2992 N N . LEU A 1 368 ? -27.619 7.458 -4.239 1.00 88.38 368 LEU A N 1
ATOM 2993 C CA . LEU A 1 368 ? -27.141 6.179 -3.710 1.00 88.38 368 LEU A CA 1
ATOM 2994 C C . LEU A 1 368 ? -27.207 5.070 -4.771 1.00 88.38 368 LEU A C 1
ATOM 2996 O O . LEU A 1 368 ? -26.288 4.260 -4.886 1.00 88.38 368 LEU A O 1
ATOM 3000 N N . VAL A 1 369 ? -28.263 5.071 -5.587 1.00 86.88 369 VAL A N 1
ATOM 3001 C CA . VAL A 1 369 ? -28.491 4.079 -6.648 1.00 86.88 369 VAL A CA 1
ATOM 3002 C C . VAL A 1 369 ? -27.367 4.092 -7.689 1.00 86.88 369 VAL A C 1
ATOM 3004 O O . VAL A 1 369 ? -26.886 3.030 -8.078 1.00 86.88 369 VAL A O 1
ATOM 3007 N N . VAL A 1 370 ? -26.891 5.279 -8.082 1.00 87.12 370 VAL A N 1
ATOM 3008 C CA . VAL A 1 370 ? -25.810 5.446 -9.074 1.00 87.12 370 VAL A CA 1
ATOM 3009 C C . VAL A 1 370 ? -24.487 4.886 -8.554 1.00 87.12 370 VAL A C 1
ATOM 3011 O O . VAL A 1 370 ? -23.681 4.331 -9.301 1.00 87.12 370 VAL A O 1
ATOM 3014 N N . ILE A 1 371 ? -24.241 5.014 -7.253 1.00 87.88 371 ILE A N 1
ATOM 3015 C CA . ILE A 1 371 ? -23.024 4.483 -6.645 1.00 87.88 371 ILE A CA 1
ATOM 3016 C C . ILE A 1 371 ? -23.139 2.973 -6.463 1.00 87.88 371 ILE A C 1
ATOM 3018 O O . ILE A 1 371 ? -22.206 2.255 -6.814 1.00 87.88 371 ILE A O 1
ATOM 3022 N N . LEU A 1 372 ? -24.281 2.473 -5.990 1.00 88.38 372 LEU A N 1
ATOM 3023 C CA . LEU A 1 372 ? -24.513 1.035 -5.850 1.00 88.38 372 LEU A CA 1
ATOM 3024 C C . LEU A 1 372 ? -24.456 0.302 -7.193 1.00 88.38 372 LEU A C 1
ATOM 3026 O O . LEU A 1 372 ? -23.938 -0.812 -7.237 1.00 88.38 372 LEU A O 1
ATOM 3030 N N . SER A 1 373 ? -24.877 0.929 -8.299 1.00 88.06 373 SER A N 1
ATOM 3031 C CA . SER A 1 373 ? -24.735 0.321 -9.627 1.00 88.06 373 SER A CA 1
ATOM 3032 C C . SER A 1 373 ? -23.276 0.067 -10.013 1.00 88.06 373 SER A C 1
ATOM 3034 O O . SER A 1 373 ? -23.007 -0.906 -10.715 1.00 88.06 373 SER A O 1
ATOM 3036 N N . LYS A 1 374 ? -22.317 0.862 -9.505 1.00 86.88 374 LYS A N 1
ATOM 3037 C CA . LYS A 1 374 ? -20.879 0.606 -9.716 1.00 86.88 374 LYS A CA 1
ATOM 3038 C C . LYS A 1 374 ? -20.405 -0.672 -9.006 1.00 86.88 374 LYS A C 1
ATOM 3040 O O . LYS A 1 374 ? -19.500 -1.330 -9.502 1.00 86.88 374 LYS A O 1
ATOM 3045 N N . PHE A 1 375 ? -21.031 -1.046 -7.886 1.00 88.62 375 PHE A N 1
ATOM 3046 C CA . PHE A 1 375 ? -20.703 -2.242 -7.091 1.00 88.62 375 PHE A CA 1
ATOM 3047 C C . PHE A 1 375 ? -21.551 -3.476 -7.445 1.00 88.62 375 PHE A C 1
ATOM 3049 O O . PHE A 1 375 ? -21.486 -4.487 -6.744 1.00 88.62 375 PHE A O 1
ATOM 3056 N N . ASN A 1 376 ? -22.371 -3.411 -8.501 1.00 86.56 376 ASN A N 1
ATOM 3057 C CA . ASN A 1 376 ? -23.187 -4.549 -8.935 1.00 86.56 376 ASN A CA 1
ATOM 3058 C C . ASN A 1 376 ? -22.318 -5.729 -9.411 1.00 86.56 376 ASN A C 1
ATOM 3060 O O . ASN A 1 376 ? -22.662 -6.890 -9.212 1.00 86.56 376 ASN A O 1
ATOM 3064 N N . SER A 1 377 ? -21.164 -5.430 -10.013 1.00 84.94 377 SER A N 1
ATOM 3065 C CA . SER A 1 377 ? -20.111 -6.413 -10.288 1.00 84.94 377 SER A CA 1
ATOM 3066 C C . SER A 1 377 ? -18.990 -6.300 -9.250 1.00 84.94 377 SER A C 1
ATOM 3068 O O . SER A 1 377 ? -18.791 -5.207 -8.715 1.00 84.94 377 SER A O 1
ATOM 3070 N N . PRO A 1 378 ? -18.242 -7.388 -8.973 1.00 88.19 378 PRO A N 1
ATOM 3071 C CA . PRO A 1 378 ? -17.069 -7.347 -8.103 1.00 88.19 378 PRO A CA 1
ATOM 3072 C C . PRO A 1 378 ? -16.106 -6.227 -8.518 1.00 88.19 378 PRO A C 1
ATOM 3074 O O . PRO A 1 378 ? -15.476 -6.305 -9.572 1.00 88.19 378 PRO A O 1
ATOM 3077 N N . LEU A 1 379 ? -16.003 -5.178 -7.698 1.00 87.56 379 LEU A N 1
ATOM 3078 C CA . LEU A 1 379 ? -15.198 -3.996 -8.001 1.00 87.56 379 LEU A CA 1
ATOM 3079 C C . LEU A 1 379 ? -13.992 -3.922 -7.066 1.00 87.56 379 LEU A C 1
ATOM 3081 O O . LEU A 1 379 ? -14.140 -3.937 -5.840 1.00 87.56 379 LEU A O 1
ATOM 3085 N N . ILE A 1 380 ? -12.796 -3.818 -7.644 1.00 89.06 380 ILE A N 1
ATOM 3086 C CA . ILE A 1 380 ? -11.556 -3.605 -6.893 1.00 89.06 380 ILE A CA 1
ATOM 3087 C C . ILE A 1 380 ? -11.471 -2.127 -6.500 1.00 89.06 380 ILE A C 1
ATOM 3089 O O . ILE A 1 380 ? -11.646 -1.238 -7.336 1.00 89.06 380 ILE A O 1
ATOM 3093 N N . ILE A 1 381 ? -11.159 -1.840 -5.231 1.00 87.25 381 ILE A N 1
ATOM 3094 C CA . ILE A 1 381 ? -11.094 -0.457 -4.725 1.00 87.25 381 ILE A CA 1
ATOM 3095 C C . ILE A 1 381 ? -10.113 0.409 -5.516 1.00 87.25 381 ILE A C 1
ATOM 3097 O O . ILE A 1 381 ? -10.397 1.581 -5.755 1.00 87.25 381 ILE A O 1
ATOM 3101 N N . ARG A 1 382 ? -8.965 -0.140 -5.925 1.00 85.75 382 ARG A N 1
ATOM 3102 C CA . ARG A 1 382 ? -7.991 0.574 -6.760 1.00 85.75 382 ARG A CA 1
ATOM 3103 C C . ARG A 1 382 ? -8.648 1.204 -7.986 1.00 85.75 382 ARG A C 1
ATOM 3105 O O . ARG A 1 382 ? -8.373 2.367 -8.263 1.00 85.75 382 ARG A O 1
ATOM 3112 N N . ASP A 1 383 ? -9.527 0.465 -8.653 1.00 85.44 383 ASP A N 1
ATOM 3113 C CA . ASP A 1 383 ? -10.164 0.891 -9.897 1.00 85.44 383 ASP A CA 1
ATOM 3114 C C . ASP A 1 383 ? -11.276 1.913 -9.612 1.00 85.44 383 ASP A C 1
ATOM 3116 O O . ASP A 1 383 ? -11.402 2.909 -10.316 1.00 85.44 383 ASP A O 1
ATOM 3120 N N . TYR A 1 384 ? -12.000 1.757 -8.498 1.00 85.75 384 TYR A N 1
ATOM 3121 C CA . TYR A 1 384 ? -12.960 2.758 -8.011 1.00 85.75 384 TYR A CA 1
ATOM 3122 C C . TYR A 1 384 ? -12.304 4.114 -7.675 1.00 85.75 384 TYR A C 1
ATOM 3124 O O . TYR A 1 384 ? -12.877 5.185 -7.907 1.00 85.75 384 TYR A O 1
ATOM 3132 N N . LEU A 1 385 ? -11.086 4.079 -7.123 1.00 84.19 385 LEU A N 1
ATOM 3133 C CA . LEU A 1 385 ? -10.314 5.266 -6.743 1.00 84.19 385 LEU A CA 1
ATOM 3134 C C . LEU A 1 385 ? -9.606 5.948 -7.924 1.00 84.19 385 LEU A C 1
ATOM 3136 O O . LEU A 1 385 ? -9.003 7.012 -7.722 1.00 84.19 385 LEU A O 1
ATOM 3140 N N . LEU A 1 386 ? -9.656 5.371 -9.130 1.00 79.56 386 LEU A N 1
ATOM 3141 C CA . LEU A 1 386 ? -9.150 6.040 -10.323 1.00 79.56 386 LEU A CA 1
ATOM 3142 C C . LEU A 1 386 ? -10.004 7.293 -10.602 1.00 79.56 386 LEU A C 1
ATOM 3144 O O . LEU A 1 386 ? -11.235 7.246 -10.502 1.00 79.56 386 LEU A O 1
ATOM 3148 N N . PRO A 1 387 ? -9.371 8.444 -10.880 1.00 69.50 387 PRO A N 1
ATOM 3149 C CA . PRO A 1 387 ? -10.094 9.628 -11.318 1.00 69.50 387 PRO A CA 1
ATOM 3150 C C . PRO A 1 387 ? -10.662 9.365 -12.718 1.00 69.50 387 PRO A C 1
ATOM 3152 O O . PRO A 1 387 ? -9.910 8.989 -13.613 1.00 69.50 387 PRO A O 1
ATOM 3155 N N . GLU A 1 388 ? -11.976 9.537 -12.889 1.00 66.38 388 GLU A N 1
ATOM 3156 C CA . GLU A 1 388 ? -12.633 9.391 -14.201 1.00 66.38 388 GLU A CA 1
ATOM 3157 C C . GLU A 1 388 ? -12.202 10.523 -15.155 1.00 66.38 388 GLU A C 1
ATOM 3159 O O . GLU A 1 388 ? -12.102 10.293 -16.353 1.00 66.38 388 GLU A O 1
ATOM 3164 N N . ASP A 1 389 ? -11.789 11.674 -14.605 1.00 51.94 389 ASP A N 1
ATOM 3165 C CA . ASP A 1 389 ? -11.173 12.789 -15.324 1.00 51.94 389 ASP A CA 1
ATOM 3166 C C . ASP A 1 389 ? -9.954 13.305 -14.549 1.00 51.94 389 ASP A C 1
ATOM 3168 O O . ASP A 1 389 ? -10.005 13.517 -13.332 1.00 51.94 389 ASP A O 1
ATOM 3172 N N . GLY A 1 390 ? -8.826 13.491 -15.238 1.00 48.66 390 GLY A N 1
ATOM 3173 C CA . GLY A 1 390 ? -7.605 14.030 -14.642 1.00 48.66 390 GLY A CA 1
ATOM 3174 C C . GLY A 1 390 ? -7.881 15.309 -13.838 1.00 48.66 390 GLY A C 1
ATOM 3175 O O . GLY A 1 390 ? -8.510 16.231 -14.340 1.00 48.66 390 GLY A O 1
ATOM 3176 N N . PHE A 1 391 ? -7.346 15.357 -12.612 1.00 43.53 391 PHE A N 1
ATOM 3177 C CA . PHE A 1 391 ? -7.414 16.443 -11.616 1.00 43.53 391 PHE A CA 1
ATOM 3178 C C . PHE A 1 391 ? -8.644 16.492 -10.683 1.00 43.53 391 PHE A C 1
ATOM 3180 O O . PHE A 1 391 ? -9.645 17.136 -10.970 1.00 43.53 391 PHE A O 1
ATOM 3187 N N . LYS A 1 392 ? -8.467 15.949 -9.463 1.00 55.97 392 LYS A N 1
ATOM 3188 C CA . LYS A 1 392 ? -8.677 16.603 -8.141 1.00 55.97 392 LYS A CA 1
ATOM 3189 C C . LYS A 1 392 ? -8.328 15.607 -7.021 1.00 55.97 392 LYS A C 1
ATOM 3191 O O . LYS A 1 392 ? -8.869 14.508 -6.973 1.00 55.97 392 LYS A O 1
ATOM 3196 N N . LYS A 1 393 ? -7.413 15.963 -6.107 1.00 54.12 393 LYS A N 1
ATOM 3197 C CA . LYS A 1 393 ? -7.057 15.109 -4.947 1.00 54.12 393 LYS A CA 1
ATOM 3198 C C . LYS A 1 393 ? -8.247 14.894 -3.992 1.00 54.12 393 LYS A C 1
ATOM 3200 O O . LYS A 1 393 ? -8.317 13.842 -3.359 1.00 54.12 393 LYS A O 1
ATOM 3205 N N . ASP A 1 394 ? -9.190 15.835 -3.958 1.00 57.47 394 ASP A N 1
ATOM 3206 C CA . ASP A 1 394 ? -10.357 15.823 -3.062 1.00 57.47 394 ASP A CA 1
ATOM 3207 C C . ASP A 1 394 ? -11.395 14.734 -3.395 1.00 57.47 394 ASP A C 1
ATOM 3209 O O . ASP A 1 394 ? -12.149 14.305 -2.519 1.00 57.47 394 ASP A O 1
ATOM 3213 N N . ASP A 1 395 ? -11.406 14.213 -4.628 1.00 74.62 395 ASP A N 1
ATOM 3214 C CA . ASP A 1 395 ? -12.353 13.165 -5.038 1.00 74.62 395 ASP A CA 1
ATOM 3215 C C . ASP A 1 395 ? -12.074 11.827 -4.326 1.00 74.62 395 ASP A C 1
ATOM 3217 O O . ASP A 1 395 ? -12.987 11.118 -3.902 1.00 74.62 395 ASP A O 1
ATOM 3221 N N . LYS A 1 396 ? -10.795 11.507 -4.074 1.00 80.38 396 LYS A N 1
ATOM 3222 C CA . LYS A 1 396 ? -10.405 10.248 -3.415 1.00 80.38 396 LYS A CA 1
ATOM 3223 C C . LYS A 1 396 ? -10.892 10.164 -1.971 1.00 80.38 396 LYS A C 1
ATOM 3225 O O . LYS A 1 396 ? -11.351 9.106 -1.549 1.00 80.38 396 LYS A O 1
ATOM 3230 N N . VAL A 1 397 ? -10.805 11.260 -1.215 1.00 84.25 397 VAL A N 1
ATOM 3231 C CA . VAL A 1 397 ? -11.251 11.298 0.190 1.00 84.25 397 VAL A CA 1
ATOM 3232 C C . VAL A 1 397 ? -12.764 11.106 0.266 1.00 84.25 397 VAL A C 1
ATOM 3234 O O . VAL A 1 397 ? -13.244 10.312 1.073 1.00 84.25 397 VAL A O 1
ATOM 3237 N N . THR A 1 398 ? -13.504 11.762 -0.629 1.00 86.31 398 THR A N 1
ATOM 3238 C CA . THR A 1 398 ? -14.961 11.628 -0.742 1.00 86.31 398 THR A CA 1
ATOM 3239 C C . THR A 1 398 ? -15.365 10.202 -1.118 1.00 86.31 398 THR A C 1
ATOM 3241 O O . THR A 1 398 ? -16.216 9.617 -0.455 1.00 86.31 398 THR A O 1
ATOM 3244 N N . LYS A 1 399 ? -14.697 9.591 -2.103 1.00 87.19 399 LYS A N 1
ATOM 3245 C CA . LYS A 1 399 ? -14.900 8.186 -2.498 1.00 87.19 399 LYS A CA 1
ATOM 3246 C C . LYS A 1 399 ? -14.638 7.201 -1.354 1.00 87.19 399 LYS A C 1
ATOM 3248 O O . LYS A 1 399 ? -15.431 6.288 -1.134 1.00 87.19 399 LYS A O 1
ATOM 3253 N N . VAL A 1 400 ? -13.566 7.394 -0.580 1.00 88.69 400 VAL A N 1
ATOM 3254 C CA . VAL A 1 400 ? -13.302 6.573 0.617 1.00 88.69 400 VAL A CA 1
ATOM 3255 C C . VAL A 1 400 ? -14.381 6.792 1.682 1.00 88.69 400 VAL A C 1
ATOM 3257 O O . VAL A 1 400 ? -14.850 5.826 2.277 1.00 88.69 400 VAL A O 1
ATOM 3260 N N . ALA A 1 401 ? -14.831 8.030 1.900 1.00 89.19 401 ALA A N 1
ATOM 3261 C CA . ALA A 1 401 ? -15.915 8.321 2.839 1.00 89.19 401 ALA A CA 1
ATOM 3262 C C . ALA A 1 401 ? -17.245 7.667 2.418 1.00 89.19 401 ALA A C 1
ATOM 3264 O O . ALA A 1 401 ? -17.957 7.144 3.275 1.00 89.19 401 ALA A O 1
ATOM 3265 N N . ILE A 1 402 ? -17.547 7.635 1.116 1.00 90.50 402 ILE A N 1
ATOM 3266 C CA . ILE A 1 402 ? -18.690 6.911 0.545 1.00 90.50 402 ILE A CA 1
ATOM 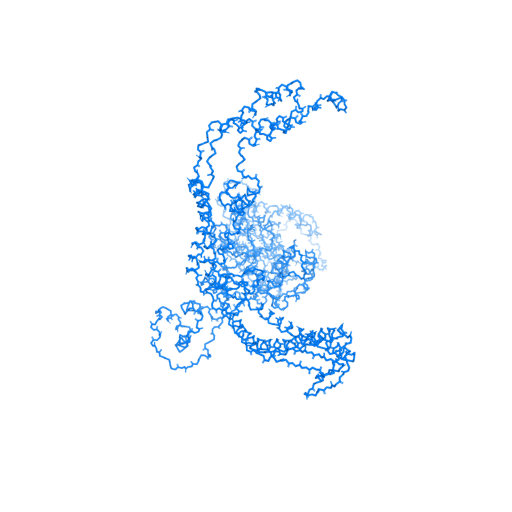3267 C C . ILE A 1 402 ? -18.555 5.409 0.815 1.00 90.50 402 ILE A C 1
ATOM 3269 O O . ILE A 1 402 ? -19.493 4.807 1.324 1.00 90.50 402 ILE A O 1
ATOM 3273 N N . LEU A 1 403 ? -17.391 4.803 0.550 1.00 90.12 403 LEU A N 1
ATOM 3274 C CA . LEU A 1 403 ? -17.140 3.384 0.845 1.00 90.12 403 LEU A CA 1
ATOM 3275 C C . LEU A 1 403 ? -17.373 3.050 2.324 1.00 90.12 403 LEU A C 1
ATOM 3277 O O . LEU A 1 403 ? -18.085 2.097 2.641 1.00 90.12 403 LEU A O 1
ATOM 3281 N N . VAL A 1 404 ? -16.816 3.857 3.233 1.00 89.69 404 VAL A N 1
ATOM 3282 C CA . VAL A 1 404 ? -17.016 3.695 4.681 1.00 89.69 404 VAL A CA 1
ATOM 3283 C C . VAL A 1 404 ? -18.495 3.830 5.044 1.00 89.69 404 VAL A C 1
ATOM 3285 O O . VAL A 1 404 ? -18.992 3.064 5.866 1.00 89.69 404 VAL A O 1
ATOM 3288 N N . TRP A 1 405 ? -19.218 4.762 4.420 1.00 90.19 405 TRP A N 1
ATOM 3289 C CA . TRP A 1 405 ? -20.651 4.943 4.639 1.00 90.19 405 TRP A CA 1
ATOM 3290 C C . TRP A 1 405 ? -21.470 3.737 4.154 1.00 90.19 405 TRP A C 1
ATOM 3292 O O . TRP A 1 405 ? -22.335 3.249 4.881 1.00 90.19 405 TRP A O 1
ATOM 3302 N N . LEU A 1 406 ? -21.168 3.199 2.970 1.00 88.69 406 LEU A N 1
ATOM 3303 C CA . LEU A 1 406 ? -21.840 2.014 2.428 1.00 88.69 406 LEU A CA 1
ATOM 3304 C C . LEU A 1 406 ? -21.612 0.781 3.315 1.00 88.69 406 LEU A C 1
ATOM 3306 O O . LEU A 1 406 ? -22.556 0.029 3.570 1.00 88.69 406 LEU A O 1
ATOM 3310 N N . LEU A 1 407 ? -20.388 0.599 3.827 1.00 85.69 407 LEU A N 1
ATOM 3311 C CA . LEU A 1 407 ? -20.054 -0.466 4.781 1.00 85.69 407 LEU A CA 1
ATOM 3312 C C . LEU A 1 407 ? -20.759 -0.275 6.123 1.00 85.69 407 LEU A C 1
ATOM 3314 O O . LEU A 1 407 ? -21.334 -1.222 6.658 1.00 85.69 407 LEU A O 1
ATOM 3318 N N . LYS A 1 408 ? -20.786 0.960 6.636 1.00 84.06 408 LYS A N 1
ATOM 3319 C CA . LYS A 1 408 ? -21.502 1.328 7.864 1.00 84.06 408 LYS A CA 1
ATOM 3320 C C . LYS A 1 408 ? -22.985 0.951 7.797 1.00 84.06 408 LYS A C 1
ATOM 3322 O O . LYS A 1 408 ? -23.532 0.454 8.777 1.00 84.06 408 LYS A O 1
ATOM 3327 N N . HIS A 1 409 ? -23.621 1.148 6.643 1.00 78.56 409 HIS A N 1
ATOM 3328 C CA . HIS A 1 409 ? -25.025 0.796 6.409 1.00 78.56 409 HIS A CA 1
ATOM 3329 C C . HIS A 1 409 ? -25.238 -0.634 5.873 1.00 78.56 409 HIS A C 1
ATOM 3331 O O . HIS A 1 409 ? -26.370 -0.991 5.548 1.00 78.56 409 HIS A O 1
ATOM 3337 N N . ARG A 1 410 ? -24.186 -1.469 5.815 1.00 77.19 410 ARG A N 1
ATOM 3338 C CA . ARG A 1 410 ? -24.214 -2.869 5.338 1.00 77.19 410 ARG A CA 1
ATOM 3339 C C . ARG A 1 410 ? -24.775 -3.043 3.916 1.00 77.19 410 ARG A C 1
ATOM 3341 O O . ARG A 1 410 ? -25.360 -4.077 3.592 1.00 77.19 410 ARG A O 1
ATOM 3348 N N . LEU A 1 411 ? -24.600 -2.032 3.065 1.00 84.06 411 LEU A N 1
ATOM 3349 C CA . LEU A 1 411 ? -25.065 -2.047 1.674 1.00 84.06 411 LEU A CA 1
ATOM 3350 C C . LEU A 1 411 ? -24.086 -2.765 0.739 1.00 84.06 411 LEU A C 1
ATOM 3352 O O . LEU A 1 411 ? -24.498 -3.300 -0.287 1.00 84.06 411 LEU A O 1
ATOM 3356 N N . ILE A 1 412 ? -22.805 -2.806 1.105 1.00 87.62 412 ILE A N 1
ATOM 3357 C CA . ILE A 1 412 ? -21.756 -3.541 0.390 1.00 87.62 412 ILE A CA 1
ATOM 3358 C C . ILE A 1 412 ? -21.043 -4.506 1.338 1.00 87.62 412 ILE A C 1
ATOM 3360 O O . ILE A 1 412 ? -20.990 -4.270 2.546 1.00 87.62 412 ILE A O 1
ATOM 3364 N N . VAL A 1 413 ? -20.481 -5.576 0.782 1.00 85.94 413 VAL A N 1
ATOM 3365 C CA . VAL A 1 413 ? -19.683 -6.584 1.493 1.00 85.94 413 VAL A CA 1
ATOM 3366 C C . VAL A 1 413 ? -18.359 -6.813 0.772 1.00 85.94 413 VAL A C 1
ATOM 3368 O O . VAL A 1 413 ? -18.283 -6.696 -0.453 1.00 85.94 413 VAL A O 1
ATOM 3371 N N . GLN A 1 414 ? -17.308 -7.121 1.532 1.00 87.00 414 GLN A N 1
ATOM 3372 C CA . GLN A 1 414 ? -16.017 -7.504 0.968 1.00 87.00 414 GLN A CA 1
ATOM 3373 C C . GLN A 1 414 ? -16.070 -8.955 0.476 1.00 87.00 414 GLN A C 1
ATOM 3375 O O . GLN A 1 414 ? -16.555 -9.839 1.178 1.00 87.00 414 GLN A O 1
ATOM 3380 N N . LEU A 1 415 ? -15.530 -9.202 -0.716 1.00 87.06 415 LEU A N 1
ATOM 3381 C CA . LEU A 1 415 ? -15.284 -10.542 -1.231 1.00 87.06 415 LEU A CA 1
ATOM 3382 C C . LEU A 1 415 ? -13.908 -11.030 -0.775 1.00 87.06 415 LEU A C 1
ATOM 3384 O O . LEU A 1 415 ? -12.896 -10.342 -0.943 1.00 87.06 415 LEU A O 1
ATOM 3388 N N . HIS A 1 416 ? -13.886 -12.237 -0.221 1.00 84.50 416 HIS A N 1
ATOM 3389 C CA . HIS A 1 416 ? -12.673 -12.930 0.190 1.00 84.50 416 HIS A CA 1
ATOM 3390 C C . HIS A 1 416 ? -12.345 -14.062 -0.782 1.00 84.50 416 HIS A C 1
ATOM 3392 O O . HIS A 1 416 ? -13.233 -14.680 -1.367 1.00 84.50 416 HIS A O 1
ATOM 3398 N N . THR A 1 417 ? -11.051 -14.319 -0.956 1.00 82.25 417 THR A N 1
ATOM 3399 C CA . THR A 1 417 ? -10.551 -15.453 -1.733 1.00 82.25 417 THR A CA 1
ATOM 3400 C C . THR A 1 417 ? -10.318 -16.619 -0.785 1.00 82.25 417 THR A C 1
ATOM 3402 O O . THR A 1 417 ? -9.606 -16.458 0.206 1.00 82.25 417 THR A O 1
ATOM 3405 N N . TYR A 1 418 ? -10.901 -17.767 -1.104 1.00 84.44 418 TYR A N 1
ATOM 3406 C CA . TYR A 1 418 ? -10.698 -19.028 -0.400 1.00 84.44 418 TYR A CA 1
ATOM 3407 C C . TYR A 1 418 ? -9.927 -19.960 -1.323 1.00 84.44 418 TYR A C 1
ATOM 3409 O O . TYR A 1 418 ? -10.163 -19.962 -2.534 1.00 84.44 418 TYR A O 1
ATOM 3417 N N . VAL A 1 419 ? -8.983 -20.708 -0.762 1.00 80.31 419 VAL A N 1
ATOM 3418 C CA . VAL A 1 419 ? -8.169 -21.653 -1.525 1.00 80.31 419 VAL A CA 1
ATOM 3419 C C . VAL A 1 419 ? -8.489 -23.048 -1.020 1.00 80.31 419 VAL A C 1
ATOM 3421 O O . VAL A 1 419 ? -8.360 -23.325 0.168 1.00 80.31 419 VAL A O 1
ATOM 3424 N N . TYR A 1 420 ? -8.921 -23.903 -1.939 1.00 82.88 420 TYR A N 1
ATOM 3425 C CA . TYR A 1 420 ? -9.172 -25.312 -1.687 1.00 82.88 420 TYR A CA 1
ATOM 3426 C C . TYR A 1 420 ? -8.173 -26.129 -2.496 1.00 82.88 420 TYR A C 1
ATOM 3428 O O . TYR A 1 420 ? -8.065 -25.953 -3.714 1.00 82.88 420 TYR A O 1
ATOM 3436 N N . LEU A 1 421 ? -7.426 -27.001 -1.825 1.00 77.88 421 LEU A N 1
ATOM 3437 C CA . LEU A 1 421 ? -6.509 -27.902 -2.502 1.00 77.88 421 LEU A CA 1
ATOM 3438 C C . LEU A 1 421 ? -7.288 -29.082 -3.092 1.00 77.88 421 LEU A C 1
ATOM 3440 O O . LEU A 1 421 ? -7.720 -29.975 -2.370 1.00 77.88 421 LEU A O 1
ATOM 3444 N N . ASN A 1 422 ? -7.420 -29.111 -4.418 1.00 77.94 422 ASN A N 1
ATOM 3445 C CA . ASN A 1 422 ? -7.952 -30.274 -5.118 1.00 77.94 422 ASN A CA 1
ATOM 3446 C C . ASN A 1 422 ? -6.813 -31.245 -5.465 1.00 77.94 422 ASN A C 1
ATOM 3448 O O . ASN A 1 422 ? -5.905 -30.891 -6.219 1.00 77.94 422 ASN A O 1
ATOM 3452 N N . VAL A 1 423 ? -6.871 -32.459 -4.918 1.00 72.62 423 VAL A N 1
ATOM 3453 C CA . VAL A 1 423 ? -5.847 -33.504 -5.082 1.00 72.62 423 VAL A CA 1
ATOM 3454 C C . VAL A 1 423 ? -6.284 -34.587 -6.087 1.00 72.62 423 VAL A C 1
ATOM 3456 O O . VAL A 1 423 ? -5.477 -35.413 -6.505 1.00 72.62 423 VAL A O 1
ATOM 3459 N N . ASP A 1 424 ? -7.534 -34.556 -6.553 1.00 68.69 424 ASP A N 1
ATOM 3460 C CA . ASP A 1 424 ? -8.134 -35.655 -7.326 1.00 68.69 424 ASP A CA 1
ATOM 3461 C C . ASP A 1 424 ? -7.580 -35.795 -8.756 1.00 68.69 424 ASP A C 1
ATOM 3463 O O . ASP A 1 424 ? -7.758 -36.828 -9.398 1.00 68.69 424 ASP A O 1
ATOM 3467 N N . TRP A 1 425 ? -6.905 -34.767 -9.277 1.00 66.50 425 TRP A N 1
ATOM 3468 C CA . TRP A 1 425 ? -6.385 -34.738 -10.650 1.00 66.50 425 TRP A CA 1
ATOM 3469 C C . TRP A 1 425 ? -4.972 -35.319 -10.799 1.00 66.50 425 TRP A C 1
ATOM 3471 O O . TRP A 1 425 ? -4.477 -35.423 -11.923 1.00 66.50 425 TRP A O 1
ATOM 3481 N N . ILE A 1 426 ? -4.295 -35.662 -9.699 1.00 68.81 426 ILE A N 1
ATOM 3482 C CA . ILE A 1 426 ? -2.877 -36.027 -9.748 1.00 68.81 426 ILE A CA 1
ATOM 3483 C C . ILE A 1 426 ? -2.716 -37.469 -10.272 1.00 68.81 426 ILE A C 1
ATOM 3485 O O . ILE A 1 426 ? -3.295 -38.392 -9.695 1.00 68.81 426 ILE A O 1
ATOM 3489 N N . PRO A 1 427 ? -1.934 -37.699 -11.350 1.00 68.62 427 PRO A N 1
ATOM 3490 C CA . PRO A 1 427 ? -1.756 -39.032 -11.921 1.00 68.62 427 PRO A CA 1
ATOM 3491 C C . PRO A 1 427 ? -1.113 -40.003 -10.925 1.00 68.62 427 PRO A C 1
ATOM 3493 O O . PRO A 1 427 ? -0.114 -39.682 -10.279 1.00 68.62 427 PRO A O 1
ATOM 3496 N N . GLN A 1 428 ? -1.646 -41.223 -10.836 1.00 61.78 428 GLN A N 1
ATOM 3497 C CA . GLN A 1 428 ? -1.013 -42.310 -10.088 1.00 61.78 428 GLN A CA 1
ATOM 3498 C C . GLN A 1 428 ? 0.121 -42.918 -10.928 1.00 61.78 428 GLN A C 1
ATOM 3500 O O . GLN A 1 428 ? -0.087 -43.870 -11.676 1.00 61.78 428 GLN A O 1
ATOM 3505 N N . GLU A 1 429 ? 1.323 -42.353 -10.828 1.00 59.53 429 GLU A N 1
ATOM 3506 C CA . GLU A 1 429 ? 2.549 -42.953 -11.370 1.00 59.53 429 GLU A CA 1
ATOM 3507 C C . GLU A 1 429 ? 3.345 -43.661 -10.261 1.00 59.53 429 GLU A C 1
ATOM 3509 O O . GLU A 1 429 ? 3.429 -43.172 -9.133 1.00 59.53 429 GLU A O 1
ATOM 3514 N N . ASN A 1 430 ? 3.971 -44.799 -10.584 1.00 56.97 430 ASN A N 1
ATOM 3515 C CA . ASN A 1 430 ? 4.942 -45.447 -9.698 1.00 56.97 430 ASN A CA 1
ATOM 3516 C C . ASN A 1 430 ? 6.250 -44.645 -9.733 1.00 56.97 430 ASN A C 1
ATOM 3518 O O . ASN A 1 430 ? 6.955 -44.642 -10.743 1.00 56.97 430 ASN A O 1
ATOM 3522 N N . LEU A 1 431 ? 6.539 -43.934 -8.646 1.00 62.34 431 LEU A N 1
ATOM 3523 C CA . LEU A 1 431 ? 7.653 -42.996 -8.518 1.00 62.34 431 LEU A CA 1
ATOM 3524 C C . LEU A 1 431 ? 8.642 -43.476 -7.448 1.00 62.34 431 LEU A C 1
ATOM 3526 O O . LEU A 1 431 ? 8.219 -44.009 -6.424 1.00 62.34 431 LEU A O 1
ATOM 3530 N N . ASP A 1 432 ? 9.943 -43.276 -7.683 1.00 62.75 432 ASP A N 1
ATOM 3531 C CA . ASP A 1 432 ? 11.015 -43.734 -6.788 1.00 62.75 432 ASP A CA 1
ATOM 3532 C C . ASP A 1 432 ? 10.954 -43.047 -5.408 1.00 62.75 432 ASP A C 1
ATOM 3534 O O . ASP A 1 432 ? 10.964 -41.819 -5.300 1.00 62.75 432 ASP A O 1
ATOM 3538 N N . GLU A 1 433 ? 10.940 -43.840 -4.330 1.00 62.81 433 GLU A N 1
ATOM 3539 C CA . GLU A 1 433 ? 10.797 -43.352 -2.945 1.00 62.81 433 GLU A CA 1
ATOM 3540 C C . GLU A 1 433 ? 12.056 -42.673 -2.378 1.00 62.81 433 GLU A C 1
ATOM 3542 O O . GLU A 1 433 ? 11.990 -42.002 -1.347 1.00 62.81 433 GLU A O 1
ATOM 3547 N N . SER A 1 434 ? 13.208 -42.791 -3.046 1.00 62.88 434 SER A N 1
ATOM 3548 C CA . SER A 1 434 ? 14.481 -42.236 -2.564 1.00 62.88 434 SER A CA 1
ATOM 3549 C C . SER A 1 434 ? 14.476 -40.711 -2.417 1.00 62.88 434 SER A C 1
ATOM 3551 O O . SER A 1 434 ? 15.310 -40.174 -1.696 1.00 62.88 434 SER A O 1
ATOM 3553 N N . VAL A 1 435 ? 13.539 -40.018 -3.074 1.00 62.19 435 VAL A N 1
ATOM 3554 C CA . VAL A 1 435 ? 13.452 -38.548 -3.112 1.00 62.19 435 VAL A CA 1
ATOM 3555 C C . VAL A 1 435 ? 12.833 -37.952 -1.834 1.00 62.19 435 VAL A C 1
ATOM 3557 O O . VAL A 1 435 ? 13.049 -36.784 -1.524 1.00 62.19 435 VAL A O 1
ATOM 3560 N N . LEU A 1 436 ? 12.107 -38.744 -1.033 1.00 63.59 436 LEU A N 1
ATOM 3561 C CA . LEU A 1 436 ? 11.574 -38.295 0.266 1.00 63.59 436 LEU A CA 1
ATOM 3562 C C . LEU A 1 436 ? 12.665 -38.082 1.326 1.00 63.59 436 LEU A C 1
ATOM 3564 O O . LEU A 1 436 ? 12.433 -37.356 2.290 1.00 63.59 436 LEU A O 1
ATOM 3568 N N . ASN A 1 437 ? 13.847 -38.679 1.142 1.00 65.31 437 ASN A N 1
ATOM 3569 C CA . ASN A 1 437 ? 14.971 -38.549 2.073 1.00 65.31 437 ASN A CA 1
ATOM 3570 C C . ASN A 1 437 ? 15.629 -37.159 2.037 1.00 65.31 437 ASN A C 1
ATOM 3572 O O . ASN A 1 437 ? 16.351 -36.811 2.969 1.00 65.31 437 ASN A O 1
ATOM 3576 N N . ASP A 1 438 ? 15.368 -36.367 0.992 1.00 64.75 438 ASP A N 1
ATOM 3577 C CA . ASP A 1 438 ? 15.909 -35.012 0.835 1.00 64.75 438 ASP A CA 1
ATOM 3578 C C . ASP A 1 438 ? 15.120 -33.956 1.642 1.00 64.75 438 ASP A C 1
ATOM 3580 O O . ASP A 1 438 ? 15.576 -32.821 1.799 1.00 64.75 438 ASP A O 1
ATOM 3584 N N . LEU A 1 439 ? 13.937 -34.307 2.167 1.00 67.69 439 LEU A N 1
ATOM 3585 C CA . LEU A 1 439 ? 13.070 -33.426 2.960 1.00 67.69 439 LEU A CA 1
ATOM 3586 C C . LEU A 1 439 ? 13.183 -33.727 4.462 1.00 67.69 439 LEU A C 1
ATOM 3588 O O . LEU A 1 439 ? 13.439 -34.857 4.877 1.00 67.69 439 LEU A O 1
ATOM 3592 N N . SER A 1 440 ? 12.944 -32.722 5.312 1.00 73.69 440 SER A N 1
ATOM 3593 C CA . SER A 1 440 ? 12.904 -32.940 6.762 1.00 73.69 440 SER A CA 1
ATOM 3594 C C . SER A 1 440 ? 11.700 -33.810 7.158 1.00 73.69 440 SER A C 1
ATOM 3596 O O . SER A 1 440 ? 10.612 -33.705 6.584 1.00 73.69 440 SER A O 1
ATOM 3598 N N . GLN A 1 441 ? 11.870 -34.655 8.181 1.00 71.06 441 GLN A N 1
ATOM 3599 C CA . GLN A 1 441 ? 10.809 -35.564 8.644 1.00 71.06 441 GLN A CA 1
ATOM 3600 C C . GLN A 1 441 ? 9.536 -34.827 9.104 1.00 71.06 441 GLN A C 1
ATOM 3602 O O . GLN A 1 441 ? 8.435 -35.356 8.956 1.00 71.06 441 GLN A O 1
ATOM 3607 N N . GLU A 1 442 ? 9.663 -33.598 9.613 1.00 72.12 442 GLU A N 1
ATOM 3608 C CA . GLU A 1 442 ? 8.533 -32.742 10.008 1.00 72.12 442 GLU A CA 1
ATOM 3609 C C . GLU A 1 442 ? 7.720 -32.233 8.807 1.00 72.12 442 GLU A C 1
ATOM 3611 O O . GLU A 1 442 ? 6.488 -32.188 8.856 1.00 72.12 442 GLU A O 1
ATOM 3616 N N . THR A 1 443 ? 8.389 -31.880 7.705 1.00 71.44 443 THR A N 1
ATOM 3617 C CA . THR A 1 443 ? 7.727 -31.442 6.469 1.00 71.44 443 THR A CA 1
ATOM 3618 C C . THR A 1 443 ? 6.969 -32.610 5.837 1.00 71.44 443 THR A C 1
ATOM 3620 O O . THR A 1 443 ? 5.817 -32.463 5.431 1.00 71.44 443 THR A O 1
ATOM 3623 N N . VAL A 1 444 ? 7.583 -33.797 5.809 1.00 71.62 444 VAL A N 1
ATOM 3624 C CA . VAL A 1 444 ? 6.969 -35.008 5.246 1.00 71.62 444 VAL A CA 1
ATOM 3625 C C . VAL A 1 444 ? 5.745 -35.445 6.055 1.00 71.62 444 VAL A C 1
ATOM 3627 O O . VAL A 1 444 ? 4.705 -35.735 5.468 1.00 71.62 444 VAL A O 1
ATOM 3630 N N . SER A 1 445 ? 5.822 -35.449 7.390 1.00 75.00 445 SER A N 1
ATOM 3631 C CA . SER A 1 445 ? 4.681 -35.821 8.239 1.00 75.00 445 SER A CA 1
ATOM 3632 C C . SER A 1 445 ? 3.513 -34.839 8.112 1.00 75.00 445 SER A C 1
ATOM 3634 O O . SER A 1 445 ? 2.365 -35.266 7.998 1.00 75.00 445 SER A O 1
ATOM 3636 N N . SER A 1 446 ? 3.802 -33.537 8.039 1.00 77.56 446 SER A N 1
ATOM 3637 C CA . SER A 1 446 ? 2.786 -32.499 7.839 1.00 77.56 446 SER A CA 1
ATOM 3638 C C . SER A 1 446 ? 2.074 -32.651 6.493 1.00 77.56 446 SER A C 1
ATOM 3640 O O . SER A 1 446 ? 0.853 -32.561 6.440 1.00 77.56 446 SER A O 1
ATOM 3642 N N . LEU A 1 447 ? 2.803 -32.943 5.412 1.00 75.69 447 LEU A N 1
ATOM 3643 C CA . LEU A 1 447 ? 2.212 -33.147 4.084 1.00 75.69 447 LEU A CA 1
ATOM 3644 C C . LEU A 1 447 ? 1.367 -34.423 4.008 1.00 75.69 447 LEU A C 1
ATOM 3646 O O . LEU A 1 447 ? 0.281 -34.397 3.435 1.00 75.69 447 LEU A O 1
ATOM 3650 N N . LEU A 1 448 ? 1.830 -35.521 4.614 1.00 75.69 448 LEU A N 1
ATOM 3651 C CA . LEU A 1 448 ? 1.128 -36.810 4.607 1.00 75.69 448 LEU A CA 1
ATOM 3652 C C . LEU A 1 448 ? -0.214 -36.787 5.343 1.00 75.69 448 LEU A C 1
ATOM 3654 O O . LEU A 1 448 ? -1.070 -37.623 5.058 1.00 75.69 448 LEU A O 1
ATOM 3658 N N . ASN A 1 449 ? -0.405 -35.845 6.268 1.00 77.56 449 ASN A N 1
ATOM 3659 C CA . ASN A 1 449 ? -1.676 -35.673 6.966 1.00 77.56 449 ASN A CA 1
ATOM 3660 C C . ASN A 1 449 ? -2.785 -35.120 6.057 1.00 77.56 449 ASN A C 1
ATOM 3662 O O . ASN A 1 449 ? -3.958 -35.347 6.341 1.00 77.56 449 ASN A O 1
ATOM 3666 N N . PHE A 1 450 ? -2.432 -34.406 4.981 1.00 73.75 450 PHE A N 1
ATOM 3667 C CA . PHE A 1 450 ? -3.394 -33.686 4.137 1.00 73.75 450 PHE A CA 1
ATOM 3668 C C . PHE A 1 450 ? -3.363 -34.103 2.658 1.00 73.75 450 PHE A C 1
ATOM 3670 O O . PHE A 1 450 ? -4.360 -33.929 1.963 1.00 73.75 450 PHE A O 1
ATOM 3677 N N . ILE A 1 451 ? -2.253 -34.660 2.160 1.00 78.31 451 ILE A N 1
ATOM 3678 C CA . ILE A 1 451 ? -2.083 -35.095 0.765 1.00 78.31 451 ILE A CA 1
ATOM 3679 C C . ILE A 1 451 ? -1.669 -36.576 0.719 1.00 78.31 451 ILE A C 1
ATOM 3681 O O . ILE A 1 451 ? -0.796 -37.005 1.479 1.00 78.31 451 ILE A O 1
ATOM 3685 N N . PRO A 1 452 ? -2.231 -37.378 -0.205 1.00 77.69 452 PRO A N 1
ATOM 3686 C CA . PRO A 1 452 ? -1.823 -38.761 -0.405 1.00 77.69 452 PRO A CA 1
ATOM 3687 C C . PRO A 1 452 ? -0.377 -38.888 -0.915 1.00 77.69 452 PRO A C 1
ATOM 3689 O O . PRO A 1 452 ? 0.117 -38.081 -1.700 1.00 77.69 452 PRO A O 1
ATOM 3692 N N . ARG A 1 453 ? 0.297 -39.977 -0.524 1.00 74.88 453 ARG A N 1
ATOM 3693 C CA . ARG A 1 453 ? 1.726 -40.237 -0.808 1.00 74.88 453 ARG A CA 1
ATOM 3694 C C . ARG A 1 453 ? 2.139 -40.052 -2.273 1.00 74.88 453 ARG A C 1
ATOM 3696 O O . ARG A 1 453 ? 3.167 -39.437 -2.536 1.00 74.88 453 ARG A O 1
ATOM 3703 N N . HIS A 1 454 ? 1.339 -40.550 -3.216 1.00 74.81 454 HIS A N 1
ATOM 3704 C CA . HIS A 1 454 ? 1.646 -40.461 -4.649 1.00 74.81 454 HIS A CA 1
ATOM 3705 C C . HIS A 1 454 ? 1.687 -39.007 -5.150 1.00 74.81 454 HIS A C 1
ATOM 3707 O O . HIS A 1 454 ? 2.528 -38.663 -5.976 1.00 74.81 454 HIS A O 1
ATOM 3713 N N . ALA A 1 455 ? 0.839 -38.134 -4.603 1.00 73.94 455 ALA A N 1
ATOM 3714 C CA . ALA A 1 455 ? 0.803 -36.728 -4.973 1.00 73.94 455 ALA A CA 1
ATOM 3715 C C . ALA A 1 455 ? 2.031 -35.961 -4.469 1.00 73.94 455 ALA A C 1
ATOM 3717 O O . ALA A 1 455 ? 2.576 -35.132 -5.193 1.00 73.94 455 ALA A O 1
ATOM 3718 N N . ILE A 1 456 ? 2.529 -36.288 -3.273 1.00 74.06 456 ILE A N 1
ATOM 3719 C CA . ILE A 1 456 ? 3.773 -35.714 -2.738 1.00 74.06 456 ILE A CA 1
ATOM 3720 C C . ILE A 1 456 ? 4.960 -36.085 -3.638 1.00 74.06 456 ILE A C 1
ATOM 3722 O O . ILE A 1 456 ? 5.747 -35.219 -4.012 1.00 74.06 456 ILE A O 1
ATOM 3726 N N . LEU A 1 457 ? 5.057 -37.355 -4.042 1.00 72.69 457 LEU A N 1
ATOM 3727 C CA . LEU A 1 457 ? 6.105 -37.831 -4.950 1.00 72.69 457 LEU A CA 1
ATOM 3728 C C . LEU A 1 457 ? 6.051 -37.132 -6.317 1.00 72.69 457 LEU A C 1
ATOM 3730 O O . LEU A 1 457 ? 7.089 -36.743 -6.853 1.00 72.69 457 LEU A O 1
ATOM 3734 N N . TYR A 1 458 ? 4.847 -36.921 -6.855 1.00 73.06 458 TYR A N 1
ATOM 3735 C CA . TYR A 1 458 ? 4.640 -36.200 -8.112 1.00 73.06 458 TYR A CA 1
ATOM 3736 C C . TYR A 1 458 ? 5.098 -34.733 -8.022 1.00 73.06 458 TYR A C 1
ATOM 3738 O O . TYR A 1 458 ? 5.825 -34.254 -8.894 1.00 73.06 458 TYR A O 1
ATOM 3746 N N . ILE A 1 459 ? 4.736 -34.045 -6.933 1.00 70.69 459 ILE A N 1
ATOM 3747 C CA . ILE A 1 459 ? 5.119 -32.653 -6.642 1.00 70.69 459 ILE A CA 1
ATOM 3748 C C . ILE A 1 459 ? 6.644 -32.506 -6.525 1.00 70.69 459 ILE A C 1
ATOM 3750 O O . ILE A 1 459 ? 7.204 -31.533 -7.021 1.00 70.69 459 ILE A O 1
ATOM 3754 N N . ILE A 1 460 ? 7.333 -33.464 -5.897 1.00 69.62 460 ILE A N 1
ATOM 3755 C CA . ILE A 1 460 ? 8.791 -33.401 -5.711 1.00 69.62 460 ILE A CA 1
ATOM 3756 C C . ILE A 1 460 ? 9.545 -33.715 -7.016 1.00 69.62 460 ILE A C 1
ATOM 3758 O O . ILE A 1 460 ? 10.555 -33.074 -7.316 1.00 69.62 460 ILE A O 1
ATOM 3762 N N . LYS A 1 461 ? 9.069 -34.686 -7.810 1.00 68.44 461 LYS A N 1
ATOM 3763 C CA . LYS A 1 461 ? 9.694 -35.061 -9.093 1.00 68.44 461 LYS A CA 1
ATOM 3764 C C . LYS A 1 461 ? 9.602 -33.938 -10.121 1.00 68.44 461 LYS A C 1
ATOM 3766 O O . LYS A 1 461 ? 10.591 -33.639 -10.795 1.00 68.44 461 LYS A O 1
ATOM 3771 N N . ASN A 1 462 ? 8.436 -33.306 -10.231 1.00 63.47 462 ASN A N 1
ATOM 3772 C CA . ASN A 1 462 ? 8.273 -32.116 -11.050 1.00 63.47 462 ASN A CA 1
ATOM 3773 C C . ASN A 1 462 ? 8.894 -30.936 -10.301 1.00 63.47 462 ASN A C 1
ATOM 3775 O O . ASN A 1 462 ? 8.227 -30.237 -9.546 1.00 63.47 462 ASN A O 1
ATOM 3779 N N . LYS A 1 463 ? 10.188 -30.687 -10.541 1.00 55.75 463 LYS A N 1
ATOM 3780 C CA . LYS A 1 463 ? 10.968 -29.534 -10.037 1.00 55.75 463 LYS A CA 1
ATOM 3781 C C . LYS A 1 463 ? 10.381 -28.145 -10.387 1.00 55.75 463 LYS A C 1
ATOM 3783 O O . LYS A 1 463 ? 11.048 -27.133 -10.204 1.00 55.75 463 LYS A O 1
ATOM 3788 N N . GLU A 1 464 ? 9.146 -28.082 -10.873 1.00 53.94 464 GLU A N 1
ATOM 3789 C CA . GLU A 1 464 ? 8.362 -26.889 -11.197 1.00 53.94 464 GLU A CA 1
ATOM 3790 C C . GLU A 1 464 ? 7.593 -26.323 -9.988 1.00 53.94 464 GLU A C 1
ATOM 3792 O O . GLU A 1 464 ? 6.757 -25.430 -10.123 1.00 53.94 464 GLU A O 1
ATOM 3797 N N . CYS A 1 465 ? 7.879 -26.791 -8.771 1.00 54.00 465 CYS A N 1
ATOM 3798 C CA . CYS A 1 465 ? 7.316 -26.197 -7.563 1.00 54.00 465 CYS A CA 1
ATOM 3799 C C . CYS A 1 465 ? 7.982 -24.848 -7.245 1.00 54.00 465 CYS A C 1
ATOM 3801 O O . CYS A 1 465 ? 9.036 -24.780 -6.615 1.00 54.00 465 CYS A O 1
ATOM 3803 N N . LYS A 1 466 ? 7.330 -23.754 -7.661 1.00 53.66 466 LYS A N 1
ATOM 3804 C CA . LYS A 1 466 ? 7.744 -22.363 -7.376 1.00 53.66 466 LYS A CA 1
ATOM 3805 C C . LYS A 1 466 ? 7.734 -22.023 -5.878 1.00 53.66 466 LYS A C 1
ATOM 3807 O O . LYS A 1 466 ? 8.506 -21.178 -5.430 1.00 53.66 466 LYS A O 1
ATOM 3812 N N . ILE A 1 467 ? 6.857 -22.665 -5.103 1.00 60.28 467 ILE A N 1
ATOM 3813 C CA . ILE A 1 467 ? 6.784 -22.520 -3.644 1.00 60.28 467 ILE A CA 1
ATOM 3814 C C . ILE A 1 467 ? 7.663 -23.603 -3.021 1.00 60.28 467 ILE A C 1
ATOM 3816 O O . ILE A 1 467 ? 7.515 -24.783 -3.338 1.00 60.28 467 ILE A O 1
ATOM 3820 N N . ARG A 1 468 ? 8.562 -23.213 -2.107 1.00 69.88 468 ARG A N 1
ATOM 3821 C CA . ARG A 1 468 ? 9.334 -24.176 -1.310 1.00 69.88 468 ARG A CA 1
ATOM 3822 C C . ARG A 1 468 ? 8.380 -25.147 -0.623 1.00 69.88 468 ARG A C 1
ATOM 3824 O O . ARG A 1 468 ? 7.449 -24.717 0.056 1.00 69.88 468 ARG A O 1
ATOM 3831 N N . ILE A 1 469 ? 8.663 -26.439 -0.740 1.00 72.50 469 ILE A N 1
ATOM 3832 C CA . ILE A 1 469 ? 7.841 -27.512 -0.166 1.00 72.50 469 ILE A CA 1
ATOM 3833 C C . ILE A 1 469 ? 7.650 -27.317 1.348 1.00 72.50 469 ILE A C 1
ATOM 3835 O O . ILE A 1 469 ? 6.543 -27.486 1.848 1.00 72.50 469 ILE A O 1
ATOM 3839 N N . ASP A 1 470 ? 8.672 -26.823 2.055 1.00 72.50 470 ASP A N 1
ATOM 3840 C CA . ASP A 1 470 ? 8.577 -26.458 3.478 1.00 72.50 470 ASP A CA 1
ATOM 3841 C C . ASP A 1 470 ? 7.533 -25.367 3.761 1.00 72.50 470 ASP A C 1
ATOM 3843 O O . ASP A 1 470 ? 6.871 -25.370 4.795 1.00 72.50 470 ASP A O 1
ATOM 3847 N N . THR A 1 471 ? 7.404 -24.389 2.864 1.00 72.31 471 THR A N 1
ATOM 3848 C CA . THR A 1 471 ? 6.427 -23.302 2.990 1.00 72.31 471 THR A CA 1
ATOM 3849 C C . THR A 1 471 ? 5.029 -23.806 2.657 1.00 72.31 471 THR A C 1
ATOM 3851 O O . THR A 1 471 ? 4.078 -23.464 3.353 1.00 72.31 471 THR A O 1
ATOM 3854 N N . PHE A 1 472 ? 4.903 -24.665 1.645 1.00 78.31 472 PHE A N 1
ATOM 3855 C CA . PHE A 1 472 ? 3.639 -25.312 1.303 1.00 78.31 472 PHE A CA 1
ATOM 3856 C C . PHE A 1 472 ? 3.126 -26.202 2.445 1.00 78.31 472 PHE A C 1
ATOM 3858 O O . PHE A 1 472 ? 1.962 -26.094 2.820 1.00 78.31 472 PHE A O 1
ATOM 3865 N N . ALA A 1 473 ? 4.007 -26.977 3.083 1.00 76.75 473 ALA A N 1
ATOM 3866 C CA . ALA A 1 473 ? 3.674 -27.813 4.237 1.00 76.75 473 ALA A CA 1
ATOM 3867 C C . ALA A 1 473 ? 3.153 -27.021 5.449 1.00 76.75 473 ALA A C 1
ATOM 3869 O O . ALA A 1 473 ? 2.395 -27.564 6.245 1.00 76.75 473 ALA A O 1
ATOM 3870 N N . LYS A 1 474 ? 3.517 -25.739 5.587 1.00 78.00 474 LYS A N 1
ATOM 3871 C CA . LYS A 1 474 ? 2.977 -24.850 6.635 1.00 78.00 474 LYS A CA 1
ATOM 3872 C C . LYS A 1 474 ? 1.589 -24.302 6.298 1.00 78.00 474 LYS A C 1
ATOM 3874 O O . LYS A 1 474 ? 0.786 -24.068 7.193 1.00 78.00 474 LYS A O 1
ATOM 3879 N N . ILE A 1 475 ? 1.309 -24.090 5.012 1.00 81.44 475 ILE A N 1
ATOM 3880 C CA . ILE A 1 475 ? 0.055 -23.486 4.536 1.00 81.44 475 ILE A CA 1
ATOM 3881 C C . ILE A 1 475 ? -1.046 -24.537 4.356 1.00 81.44 475 ILE A C 1
ATOM 3883 O O . ILE A 1 475 ? -2.222 -24.212 4.480 1.00 81.44 475 ILE A O 1
ATOM 3887 N N . ILE A 1 476 ? -0.675 -25.785 4.067 1.00 81.25 476 ILE A N 1
ATOM 3888 C CA . ILE A 1 476 ? -1.579 -26.863 3.650 1.00 81.25 476 ILE A CA 1
ATOM 3889 C C . ILE A 1 476 ? -2.783 -27.084 4.574 1.00 81.25 476 ILE A C 1
ATOM 3891 O O . ILE A 1 476 ? -3.884 -27.314 4.083 1.00 81.25 476 ILE A O 1
ATOM 3895 N N . SER A 1 477 ? -2.605 -26.936 5.890 1.00 81.75 477 SER A N 1
ATOM 3896 C CA . SER A 1 477 ? -3.680 -27.084 6.878 1.00 81.75 477 SER A CA 1
ATOM 3897 C C . SER A 1 477 ? -4.775 -26.026 6.748 1.00 81.75 477 SER A C 1
ATOM 3899 O O . SER A 1 477 ? -5.853 -26.201 7.298 1.00 81.75 477 SER A O 1
ATOM 3901 N N . PHE A 1 478 ? -4.492 -24.925 6.050 1.00 80.00 478 PHE A N 1
ATOM 3902 C CA . PHE A 1 478 ? -5.419 -23.828 5.795 1.00 80.00 478 PHE A CA 1
ATOM 3903 C C . PHE A 1 478 ? -5.976 -23.840 4.357 1.00 80.00 478 PHE A C 1
ATOM 3905 O O . PHE A 1 478 ? -6.706 -22.927 3.984 1.00 80.00 478 PHE A O 1
ATOM 3912 N N . LEU A 1 479 ? -5.624 -24.831 3.525 1.00 81.62 479 LEU A N 1
ATOM 3913 C CA . LEU A 1 479 ? -6.119 -24.975 2.144 1.00 81.62 479 LEU A CA 1
ATOM 3914 C C . LEU A 1 479 ? -7.373 -25.863 2.066 1.00 81.62 479 LEU A C 1
ATOM 3916 O O . LEU A 1 479 ? -7.532 -26.663 1.143 1.00 81.62 479 LEU A O 1
ATOM 3920 N N . ASP A 1 480 ? -8.250 -25.737 3.056 1.00 79.50 480 ASP A N 1
ATOM 3921 C CA . ASP A 1 480 ? -9.477 -26.518 3.236 1.00 79.50 480 ASP A CA 1
ATOM 3922 C C . ASP A 1 480 ? -10.723 -25.841 2.643 1.00 79.50 480 ASP A C 1
ATOM 3924 O O . ASP A 1 480 ? -11.803 -26.426 2.639 1.00 79.50 480 ASP A O 1
ATOM 3928 N N . GLY A 1 481 ? -10.583 -24.623 2.110 1.00 78.00 481 GLY A N 1
ATOM 3929 C CA . GLY A 1 481 ? -11.695 -23.812 1.612 1.00 78.00 481 GLY A CA 1
ATOM 3930 C C . GLY A 1 481 ? -12.490 -23.080 2.701 1.00 78.00 481 GLY A C 1
ATOM 3931 O O . GLY A 1 481 ? -13.336 -22.257 2.362 1.00 78.00 481 GLY A O 1
ATOM 3932 N N . GLU A 1 482 ? -12.189 -23.306 3.981 1.00 76.00 482 GLU A N 1
ATOM 3933 C CA . GLU A 1 482 ? -12.839 -22.650 5.125 1.00 76.00 482 GLU A CA 1
ATOM 3934 C C . GLU A 1 482 ? -12.058 -21.402 5.568 1.00 76.00 482 GLU A C 1
ATOM 3936 O O . GLU A 1 482 ? -12.633 -20.420 6.049 1.00 76.00 482 GLU A O 1
ATOM 3941 N N . HIS A 1 483 ? -10.740 -21.400 5.355 1.00 80.94 483 HIS A N 1
ATOM 3942 C CA . HIS A 1 483 ? -9.874 -20.265 5.662 1.00 80.94 483 HIS A CA 1
ATOM 3943 C C . HIS A 1 483 ? -9.742 -19.318 4.466 1.00 80.94 483 HIS A C 1
ATOM 3945 O O . HIS A 1 483 ? -9.384 -19.705 3.350 1.00 80.94 483 HIS A O 1
ATOM 3951 N N . HIS A 1 484 ? -9.994 -18.029 4.698 1.00 80.62 484 HIS A N 1
ATOM 3952 C CA . HIS A 1 484 ? -9.773 -17.014 3.673 1.00 80.62 484 HIS A CA 1
ATOM 3953 C C . HIS A 1 484 ? -8.287 -16.647 3.561 1.00 80.62 484 HIS A C 1
ATOM 3955 O O . HIS A 1 484 ? -7.520 -16.751 4.514 1.00 80.62 484 HIS A O 1
ATOM 3961 N N . LEU A 1 485 ? -7.878 -16.081 2.427 1.00 82.25 485 LEU A N 1
ATOM 3962 C CA . LEU A 1 485 ? -6.479 -15.733 2.155 1.00 82.25 485 LEU A CA 1
ATOM 3963 C C . LEU A 1 485 ? -5.811 -14.883 3.254 1.00 82.25 485 LEU A C 1
ATOM 3965 O O . LEU A 1 485 ? -4.663 -15.130 3.609 1.00 82.25 485 LEU A O 1
ATOM 3969 N N . GLU A 1 486 ? -6.525 -13.910 3.827 1.00 80.94 486 GLU A N 1
ATOM 3970 C CA . GLU A 1 486 ? -5.968 -13.045 4.883 1.00 80.94 486 GLU A CA 1
ATOM 3971 C C . GLU A 1 486 ? -5.677 -13.814 6.197 1.00 80.94 486 GLU A C 1
ATOM 3973 O O . GLU A 1 486 ? -4.779 -13.424 6.938 1.00 80.94 486 GLU A O 1
ATOM 3978 N N . ASP A 1 487 ? -6.372 -14.932 6.469 1.00 81.94 487 ASP A N 1
ATOM 3979 C CA . ASP A 1 487 ? -6.088 -15.818 7.608 1.00 81.94 487 ASP A CA 1
ATOM 3980 C C . ASP A 1 487 ? -4.763 -16.535 7.366 1.00 81.94 487 ASP A C 1
ATOM 3982 O O . ASP A 1 487 ? -3.872 -16.525 8.215 1.00 81.94 487 ASP A O 1
ATOM 3986 N N . ILE A 1 488 ? -4.610 -17.092 6.162 1.00 82.94 488 ILE A N 1
ATOM 3987 C CA . ILE A 1 488 ? -3.400 -17.793 5.731 1.00 82.94 488 ILE A CA 1
ATOM 3988 C C . ILE A 1 488 ? -2.189 -16.864 5.823 1.00 82.94 488 ILE A C 1
ATOM 3990 O O . ILE A 1 488 ? -1.154 -17.242 6.375 1.00 82.94 488 ILE A O 1
ATOM 3994 N N . MET A 1 489 ? -2.328 -15.638 5.313 1.00 83.75 489 MET A N 1
ATOM 3995 C CA . MET A 1 489 ? -1.288 -14.612 5.367 1.00 83.75 489 MET A CA 1
ATOM 3996 C C . MET A 1 489 ? -0.892 -14.283 6.804 1.00 83.75 489 MET A C 1
ATOM 3998 O O . MET A 1 489 ? 0.300 -14.219 7.105 1.00 83.75 489 MET A O 1
ATOM 4002 N N . TYR A 1 490 ? -1.877 -14.104 7.687 1.00 83.38 490 TYR A N 1
ATOM 4003 C CA . TYR A 1 490 ? -1.642 -13.740 9.077 1.00 83.38 490 TYR A CA 1
ATOM 4004 C C . TYR A 1 490 ? -0.880 -14.824 9.847 1.00 83.38 490 TYR A C 1
ATOM 4006 O O . TYR A 1 490 ? 0.168 -14.538 10.425 1.00 83.38 490 TYR A O 1
ATOM 4014 N N . TYR A 1 491 ? -1.367 -16.068 9.822 1.00 82.62 491 TYR A N 1
ATOM 4015 C CA . TYR A 1 491 ? -0.767 -17.162 10.595 1.00 82.62 491 TYR A CA 1
ATOM 4016 C C . TYR A 1 491 ? 0.608 -17.589 10.073 1.00 82.62 491 TYR A C 1
ATOM 4018 O O . TYR A 1 491 ? 1.438 -18.051 10.853 1.00 82.62 491 TYR A O 1
ATOM 4026 N N . ASN A 1 492 ? 0.874 -17.404 8.777 1.00 80.38 492 ASN A N 1
ATOM 4027 C CA . ASN A 1 492 ? 2.132 -17.823 8.155 1.00 80.38 492 ASN A CA 1
ATOM 4028 C C . ASN A 1 492 ? 3.121 -16.668 7.912 1.00 80.38 492 ASN A C 1
ATOM 4030 O O . ASN A 1 492 ? 4.232 -16.912 7.443 1.00 80.38 492 ASN A O 1
ATOM 4034 N N . GLY A 1 493 ? 2.742 -15.417 8.201 1.00 79.94 493 GLY A N 1
ATOM 4035 C CA . GLY A 1 493 ? 3.571 -14.237 7.927 1.00 79.94 493 GLY A CA 1
ATOM 4036 C C . GLY A 1 493 ? 3.853 -14.017 6.435 1.00 79.94 493 GLY A C 1
ATOM 4037 O O . GLY A 1 493 ? 4.901 -13.485 6.071 1.00 79.94 493 GLY A O 1
ATOM 4038 N N . LEU A 1 494 ? 2.946 -14.463 5.562 1.00 78.38 494 LEU A N 1
ATOM 4039 C CA . LEU A 1 494 ? 3.120 -14.429 4.110 1.00 78.38 494 LEU A CA 1
ATOM 4040 C C . LEU A 1 494 ? 2.476 -13.187 3.504 1.00 78.38 494 LEU A C 1
ATOM 4042 O O . LEU A 1 494 ? 1.446 -12.698 3.966 1.00 78.38 494 LEU A O 1
ATOM 4046 N N . THR A 1 495 ? 3.061 -12.688 2.417 1.00 75.81 495 THR A N 1
ATOM 4047 C CA . THR A 1 495 ? 2.474 -11.584 1.658 1.00 75.81 495 THR A CA 1
ATOM 4048 C C . THR A 1 495 ? 1.498 -12.102 0.607 1.00 75.81 495 THR A C 1
ATOM 4050 O O . THR A 1 495 ? 1.662 -13.181 0.040 1.00 75.81 495 THR A O 1
ATOM 4053 N N . ARG A 1 496 ? 0.494 -11.282 0.284 1.00 71.94 496 ARG A N 1
ATOM 4054 C CA . ARG A 1 496 ? -0.489 -11.580 -0.767 1.00 71.94 496 ARG A CA 1
ATOM 4055 C C . ARG A 1 496 ? 0.154 -11.820 -2.135 1.00 71.94 496 ARG A C 1
ATOM 4057 O O . ARG A 1 496 ? -0.320 -12.647 -2.902 1.00 71.94 496 ARG A O 1
ATOM 4064 N N . ILE A 1 497 ? 1.242 -11.103 -2.408 1.00 65.44 497 ILE A N 1
ATOM 4065 C CA . ILE A 1 497 ? 2.064 -11.245 -3.613 1.00 65.44 497 ILE A CA 1
ATOM 4066 C C . ILE A 1 497 ? 2.644 -12.657 -3.704 1.00 65.44 497 ILE A C 1
ATOM 4068 O O . ILE A 1 497 ? 2.476 -13.314 -4.723 1.00 65.44 497 ILE A O 1
ATOM 4072 N N . PHE A 1 498 ? 3.239 -13.156 -2.621 1.00 68.25 498 PHE A N 1
ATOM 4073 C CA . PHE A 1 498 ? 3.825 -14.494 -2.590 1.00 68.25 498 PHE A CA 1
ATOM 4074 C C . PHE A 1 498 ? 2.797 -15.606 -2.871 1.00 68.25 498 PHE A C 1
ATOM 4076 O O . PHE A 1 498 ? 3.139 -16.610 -3.485 1.00 68.25 498 PHE A O 1
ATOM 4083 N N . LEU A 1 499 ? 1.537 -15.413 -2.458 1.00 67.81 499 LEU A N 1
ATOM 4084 C CA . LEU A 1 499 ? 0.458 -16.390 -2.649 1.00 67.81 499 LEU A CA 1
ATOM 4085 C C . LEU A 1 499 ? -0.245 -16.298 -4.019 1.00 67.81 499 LEU A C 1
ATOM 4087 O O . LEU A 1 499 ? -0.818 -17.292 -4.448 1.00 67.81 499 LEU A O 1
ATOM 4091 N N . ILE A 1 500 ? -0.234 -15.135 -4.689 1.00 64.62 500 ILE A N 1
ATOM 4092 C CA . ILE A 1 500 ? -1.007 -14.886 -5.929 1.00 64.62 500 ILE A CA 1
ATOM 4093 C C . ILE A 1 500 ? -0.119 -14.684 -7.177 1.00 64.62 500 ILE A C 1
ATOM 4095 O O . ILE A 1 500 ? -0.524 -15.044 -8.280 1.00 64.62 500 ILE A O 1
ATOM 4099 N N . GLU A 1 501 ? 1.075 -14.086 -7.074 1.00 56.06 501 GLU A N 1
ATOM 4100 C CA . GLU A 1 501 ? 1.871 -13.677 -8.254 1.00 56.06 501 GLU A CA 1
ATOM 4101 C C . GLU A 1 501 ? 2.624 -14.816 -8.963 1.00 56.06 501 GLU A C 1
ATOM 4103 O O . GLU A 1 501 ? 3.191 -14.595 -10.035 1.00 56.06 501 GLU A O 1
ATOM 4108 N N . THR A 1 502 ? 2.583 -16.045 -8.445 1.00 50.72 502 THR A N 1
ATOM 4109 C CA . THR A 1 502 ? 3.205 -17.215 -9.088 1.00 50.72 502 THR A CA 1
ATOM 4110 C C . THR A 1 502 ? 2.578 -17.576 -10.446 1.00 50.72 502 THR A C 1
ATOM 4112 O O . THR A 1 502 ? 3.286 -18.135 -11.288 1.00 50.72 502 THR A O 1
ATOM 4115 N N . GLU A 1 503 ? 1.318 -17.198 -10.709 1.00 43.97 503 GLU A N 1
ATOM 4116 C CA . GLU A 1 503 ? 0.638 -17.370 -12.012 1.00 43.97 503 GLU A CA 1
ATOM 4117 C C . GLU A 1 503 ? 0.921 -16.236 -13.018 1.00 43.97 503 GLU A C 1
ATOM 4119 O O . GLU A 1 503 ? 1.066 -16.483 -14.217 1.00 43.97 503 GLU A O 1
ATOM 4124 N N . LYS A 1 504 ? 1.024 -14.974 -12.569 1.00 42.88 504 LYS A N 1
ATOM 4125 C CA . LYS A 1 504 ? 1.140 -13.817 -13.484 1.00 42.88 504 LYS A CA 1
ATOM 4126 C C . LYS A 1 504 ? 2.465 -13.772 -14.241 1.00 42.88 504 LYS A C 1
ATOM 4128 O O . LYS A 1 504 ? 2.470 -13.441 -15.426 1.00 42.88 504 LYS A O 1
ATOM 4133 N N . MET A 1 505 ? 3.565 -14.160 -13.594 1.00 42.72 505 MET A N 1
ATOM 4134 C CA . MET A 1 505 ? 4.882 -14.172 -14.240 1.00 42.72 505 MET A CA 1
ATOM 4135 C C . MET A 1 505 ? 4.982 -15.182 -15.391 1.00 42.72 505 MET A C 1
ATOM 4137 O O . MET A 1 505 ? 5.745 -14.960 -16.322 1.00 42.72 505 MET A O 1
ATOM 4141 N N . GLU A 1 506 ? 4.210 -16.270 -15.377 1.00 43.91 506 GLU A N 1
ATOM 4142 C CA . GLU A 1 506 ? 4.305 -17.338 -16.384 1.00 43.91 506 GLU A CA 1
ATOM 4143 C C . GLU A 1 506 ? 3.572 -16.990 -17.684 1.00 43.91 506 GLU A C 1
ATOM 4145 O O . GLU A 1 506 ? 4.090 -17.214 -18.784 1.00 43.91 506 GLU A O 1
ATOM 4150 N N . VAL A 1 507 ? 2.407 -16.345 -17.564 1.00 51.44 507 VAL A N 1
ATOM 4151 C CA . VAL A 1 507 ? 1.667 -15.807 -18.714 1.00 51.44 507 VAL A CA 1
ATOM 4152 C C . VAL A 1 507 ? 2.449 -14.666 -19.364 1.00 51.44 507 VAL A C 1
ATOM 4154 O O . VAL A 1 507 ? 2.523 -14.597 -20.591 1.00 51.44 507 VAL A O 1
ATOM 4157 N N . GLU A 1 508 ? 3.064 -13.786 -18.569 1.00 51.19 508 GLU A N 1
ATOM 4158 C CA . GLU A 1 508 ? 3.877 -12.687 -19.098 1.00 51.19 508 GLU A CA 1
ATOM 4159 C C . GLU A 1 508 ? 5.178 -13.187 -19.734 1.00 51.19 508 GLU A C 1
ATOM 4161 O O . GLU A 1 508 ? 5.485 -12.784 -20.854 1.00 51.19 508 GLU A O 1
ATOM 4166 N N . MET A 1 509 ? 5.893 -14.132 -19.115 1.00 48.84 509 MET A N 1
ATOM 4167 C CA . MET A 1 509 ? 7.142 -14.677 -19.665 1.00 48.84 509 MET A CA 1
ATOM 4168 C C . MET A 1 509 ? 6.914 -15.464 -20.966 1.00 48.84 509 MET A C 1
ATOM 4170 O O . MET A 1 509 ? 7.661 -15.296 -21.932 1.00 48.84 509 MET A O 1
ATOM 4174 N N . SER A 1 510 ? 5.829 -16.243 -21.048 1.00 55.91 510 SER A N 1
ATOM 4175 C CA . SER A 1 510 ? 5.438 -16.956 -22.276 1.00 55.91 510 SER A CA 1
ATOM 4176 C C . SER A 1 510 ? 5.034 -15.995 -23.400 1.00 55.91 510 SER A C 1
ATOM 4178 O O . SER A 1 510 ? 5.403 -16.192 -24.561 1.00 55.91 510 SER A O 1
ATOM 4180 N N . ARG A 1 511 ? 4.313 -14.912 -23.068 1.00 59.53 511 ARG A N 1
ATOM 4181 C CA . ARG A 1 511 ? 3.962 -13.848 -24.024 1.00 59.53 511 ARG A CA 1
ATOM 4182 C C . ARG A 1 511 ? 5.198 -13.106 -24.526 1.00 59.53 511 ARG A C 1
ATOM 4184 O O . ARG A 1 511 ? 5.306 -12.872 -25.727 1.00 59.53 511 ARG A O 1
ATOM 4191 N N . VAL A 1 512 ? 6.136 -12.778 -23.637 1.00 60.00 512 VAL A N 1
ATOM 4192 C CA . VAL A 1 512 ? 7.401 -12.115 -23.987 1.00 60.00 512 VAL A CA 1
ATOM 4193 C C . VAL A 1 512 ? 8.224 -12.986 -24.937 1.00 60.00 512 VAL A C 1
ATOM 4195 O O . VAL A 1 512 ? 8.667 -12.492 -25.973 1.00 60.00 512 VAL A O 1
ATOM 4198 N N . HIS A 1 513 ? 8.346 -14.287 -24.661 1.00 64.06 513 HIS A N 1
ATOM 4199 C CA . HIS A 1 513 ? 9.069 -15.212 -25.537 1.00 64.06 513 HIS A CA 1
ATOM 4200 C C . HIS A 1 513 ? 8.423 -15.332 -26.930 1.00 64.06 513 HIS A C 1
ATOM 4202 O O . HIS A 1 513 ? 9.116 -15.316 -27.949 1.00 64.06 513 HIS A O 1
ATOM 4208 N N . ALA A 1 514 ? 7.088 -15.383 -27.000 1.00 70.62 514 ALA A N 1
ATOM 4209 C CA . ALA A 1 514 ? 6.363 -15.410 -28.271 1.00 70.62 514 ALA A CA 1
ATOM 4210 C C . ALA A 1 514 ? 6.561 -14.119 -29.093 1.00 70.62 514 ALA A C 1
ATOM 4212 O O . ALA A 1 514 ? 6.755 -14.183 -30.311 1.00 70.62 514 ALA A O 1
ATOM 4213 N N . ILE A 1 515 ? 6.557 -12.953 -28.435 1.00 71.06 515 ILE A N 1
ATOM 4214 C CA . ILE A 1 515 ? 6.810 -11.652 -29.074 1.00 71.06 515 ILE A CA 1
ATOM 4215 C C . ILE A 1 515 ? 8.260 -11.566 -29.569 1.00 71.06 515 ILE A C 1
ATOM 4217 O O . ILE A 1 515 ? 8.498 -11.143 -30.702 1.00 71.06 515 ILE A O 1
ATOM 4221 N N . GLU A 1 516 ? 9.232 -12.004 -28.767 1.00 71.38 516 GLU A N 1
ATOM 4222 C CA . GLU A 1 516 ? 10.647 -12.008 -29.145 1.00 71.38 516 GLU A CA 1
ATOM 4223 C C . GLU A 1 516 ? 10.906 -12.895 -30.369 1.00 71.38 516 GLU A C 1
ATOM 4225 O O . GLU A 1 516 ? 11.574 -12.471 -31.322 1.00 71.38 516 GLU A O 1
ATOM 4230 N N . LYS A 1 517 ? 10.316 -14.095 -30.385 1.00 78.31 517 LYS A N 1
ATOM 4231 C CA . LYS A 1 517 ? 10.383 -15.009 -31.525 1.00 78.31 517 LYS A CA 1
ATOM 4232 C C . LYS A 1 517 ? 9.822 -14.359 -32.792 1.00 78.31 517 LYS A C 1
ATOM 4234 O O . LYS A 1 517 ? 10.484 -14.354 -33.826 1.00 78.31 517 LYS A O 1
ATOM 4239 N N . PHE A 1 518 ? 8.657 -13.717 -32.700 1.00 78.56 518 PHE A N 1
ATOM 4240 C CA . PHE A 1 518 ? 8.027 -13.033 -33.833 1.00 78.56 518 PHE A CA 1
ATOM 4241 C C . PHE A 1 518 ? 8.865 -11.861 -34.378 1.00 78.56 518 PHE A C 1
ATOM 4243 O O . PHE A 1 518 ? 8.997 -11.693 -35.595 1.00 78.56 518 PHE A O 1
ATOM 4250 N N . ILE A 1 519 ? 9.481 -11.063 -33.498 1.00 76.50 519 ILE A N 1
ATOM 4251 C CA . ILE A 1 519 ? 10.363 -9.958 -33.903 1.00 76.50 519 ILE A CA 1
ATOM 4252 C C . ILE A 1 519 ? 11.599 -10.487 -34.642 1.00 76.50 519 ILE A C 1
ATOM 4254 O O . ILE A 1 519 ? 11.985 -9.937 -35.678 1.00 76.50 519 ILE A O 1
ATOM 4258 N N . ASN A 1 520 ? 12.237 -11.530 -34.106 1.00 74.62 520 ASN A N 1
ATOM 4259 C CA . ASN A 1 520 ? 13.499 -12.045 -34.631 1.00 74.62 520 ASN A CA 1
ATOM 4260 C C . ASN A 1 520 ? 13.325 -12.868 -35.912 1.00 74.62 520 ASN A C 1
ATOM 4262 O O . ASN A 1 520 ? 14.122 -12.702 -36.835 1.00 74.62 520 ASN A O 1
ATOM 4266 N N . GLU A 1 521 ? 12.296 -13.712 -35.981 1.00 81.50 521 GLU A N 1
ATOM 4267 C CA . GLU A 1 521 ? 12.092 -14.645 -37.094 1.00 81.50 521 GLU A CA 1
ATOM 4268 C C . GLU A 1 521 ? 11.327 -14.033 -38.273 1.00 81.50 521 GLU A C 1
ATOM 4270 O O . GLU A 1 521 ? 11.449 -14.538 -39.386 1.00 81.50 521 GLU A O 1
ATOM 4275 N N . ARG A 1 522 ? 10.566 -12.945 -38.069 1.00 83.50 522 ARG A N 1
ATOM 4276 C CA . ARG A 1 522 ? 9.725 -12.350 -39.125 1.00 83.50 522 ARG A CA 1
ATOM 4277 C C . ARG A 1 522 ? 10.008 -10.875 -39.390 1.00 83.50 522 ARG A C 1
ATOM 4279 O O . ARG A 1 522 ? 10.448 -10.520 -40.477 1.00 83.50 522 ARG A O 1
ATOM 4286 N N . LEU A 1 523 ? 9.836 -10.008 -38.389 1.00 81.44 523 LEU A N 1
ATOM 4287 C CA . LEU A 1 523 ? 9.911 -8.554 -38.610 1.00 81.44 523 LEU A CA 1
ATOM 4288 C C . LEU A 1 523 ? 11.323 -8.055 -38.968 1.00 81.44 523 LEU A C 1
ATOM 4290 O O . LEU A 1 523 ? 11.466 -7.161 -39.801 1.00 81.44 523 LEU A O 1
ATOM 4294 N N . LYS A 1 524 ? 12.381 -8.605 -38.353 1.00 79.75 524 LYS A N 1
ATOM 4295 C CA . LYS A 1 524 ? 13.775 -8.236 -38.673 1.00 79.75 524 LYS A CA 1
ATOM 4296 C C . LYS A 1 524 ? 14.221 -8.698 -40.073 1.00 79.75 524 LYS A C 1
ATOM 4298 O O . LYS A 1 524 ? 14.910 -7.916 -40.734 1.00 79.75 524 LYS A O 1
ATOM 4303 N N . PRO A 1 525 ? 13.907 -9.928 -40.522 1.00 87.56 525 PRO A N 1
ATOM 4304 C CA . PRO A 1 525 ? 14.107 -10.343 -41.911 1.00 87.56 525 PRO A CA 1
ATOM 4305 C C . PRO A 1 525 ? 13.344 -9.473 -42.913 1.00 87.56 525 PRO A C 1
ATOM 4307 O O . PRO A 1 525 ? 13.970 -8.939 -43.827 1.00 87.56 525 PRO A O 1
ATOM 4310 N N . ASP A 1 526 ? 12.049 -9.230 -42.681 1.00 87.25 526 ASP A N 1
ATOM 4311 C CA . ASP A 1 526 ? 11.215 -8.395 -43.558 1.00 87.25 526 ASP A CA 1
ATOM 4312 C C . ASP A 1 526 ? 11.784 -6.972 -43.681 1.00 87.25 526 ASP A C 1
ATOM 4314 O O . ASP A 1 526 ? 11.853 -6.400 -44.770 1.00 87.25 526 ASP A O 1
ATOM 4318 N N . LEU A 1 527 ? 12.256 -6.396 -42.567 1.00 86.06 527 LEU A N 1
ATOM 4319 C CA . LEU A 1 527 ? 12.890 -5.079 -42.573 1.00 86.06 527 LEU A CA 1
ATOM 4320 C C . LEU A 1 527 ? 14.153 -5.054 -43.446 1.00 86.06 527 LEU A C 1
ATOM 4322 O O . LEU A 1 527 ? 14.335 -4.100 -44.204 1.00 86.06 527 LEU A O 1
ATOM 4326 N N . ARG A 1 528 ? 15.008 -6.083 -43.359 1.00 82.88 528 ARG A N 1
ATOM 4327 C CA . ARG A 1 528 ? 16.229 -6.187 -44.176 1.00 82.88 528 ARG A CA 1
ATOM 4328 C C . ARG A 1 528 ? 15.900 -6.282 -45.660 1.00 82.88 528 ARG A C 1
ATOM 4330 O O . ARG A 1 528 ? 16.461 -5.524 -46.444 1.00 82.88 528 ARG A O 1
ATOM 4337 N N . GLU A 1 529 ? 14.945 -7.129 -46.030 1.00 90.81 529 GLU A N 1
ATOM 4338 C CA . GLU A 1 529 ? 14.526 -7.285 -47.425 1.00 90.81 529 GLU A CA 1
ATOM 4339 C C . GLU A 1 529 ? 14.002 -5.962 -48.011 1.00 90.81 529 GLU A C 1
ATOM 4341 O O . GLU A 1 529 ? 14.355 -5.568 -49.126 1.00 90.81 529 GLU A O 1
ATOM 4346 N N . GLN A 1 530 ? 13.182 -5.228 -47.252 1.00 88.31 530 GLN A N 1
ATOM 4347 C CA . GLN A 1 530 ? 12.659 -3.936 -47.702 1.00 88.31 530 GLN A CA 1
ATOM 4348 C C . GLN A 1 530 ? 13.745 -2.857 -47.783 1.00 88.31 530 GLN A C 1
ATOM 4350 O O . GLN A 1 530 ? 13.702 -2.024 -48.690 1.00 88.31 530 GLN A O 1
ATOM 4355 N N . GLN A 1 531 ? 14.726 -2.879 -46.875 1.00 86.44 531 GLN A N 1
ATOM 4356 C CA . GLN A 1 531 ? 15.884 -1.984 -46.921 1.00 86.44 531 GLN A CA 1
ATOM 4357 C C . GLN A 1 531 ? 16.779 -2.260 -48.134 1.00 86.44 531 GLN A C 1
ATOM 4359 O O . GLN A 1 531 ? 17.195 -1.311 -48.789 1.00 86.44 531 GLN A O 1
ATOM 4364 N N . GLU A 1 532 ? 17.023 -3.523 -48.487 1.00 90.38 532 GLU A N 1
ATOM 4365 C CA . GLU A 1 532 ? 17.774 -3.877 -49.698 1.00 90.38 532 GLU A CA 1
ATOM 4366 C C . GLU A 1 532 ? 17.059 -3.411 -50.971 1.00 90.38 532 GLU A C 1
ATOM 4368 O O . GLU A 1 532 ? 17.687 -2.840 -51.862 1.00 90.38 532 GLU A O 1
ATOM 4373 N N . LYS A 1 533 ? 15.732 -3.587 -51.052 1.00 88.69 533 LYS A N 1
ATOM 4374 C CA . LYS A 1 533 ? 14.933 -3.062 -52.173 1.00 88.69 533 LYS A CA 1
ATOM 4375 C C . LYS A 1 533 ? 15.006 -1.537 -52.263 1.00 88.69 533 LYS A C 1
ATOM 4377 O O . LYS A 1 533 ? 15.115 -1.000 -53.360 1.00 88.69 533 LYS A O 1
ATOM 4382 N N . HIS A 1 534 ? 14.965 -0.840 -51.125 1.00 88.75 534 HIS A N 1
ATOM 4383 C CA . HIS A 1 534 ? 15.115 0.618 -51.088 1.00 88.75 534 HIS A CA 1
ATOM 4384 C C . HIS A 1 534 ? 16.500 1.065 -51.553 1.00 88.75 534 HIS A C 1
ATOM 4386 O O . HIS A 1 534 ? 16.592 2.016 -52.326 1.00 88.75 534 HIS A O 1
ATOM 4392 N N . GLN A 1 535 ? 17.550 0.353 -51.140 1.00 88.19 535 GLN A N 1
ATOM 4393 C CA . GLN A 1 535 ? 18.920 0.646 -51.545 1.00 88.19 535 GLN A CA 1
ATOM 4394 C C . GLN A 1 535 ? 19.092 0.531 -53.063 1.00 88.19 535 GLN A C 1
ATOM 4396 O O . GLN A 1 535 ? 19.601 1.463 -53.671 1.00 88.19 535 GLN A O 1
ATOM 4401 N N . ARG A 1 536 ? 18.553 -0.525 -53.691 1.00 89.69 536 ARG A N 1
ATOM 4402 C CA . ARG A 1 536 ? 18.576 -0.673 -55.160 1.00 89.69 536 ARG A CA 1
ATOM 4403 C C . ARG A 1 536 ? 17.916 0.508 -55.879 1.00 89.69 536 ARG A C 1
ATOM 4405 O O . ARG A 1 536 ? 18.468 1.025 -56.838 1.00 89.69 536 ARG A O 1
ATOM 4412 N N . ILE A 1 537 ? 16.775 0.991 -55.376 1.00 89.19 537 ILE A N 1
ATOM 4413 C CA . ILE A 1 537 ? 16.095 2.169 -55.946 1.00 89.19 537 ILE A CA 1
ATOM 4414 C C . ILE A 1 537 ? 16.960 3.435 -55.804 1.00 89.19 537 ILE A C 1
ATOM 4416 O O . ILE A 1 537 ? 16.943 4.293 -56.684 1.00 89.19 537 ILE A O 1
ATOM 4420 N N . LEU A 1 538 ? 17.689 3.595 -54.694 1.00 87.69 538 LEU A N 1
ATOM 4421 C CA . LEU A 1 538 ? 18.601 4.730 -54.506 1.00 87.69 538 LEU A CA 1
ATOM 4422 C C . LEU A 1 538 ? 19.813 4.657 -55.435 1.00 87.69 538 LEU A C 1
ATOM 4424 O O . LEU A 1 538 ? 20.227 5.697 -55.949 1.00 87.69 538 LEU A O 1
ATOM 4428 N N . ASP A 1 539 ? 20.349 3.459 -55.649 1.00 89.12 539 ASP A N 1
ATOM 4429 C CA . ASP A 1 539 ? 21.450 3.225 -56.579 1.00 89.12 539 ASP A CA 1
ATOM 4430 C C . ASP A 1 539 ? 21.004 3.595 -58.010 1.00 89.12 539 ASP A C 1
ATOM 4432 O O . ASP A 1 539 ? 21.655 4.425 -58.646 1.00 89.12 539 ASP A O 1
ATOM 4436 N N . ASP A 1 540 ? 19.816 3.147 -58.446 1.00 88.94 540 ASP A N 1
ATOM 4437 C CA . ASP A 1 540 ? 19.218 3.535 -59.736 1.00 88.94 540 ASP A CA 1
ATOM 4438 C C . ASP A 1 540 ? 19.055 5.064 -59.855 1.00 88.94 540 ASP A C 1
ATOM 4440 O O . ASP A 1 540 ? 19.387 5.667 -60.878 1.00 88.94 540 ASP A O 1
ATOM 4444 N N . ILE A 1 541 ? 18.558 5.737 -58.806 1.00 89.19 541 ILE A N 1
ATOM 4445 C CA . ILE A 1 541 ? 18.419 7.206 -58.801 1.00 89.19 541 ILE A CA 1
ATOM 4446 C C . ILE A 1 541 ? 19.782 7.882 -58.990 1.00 89.19 541 ILE A C 1
ATOM 4448 O O . ILE A 1 541 ? 19.868 8.855 -59.744 1.00 89.19 541 ILE A O 1
ATOM 4452 N N . CYS A 1 542 ? 20.829 7.396 -58.318 1.00 88.81 542 CYS A N 1
ATOM 4453 C CA . CYS A 1 542 ? 22.182 7.929 -58.463 1.00 88.81 542 CYS A CA 1
ATOM 4454 C C . CYS A 1 542 ? 22.703 7.750 -59.895 1.00 88.81 542 CYS A C 1
ATOM 4456 O O . CYS A 1 542 ? 23.261 8.696 -60.454 1.00 88.81 542 CYS A O 1
ATOM 4458 N N . GLU A 1 543 ? 22.478 6.587 -60.511 1.00 88.38 543 GLU A N 1
ATOM 4459 C CA . GLU A 1 543 ? 22.879 6.318 -61.897 1.00 88.38 543 GLU A CA 1
ATOM 4460 C C . GLU A 1 543 ? 22.192 7.266 -62.890 1.00 88.38 543 GLU A C 1
ATOM 4462 O O . GLU A 1 543 ? 22.870 7.909 -63.696 1.00 88.38 543 GLU A O 1
ATOM 4467 N N . TYR A 1 544 ? 20.869 7.449 -62.790 1.00 88.25 544 TYR A N 1
ATOM 4468 C CA . TYR A 1 544 ? 20.138 8.388 -63.654 1.00 88.25 544 TYR A CA 1
ATOM 4469 C C . TYR A 1 544 ? 20.547 9.853 -63.424 1.00 88.25 544 TYR A C 1
ATOM 4471 O O . TYR A 1 544 ? 20.590 10.635 -64.375 1.00 88.25 544 TYR A O 1
ATOM 4479 N N . GLN A 1 545 ? 20.880 10.248 -62.190 1.00 87.50 545 GLN A N 1
ATOM 4480 C CA . GLN A 1 545 ? 21.400 11.592 -61.902 1.00 87.50 545 GLN A CA 1
ATOM 4481 C C . GLN A 1 545 ? 22.783 11.823 -62.514 1.00 87.50 545 GLN A C 1
ATOM 4483 O O . GLN A 1 545 ? 23.032 12.886 -63.085 1.00 87.50 545 GLN A O 1
ATOM 4488 N N . LEU A 1 546 ? 23.669 10.831 -62.420 1.00 87.62 546 LEU A N 1
ATOM 4489 C CA . LEU A 1 546 ? 24.999 10.880 -63.019 1.00 87.62 546 LEU A CA 1
ATOM 4490 C C . LEU A 1 546 ? 24.912 10.916 -64.550 1.00 87.62 546 LEU A C 1
ATOM 4492 O O . LEU A 1 546 ? 25.652 11.666 -65.193 1.00 87.62 546 LEU A O 1
ATOM 4496 N N . LEU A 1 547 ? 23.967 10.175 -65.136 1.00 86.62 547 LEU A N 1
ATOM 4497 C CA . LEU A 1 547 ? 23.674 10.214 -66.567 1.00 86.62 547 LEU A CA 1
ATOM 4498 C C . LEU A 1 547 ? 23.236 11.617 -67.013 1.00 86.62 547 LEU A C 1
ATOM 4500 O O . LEU A 1 547 ? 23.776 12.142 -67.983 1.00 86.62 547 LEU A O 1
ATOM 4504 N N . LEU A 1 548 ? 22.334 12.263 -66.268 1.00 87.81 548 LEU A N 1
ATOM 4505 C CA . LEU A 1 548 ? 21.857 13.620 -66.561 1.00 87.81 548 LEU A CA 1
ATOM 4506 C C . LEU A 1 548 ? 22.996 14.652 -66.467 1.00 87.81 548 LEU A C 1
ATOM 4508 O O . LEU A 1 548 ? 23.165 15.482 -67.361 1.00 87.81 548 LEU A O 1
ATOM 4512 N N . GLN A 1 549 ? 23.848 14.559 -65.439 1.00 85.69 549 GLN A N 1
ATOM 4513 C CA . GLN A 1 549 ? 25.052 15.396 -65.331 1.00 85.69 549 GLN A CA 1
ATOM 4514 C C . GLN A 1 549 ? 26.000 15.185 -66.519 1.00 85.69 549 GLN A C 1
ATOM 4516 O O . GLN A 1 549 ? 26.527 16.150 -67.074 1.00 85.69 549 GLN A O 1
ATOM 4521 N N . SER A 1 550 ? 26.179 13.935 -66.946 1.00 83.75 550 SER A N 1
ATOM 4522 C CA . SER A 1 550 ? 27.018 13.588 -68.096 1.00 83.75 550 SER A CA 1
ATOM 4523 C C . SER A 1 550 ? 26.452 14.155 -69.404 1.00 83.75 550 SER A C 1
ATOM 4525 O O . SER A 1 550 ? 27.200 14.737 -70.188 1.00 83.75 550 SER A O 1
ATOM 4527 N N . ILE A 1 551 ? 25.134 14.068 -69.619 1.00 85.25 551 ILE A N 1
ATOM 4528 C CA . ILE A 1 551 ? 24.446 14.659 -70.779 1.00 85.25 551 ILE A CA 1
ATOM 4529 C C . ILE A 1 551 ? 24.598 16.186 -70.782 1.00 85.25 551 ILE A C 1
ATOM 4531 O O . ILE A 1 551 ? 24.925 16.763 -71.820 1.00 85.25 551 ILE A O 1
ATOM 4535 N N . ALA A 1 552 ? 24.447 16.849 -69.632 1.00 85.06 552 ALA A N 1
ATOM 4536 C CA . ALA A 1 552 ? 24.622 18.297 -69.514 1.00 85.06 552 ALA A CA 1
ATOM 4537 C C . ALA A 1 552 ? 26.049 18.751 -69.879 1.00 85.06 552 ALA A C 1
ATOM 4539 O O . ALA A 1 552 ? 26.223 19.747 -70.587 1.00 85.06 552 ALA A O 1
ATOM 4540 N N . VAL A 1 553 ? 27.071 17.995 -69.459 1.00 83.69 553 VAL A N 1
ATOM 4541 C CA . VAL A 1 553 ? 28.472 18.240 -69.846 1.00 83.69 553 VAL A CA 1
ATOM 4542 C C . VAL A 1 553 ? 28.678 18.030 -71.350 1.00 83.69 553 VAL A C 1
ATOM 4544 O O . VAL A 1 553 ? 29.371 18.812 -71.992 1.00 83.69 553 VAL A O 1
ATOM 4547 N N . ILE A 1 554 ? 28.053 17.018 -71.953 1.00 82.06 554 ILE A N 1
ATOM 4548 C CA . ILE A 1 554 ? 28.145 16.789 -73.405 1.00 82.06 554 ILE A CA 1
ATOM 4549 C C . ILE A 1 554 ? 27.456 17.922 -74.188 1.00 82.06 554 ILE A C 1
ATOM 4551 O O . ILE A 1 554 ? 27.977 18.360 -75.216 1.00 82.06 554 ILE A O 1
ATOM 4555 N N . LYS A 1 555 ? 26.324 18.445 -73.695 1.00 81.56 555 LYS A N 1
ATOM 4556 C CA . LYS A 1 555 ? 25.618 19.588 -74.302 1.00 81.56 555 LYS A CA 1
ATOM 4557 C C . LYS A 1 555 ? 26.443 20.877 -74.258 1.00 81.56 555 LYS A C 1
ATOM 4559 O O . LYS A 1 555 ? 26.460 21.600 -75.254 1.00 81.56 555 LYS A O 1
ATOM 4564 N N . SER A 1 556 ? 27.148 21.154 -73.157 1.00 80.38 556 SER A N 1
ATOM 4565 C CA . SER A 1 556 ? 27.950 22.381 -73.002 1.00 80.38 556 SER A CA 1
ATOM 4566 C C . SER A 1 556 ? 29.199 22.422 -73.888 1.00 80.38 556 SER A C 1
ATOM 4568 O O . SER A 1 556 ? 29.707 23.501 -74.182 1.00 80.38 556 SER A O 1
ATOM 4570 N N . LEU A 1 557 ? 29.671 21.266 -74.357 1.00 77.88 557 LEU A N 1
ATOM 4571 C CA . LEU A 1 557 ? 30.852 21.147 -75.211 1.00 77.88 557 LEU A CA 1
ATOM 4572 C C . LEU A 1 557 ? 30.539 21.234 -76.720 1.00 77.88 557 LEU A C 1
ATOM 4574 O O . LEU A 1 557 ? 31.446 21.072 -77.534 1.00 77.88 557 LEU A O 1
ATOM 4578 N N . ARG A 1 558 ? 29.283 21.473 -77.134 1.00 75.25 558 ARG A N 1
ATOM 4579 C CA . ARG A 1 558 ? 28.913 21.571 -78.561 1.00 75.25 558 ARG A CA 1
ATOM 4580 C C . ARG A 1 558 ? 29.550 22.803 -79.243 1.00 75.25 558 ARG A C 1
ATOM 4582 O O . ARG A 1 558 ? 29.575 23.872 -78.638 1.00 75.25 558 ARG A O 1
ATOM 4589 N N . PRO A 1 559 ? 29.984 22.701 -80.522 1.00 63.47 559 PRO A N 1
ATOM 4590 C CA . PRO A 1 559 ? 29.832 21.562 -81.437 1.00 63.47 559 PRO A CA 1
ATOM 4591 C C . PRO A 1 559 ? 31.015 20.570 -81.389 1.00 63.47 559 PRO A C 1
ATOM 4593 O O . PRO A 1 559 ? 32.165 20.940 -81.615 1.00 63.47 559 PRO A O 1
ATOM 4596 N N . LEU A 1 560 ? 30.727 19.277 -81.189 1.00 64.75 560 LEU A N 1
ATOM 4597 C CA . LEU A 1 560 ? 31.714 18.184 -81.193 1.00 64.75 560 LEU A CA 1
ATOM 4598 C C . LEU A 1 560 ? 31.454 17.218 -82.356 1.00 64.75 560 LEU A C 1
ATOM 4600 O O . LEU A 1 560 ? 30.351 16.701 -82.488 1.00 64.75 560 LEU A O 1
ATOM 4604 N N . LYS A 1 561 ? 32.486 16.927 -83.166 1.00 65.00 561 LYS A N 1
ATOM 4605 C CA . LYS A 1 561 ? 32.437 15.892 -84.223 1.00 65.00 561 LYS A CA 1
ATOM 4606 C C . LYS A 1 561 ? 32.804 14.486 -83.736 1.00 65.00 561 LYS A C 1
ATOM 4608 O O . LYS A 1 561 ? 32.475 13.535 -84.423 1.00 65.00 561 LYS A O 1
ATOM 4613 N N . LYS A 1 562 ? 33.549 14.352 -82.628 1.00 74.00 562 LYS A N 1
ATOM 4614 C CA . LYS A 1 562 ? 33.950 13.071 -82.006 1.00 74.00 562 LYS A CA 1
ATOM 4615 C C . LYS A 1 562 ? 34.178 13.274 -80.509 1.00 74.00 562 LYS A C 1
ATOM 4617 O O . LYS A 1 562 ? 34.800 14.267 -80.132 1.00 74.00 562 LYS A O 1
ATOM 4622 N N . LEU A 1 563 ? 33.746 12.330 -79.674 1.00 79.19 563 LEU A N 1
ATOM 4623 C CA . LEU A 1 563 ? 33.945 12.371 -78.220 1.00 79.19 563 LEU A CA 1
ATOM 4624 C C . LEU A 1 563 ? 34.858 11.221 -77.781 1.00 79.19 563 LEU A C 1
ATOM 4626 O O . LEU A 1 563 ? 34.555 10.054 -78.013 1.00 79.19 563 LEU A O 1
ATOM 4630 N N . LYS A 1 564 ? 35.990 11.543 -77.146 1.00 80.50 564 LYS A N 1
ATOM 4631 C CA . LYS A 1 564 ? 36.876 10.543 -76.533 1.00 80.50 564 LYS A CA 1
ATOM 4632 C C . LYS A 1 564 ? 36.542 10.441 -75.049 1.00 80.50 564 LYS A C 1
ATOM 4634 O O . LYS A 1 564 ? 36.648 11.435 -74.340 1.00 80.50 564 LYS A O 1
ATOM 4639 N N . MET A 1 565 ? 36.190 9.251 -74.584 1.00 79.50 565 MET A N 1
ATOM 4640 C CA . MET A 1 565 ? 35.883 8.978 -73.180 1.00 79.50 565 MET A CA 1
ATOM 4641 C C . MET A 1 565 ? 36.726 7.817 -72.660 1.00 79.50 565 MET A C 1
ATOM 4643 O O . MET A 1 565 ? 37.199 6.981 -73.429 1.00 79.50 565 MET A O 1
ATOM 4647 N N . LYS A 1 566 ? 36.943 7.776 -71.346 1.00 81.31 566 LYS A N 1
ATOM 4648 C CA . LYS A 1 566 ? 37.582 6.648 -70.667 1.00 81.31 566 LYS A CA 1
ATOM 4649 C C . LYS A 1 566 ? 36.536 5.976 -69.787 1.00 81.31 566 LYS A C 1
ATOM 4651 O O . LYS A 1 566 ? 35.997 6.623 -68.897 1.00 81.31 566 LYS A O 1
ATOM 4656 N N . VAL A 1 567 ? 36.256 4.705 -70.046 1.00 78.94 567 VAL A N 1
ATOM 4657 C CA . VAL A 1 567 ? 35.305 3.892 -69.283 1.00 78.94 567 VAL A CA 1
ATOM 4658 C C . VAL A 1 567 ? 36.094 3.011 -68.328 1.00 78.94 567 VAL A C 1
ATOM 4660 O O . VAL A 1 567 ? 37.038 2.338 -68.738 1.00 78.94 567 VAL A O 1
ATOM 4663 N N . ASN A 1 568 ? 35.736 3.039 -67.049 1.00 78.81 568 ASN A N 1
ATOM 4664 C CA . ASN A 1 568 ? 36.331 2.155 -66.054 1.00 78.81 568 ASN A CA 1
ATOM 4665 C C . ASN A 1 568 ? 35.742 0.745 -66.216 1.00 78.81 568 ASN A C 1
ATOM 4667 O O . ASN A 1 568 ? 34.530 0.583 -66.128 1.00 78.81 568 ASN A O 1
ATOM 4671 N N . LEU A 1 569 ? 36.592 -0.257 -66.446 1.00 80.69 569 LEU A N 1
ATOM 4672 C CA . LEU A 1 569 ? 36.200 -1.668 -66.558 1.00 80.69 569 LEU A CA 1
ATOM 4673 C C . LEU A 1 569 ? 36.326 -2.428 -65.221 1.00 80.69 569 LEU A C 1
ATOM 4675 O O . LEU A 1 569 ? 36.096 -3.634 -65.175 1.00 80.69 569 LEU A O 1
ATOM 4679 N N . GLY A 1 570 ? 36.690 -1.736 -64.135 1.00 64.81 570 GLY A N 1
ATOM 4680 C CA . GLY A 1 570 ? 36.939 -2.305 -62.809 1.00 64.81 570 GLY A CA 1
ATOM 4681 C C . GLY A 1 570 ? 38.431 -2.379 -62.462 1.00 64.81 570 GLY A C 1
ATOM 4682 O O . GLY A 1 570 ? 39.295 -2.297 -63.332 1.00 64.81 570 GLY A O 1
ATOM 4683 N N . LEU A 1 571 ? 38.745 -2.495 -61.163 1.00 71.56 571 LEU A N 1
ATOM 4684 C CA . LEU A 1 571 ? 40.117 -2.610 -60.621 1.00 71.56 571 LEU A CA 1
ATOM 4685 C C . LEU A 1 571 ? 41.104 -1.513 -61.085 1.00 71.56 571 LEU A C 1
ATOM 4687 O O . LEU A 1 571 ? 42.314 -1.714 -61.075 1.00 71.56 571 LEU A O 1
ATOM 4691 N N . GLY A 1 572 ? 40.600 -0.339 -61.480 1.00 77.06 572 GLY A N 1
ATOM 4692 C CA . GLY A 1 572 ? 41.430 0.769 -61.963 1.00 77.06 572 GLY A CA 1
ATOM 4693 C C . GLY A 1 572 ? 41.888 0.640 -63.422 1.00 77.06 572 GLY A C 1
ATOM 4694 O O . GLY A 1 572 ? 42.729 1.426 -63.856 1.00 77.06 572 GLY A O 1
ATOM 4695 N N . PHE A 1 573 ? 41.337 -0.303 -64.194 1.00 84.19 573 PHE A N 1
ATOM 4696 C CA . PHE A 1 573 ? 41.555 -0.384 -65.638 1.00 84.19 573 PHE A CA 1
ATOM 4697 C C . PHE A 1 573 ? 40.576 0.515 -66.391 1.00 84.19 573 PHE A C 1
ATOM 4699 O O . PHE A 1 573 ? 39.362 0.433 -66.210 1.00 84.19 573 PHE A O 1
ATOM 4706 N N . PHE A 1 574 ? 41.104 1.351 -67.286 1.00 84.62 574 PHE A N 1
ATOM 4707 C CA . PHE A 1 574 ? 40.307 2.269 -68.095 1.00 84.62 574 PHE A CA 1
ATOM 4708 C C . PHE A 1 574 ? 40.451 1.939 -69.580 1.00 84.62 574 PHE A C 1
ATOM 4710 O O . PHE A 1 574 ? 41.554 1.981 -70.123 1.00 84.62 574 PHE A O 1
ATOM 4717 N N . ALA A 1 575 ? 39.334 1.666 -70.250 1.00 84.31 575 ALA A N 1
ATOM 4718 C CA . ALA A 1 575 ? 39.276 1.530 -71.699 1.00 84.31 575 ALA A CA 1
ATOM 4719 C C . ALA A 1 575 ? 38.956 2.881 -72.340 1.00 84.31 575 ALA A C 1
ATOM 4721 O O . ALA A 1 575 ? 38.017 3.570 -71.940 1.00 84.31 575 ALA A O 1
ATOM 4722 N N . GLN A 1 576 ? 39.738 3.276 -73.342 1.00 85.25 576 GLN A N 1
ATOM 4723 C CA . GLN A 1 576 ? 39.480 4.496 -74.097 1.00 85.25 576 GLN A CA 1
ATOM 4724 C C . GLN A 1 576 ? 38.514 4.199 -75.247 1.00 85.25 576 GLN A C 1
ATOM 4726 O O . GLN A 1 576 ? 38.862 3.483 -76.181 1.00 85.25 576 GLN A O 1
ATOM 4731 N N . ALA A 1 577 ? 37.319 4.781 -75.189 1.00 81.81 577 ALA A N 1
ATOM 4732 C CA . ALA A 1 577 ? 36.303 4.683 -76.227 1.00 81.81 577 ALA A CA 1
ATOM 4733 C C . ALA A 1 577 ? 36.216 5.994 -77.023 1.00 81.81 577 ALA A C 1
ATOM 4735 O O . ALA A 1 577 ? 36.376 7.091 -76.478 1.00 81.81 577 ALA A O 1
ATOM 4736 N N . VAL A 1 578 ? 35.974 5.881 -78.329 1.00 81.25 578 VAL A N 1
ATOM 4737 C CA . VAL A 1 578 ? 35.755 7.022 -79.225 1.00 81.25 578 VAL A CA 1
ATOM 4738 C C . VAL A 1 578 ? 34.345 6.913 -79.786 1.00 81.25 578 VAL A C 1
ATOM 4740 O O . VAL A 1 578 ? 34.044 5.976 -80.517 1.00 81.25 578 VAL A O 1
ATOM 4743 N N . VAL A 1 579 ? 33.490 7.870 -79.438 1.00 80.06 579 VAL A N 1
ATOM 4744 C CA . VAL A 1 579 ? 32.116 7.968 -79.934 1.00 80.06 579 VAL A CA 1
ATOM 4745 C C . VAL A 1 579 ? 32.118 8.847 -81.180 1.00 80.06 579 VAL A C 1
ATOM 4747 O O . VAL A 1 579 ? 32.565 9.999 -81.132 1.00 80.06 579 VAL A O 1
ATOM 4750 N N . ASN A 1 580 ? 31.662 8.277 -82.297 1.00 78.50 580 ASN A N 1
ATOM 4751 C CA . ASN A 1 580 ? 31.635 8.948 -83.596 1.00 78.50 580 ASN A CA 1
ATOM 4752 C C . ASN A 1 580 ? 30.511 9.991 -83.680 1.00 78.50 580 ASN A C 1
ATOM 4754 O O . ASN A 1 580 ? 30.781 11.087 -84.153 1.00 78.50 580 ASN A O 1
ATOM 4758 N N . ASP A 1 581 ? 29.327 9.696 -83.134 1.00 77.44 581 ASP A N 1
ATOM 4759 C CA . ASP A 1 581 ? 28.178 10.609 -83.113 1.00 77.44 581 ASP A CA 1
ATOM 4760 C C . ASP A 1 581 ? 27.709 10.869 -81.669 1.00 77.44 581 ASP A C 1
ATOM 4762 O O . ASP A 1 581 ? 27.022 10.038 -81.082 1.00 77.44 581 ASP A O 1
ATOM 4766 N N . PRO A 1 582 ? 28.069 12.014 -81.055 1.00 77.69 582 PRO A N 1
ATOM 4767 C CA . PRO A 1 582 ? 27.714 12.323 -79.665 1.00 77.69 582 PRO A CA 1
ATOM 4768 C C . PRO A 1 582 ? 26.298 12.911 -79.498 1.00 77.69 582 PRO A C 1
ATOM 4770 O O . PRO A 1 582 ? 25.959 13.388 -78.417 1.00 77.69 582 PRO A O 1
ATOM 4773 N N . ASN A 1 583 ? 25.486 12.944 -80.561 1.00 80.88 583 ASN A N 1
ATOM 4774 C CA . ASN A 1 583 ? 24.155 13.566 -80.549 1.00 80.88 583 ASN A CA 1
ATOM 4775 C C . ASN A 1 583 ? 23.024 12.614 -80.134 1.00 80.88 583 ASN A C 1
ATOM 4777 O O . ASN A 1 583 ? 21.945 13.096 -79.777 1.00 80.88 583 ASN A O 1
ATOM 4781 N N . HIS A 1 584 ? 23.284 11.307 -80.151 1.00 83.00 584 HIS A N 1
ATOM 4782 C CA . HIS A 1 584 ? 22.333 10.266 -79.782 1.00 83.00 584 HIS A CA 1
ATOM 4783 C C . HIS A 1 584 ? 22.867 9.430 -78.618 1.00 83.00 584 HIS A C 1
ATOM 4785 O O . HIS A 1 584 ? 24.077 9.248 -78.469 1.00 83.00 584 HIS A O 1
ATOM 4791 N N . ILE A 1 585 ? 21.958 8.946 -77.774 1.00 86.38 585 ILE A N 1
ATOM 4792 C CA . ILE A 1 585 ? 22.267 8.090 -76.629 1.00 86.38 585 ILE A CA 1
ATOM 4793 C C . ILE A 1 585 ? 21.283 6.924 -76.563 1.00 86.38 585 ILE A C 1
ATOM 4795 O O . ILE A 1 585 ? 20.091 7.093 -76.811 1.00 86.38 585 ILE A O 1
ATOM 4799 N N . PHE A 1 586 ? 21.785 5.743 -76.208 1.00 85.94 586 PHE A N 1
ATOM 4800 C CA . PHE A 1 586 ? 20.953 4.577 -75.933 1.00 85.94 586 PHE A CA 1
ATOM 4801 C C . PHE A 1 586 ? 20.593 4.545 -74.451 1.00 85.94 586 PHE A C 1
ATOM 4803 O O . PHE A 1 586 ? 21.480 4.523 -73.598 1.00 85.94 586 PHE A O 1
ATOM 4810 N N . ILE A 1 587 ? 19.298 4.533 -74.146 1.00 85.75 587 ILE A N 1
ATOM 4811 C CA . ILE A 1 587 ? 18.787 4.430 -72.776 1.00 85.75 587 ILE A CA 1
ATOM 4812 C C . ILE A 1 587 ? 18.048 3.101 -72.639 1.00 85.75 587 ILE A C 1
ATOM 4814 O O . ILE A 1 587 ? 17.227 2.751 -73.489 1.00 85.75 587 ILE A O 1
ATOM 4818 N N . ASP A 1 588 ? 18.334 2.365 -71.564 1.00 83.44 588 ASP A N 1
ATOM 4819 C CA . ASP A 1 588 ? 17.596 1.150 -71.213 1.00 83.44 588 ASP A CA 1
ATOM 4820 C C . ASP A 1 588 ? 16.179 1.518 -70.751 1.00 83.44 588 ASP A C 1
ATOM 4822 O O . ASP A 1 588 ? 15.985 2.132 -69.698 1.00 83.44 588 ASP A O 1
ATOM 4826 N N . VAL A 1 589 ? 15.163 1.141 -71.523 1.00 79.50 589 VAL A N 1
ATOM 4827 C CA . VAL A 1 589 ? 13.745 1.347 -71.174 1.00 79.50 589 VAL A CA 1
ATOM 4828 C C . VAL A 1 589 ? 13.170 0.199 -70.331 1.00 79.50 589 VAL A C 1
ATOM 4830 O O . VAL A 1 589 ? 12.031 0.282 -69.877 1.00 79.50 589 VAL A O 1
ATOM 4833 N N . GLY A 1 590 ? 13.973 -0.825 -70.029 1.00 74.06 590 GLY A N 1
ATOM 4834 C CA . GLY A 1 590 ? 13.612 -2.008 -69.252 1.00 74.06 590 GLY A CA 1
ATOM 4835 C C . GLY A 1 590 ? 13.565 -3.283 -70.100 1.00 74.06 590 GLY A C 1
ATOM 4836 O O . GLY A 1 590 ? 13.558 -3.250 -71.329 1.00 74.06 590 GLY A O 1
ATOM 4837 N N . CYS A 1 591 ? 13.525 -4.440 -69.429 1.00 74.94 591 CYS A N 1
ATOM 4838 C CA . CYS A 1 591 ? 13.529 -5.773 -70.057 1.00 74.94 591 CYS A CA 1
ATOM 4839 C C . CYS A 1 591 ? 14.704 -6.016 -71.031 1.00 74.94 591 CYS A C 1
ATOM 4841 O O . CYS A 1 591 ? 14.565 -6.780 -71.982 1.00 74.94 591 CYS A O 1
ATOM 4843 N N . GLY A 1 592 ? 15.851 -5.361 -70.812 1.00 79.69 592 GLY A N 1
ATOM 4844 C CA . GLY A 1 592 ? 17.032 -5.478 -71.674 1.00 79.69 592 GLY A CA 1
ATOM 4845 C C . GLY A 1 592 ? 16.880 -4.800 -73.039 1.00 79.69 592 GLY A C 1
ATOM 4846 O O . GLY A 1 592 ? 17.623 -5.124 -73.964 1.00 79.69 592 GLY A O 1
ATOM 4847 N N . THR A 1 593 ? 15.911 -3.892 -73.186 1.00 84.25 593 THR A N 1
ATOM 4848 C CA . THR A 1 593 ? 15.652 -3.174 -74.437 1.00 84.25 593 THR A CA 1
ATOM 4849 C C . THR A 1 593 ? 16.232 -1.767 -74.360 1.00 84.25 593 THR A C 1
ATOM 4851 O O . THR A 1 593 ? 15.864 -0.975 -73.494 1.00 84.25 593 THR A O 1
ATOM 4854 N N . PHE A 1 594 ? 17.108 -1.437 -75.306 1.00 86.69 594 PHE A N 1
ATOM 4855 C CA . PHE A 1 594 ? 17.735 -0.123 -75.413 1.00 86.69 594 PHE A CA 1
ATOM 4856 C C . PHE A 1 594 ? 17.122 0.646 -76.579 1.00 86.69 594 PHE A C 1
ATOM 4858 O O . PHE A 1 594 ? 17.024 0.117 -77.686 1.00 86.69 594 PHE A O 1
ATOM 4865 N N . VAL A 1 595 ? 16.721 1.890 -76.332 1.00 87.44 595 VAL A N 1
ATOM 4866 C CA . VAL A 1 595 ? 16.143 2.776 -77.350 1.00 87.44 595 VAL A CA 1
ATOM 4867 C C . VAL A 1 595 ? 17.072 3.964 -77.567 1.00 87.44 595 VAL A C 1
ATOM 4869 O O . VAL A 1 595 ? 17.636 4.500 -76.612 1.00 87.44 595 VAL A O 1
ATOM 4872 N N . GLU A 1 596 ? 17.252 4.342 -78.831 1.00 87.81 596 GLU A N 1
ATOM 4873 C CA . GLU A 1 596 ? 18.038 5.505 -79.239 1.00 87.81 596 GLU A CA 1
ATOM 4874 C C . GLU A 1 596 ? 17.217 6.789 -79.073 1.00 87.81 596 GLU A C 1
ATOM 4876 O O . GLU A 1 596 ? 16.115 6.898 -79.607 1.00 87.81 596 GLU A O 1
ATOM 4881 N N . PHE A 1 597 ? 17.760 7.766 -78.348 1.00 87.00 597 PHE A N 1
ATOM 4882 C CA . PHE A 1 597 ? 17.157 9.083 -78.137 1.00 87.00 597 PHE A CA 1
ATOM 4883 C C . PHE A 1 597 ? 18.122 10.192 -78.552 1.00 87.00 597 PHE A C 1
ATOM 4885 O O . PHE A 1 597 ? 19.342 10.051 -78.429 1.00 87.00 597 PHE A O 1
ATOM 4892 N N . THR A 1 598 ? 17.597 11.336 -78.993 1.00 87.88 598 THR A N 1
ATOM 4893 C CA . THR A 1 598 ? 18.394 12.575 -79.022 1.00 87.88 598 THR A CA 1
ATOM 4894 C C . THR A 1 598 ? 18.703 13.042 -77.595 1.00 87.88 598 THR A C 1
ATOM 4896 O O . THR A 1 598 ? 17.969 12.731 -76.658 1.00 87.88 598 THR A O 1
ATOM 4899 N N . LEU A 1 599 ? 19.769 13.830 -77.396 1.00 84.44 599 LEU A N 1
ATOM 4900 C CA . LEU A 1 599 ? 20.103 14.347 -76.055 1.00 84.44 599 LEU A CA 1
ATOM 4901 C C . LEU A 1 599 ? 18.979 15.191 -75.413 1.00 84.44 599 LEU A C 1
ATOM 4903 O O . LEU A 1 599 ? 18.950 15.332 -74.193 1.00 84.44 599 LEU A O 1
ATOM 4907 N N . ASP A 1 600 ? 18.087 15.794 -76.203 1.00 84.75 600 ASP A N 1
ATOM 4908 C CA . ASP A 1 600 ? 16.962 16.591 -75.693 1.00 84.75 600 ASP A CA 1
ATOM 4909 C C . ASP A 1 600 ? 15.761 15.711 -75.316 1.00 84.75 600 ASP A C 1
ATOM 4911 O O . ASP A 1 600 ? 15.161 15.916 -74.263 1.00 84.75 600 ASP A O 1
ATOM 4915 N N . GLU A 1 601 ? 15.466 14.669 -76.099 1.00 87.25 601 GLU A N 1
ATOM 4916 C CA . GLU A 1 601 ? 14.452 13.662 -75.747 1.00 87.25 601 GLU A CA 1
ATOM 4917 C C . GLU A 1 601 ? 14.877 12.824 -74.530 1.00 87.25 601 GLU A C 1
ATOM 4919 O O . GLU A 1 601 ? 14.058 12.529 -73.657 1.00 87.25 601 GLU A O 1
ATOM 4924 N N . ALA A 1 602 ? 16.170 12.499 -74.430 1.00 86.75 602 ALA A N 1
ATOM 4925 C CA . ALA A 1 602 ? 16.763 11.791 -73.299 1.00 86.75 602 ALA A CA 1
ATOM 4926 C C . ALA A 1 602 ? 16.537 12.524 -71.966 1.00 86.75 602 ALA A C 1
ATOM 4928 O O . ALA A 1 602 ? 16.164 11.889 -70.980 1.00 86.75 602 ALA A O 1
ATOM 4929 N N . ASP A 1 603 ? 16.700 13.851 -71.935 1.00 85.88 603 ASP A N 1
ATOM 4930 C CA . ASP A 1 603 ? 16.474 14.650 -70.723 1.00 85.88 603 ASP A CA 1
ATOM 4931 C C . ASP A 1 603 ? 15.022 14.554 -70.239 1.00 85.88 603 ASP A C 1
ATOM 4933 O O . ASP A 1 603 ? 14.781 14.460 -69.034 1.00 85.88 603 ASP A O 1
ATOM 4937 N N . VAL A 1 604 ? 14.044 14.544 -71.150 1.00 88.69 604 VAL A N 1
ATOM 4938 C CA . VAL A 1 604 ? 12.621 14.420 -70.792 1.00 88.69 604 VAL A CA 1
ATOM 4939 C C . VAL A 1 604 ? 12.340 13.041 -70.195 1.00 88.69 604 VAL A C 1
ATOM 4941 O O . VAL A 1 604 ? 11.786 12.940 -69.099 1.00 88.69 604 VAL A O 1
ATOM 4944 N N . VAL A 1 605 ? 12.786 11.976 -70.867 1.00 88.06 605 VAL A N 1
ATOM 4945 C CA . VAL A 1 605 ? 12.554 10.586 -70.436 1.00 88.06 605 VAL A CA 1
ATOM 4946 C C . VAL A 1 605 ? 13.245 10.283 -69.102 1.00 88.06 605 VAL A C 1
ATOM 4948 O O . VAL A 1 605 ? 12.647 9.661 -68.220 1.00 88.06 605 VAL A O 1
ATOM 4951 N N . ILE A 1 606 ? 14.487 10.743 -68.917 1.00 89.19 606 ILE A N 1
ATOM 4952 C CA . ILE A 1 606 ? 15.241 10.545 -67.671 1.00 89.19 606 ILE A CA 1
ATOM 4953 C C . ILE A 1 606 ? 14.574 11.294 -66.517 1.00 89.19 606 ILE A C 1
ATOM 4955 O O . ILE A 1 606 ? 14.433 10.728 -65.434 1.00 89.19 606 ILE A O 1
ATOM 4959 N N . ASN A 1 607 ? 14.126 12.537 -66.729 1.00 89.50 607 ASN A N 1
ATOM 4960 C CA . ASN A 1 607 ? 13.457 13.309 -65.682 1.00 89.50 607 ASN A CA 1
ATOM 4961 C C . ASN A 1 607 ? 12.132 12.669 -65.239 1.00 89.50 607 ASN A C 1
ATOM 4963 O O . ASN A 1 607 ? 11.897 12.558 -64.034 1.00 89.50 607 ASN A O 1
ATOM 4967 N N . GLU A 1 608 ? 11.308 12.185 -66.173 1.00 89.00 608 GLU A N 1
ATOM 4968 C CA . GLU A 1 608 ? 10.076 11.437 -65.867 1.00 89.00 608 GLU A CA 1
ATOM 4969 C C . GLU A 1 608 ? 10.372 10.151 -65.076 1.00 89.00 608 GLU A C 1
ATOM 4971 O O . GLU A 1 608 ? 9.774 9.881 -64.028 1.00 89.00 608 GLU A O 1
ATOM 4976 N N . ARG A 1 609 ? 11.379 9.378 -65.500 1.00 88.50 609 ARG A N 1
ATOM 4977 C CA . ARG A 1 609 ? 11.783 8.150 -64.797 1.00 88.50 609 ARG A CA 1
ATOM 4978 C C . ARG A 1 609 ? 12.333 8.431 -63.400 1.00 88.50 609 ARG A C 1
ATOM 4980 O O . ARG A 1 609 ? 12.053 7.692 -62.456 1.00 88.50 609 ARG A O 1
ATOM 4987 N N . LEU A 1 610 ? 13.060 9.530 -63.238 1.00 90.06 610 LEU A N 1
ATOM 4988 C CA . LEU A 1 610 ? 13.614 9.974 -61.964 1.00 90.06 610 LEU A CA 1
ATOM 4989 C C . LEU A 1 610 ? 12.516 10.467 -61.007 1.00 90.06 610 LEU A C 1
ATOM 4991 O O . LEU A 1 610 ? 12.616 10.237 -59.799 1.00 90.06 610 LEU A O 1
ATOM 4995 N N . GLN A 1 611 ? 11.436 11.075 -61.515 1.00 91.44 611 GLN A N 1
ATOM 4996 C CA . GLN A 1 611 ? 10.238 11.361 -60.716 1.00 91.44 611 GLN A CA 1
ATOM 4997 C C . GLN A 1 611 ? 9.556 10.072 -60.239 1.00 91.44 611 GLN A C 1
ATOM 4999 O O . GLN A 1 611 ? 9.234 9.955 -59.052 1.00 91.44 611 GLN A O 1
ATOM 5004 N N . LEU A 1 612 ? 9.398 9.082 -61.121 1.00 89.62 612 LEU A N 1
ATOM 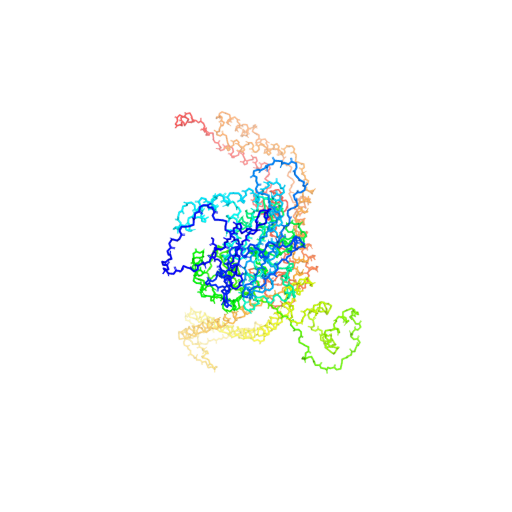5005 C CA . LEU A 1 612 ? 8.817 7.783 -60.776 1.00 89.62 612 LEU A CA 1
ATOM 5006 C C . LEU A 1 612 ? 9.644 7.055 -59.705 1.00 89.62 612 LEU A C 1
ATOM 5008 O O . LEU A 1 612 ? 9.091 6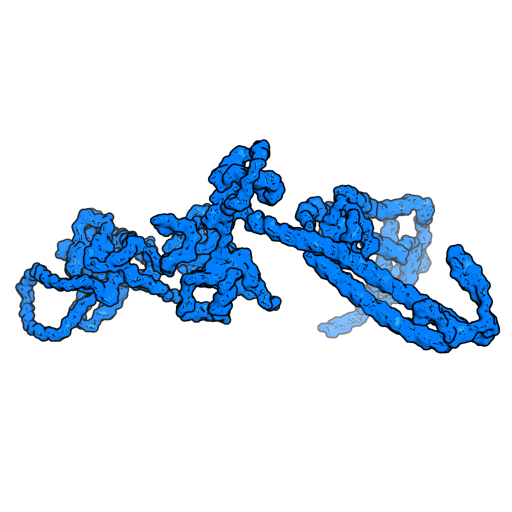.619 -58.693 1.00 89.62 612 LEU A O 1
ATOM 5012 N N . LEU A 1 613 ? 10.968 6.983 -59.862 1.00 90.38 613 LEU A N 1
ATOM 5013 C CA . LEU A 1 613 ? 11.864 6.356 -58.883 1.00 90.38 613 LEU A CA 1
ATOM 5014 C C . LEU A 1 613 ? 11.849 7.085 -57.531 1.00 90.38 613 LEU A C 1
ATOM 5016 O O . LEU A 1 613 ? 11.809 6.440 -56.482 1.00 90.38 613 LEU A O 1
ATOM 5020 N N . LYS A 1 614 ? 11.794 8.424 -57.523 1.00 91.31 614 LYS A N 1
ATOM 5021 C CA . LYS A 1 614 ? 11.615 9.210 -56.288 1.00 91.31 614 LYS A CA 1
ATOM 5022 C C . LYS A 1 614 ? 10.284 8.901 -55.594 1.00 91.31 614 LYS A C 1
ATOM 5024 O O . LYS A 1 614 ? 10.256 8.775 -54.368 1.00 91.31 614 LYS A O 1
ATOM 5029 N N . MET A 1 615 ? 9.192 8.747 -56.349 1.00 92.88 615 MET A N 1
ATOM 5030 C CA . MET A 1 615 ? 7.894 8.341 -55.796 1.00 92.88 615 MET A CA 1
ATOM 5031 C C . MET A 1 615 ? 7.936 6.924 -55.209 1.00 92.88 615 MET A C 1
ATOM 5033 O O . MET A 1 615 ? 7.462 6.717 -54.088 1.00 92.88 615 MET A O 1
ATOM 5037 N N . LEU A 1 616 ? 8.547 5.964 -55.912 1.00 90.38 616 LEU A N 1
ATOM 5038 C CA . LEU A 1 616 ? 8.737 4.597 -55.413 1.00 90.38 616 LEU A CA 1
ATOM 5039 C C . LEU A 1 616 ? 9.597 4.570 -54.145 1.00 90.38 616 LEU A C 1
ATOM 5041 O O . LEU A 1 616 ? 9.205 3.941 -53.164 1.00 90.38 616 LEU A O 1
ATOM 5045 N N . SER A 1 617 ? 10.697 5.325 -54.117 1.00 90.56 617 SER A N 1
ATOM 5046 C CA . SER A 1 617 ? 11.560 5.478 -52.939 1.00 90.56 617 SER A CA 1
ATOM 5047 C C . SER A 1 617 ? 10.772 5.983 -51.727 1.00 90.56 617 SER A C 1
ATOM 5049 O O . SER A 1 617 ? 10.848 5.392 -50.650 1.00 90.56 617 SER A O 1
ATOM 5051 N N . LYS A 1 618 ? 9.922 7.006 -51.905 1.00 90.56 618 LYS A N 1
ATOM 5052 C CA . LYS A 1 618 ? 9.055 7.531 -50.836 1.00 90.56 618 LYS A CA 1
ATOM 5053 C C . LYS A 1 618 ? 8.056 6.485 -50.325 1.00 90.56 618 LYS A C 1
ATOM 5055 O O . LYS A 1 618 ? 7.854 6.378 -49.115 1.00 90.56 618 LYS A O 1
ATOM 5060 N N . LYS A 1 619 ? 7.453 5.696 -51.222 1.00 90.75 619 LYS A N 1
ATOM 5061 C CA . LYS A 1 619 ? 6.531 4.605 -50.861 1.00 90.75 619 LYS A CA 1
ATOM 5062 C C . LYS A 1 619 ? 7.249 3.498 -50.081 1.00 90.75 619 LYS A C 1
ATOM 5064 O O . LYS A 1 619 ? 6.746 3.060 -49.049 1.00 90.75 619 LYS A O 1
ATOM 5069 N N . GLN A 1 620 ? 8.438 3.097 -50.528 1.00 87.19 620 GLN A N 1
ATOM 5070 C CA . GLN A 1 620 ? 9.281 2.106 -49.853 1.00 87.19 620 GLN A CA 1
ATOM 5071 C C . GLN A 1 620 ? 9.670 2.578 -48.442 1.00 87.19 620 GLN A C 1
ATOM 5073 O O . GLN A 1 620 ? 9.583 1.819 -47.477 1.00 87.19 620 GLN A O 1
ATOM 5078 N N . LEU A 1 621 ? 10.027 3.860 -48.303 1.00 87.50 621 LEU A N 1
ATOM 5079 C CA . LEU A 1 621 ? 10.400 4.468 -47.026 1.00 87.50 621 LEU A CA 1
ATOM 5080 C C . LEU A 1 621 ? 9.243 4.452 -46.016 1.00 87.50 621 LEU A C 1
ATOM 5082 O O . LEU A 1 621 ? 9.468 4.215 -44.830 1.00 87.50 621 LEU A O 1
ATOM 5086 N N . ALA A 1 622 ? 8.005 4.660 -46.479 1.00 88.50 622 ALA A N 1
ATOM 5087 C CA . ALA A 1 622 ? 6.812 4.581 -45.637 1.00 88.50 622 ALA A CA 1
ATOM 5088 C C . ALA A 1 622 ? 6.575 3.156 -45.103 1.00 88.50 622 ALA A C 1
ATOM 5090 O O . ALA A 1 622 ? 6.260 2.987 -43.925 1.00 88.50 622 ALA A O 1
ATOM 5091 N N . VAL A 1 623 ? 6.792 2.128 -45.932 1.00 88.38 623 VAL A N 1
ATOM 5092 C CA . VAL A 1 623 ? 6.694 0.715 -45.519 1.00 88.38 623 VAL A CA 1
ATOM 5093 C C . VAL A 1 623 ? 7.781 0.367 -44.499 1.00 88.38 623 VAL A C 1
ATOM 5095 O O . VAL A 1 623 ? 7.478 -0.194 -43.447 1.00 88.38 623 VAL A O 1
ATOM 5098 N N . ILE A 1 624 ? 9.031 0.769 -44.751 1.00 86.50 624 ILE A N 1
ATOM 5099 C CA . ILE A 1 624 ? 10.144 0.603 -43.799 1.00 86.50 624 ILE A CA 1
ATOM 5100 C C . ILE A 1 624 ? 9.832 1.311 -42.474 1.00 86.50 624 ILE A C 1
ATOM 5102 O O . ILE A 1 624 ? 10.070 0.754 -41.402 1.00 86.50 624 ILE A O 1
ATOM 5106 N N . GLY A 1 625 ? 9.281 2.526 -42.536 1.00 77.62 625 GLY A N 1
ATOM 5107 C CA . GLY A 1 625 ? 8.845 3.287 -41.367 1.00 77.62 625 GLY A CA 1
ATOM 5108 C C . GLY A 1 625 ? 7.755 2.567 -40.573 1.00 77.62 625 GLY A C 1
ATOM 5109 O O . GLY A 1 625 ? 7.861 2.470 -39.354 1.00 77.62 625 GLY A O 1
ATOM 5110 N N . SER A 1 626 ? 6.761 1.992 -41.255 1.00 83.88 626 SER A N 1
ATOM 5111 C CA . SER A 1 626 ? 5.704 1.193 -40.629 1.00 83.88 626 SER A CA 1
ATOM 5112 C C . SER A 1 626 ? 6.263 -0.049 -39.928 1.00 83.88 626 SER A C 1
ATOM 5114 O O . SER A 1 626 ? 5.942 -0.289 -38.767 1.00 83.88 626 SER A O 1
ATOM 5116 N N . ILE A 1 627 ? 7.153 -0.812 -40.571 1.00 84.88 627 ILE A N 1
ATOM 5117 C CA . ILE A 1 627 ? 7.771 -2.003 -39.960 1.00 84.88 627 ILE A CA 1
ATOM 5118 C C . ILE A 1 627 ? 8.614 -1.611 -38.738 1.00 84.88 627 ILE A C 1
ATOM 5120 O O . ILE A 1 627 ? 8.504 -2.239 -37.685 1.00 84.88 627 ILE A O 1
ATOM 5124 N N . LYS A 1 628 ? 9.407 -0.535 -38.831 1.00 77.69 628 LYS A N 1
ATOM 5125 C CA . LYS A 1 628 ? 10.174 -0.013 -37.688 1.00 77.69 628 LYS A CA 1
ATOM 5126 C C . LYS A 1 628 ? 9.270 0.425 -36.538 1.00 77.69 628 LYS A C 1
ATOM 5128 O O . LYS A 1 628 ? 9.584 0.116 -35.395 1.00 77.69 628 LYS A O 1
ATOM 5133 N N . ALA A 1 629 ? 8.150 1.086 -36.828 1.00 74.31 629 ALA A N 1
ATOM 5134 C CA . ALA A 1 629 ? 7.178 1.484 -35.815 1.00 74.31 629 ALA A CA 1
ATOM 5135 C C . ALA A 1 629 ? 6.553 0.269 -35.111 1.00 74.31 629 ALA A C 1
ATOM 5137 O O . ALA A 1 629 ? 6.482 0.261 -33.885 1.00 74.31 629 ALA A O 1
ATOM 5138 N N . HIS A 1 630 ? 6.180 -0.783 -35.852 1.00 77.75 630 HIS A N 1
ATOM 5139 C CA . HIS A 1 630 ? 5.678 -2.032 -35.266 1.00 77.75 630 HIS A CA 1
ATOM 5140 C C . HIS A 1 630 ? 6.722 -2.716 -34.373 1.00 77.75 630 HIS A C 1
ATOM 5142 O O . HIS A 1 630 ? 6.389 -3.154 -33.275 1.00 77.75 630 HIS A O 1
ATOM 5148 N N . ILE A 1 631 ? 7.989 -2.763 -34.802 1.00 76.62 631 ILE A N 1
ATOM 5149 C CA . ILE A 1 631 ? 9.085 -3.294 -33.977 1.00 76.62 631 ILE A CA 1
ATOM 5150 C C . ILE A 1 631 ? 9.245 -2.454 -32.706 1.00 76.62 631 ILE A C 1
ATOM 5152 O O . ILE A 1 631 ? 9.286 -3.013 -31.617 1.00 76.62 631 ILE A O 1
ATOM 5156 N N . SER A 1 632 ? 9.303 -1.125 -32.817 1.00 68.81 632 SER A N 1
ATOM 5157 C CA . SER A 1 632 ? 9.438 -0.238 -31.656 1.00 68.81 632 SER A CA 1
ATOM 5158 C C . SER A 1 632 ? 8.266 -0.356 -30.685 1.00 68.81 632 SER A C 1
ATOM 5160 O O . SER A 1 632 ? 8.492 -0.357 -29.480 1.00 68.81 632 SER A O 1
ATOM 5162 N N . LEU A 1 633 ? 7.038 -0.498 -31.186 1.00 68.50 633 LEU A N 1
ATOM 5163 C CA . LEU A 1 633 ? 5.848 -0.674 -30.360 1.00 68.50 633 LEU A CA 1
ATOM 5164 C C . LEU A 1 633 ? 5.890 -2.008 -29.605 1.00 68.50 633 LEU A C 1
ATOM 5166 O O . LEU A 1 633 ? 5.695 -2.020 -28.396 1.00 68.50 633 LEU A O 1
ATOM 5170 N N . LEU A 1 634 ? 6.227 -3.110 -30.280 1.00 66.38 634 LEU A N 1
ATOM 5171 C CA . LEU A 1 634 ? 6.348 -4.425 -29.640 1.00 66.38 634 LEU A CA 1
ATOM 5172 C C . LEU A 1 634 ? 7.514 -4.492 -28.643 1.00 66.38 634 LEU A C 1
ATOM 5174 O O . LEU A 1 634 ? 7.369 -5.090 -27.584 1.00 66.38 634 LEU A O 1
ATOM 5178 N N . VAL A 1 635 ? 8.646 -3.847 -28.941 1.00 64.31 635 VAL A N 1
ATOM 5179 C CA . VAL A 1 635 ? 9.789 -3.744 -28.016 1.00 64.31 635 VAL A CA 1
ATOM 5180 C C . VAL A 1 635 ? 9.452 -2.866 -26.810 1.00 64.31 635 VAL A C 1
ATOM 5182 O O . VAL A 1 635 ? 9.862 -3.184 -25.702 1.00 64.31 635 VAL A O 1
ATOM 5185 N N . TYR A 1 636 ? 8.678 -1.793 -26.988 1.00 60.16 636 TYR A N 1
ATOM 5186 C CA . TYR A 1 636 ? 8.199 -0.973 -25.873 1.00 60.16 636 TYR A CA 1
ATOM 5187 C C . TYR A 1 636 ? 7.282 -1.761 -24.924 1.00 60.16 636 TYR A C 1
ATOM 5189 O O . TYR A 1 636 ? 7.306 -1.524 -23.722 1.00 60.16 636 TYR A O 1
ATOM 5197 N N . MET A 1 637 ? 6.520 -2.732 -25.439 1.00 52.22 637 MET A N 1
ATOM 5198 C CA . MET A 1 637 ? 5.709 -3.626 -24.603 1.00 52.22 637 MET A CA 1
ATOM 5199 C C . MET A 1 637 ? 6.536 -4.666 -23.828 1.00 52.22 637 MET A C 1
ATOM 5201 O O . MET A 1 637 ? 6.005 -5.296 -22.918 1.00 52.22 637 MET A O 1
ATOM 5205 N N . VAL A 1 638 ? 7.819 -4.844 -24.162 1.00 55.03 638 VAL A N 1
ATOM 5206 C CA . VAL A 1 638 ? 8.747 -5.771 -23.501 1.00 55.03 638 VAL A CA 1
ATOM 5207 C C . VAL A 1 638 ? 9.810 -4.948 -22.768 1.00 55.03 638 VAL A C 1
ATOM 5209 O O . VAL A 1 638 ? 10.934 -4.774 -23.241 1.00 55.03 638 VAL A O 1
ATOM 5212 N N . GLU A 1 639 ? 9.467 -4.391 -21.605 1.00 58.72 639 GLU A N 1
ATOM 5213 C CA . GLU A 1 639 ? 10.495 -3.831 -20.724 1.00 58.72 639 GLU A CA 1
ATOM 5214 C C . GLU A 1 639 ? 11.300 -4.968 -20.084 1.00 58.72 639 GLU A C 1
ATOM 5216 O O . GLU A 1 639 ? 10.748 -5.901 -19.503 1.00 58.72 639 GLU A O 1
ATOM 5221 N N . LEU A 1 640 ? 12.628 -4.899 -20.219 1.00 64.12 640 LEU A N 1
ATOM 5222 C CA . LEU A 1 640 ? 13.540 -5.861 -19.610 1.00 64.12 640 LEU A CA 1
ATOM 5223 C C . LEU A 1 640 ? 13.420 -5.751 -18.083 1.00 64.12 640 LEU A C 1
ATOM 5225 O O . LEU A 1 640 ? 13.751 -4.712 -17.506 1.00 64.12 640 LEU A O 1
ATOM 5229 N N . LEU A 1 641 ? 12.959 -6.816 -17.432 1.00 66.44 641 LEU A N 1
ATOM 5230 C CA . LEU A 1 641 ? 12.900 -6.888 -15.977 1.00 66.44 641 LEU A CA 1
ATOM 5231 C C . LEU A 1 641 ? 14.293 -7.250 -15.451 1.00 66.44 641 LEU A C 1
ATOM 5233 O O . LEU A 1 641 ? 14.772 -8.365 -15.650 1.00 66.44 641 LEU A O 1
ATOM 5237 N N . LEU A 1 642 ? 14.972 -6.285 -14.826 1.00 76.12 642 LEU A N 1
ATOM 5238 C CA . LEU A 1 642 ? 16.275 -6.510 -14.199 1.00 76.12 642 LEU A CA 1
ATOM 5239 C C . LEU A 1 642 ? 16.091 -7.083 -12.794 1.00 76.12 642 LEU A C 1
ATOM 5241 O O . LEU A 1 642 ? 15.182 -6.683 -12.066 1.00 76.12 642 LEU A O 1
ATOM 5245 N N . ASP A 1 643 ? 17.005 -7.968 -12.397 1.00 77.31 643 ASP A N 1
ATOM 5246 C CA . ASP A 1 643 ? 17.072 -8.486 -11.033 1.00 77.31 643 ASP A CA 1
ATOM 5247 C C . ASP A 1 643 ? 17.226 -7.318 -10.030 1.00 77.31 643 ASP A C 1
ATOM 5249 O O . ASP A 1 643 ? 18.186 -6.538 -10.131 1.00 77.31 643 ASP A O 1
ATOM 5253 N N . PRO A 1 644 ? 16.321 -7.182 -9.039 1.00 78.88 644 PRO A N 1
ATOM 5254 C CA . PRO A 1 644 ? 16.428 -6.185 -7.975 1.00 78.88 644 PRO A CA 1
ATOM 5255 C C . PRO A 1 644 ? 17.774 -6.193 -7.235 1.00 78.88 644 PRO A C 1
ATOM 5257 O O . PRO A 1 644 ? 18.180 -5.160 -6.697 1.00 78.88 644 PRO A O 1
ATOM 5260 N N . SER A 1 645 ? 18.489 -7.318 -7.232 1.00 84.44 645 SER A N 1
ATOM 5261 C CA . SER A 1 645 ? 19.821 -7.458 -6.639 1.00 84.44 645 SER A CA 1
ATOM 5262 C C . SER A 1 645 ? 20.855 -6.542 -7.303 1.00 84.44 645 SER A C 1
ATOM 5264 O O . SER A 1 645 ? 21.692 -5.969 -6.606 1.00 84.44 645 SER A O 1
ATOM 5266 N N . ILE A 1 646 ? 20.754 -6.308 -8.619 1.00 87.88 646 ILE A N 1
ATOM 5267 C CA . ILE A 1 646 ? 21.654 -5.407 -9.367 1.00 87.88 646 ILE A CA 1
ATOM 5268 C C . ILE A 1 646 ? 21.530 -3.971 -8.842 1.00 87.88 646 ILE A C 1
ATOM 5270 O O . ILE A 1 646 ? 22.527 -3.260 -8.687 1.00 87.88 646 ILE A O 1
ATOM 5274 N N . ARG A 1 647 ? 20.309 -3.544 -8.495 1.00 87.81 647 ARG A N 1
ATOM 5275 C CA . ARG A 1 647 ? 20.066 -2.214 -7.925 1.00 87.81 647 ARG A CA 1
ATOM 5276 C C . ARG A 1 647 ? 20.778 -2.044 -6.581 1.00 87.81 647 ARG A C 1
ATOM 5278 O O . ARG A 1 647 ? 21.415 -1.019 -6.344 1.00 87.81 647 ARG A O 1
ATOM 5285 N N . THR A 1 648 ? 20.676 -3.040 -5.708 1.00 89.94 648 THR A N 1
ATOM 5286 C CA . THR A 1 648 ? 21.206 -2.957 -4.341 1.00 89.94 648 THR A CA 1
ATOM 5287 C C . THR A 1 648 ? 22.722 -3.140 -4.289 1.00 89.94 648 THR A C 1
ATOM 5289 O O . THR A 1 648 ? 23.383 -2.443 -3.527 1.00 89.94 648 THR A O 1
ATOM 5292 N N . TRP A 1 649 ? 23.281 -4.038 -5.106 1.00 90.31 649 TRP A N 1
ATOM 5293 C CA . TRP A 1 649 ? 24.692 -4.438 -5.019 1.00 90.31 649 TRP A CA 1
ATOM 5294 C C . TRP A 1 649 ? 25.617 -3.766 -6.033 1.00 90.31 649 TRP A C 1
ATOM 5296 O O . TRP A 1 649 ? 26.828 -3.761 -5.830 1.00 90.31 649 TRP A O 1
ATOM 5306 N N . VAL A 1 650 ? 25.076 -3.175 -7.101 1.00 90.50 650 VAL A N 1
ATOM 5307 C CA . VAL A 1 650 ? 25.889 -2.545 -8.154 1.00 90.50 650 VAL A CA 1
ATOM 5308 C C . VAL A 1 650 ? 25.517 -1.079 -8.317 1.00 90.50 650 VAL A C 1
ATOM 5310 O O . VAL A 1 650 ? 26.371 -0.205 -8.194 1.00 90.50 650 VAL A O 1
ATOM 5313 N N . PHE A 1 651 ? 24.233 -0.776 -8.520 1.00 91.94 651 PHE A N 1
ATOM 5314 C CA . PHE A 1 651 ? 23.796 0.591 -8.808 1.00 91.94 651 PHE A CA 1
ATOM 5315 C C . PHE A 1 651 ? 24.046 1.554 -7.638 1.00 91.94 651 PHE A C 1
ATOM 5317 O O . PHE A 1 651 ? 24.734 2.560 -7.817 1.00 91.94 651 PHE A O 1
ATOM 5324 N N . VAL A 1 652 ? 23.514 1.250 -6.447 1.00 91.38 652 VAL A N 1
ATOM 5325 C CA . VAL A 1 652 ? 23.673 2.101 -5.252 1.00 91.38 652 VAL A CA 1
ATOM 5326 C C . VAL A 1 652 ? 25.136 2.173 -4.785 1.00 91.38 652 VAL A C 1
ATOM 5328 O O . VAL A 1 652 ? 25.613 3.285 -4.536 1.00 91.38 652 VAL A O 1
ATOM 5331 N N . PRO A 1 653 ? 25.893 1.058 -4.718 1.00 91.81 653 PRO A N 1
ATOM 5332 C CA . PRO A 1 653 ? 27.287 1.099 -4.291 1.00 91.81 653 PRO A CA 1
ATOM 5333 C C . PRO A 1 653 ? 28.183 1.914 -5.219 1.00 91.81 653 PRO A C 1
ATOM 5335 O O . PRO A 1 653 ? 29.018 2.657 -4.715 1.00 91.81 653 PRO A O 1
ATOM 5338 N N . ILE A 1 654 ? 27.987 1.863 -6.545 1.00 92.06 654 ILE A N 1
ATOM 5339 C CA . ILE A 1 654 ? 28.756 2.704 -7.480 1.00 92.06 654 ILE A CA 1
ATOM 5340 C C . ILE A 1 654 ? 28.509 4.191 -7.197 1.00 92.06 654 ILE A C 1
ATOM 5342 O O . ILE A 1 654 ? 29.470 4.953 -7.116 1.00 92.06 654 ILE A O 1
ATOM 5346 N N . VAL A 1 655 ? 27.259 4.613 -6.981 1.00 91.94 655 VAL A N 1
ATOM 5347 C CA . VAL A 1 655 ? 26.940 6.019 -6.662 1.00 91.94 655 VAL A CA 1
ATOM 5348 C C . VAL A 1 655 ? 27.636 6.451 -5.370 1.00 91.94 655 VAL A C 1
ATOM 5350 O O . VAL A 1 655 ? 28.353 7.451 -5.358 1.00 91.94 655 VAL A O 1
ATOM 5353 N N . LEU A 1 656 ? 27.494 5.669 -4.297 1.00 91.38 656 LEU A N 1
ATOM 5354 C CA . LEU A 1 656 ? 28.120 5.975 -3.009 1.00 91.38 656 LEU A CA 1
ATOM 5355 C C . LEU A 1 656 ? 29.651 6.024 -3.117 1.00 91.38 656 LEU A C 1
ATOM 5357 O O . LEU A 1 656 ? 30.287 6.944 -2.606 1.00 91.38 656 LEU A O 1
ATOM 5361 N N . PHE A 1 657 ? 30.238 5.055 -3.817 1.00 89.62 657 PHE A N 1
ATOM 5362 C CA . PHE A 1 657 ? 31.677 4.955 -4.017 1.00 89.62 657 PHE A CA 1
ATOM 5363 C C . PHE A 1 657 ? 32.218 6.154 -4.805 1.00 89.62 657 PHE A C 1
ATOM 5365 O O . PHE A 1 657 ? 33.190 6.777 -4.379 1.00 89.62 657 PHE A O 1
ATOM 5372 N N . THR A 1 658 ? 31.553 6.543 -5.901 1.00 88.81 658 THR A N 1
ATOM 5373 C CA . THR A 1 658 ? 31.932 7.742 -6.671 1.00 88.81 658 THR A CA 1
ATOM 5374 C C . THR A 1 658 ? 31.879 9.014 -5.838 1.00 88.81 658 THR A C 1
ATOM 5376 O O . THR A 1 658 ? 32.818 9.808 -5.899 1.00 88.81 658 THR A O 1
ATOM 5379 N N . PHE A 1 659 ? 30.832 9.173 -5.025 1.00 88.81 659 PHE A N 1
ATOM 5380 C CA . PHE A 1 659 ? 30.667 10.319 -4.140 1.00 88.81 659 PHE A CA 1
ATOM 5381 C C . PHE A 1 659 ? 31.798 10.418 -3.106 1.00 88.81 659 PHE A C 1
ATOM 5383 O O . PHE A 1 659 ? 32.448 11.458 -2.985 1.00 88.81 659 PHE A O 1
ATOM 5390 N N . LEU A 1 660 ? 32.083 9.320 -2.398 1.00 88.94 660 LEU A N 1
ATOM 5391 C CA . LEU A 1 660 ? 33.118 9.283 -1.361 1.00 88.94 660 LEU A CA 1
ATOM 5392 C C . LEU A 1 660 ? 34.517 9.540 -1.927 1.00 88.94 660 LEU A C 1
ATOM 5394 O O . LEU A 1 660 ? 35.286 10.291 -1.331 1.00 88.94 660 LEU A O 1
ATOM 5398 N N . ILE A 1 661 ? 34.842 8.983 -3.097 1.00 85.81 661 ILE A N 1
ATOM 5399 C CA . ILE A 1 661 ? 36.122 9.252 -3.769 1.00 85.81 661 ILE A CA 1
ATOM 5400 C C . ILE A 1 661 ? 36.255 10.732 -4.129 1.00 85.81 661 ILE A C 1
ATOM 5402 O O . ILE A 1 661 ? 37.334 11.303 -3.965 1.00 85.81 661 ILE A O 1
ATOM 5406 N N . GLY A 1 662 ? 35.174 11.369 -4.590 1.00 82.31 662 GLY A N 1
ATOM 5407 C CA . GLY A 1 662 ? 35.161 12.805 -4.866 1.00 82.31 662 GLY A CA 1
ATOM 5408 C C . GLY A 1 662 ? 35.504 13.642 -3.631 1.00 82.31 662 GLY A C 1
ATOM 5409 O O . GLY A 1 662 ? 36.339 14.545 -3.712 1.00 82.31 662 GLY A O 1
ATOM 5410 N N . VAL A 1 663 ? 34.928 13.291 -2.477 1.00 85.50 663 VAL A N 1
ATOM 5411 C CA . VAL A 1 663 ? 35.188 13.952 -1.187 1.00 85.50 663 VAL A CA 1
ATOM 5412 C C . VAL A 1 663 ? 36.621 13.707 -0.703 1.00 85.50 663 VAL A C 1
ATOM 5414 O O . VAL A 1 663 ? 37.323 14.651 -0.344 1.00 85.50 663 VAL A O 1
ATOM 5417 N N . VAL A 1 664 ? 37.095 12.458 -0.739 1.00 85.94 664 VAL A N 1
ATOM 5418 C CA . VAL A 1 664 ? 38.475 12.112 -0.355 1.00 85.94 664 VAL A CA 1
ATOM 5419 C C . VAL A 1 664 ? 39.480 12.871 -1.218 1.00 85.94 664 VAL A C 1
ATOM 5421 O O . VAL A 1 664 ? 40.447 13.427 -0.700 1.00 85.94 664 VAL A O 1
ATOM 5424 N N . ARG A 1 665 ? 39.232 12.962 -2.528 1.00 78.88 665 ARG A N 1
ATOM 5425 C CA . ARG A 1 665 ? 40.088 13.714 -3.449 1.00 78.88 665 ARG A CA 1
ATOM 5426 C C . ARG A 1 665 ? 40.161 15.196 -3.091 1.00 78.88 665 ARG A C 1
ATOM 5428 O O . ARG A 1 665 ? 41.252 15.755 -3.129 1.00 78.88 665 ARG A O 1
ATOM 5435 N N . HIS A 1 666 ? 39.038 15.826 -2.745 1.00 79.81 666 HIS A N 1
ATOM 5436 C CA . HIS A 1 666 ? 39.016 17.226 -2.312 1.00 79.81 666 HIS A CA 1
ATOM 5437 C C . HIS A 1 666 ? 39.937 17.454 -1.104 1.00 79.81 666 HIS A C 1
ATOM 5439 O O . HIS A 1 666 ? 40.804 18.326 -1.143 1.00 79.81 666 HIS A O 1
ATOM 5445 N N . TYR A 1 667 ? 39.822 16.620 -0.069 1.00 83.00 667 TYR A N 1
ATOM 5446 C CA . TYR A 1 667 ? 40.667 16.745 1.119 1.00 83.00 667 TYR A CA 1
ATOM 5447 C C . TYR A 1 667 ? 42.141 16.425 0.847 1.00 83.00 667 TYR A C 1
ATOM 5449 O O . TYR A 1 667 ? 43.018 17.115 1.364 1.00 83.00 667 TYR A O 1
ATOM 5457 N N . LEU A 1 668 ? 42.436 15.439 -0.008 1.00 80.56 668 LEU A N 1
ATOM 5458 C CA . LEU A 1 668 ? 43.807 15.156 -0.444 1.00 80.56 668 LEU A CA 1
ATOM 5459 C C . LEU A 1 668 ? 44.416 16.327 -1.223 1.00 80.56 668 LEU A C 1
ATOM 5461 O O . LEU A 1 668 ? 45.585 16.643 -1.027 1.00 80.56 668 LEU A O 1
ATOM 5465 N N . ALA A 1 669 ? 43.635 16.998 -2.070 1.00 74.62 669 ALA A N 1
ATOM 5466 C CA . ALA A 1 669 ? 44.100 18.177 -2.790 1.00 74.62 669 ALA A CA 1
ATOM 5467 C C . ALA A 1 669 ? 44.432 19.332 -1.830 1.00 74.62 669 ALA A C 1
ATOM 5469 O O . ALA A 1 669 ? 45.467 19.972 -1.993 1.00 74.62 669 ALA A O 1
ATOM 5470 N N . ILE A 1 670 ? 43.616 19.549 -0.791 1.00 75.50 670 ILE A N 1
ATOM 5471 C CA . ILE A 1 670 ? 43.909 20.532 0.266 1.00 75.50 670 ILE A CA 1
ATOM 5472 C C . ILE A 1 670 ? 45.203 20.174 1.010 1.00 75.50 670 ILE A C 1
ATOM 5474 O O . ILE A 1 670 ? 46.023 21.052 1.263 1.00 75.50 670 ILE A O 1
ATOM 5478 N N . LEU A 1 671 ? 45.411 18.893 1.327 1.00 79.06 671 LEU A N 1
ATOM 5479 C CA . LEU A 1 671 ? 46.614 18.407 2.015 1.00 79.06 671 LEU A CA 1
ATOM 5480 C C . LEU A 1 671 ? 47.891 18.547 1.170 1.00 79.06 671 LEU A C 1
ATOM 5482 O O . LEU A 1 671 ? 48.965 18.775 1.721 1.00 79.06 671 LEU A O 1
ATOM 5486 N N . ILE A 1 672 ? 47.784 18.402 -0.153 1.00 74.50 672 ILE A N 1
ATOM 5487 C CA . ILE A 1 672 ? 48.921 18.465 -1.086 1.00 74.50 672 ILE A CA 1
ATOM 5488 C C . ILE A 1 672 ? 49.238 19.911 -1.506 1.00 74.50 672 ILE A C 1
ATOM 5490 O O . ILE A 1 672 ? 50.370 20.197 -1.899 1.00 74.50 672 ILE A O 1
ATOM 5494 N N . HIS A 1 673 ? 48.283 20.842 -1.405 1.00 68.69 673 HIS A N 1
ATOM 5495 C CA . HIS A 1 673 ? 48.509 22.247 -1.740 1.00 68.69 673 HIS A CA 1
ATOM 5496 C C . HIS A 1 673 ? 49.484 22.922 -0.760 1.00 68.69 673 HIS A C 1
ATOM 5498 O O . HIS A 1 673 ? 49.113 23.424 0.300 1.00 68.69 673 HIS A O 1
ATOM 5504 N N . THR A 1 674 ? 50.752 23.010 -1.156 1.00 59.38 674 THR A N 1
ATOM 5505 C CA . THR A 1 674 ? 51.758 23.842 -0.494 1.00 59.38 674 THR A CA 1
ATOM 5506 C C . THR A 1 674 ? 51.643 25.291 -0.973 1.00 59.38 674 THR A C 1
ATOM 5508 O O . THR A 1 674 ? 51.641 25.582 -2.171 1.00 59.38 674 THR A O 1
ATOM 5511 N N . LYS A 1 675 ? 51.544 26.242 -0.034 1.00 57.97 675 LYS A N 1
ATOM 5512 C CA . LYS A 1 675 ? 51.652 27.671 -0.358 1.00 57.97 675 LYS A CA 1
ATOM 5513 C C . LYS A 1 675 ? 53.102 27.964 -0.740 1.00 57.97 675 LYS A C 1
ATOM 5515 O O . LYS A 1 675 ? 53.992 27.848 0.095 1.00 57.97 675 LYS A O 1
ATOM 5520 N N . LYS A 1 676 ? 53.336 28.337 -1.999 1.00 60.94 676 LYS A N 1
ATOM 5521 C CA . LYS A 1 676 ? 54.647 28.808 -2.463 1.00 60.94 676 LYS A CA 1
ATOM 5522 C C . LYS A 1 676 ? 55.006 30.091 -1.708 1.00 60.94 676 LYS A C 1
ATOM 5524 O O . LYS A 1 676 ? 54.188 31.008 -1.664 1.00 60.94 676 LYS A O 1
ATOM 5529 N N . GLU A 1 677 ? 56.200 30.168 -1.125 1.00 54.91 677 GLU A N 1
ATOM 5530 C CA . GLU A 1 677 ? 56.679 31.408 -0.510 1.00 54.91 677 GLU A CA 1
ATOM 5531 C C . GLU A 1 677 ? 56.906 32.454 -1.607 1.00 54.91 677 GLU A C 1
ATOM 5533 O O . GLU A 1 677 ? 57.748 32.293 -2.492 1.00 54.91 677 GLU A O 1
ATOM 5538 N N . ILE A 1 678 ? 56.086 33.503 -1.594 1.00 64.88 678 ILE A N 1
ATOM 5539 C CA . ILE A 1 678 ? 56.183 34.621 -2.532 1.00 64.88 678 ILE A CA 1
ATOM 5540 C C . ILE A 1 678 ? 57.108 35.660 -1.897 1.00 64.88 678 ILE A C 1
ATOM 5542 O O . ILE A 1 678 ? 56.919 36.038 -0.740 1.00 64.88 678 ILE A O 1
ATOM 5546 N N . GLY A 1 679 ? 58.103 36.138 -2.645 1.00 74.12 679 GLY A N 1
ATOM 5547 C CA . GLY A 1 679 ? 59.025 37.158 -2.152 1.00 74.12 679 GLY A CA 1
ATOM 5548 C C . GLY A 1 679 ? 58.304 38.461 -1.780 1.00 74.12 679 GLY A C 1
ATOM 5549 O O . GLY A 1 679 ? 57.425 38.926 -2.507 1.00 74.12 679 GLY A O 1
ATOM 5550 N N . LEU A 1 680 ? 58.724 39.087 -0.675 1.00 76.00 680 LEU A N 1
ATOM 5551 C CA . LEU A 1 680 ? 58.173 40.351 -0.149 1.00 76.00 680 LEU A CA 1
ATOM 5552 C C . LEU A 1 680 ? 58.064 41.452 -1.218 1.00 76.00 680 LEU A C 1
ATOM 5554 O O . LEU A 1 680 ? 57.078 42.186 -1.275 1.00 76.00 680 LEU A O 1
ATOM 5558 N N . GLN A 1 681 ? 59.059 41.522 -2.102 1.00 74.56 681 GLN A N 1
ATOM 5559 C CA . GLN A 1 681 ? 59.131 42.511 -3.174 1.00 74.56 681 GLN A CA 1
ATOM 5560 C C . GLN A 1 681 ? 58.036 42.316 -4.235 1.00 74.56 681 GLN A C 1
ATOM 5562 O O . GLN A 1 681 ? 57.422 43.286 -4.666 1.00 74.56 681 GLN A O 1
ATOM 5567 N N . GLN A 1 682 ? 57.712 41.069 -4.588 1.00 74.44 682 GLN A N 1
ATOM 5568 C CA . GLN A 1 682 ? 56.654 40.756 -5.553 1.00 74.44 682 GLN A CA 1
ATOM 5569 C C . GLN A 1 682 ? 55.260 41.099 -5.002 1.00 74.44 682 GLN A C 1
ATOM 5571 O O . GLN A 1 682 ? 54.384 41.544 -5.745 1.00 74.44 682 GLN A O 1
ATOM 5576 N N . ILE A 1 683 ? 55.059 40.941 -3.690 1.00 78.25 683 ILE A N 1
ATOM 5577 C CA . ILE A 1 683 ? 53.816 41.340 -3.014 1.00 78.25 683 ILE A CA 1
ATOM 5578 C C . ILE A 1 683 ? 53.687 42.867 -2.999 1.00 78.25 683 ILE A C 1
ATOM 5580 O O . ILE A 1 683 ? 52.626 43.396 -3.334 1.00 78.25 683 ILE A O 1
ATOM 5584 N N . GLN A 1 684 ? 54.765 43.582 -2.663 1.00 81.44 684 GLN A N 1
ATOM 5585 C CA . GLN A 1 684 ? 54.779 45.046 -2.659 1.00 81.44 684 GLN A CA 1
ATOM 5586 C C . GLN A 1 684 ? 54.446 45.620 -4.043 1.00 81.44 684 GLN A C 1
ATOM 5588 O O . GLN A 1 684 ? 53.610 46.517 -4.158 1.00 81.44 684 GLN A O 1
ATOM 5593 N N . ASP A 1 685 ? 55.059 45.057 -5.082 1.00 81.19 685 ASP A N 1
ATOM 5594 C CA . ASP A 1 685 ? 54.853 45.427 -6.479 1.00 81.19 685 ASP A CA 1
ATOM 5595 C C . ASP A 1 685 ? 53.403 45.151 -6.936 1.00 81.19 685 ASP A C 1
ATOM 5597 O O . ASP A 1 685 ? 52.764 46.014 -7.546 1.00 81.19 685 ASP A O 1
ATOM 5601 N N . SER A 1 686 ? 52.833 44.001 -6.553 1.00 80.81 686 SER A N 1
ATOM 5602 C CA . SER A 1 686 ? 51.418 43.669 -6.792 1.00 80.81 686 SER A CA 1
ATOM 5603 C C . SER A 1 686 ? 50.466 44.663 -6.111 1.00 80.81 686 SER A C 1
ATOM 5605 O O . SER A 1 686 ? 49.546 45.196 -6.736 1.00 80.81 686 SER A O 1
ATOM 5607 N N . HIS A 1 687 ? 50.719 44.997 -4.842 1.00 86.38 687 HIS A N 1
ATOM 5608 C CA . HIS A 1 687 ? 49.896 45.947 -4.091 1.00 86.38 687 HIS A CA 1
ATOM 5609 C C . HIS A 1 687 ? 49.987 47.369 -4.663 1.00 86.38 687 HIS A C 1
ATOM 5611 O O . HIS A 1 687 ? 48.990 48.095 -4.678 1.00 86.38 687 HIS A O 1
ATOM 5617 N N . ALA A 1 688 ? 51.158 47.776 -5.161 1.00 84.75 688 ALA A N 1
ATOM 5618 C CA . ALA A 1 688 ? 51.339 49.069 -5.811 1.00 84.75 688 ALA A CA 1
ATOM 5619 C C . ALA A 1 688 ? 50.528 49.180 -7.115 1.00 84.75 688 ALA A C 1
ATOM 5621 O O . ALA A 1 688 ? 49.876 50.204 -7.339 1.00 84.75 688 ALA A O 1
ATOM 5622 N N . LEU A 1 689 ? 50.494 48.118 -7.931 1.00 85.31 689 LEU A N 1
ATOM 5623 C CA . LEU A 1 689 ? 49.649 48.050 -9.130 1.00 85.31 689 LEU A CA 1
ATOM 5624 C C . LEU A 1 689 ? 48.158 48.148 -8.784 1.00 85.31 689 LEU A C 1
ATOM 5626 O O . LEU A 1 689 ? 47.440 48.951 -9.380 1.00 85.31 689 LEU A O 1
ATOM 5630 N N . VAL A 1 690 ? 47.697 47.400 -7.774 1.00 85.88 690 VAL A N 1
ATOM 5631 C CA . VAL A 1 690 ? 46.299 47.468 -7.307 1.00 85.88 690 VAL A CA 1
ATOM 5632 C C . VAL A 1 690 ? 45.953 48.875 -6.815 1.00 85.88 690 VAL A C 1
ATOM 5634 O O . VAL A 1 690 ? 44.905 49.417 -7.165 1.00 85.88 690 VAL A O 1
ATOM 5637 N N . ARG A 1 691 ? 46.846 49.513 -6.049 1.00 89.00 691 ARG A N 1
ATOM 5638 C CA . ARG A 1 691 ? 46.640 50.875 -5.539 1.00 89.00 691 ARG A CA 1
ATOM 5639 C C . ARG A 1 691 ? 46.510 51.906 -6.660 1.00 89.00 691 ARG A C 1
ATOM 5641 O O . ARG A 1 691 ? 45.689 52.815 -6.553 1.00 89.00 691 ARG A O 1
ATOM 5648 N N . SER A 1 692 ? 47.301 51.771 -7.719 1.00 87.12 692 SER A N 1
ATOM 5649 C CA . SER A 1 692 ? 47.214 52.641 -8.895 1.00 87.12 692 SER A CA 1
ATOM 5650 C C . SER A 1 692 ? 45.925 52.433 -9.679 1.00 87.12 692 SER A C 1
ATOM 5652 O O . SER A 1 692 ? 45.262 53.409 -10.030 1.00 87.12 692 SER A O 1
ATOM 5654 N N . ARG A 1 693 ? 45.498 51.177 -9.850 1.00 86.50 693 ARG A N 1
ATOM 5655 C CA . ARG A 1 693 ? 44.207 50.862 -10.471 1.00 86.50 693 ARG A CA 1
ATOM 5656 C C . ARG A 1 693 ? 43.047 51.486 -9.691 1.00 86.50 693 ARG A C 1
ATOM 5658 O O . ARG A 1 693 ? 42.198 52.148 -10.278 1.00 86.50 693 ARG A O 1
ATOM 5665 N N . LEU A 1 694 ? 43.061 51.375 -8.360 1.00 87.44 694 LEU A N 1
ATOM 5666 C CA . LEU A 1 694 ? 42.058 52.010 -7.497 1.00 87.44 694 LEU A CA 1
ATOM 5667 C C . LEU A 1 694 ? 42.093 53.540 -7.584 1.00 87.44 694 LEU A C 1
ATOM 5669 O O . LEU A 1 694 ? 41.042 54.178 -7.576 1.00 87.44 694 LEU A O 1
ATOM 5673 N N . LEU A 1 695 ? 43.283 54.141 -7.681 1.00 88.50 695 LEU A N 1
ATOM 5674 C CA . LEU A 1 695 ? 43.423 55.582 -7.890 1.00 88.50 695 LEU A CA 1
ATOM 5675 C C . LEU A 1 695 ? 42.821 56.005 -9.237 1.00 88.50 695 LEU A C 1
ATOM 5677 O O . LEU A 1 695 ? 42.157 57.036 -9.302 1.00 88.50 695 LEU A O 1
ATOM 5681 N N . ARG A 1 696 ? 43.020 55.208 -10.290 1.00 87.25 696 ARG A N 1
ATOM 5682 C CA . ARG A 1 696 ? 42.472 55.448 -11.627 1.00 87.25 696 ARG A CA 1
ATOM 5683 C C . ARG A 1 696 ? 40.947 55.347 -11.661 1.00 87.25 696 ARG A C 1
ATOM 5685 O O . ARG A 1 696 ? 40.297 56.229 -12.213 1.00 87.25 696 ARG A O 1
ATOM 5692 N N . GLU A 1 697 ? 40.383 54.306 -11.057 1.00 86.75 697 GLU A N 1
ATOM 5693 C CA . GLU A 1 697 ? 38.937 54.049 -11.067 1.00 86.75 697 GLU A CA 1
ATOM 5694 C C . GLU A 1 697 ? 38.171 54.979 -10.111 1.00 86.75 697 GLU A C 1
ATOM 5696 O O . GLU A 1 697 ? 37.149 55.559 -10.481 1.00 86.75 697 GLU A O 1
ATOM 5701 N N . ASN A 1 698 ? 38.685 55.178 -8.892 1.00 87.56 698 ASN A N 1
ATOM 5702 C CA . ASN A 1 698 ? 37.969 55.852 -7.802 1.00 87.56 698 ASN A CA 1
ATOM 5703 C C . ASN A 1 698 ? 38.564 57.215 -7.404 1.00 87.56 698 ASN A C 1
ATOM 5705 O O . ASN A 1 698 ? 38.096 57.851 -6.457 1.00 87.56 698 ASN A O 1
ATOM 5709 N N . GLY A 1 699 ? 39.554 57.728 -8.139 1.00 84.44 699 GLY A N 1
ATOM 5710 C CA . GLY A 1 699 ? 40.220 59.005 -7.846 1.00 84.44 699 GLY A CA 1
ATOM 5711 C C . GLY A 1 699 ? 39.325 60.250 -7.905 1.00 84.44 699 GLY A C 1
ATOM 5712 O O . GLY A 1 699 ? 39.708 61.303 -7.396 1.00 84.44 699 GLY A O 1
ATOM 5713 N N . ARG A 1 700 ? 38.117 60.129 -8.468 1.00 84.56 700 ARG A N 1
ATOM 5714 C CA . ARG A 1 700 ? 37.104 61.194 -8.603 1.00 84.56 700 ARG A CA 1
ATOM 5715 C C . ARG A 1 700 ? 36.536 61.738 -7.284 1.00 84.56 700 ARG A C 1
ATOM 5717 O O . ARG A 1 700 ? 35.999 62.844 -7.274 1.00 84.56 700 ARG A O 1
ATOM 5724 N N . TYR A 1 701 ? 36.647 60.978 -6.192 1.00 86.31 701 TYR A N 1
ATOM 5725 C CA . TYR A 1 701 ? 36.175 61.376 -4.854 1.00 86.31 701 TYR A CA 1
ATOM 5726 C C . TYR A 1 701 ? 37.245 62.093 -4.023 1.00 86.31 701 TYR A C 1
ATOM 5728 O O . TYR A 1 701 ? 36.938 62.716 -3.011 1.00 86.31 701 TYR A O 1
ATOM 5736 N N . LEU A 1 702 ? 38.513 61.997 -4.431 1.00 88.06 702 LEU A N 1
ATOM 5737 C CA . LEU A 1 702 ? 39.608 62.700 -3.772 1.00 88.06 702 LEU A CA 1
ATOM 5738 C C . LEU A 1 702 ? 39.654 64.150 -4.216 1.00 88.06 702 LEU A C 1
ATOM 5740 O O . LEU A 1 702 ? 39.186 64.493 -5.304 1.00 88.06 702 LEU A O 1
ATOM 5744 N N . SER A 1 703 ? 40.316 64.990 -3.417 1.00 87.50 703 SER A N 1
ATOM 5745 C CA . SER A 1 703 ? 40.520 66.355 -3.859 1.00 87.50 703 SER A CA 1
ATOM 5746 C C . SER A 1 703 ? 41.423 66.431 -5.090 1.00 87.50 703 SER A C 1
ATOM 5748 O O . SER A 1 703 ? 42.388 65.675 -5.190 1.00 87.50 703 SER A O 1
ATOM 5750 N N . LYS A 1 704 ? 41.139 67.340 -6.034 1.00 86.50 704 LYS A N 1
ATOM 5751 C CA . LYS A 1 704 ? 41.913 67.495 -7.281 1.00 86.50 704 LYS A CA 1
ATOM 5752 C C . LYS A 1 704 ? 43.415 67.601 -7.009 1.00 86.50 704 LYS A C 1
ATOM 5754 O O . LYS A 1 704 ? 44.205 66.930 -7.662 1.00 86.50 704 LYS A O 1
ATOM 5759 N N . HIS A 1 705 ? 43.796 68.369 -5.988 1.00 88.94 705 HIS A N 1
ATOM 5760 C CA . HIS A 1 705 ? 45.182 68.474 -5.533 1.00 88.94 705 HIS A CA 1
ATOM 5761 C C . HIS A 1 705 ? 45.740 67.123 -5.049 1.00 88.94 705 HIS A C 1
ATOM 5763 O O . HIS A 1 705 ? 46.798 66.681 -5.483 1.00 88.94 705 HIS A O 1
ATOM 5769 N N . SER A 1 706 ? 44.987 66.416 -4.203 1.00 88.31 706 SER A N 1
ATOM 5770 C CA . SER A 1 706 ? 45.353 65.100 -3.665 1.00 88.31 706 SER A CA 1
ATOM 5771 C C . SER A 1 706 ? 45.489 64.008 -4.728 1.00 88.31 706 SER A C 1
ATOM 5773 O O . SER A 1 706 ? 46.319 63.108 -4.577 1.00 88.31 706 SER A O 1
ATOM 5775 N N . PHE A 1 707 ? 44.663 64.053 -5.772 1.00 90.56 707 PHE A N 1
ATOM 5776 C CA . PHE A 1 707 ? 44.740 63.133 -6.902 1.00 90.56 707 PHE A CA 1
ATOM 5777 C C . PHE A 1 707 ? 45.966 63.424 -7.768 1.00 90.56 707 PHE A C 1
ATOM 5779 O O . PHE A 1 707 ? 46.715 62.502 -8.076 1.00 90.56 707 PHE A O 1
ATOM 5786 N N . LEU A 1 708 ? 46.210 64.696 -8.102 1.00 88.75 708 LEU A N 1
ATOM 5787 C CA . LEU A 1 708 ? 47.363 65.098 -8.908 1.00 88.75 708 LEU A CA 1
ATOM 5788 C C . LEU A 1 708 ? 48.690 64.777 -8.210 1.00 88.75 708 LEU A C 1
ATOM 5790 O O . LEU A 1 708 ? 49.561 64.202 -8.851 1.00 88.75 708 LEU A O 1
ATOM 5794 N N . MET A 1 709 ? 48.800 65.013 -6.897 1.00 88.94 709 MET A N 1
ATOM 5795 C CA . MET A 1 709 ? 49.977 64.625 -6.102 1.00 88.94 709 MET A CA 1
ATOM 5796 C C . MET A 1 709 ? 50.269 63.117 -6.173 1.00 88.94 709 MET A C 1
ATOM 5798 O O . MET A 1 709 ? 51.413 62.700 -6.334 1.00 88.94 709 MET A O 1
ATOM 5802 N N . ARG A 1 710 ? 49.234 62.270 -6.073 1.00 89.19 710 ARG A N 1
ATOM 5803 C CA . ARG A 1 710 ? 49.390 60.804 -6.143 1.00 89.19 710 ARG A CA 1
ATOM 5804 C C . ARG A 1 710 ? 49.661 60.321 -7.567 1.00 89.19 710 ARG A C 1
ATOM 5806 O O . ARG A 1 710 ? 50.447 59.399 -7.747 1.00 89.19 710 ARG A O 1
ATOM 5813 N N . LYS A 1 711 ? 49.044 60.954 -8.568 1.00 88.25 711 LYS A N 1
ATOM 5814 C CA . LYS A 1 711 ? 49.325 60.701 -9.985 1.00 88.25 711 LYS A CA 1
ATOM 5815 C C . LYS A 1 711 ? 50.779 61.045 -10.315 1.00 88.25 711 LYS A C 1
ATOM 5817 O O . LYS A 1 711 ? 51.438 60.248 -10.966 1.00 88.25 711 LYS A O 1
ATOM 5822 N N . GLN A 1 712 ? 51.288 62.171 -9.816 1.00 86.69 712 GLN A N 1
ATOM 5823 C CA . GLN A 1 712 ? 52.697 62.549 -9.949 1.00 86.69 712 GLN A CA 1
ATOM 5824 C C . GLN A 1 712 ? 53.613 61.522 -9.274 1.00 86.69 712 GLN A C 1
ATOM 5826 O O . GLN A 1 712 ? 54.503 61.008 -9.930 1.00 86.69 712 GLN A O 1
ATOM 5831 N N . PHE A 1 713 ? 53.342 61.105 -8.033 1.00 88.81 713 PHE A N 1
ATOM 5832 C CA . PHE A 1 713 ? 54.149 60.075 -7.356 1.00 88.81 713 PHE A CA 1
ATOM 5833 C C . PHE A 1 713 ? 54.304 58.761 -8.156 1.00 88.81 713 PHE A C 1
ATOM 5835 O O . PHE A 1 713 ? 55.359 58.126 -8.124 1.00 88.81 713 PHE A O 1
ATOM 5842 N N . PHE A 1 714 ? 53.264 58.333 -8.877 1.00 88.00 714 PHE A N 1
ATOM 5843 C CA . PHE A 1 714 ? 53.333 57.127 -9.707 1.00 88.00 714 PHE A CA 1
ATOM 5844 C C . PHE A 1 714 ? 53.951 57.368 -11.093 1.00 88.00 714 PHE A C 1
ATOM 5846 O O . PHE A 1 714 ? 54.700 56.508 -11.565 1.00 88.00 714 PHE A O 1
ATOM 5853 N N . ASN A 1 715 ? 53.655 58.513 -11.724 1.00 85.81 715 ASN A N 1
ATOM 5854 C CA . ASN A 1 715 ? 53.943 58.766 -13.140 1.00 85.81 715 ASN A CA 1
ATOM 5855 C C . ASN A 1 715 ? 55.051 59.781 -13.430 1.00 85.81 715 ASN A C 1
ATOM 5857 O O . ASN A 1 715 ? 55.326 60.008 -14.606 1.00 85.81 715 ASN A O 1
ATOM 5861 N N . ASP A 1 716 ? 55.670 60.374 -12.412 1.00 85.75 716 ASP A N 1
ATOM 5862 C CA . ASP A 1 716 ? 56.779 61.310 -12.593 1.00 85.75 716 ASP A CA 1
ATOM 5863 C C . ASP A 1 716 ? 57.911 60.703 -13.443 1.00 85.75 716 ASP A C 1
ATOM 5865 O O . ASP A 1 716 ? 58.219 59.511 -13.329 1.00 85.75 716 ASP A O 1
ATOM 5869 N N . GLU A 1 717 ? 58.495 61.511 -14.332 1.00 75.12 717 GLU A N 1
ATOM 5870 C CA . GLU A 1 717 ? 59.400 61.019 -15.380 1.00 75.12 717 GLU A CA 1
ATOM 5871 C C . GLU A 1 717 ? 60.771 60.595 -14.830 1.00 75.12 717 GLU A C 1
ATOM 5873 O O . GLU A 1 717 ? 61.374 59.665 -15.372 1.00 75.12 717 GLU A O 1
ATOM 5878 N N . GLU A 1 718 ? 61.219 61.209 -13.726 1.00 73.56 718 GLU A N 1
ATOM 5879 C CA . GLU A 1 718 ? 62.503 60.914 -13.075 1.00 73.56 718 GLU A CA 1
ATOM 5880 C C . GLU A 1 718 ? 62.350 60.106 -11.773 1.00 73.56 718 GLU A C 1
ATOM 5882 O O . GLU A 1 718 ? 63.122 59.173 -11.545 1.00 73.56 718 GLU A O 1
ATOM 5887 N N . SER A 1 719 ? 61.350 60.409 -10.929 1.00 74.19 719 SER A N 1
ATOM 5888 C CA . SER A 1 719 ? 61.189 59.800 -9.592 1.00 74.19 719 SER A CA 1
ATOM 5889 C C . SER A 1 719 ? 59.972 58.874 -9.431 1.00 74.19 719 SER A C 1
ATOM 5891 O O . SER A 1 719 ? 59.761 58.297 -8.359 1.00 74.19 719 SER A O 1
ATOM 5893 N N . GLY A 1 720 ? 59.170 58.693 -10.487 1.00 81.00 720 GLY A N 1
ATOM 5894 C CA . GLY A 1 720 ? 57.916 57.945 -10.434 1.00 81.00 720 GLY A CA 1
ATOM 5895 C C . GLY A 1 720 ? 58.104 56.459 -10.120 1.00 81.00 720 GLY A C 1
ATOM 5896 O O . GLY A 1 720 ? 58.932 55.768 -10.726 1.00 81.00 720 GLY A O 1
ATOM 5897 N N . TYR A 1 721 ? 57.284 55.928 -9.205 1.00 82.88 721 TYR A N 1
ATOM 5898 C CA . TYR A 1 721 ? 57.393 54.541 -8.732 1.00 82.88 721 TYR A CA 1
ATOM 5899 C C . TYR A 1 721 ? 57.381 53.510 -9.876 1.00 82.88 721 TYR A C 1
ATOM 5901 O O . TYR A 1 721 ? 58.149 52.550 -9.839 1.00 82.88 721 TYR A O 1
ATOM 5909 N N . PHE A 1 722 ? 56.567 53.712 -10.921 1.00 83.69 722 PHE A N 1
ATOM 5910 C CA . PHE A 1 722 ? 56.489 52.780 -12.052 1.00 83.69 722 PHE A CA 1
ATOM 5911 C C . PHE A 1 722 ? 57.678 52.847 -12.996 1.00 83.69 722 PHE A C 1
ATOM 5913 O O . PHE A 1 722 ? 58.071 51.816 -13.539 1.00 83.69 722 PHE A O 1
ATOM 5920 N N . LYS A 1 723 ? 58.293 54.019 -13.158 1.00 79.38 723 LYS A N 1
ATOM 5921 C CA . LYS A 1 723 ? 59.494 54.162 -13.982 1.00 79.38 723 LYS A CA 1
ATOM 5922 C C . LYS A 1 723 ? 60.689 53.483 -13.315 1.00 79.38 723 LYS A C 1
ATOM 5924 O O . LYS A 1 723 ? 61.389 52.701 -13.956 1.00 79.38 723 LYS A O 1
ATOM 5929 N N . VAL A 1 724 ? 60.844 53.687 -12.004 1.00 77.94 724 VAL A N 1
ATOM 5930 C CA . VAL A 1 724 ? 61.860 53.009 -11.184 1.00 77.94 724 VAL A CA 1
ATOM 5931 C C . VAL A 1 724 ? 61.603 51.499 -11.134 1.00 77.94 724 VAL A C 1
ATOM 5933 O O . VAL A 1 724 ? 62.537 50.714 -11.273 1.00 77.94 724 VAL A O 1
ATOM 5936 N N . ALA A 1 725 ? 60.347 51.065 -10.988 1.00 70.75 725 ALA A N 1
ATOM 5937 C CA . ALA A 1 725 ? 59.991 49.645 -10.970 1.00 70.75 725 ALA A CA 1
ATOM 5938 C C . ALA A 1 725 ? 60.229 48.938 -12.320 1.00 70.75 725 ALA A C 1
ATOM 5940 O O . ALA A 1 725 ? 60.653 47.786 -12.324 1.00 70.75 725 ALA A O 1
ATOM 5941 N N . GLN A 1 726 ? 60.049 49.622 -13.459 1.00 71.06 726 GLN A N 1
ATOM 5942 C CA . GLN A 1 726 ? 60.374 49.090 -14.795 1.00 71.06 726 GLN A CA 1
ATOM 5943 C C . GLN A 1 726 ? 61.880 48.865 -15.006 1.00 71.06 726 GLN A C 1
ATOM 5945 O O . GLN A 1 726 ? 62.272 47.969 -15.754 1.00 71.06 726 GLN A O 1
ATOM 5950 N N . GLN A 1 727 ? 62.735 49.660 -14.355 1.00 67.44 727 GLN A N 1
ATOM 5951 C CA . GLN A 1 727 ? 64.192 49.540 -14.470 1.00 67.44 727 GLN A CA 1
ATOM 5952 C C . GLN A 1 727 ? 64.770 48.397 -13.618 1.00 67.44 727 GLN A C 1
ATOM 5954 O O . GLN A 1 727 ? 65.854 47.895 -13.919 1.00 67.44 727 GLN A O 1
ATOM 5959 N N . ARG A 1 728 ? 64.041 47.911 -12.602 1.00 68.31 728 ARG A N 1
ATOM 5960 C CA . ARG A 1 728 ? 64.459 46.767 -11.769 1.00 68.31 728 ARG A CA 1
ATOM 5961 C C . ARG A 1 728 ? 64.568 45.506 -12.628 1.00 68.31 728 ARG A C 1
ATOM 5963 O O . ARG A 1 728 ? 63.690 45.244 -13.449 1.00 68.31 728 ARG A O 1
ATOM 5970 N N . GLN A 1 729 ? 65.663 44.756 -12.514 1.00 53.25 729 GLN A N 1
ATOM 5971 C CA . GLN A 1 729 ? 65.828 43.477 -13.217 1.00 53.25 729 GLN A CA 1
ATOM 5972 C C . GLN A 1 729 ? 64.835 42.453 -12.659 1.00 53.25 729 GLN A C 1
ATOM 5974 O O . GLN A 1 729 ? 64.876 42.128 -11.475 1.00 53.25 729 GLN A O 1
ATOM 5979 N N . SER A 1 730 ? 63.938 41.958 -13.512 1.00 54.59 730 SER A N 1
ATOM 5980 C CA . SER A 1 730 ? 63.166 40.750 -13.240 1.00 54.59 730 SER A CA 1
ATOM 5981 C C . SER A 1 730 ? 64.095 39.534 -13.379 1.00 54.59 730 SER A C 1
ATOM 5983 O O . SER A 1 730 ? 64.871 39.479 -14.337 1.00 54.59 730 SER A O 1
ATOM 5985 N N . PRO A 1 731 ? 64.049 38.543 -12.469 1.00 48.53 731 PRO A N 1
ATOM 5986 C CA . PRO A 1 731 ? 64.697 37.259 -12.700 1.00 48.53 731 PRO A CA 1
ATOM 5987 C C . PRO A 1 731 ? 63.881 36.511 -13.763 1.00 48.53 731 PRO A C 1
ATOM 5989 O O . PRO A 1 731 ? 63.020 35.694 -13.450 1.00 48.53 731 PRO A O 1
ATOM 5992 N N . VAL A 1 732 ? 64.087 36.848 -15.036 1.00 47.66 732 VAL A N 1
ATOM 5993 C CA . VAL A 1 732 ? 63.480 36.130 -16.160 1.00 47.66 732 VAL A CA 1
ATOM 5994 C C . VAL A 1 732 ? 64.378 34.943 -16.482 1.00 47.66 732 VAL A C 1
ATOM 5996 O O . VAL A 1 732 ? 65.335 35.058 -17.243 1.00 47.66 732 VAL A O 1
ATOM 5999 N N . VAL A 1 733 ? 64.074 33.793 -15.884 1.00 44.12 733 VAL A N 1
ATOM 6000 C CA . VAL A 1 733 ? 64.460 32.502 -16.460 1.00 44.12 733 VAL A CA 1
ATOM 6001 C C . VAL A 1 733 ? 63.359 32.127 -17.448 1.00 44.12 733 VAL A C 1
ATOM 6003 O O . VAL A 1 733 ? 62.180 32.088 -17.093 1.00 44.12 733 VAL A O 1
ATOM 6006 N N . ASN A 1 734 ? 63.733 31.912 -18.709 1.00 40.22 734 ASN A N 1
ATOM 6007 C CA . ASN A 1 734 ? 62.803 31.516 -19.760 1.00 40.22 734 ASN A CA 1
ATOM 6008 C C . ASN A 1 734 ? 62.110 30.184 -19.390 1.00 40.22 734 ASN A C 1
ATOM 6010 O O . ASN A 1 734 ? 62.795 29.234 -19.012 1.00 40.22 734 ASN A O 1
ATOM 6014 N N . PRO A 1 735 ? 60.785 30.037 -19.583 1.00 48.50 735 PRO A N 1
ATOM 6015 C CA . PRO A 1 735 ? 60.044 28.818 -19.222 1.00 48.50 735 PRO A CA 1
ATOM 6016 C C . PRO A 1 735 ? 60.434 27.550 -20.001 1.00 48.50 735 PRO A C 1
ATOM 6018 O O . PRO A 1 735 ? 59.882 26.485 -19.745 1.00 48.50 735 PRO A O 1
ATOM 6021 N N . MET A 1 736 ? 61.344 27.653 -20.975 1.00 49.28 736 MET A N 1
ATOM 6022 C CA . MET A 1 736 ? 61.795 26.541 -21.817 1.00 49.28 736 MET A CA 1
ATOM 6023 C C . MET A 1 736 ? 63.155 25.966 -21.386 1.00 49.28 736 MET A C 1
ATOM 6025 O O . MET A 1 736 ? 63.593 24.971 -21.954 1.00 49.28 736 MET A O 1
ATOM 6029 N N . SER A 1 737 ? 63.819 26.562 -20.385 1.00 52.47 737 SER A N 1
ATOM 6030 C CA . SER A 1 737 ? 65.114 26.083 -19.876 1.00 52.47 737 SER A CA 1
ATOM 6031 C C . SER A 1 737 ? 65.036 25.296 -18.565 1.00 52.47 737 SER A C 1
ATOM 6033 O O . SER A 1 737 ? 66.017 24.643 -18.228 1.00 52.47 737 SER A O 1
ATOM 6035 N N . ASP A 1 738 ? 63.899 25.303 -17.856 1.00 45.44 738 ASP A N 1
ATOM 6036 C CA . ASP A 1 738 ? 63.730 24.569 -16.593 1.00 45.44 738 ASP A CA 1
ATOM 6037 C C . ASP A 1 738 ? 62.636 23.480 -16.686 1.00 45.44 738 ASP A C 1
ATOM 6039 O O . ASP A 1 738 ? 61.440 23.791 -16.673 1.00 45.44 738 ASP A O 1
ATOM 6043 N N . PRO A 1 739 ? 63.016 22.183 -16.717 1.00 51.59 739 PRO A N 1
ATOM 6044 C CA . PRO A 1 739 ? 62.086 21.049 -16.697 1.00 51.59 739 PRO A CA 1
ATOM 6045 C C . PRO A 1 739 ? 61.179 20.999 -15.455 1.00 51.59 739 PRO A C 1
ATOM 6047 O O . PRO A 1 739 ? 60.124 20.372 -15.490 1.00 51.59 739 PRO A O 1
ATOM 6050 N N . SER A 1 740 ? 61.557 21.653 -14.354 1.00 59.97 740 SER A N 1
ATOM 6051 C CA . SER A 1 740 ? 60.840 21.616 -13.071 1.00 59.97 740 SER A CA 1
ATOM 6052 C C . SER A 1 740 ? 59.489 22.343 -13.118 1.00 59.97 740 SER A C 1
ATOM 6054 O O . SER A 1 740 ? 58.475 21.790 -12.691 1.00 59.97 740 SER A O 1
ATOM 6056 N N . VAL A 1 741 ? 59.429 23.529 -13.728 1.00 57.66 741 VAL A N 1
ATOM 6057 C CA . VAL A 1 741 ? 58.216 24.371 -13.758 1.00 57.66 741 VAL A CA 1
ATOM 6058 C C . VAL A 1 741 ? 57.134 23.776 -14.671 1.00 57.66 741 VAL A C 1
ATOM 6060 O O . VAL A 1 741 ? 55.947 23.816 -14.345 1.00 57.66 741 VAL A O 1
ATOM 6063 N N . MET A 1 742 ? 57.537 23.137 -15.776 1.00 55.84 742 MET A N 1
ATOM 6064 C CA . MET A 1 742 ? 56.632 22.366 -16.637 1.00 55.84 742 MET A CA 1
ATOM 6065 C C . MET A 1 742 ? 56.136 21.093 -15.935 1.00 55.84 742 MET A C 1
ATOM 6067 O O . MET A 1 742 ? 54.954 20.754 -16.039 1.00 55.84 742 MET A O 1
ATOM 6071 N N . THR A 1 743 ? 57.003 20.400 -15.181 1.00 61.88 743 THR A N 1
ATOM 6072 C CA . THR A 1 743 ? 56.587 19.200 -14.438 1.00 61.88 743 THR A CA 1
ATOM 6073 C C . THR A 1 743 ? 55.594 19.505 -13.326 1.00 61.88 743 THR A C 1
ATOM 6075 O O . THR A 1 743 ? 54.694 18.700 -13.112 1.00 61.88 743 THR A O 1
ATOM 6078 N N . ASP A 1 744 ? 55.687 20.652 -12.656 1.00 56.59 744 ASP A N 1
ATOM 6079 C CA . ASP A 1 744 ? 54.764 20.997 -11.569 1.00 56.59 744 ASP A CA 1
ATOM 6080 C C . ASP A 1 744 ? 53.361 21.354 -12.082 1.00 56.59 744 ASP A C 1
ATOM 6082 O O . ASP A 1 744 ? 52.360 20.971 -11.474 1.00 56.59 744 ASP A O 1
ATOM 6086 N N . MET A 1 745 ? 53.265 21.968 -13.265 1.00 55.06 745 MET A N 1
ATOM 6087 C CA . MET A 1 745 ? 51.983 22.215 -13.933 1.00 55.06 745 MET A CA 1
ATOM 6088 C C . MET A 1 745 ? 51.353 20.918 -14.475 1.00 55.06 745 MET A C 1
ATOM 6090 O O . MET A 1 745 ? 50.145 20.706 -14.353 1.00 55.06 745 MET A O 1
ATOM 6094 N N . LEU A 1 746 ? 52.167 20.013 -15.032 1.00 58.38 746 LEU A N 1
ATOM 6095 C CA . LEU A 1 746 ? 51.694 18.710 -15.513 1.00 58.38 746 LEU A CA 1
ATOM 6096 C C . LEU A 1 746 ? 51.284 17.778 -14.366 1.00 58.38 746 LEU A C 1
ATOM 6098 O O . LEU A 1 746 ? 50.265 17.097 -14.481 1.00 58.38 746 LEU A O 1
ATOM 6102 N N . LYS A 1 747 ? 52.022 17.770 -13.247 1.00 58.38 747 LYS A N 1
ATOM 6103 C CA . LYS A 1 747 ? 51.688 16.983 -12.048 1.00 58.38 747 LYS A CA 1
ATOM 6104 C C . LYS A 1 747 ? 50.317 17.364 -11.490 1.00 58.38 747 LYS A C 1
ATOM 6106 O O . LYS A 1 747 ? 49.533 16.467 -11.195 1.00 58.38 747 LYS A O 1
ATOM 6111 N N . GLY A 1 748 ? 49.991 18.657 -11.414 1.00 60.00 748 GLY A N 1
ATOM 6112 C CA . GLY A 1 748 ? 48.684 19.118 -10.925 1.00 60.00 748 GLY A CA 1
ATOM 6113 C C . GLY A 1 748 ? 47.503 18.602 -11.759 1.00 60.00 748 GLY A C 1
ATOM 6114 O O . GLY A 1 748 ? 46.494 18.165 -11.210 1.00 60.00 748 GLY A O 1
ATOM 6115 N N . ASN A 1 749 ? 47.651 18.566 -13.085 1.00 62.50 749 ASN A N 1
ATOM 6116 C CA . ASN A 1 749 ? 46.605 18.073 -13.986 1.00 62.50 749 ASN A CA 1
ATOM 6117 C C . ASN A 1 749 ? 46.527 16.541 -14.065 1.00 62.50 749 ASN A C 1
ATOM 6119 O O . ASN A 1 749 ? 45.431 15.980 -14.109 1.00 62.50 749 ASN A O 1
ATOM 6123 N N . LEU A 1 750 ? 47.671 15.850 -14.067 1.00 64.00 750 LEU A N 1
ATOM 6124 C CA . LEU A 1 750 ? 47.730 14.386 -14.150 1.00 64.00 750 LEU A CA 1
ATOM 6125 C C . LEU A 1 750 ? 47.155 13.712 -12.901 1.00 64.00 750 LEU A C 1
ATOM 6127 O O . LEU A 1 750 ? 46.450 12.707 -13.020 1.00 64.00 750 LEU A O 1
ATOM 6131 N N . LEU A 1 751 ? 47.378 14.297 -11.720 1.00 66.00 751 LEU A N 1
ATOM 6132 C CA . LEU A 1 751 ? 46.814 13.808 -10.459 1.00 66.00 751 LEU A CA 1
ATOM 6133 C C . LEU A 1 751 ? 45.277 13.841 -10.437 1.00 66.00 751 LEU A C 1
ATOM 6135 O O . LEU A 1 751 ? 44.664 13.068 -9.705 1.00 66.00 751 LEU A O 1
ATOM 6139 N N . ASN A 1 752 ? 44.646 14.676 -11.269 1.00 68.81 752 ASN A N 1
ATOM 6140 C CA . ASN A 1 752 ? 43.190 14.779 -11.338 1.00 68.81 752 ASN A CA 1
ATOM 6141 C C . ASN A 1 752 ? 42.540 13.756 -12.287 1.00 68.81 752 ASN A C 1
ATOM 6143 O O . ASN A 1 752 ? 41.419 13.328 -12.020 1.00 68.81 752 ASN A O 1
ATOM 6147 N N . VAL A 1 753 ? 43.212 13.346 -13.369 1.00 73.19 753 VAL A N 1
ATOM 6148 C CA . VAL A 1 753 ? 42.619 12.482 -14.415 1.00 73.19 753 VAL A CA 1
ATOM 6149 C C . VAL A 1 753 ? 42.944 10.999 -14.214 1.00 73.19 753 VAL A C 1
ATOM 6151 O O . VAL A 1 753 ? 42.091 10.141 -14.443 1.00 73.19 753 VAL A O 1
ATOM 6154 N N . ILE A 1 754 ? 44.157 10.676 -13.757 1.00 79.38 754 ILE A N 1
ATOM 6155 C CA . ILE A 1 754 ? 44.619 9.284 -13.634 1.00 79.38 754 ILE A CA 1
ATOM 6156 C C . ILE A 1 754 ? 43.749 8.455 -12.671 1.00 79.38 754 ILE A C 1
ATOM 6158 O O . ILE A 1 754 ? 43.324 7.367 -13.067 1.00 79.38 754 ILE A O 1
ATOM 6162 N N . PRO A 1 755 ? 43.413 8.928 -11.453 1.00 79.12 755 PRO A N 1
ATOM 6163 C CA . PRO A 1 755 ? 42.617 8.130 -10.521 1.00 79.12 755 PRO A CA 1
ATOM 6164 C C . PRO A 1 755 ? 41.234 7.762 -11.076 1.00 79.12 755 PRO A C 1
ATOM 6166 O O . PRO A 1 755 ? 40.769 6.643 -10.878 1.00 79.12 755 PRO A O 1
ATOM 6169 N N . MET A 1 756 ? 40.603 8.665 -11.833 1.00 78.06 756 MET A N 1
ATOM 6170 C CA . MET A 1 756 ? 39.293 8.436 -12.451 1.00 78.06 756 MET A CA 1
ATOM 6171 C C . MET A 1 756 ? 39.330 7.301 -13.484 1.00 78.06 756 MET A C 1
ATOM 6173 O O . MET A 1 756 ? 38.456 6.436 -13.493 1.00 78.06 756 MET A O 1
ATOM 6177 N N . LEU A 1 757 ? 40.354 7.275 -14.341 1.00 83.56 757 LEU A N 1
ATOM 6178 C CA . LEU A 1 757 ? 40.500 6.231 -15.359 1.00 83.56 757 LEU A CA 1
ATOM 6179 C C . LEU A 1 757 ? 40.829 4.868 -14.745 1.00 83.56 757 LEU A C 1
ATOM 6181 O O . LEU A 1 757 ? 40.269 3.858 -15.171 1.00 83.56 757 LEU A O 1
ATOM 6185 N N . VAL A 1 758 ? 41.686 4.838 -13.721 1.00 88.19 758 VAL A N 1
ATOM 6186 C CA . VAL A 1 758 ? 42.036 3.601 -13.006 1.00 88.19 758 VAL A CA 1
ATOM 6187 C C . VAL A 1 758 ? 40.800 2.999 -12.335 1.00 88.19 758 VAL A C 1
ATOM 6189 O O . VAL A 1 758 ? 40.546 1.802 -12.465 1.00 88.19 758 VAL A O 1
ATOM 6192 N N . ILE A 1 759 ? 39.988 3.828 -11.675 1.00 86.94 759 ILE A N 1
ATOM 6193 C CA . ILE A 1 759 ? 38.768 3.379 -10.995 1.00 86.94 759 ILE A CA 1
ATOM 6194 C C . ILE A 1 759 ? 37.704 2.931 -12.002 1.00 86.94 759 ILE A C 1
ATOM 6196 O O . ILE A 1 759 ? 37.093 1.882 -11.809 1.00 86.94 759 ILE A O 1
ATOM 6200 N N . GLY A 1 760 ? 37.513 3.665 -13.103 1.00 87.31 760 GLY A N 1
ATOM 6201 C CA . GLY A 1 760 ? 36.606 3.254 -14.178 1.00 87.31 760 GLY A CA 1
ATOM 6202 C C . GLY A 1 760 ? 37.004 1.910 -14.801 1.00 87.31 760 GLY A C 1
ATOM 6203 O O . GLY A 1 760 ? 36.145 1.062 -15.043 1.00 87.31 760 GLY A O 1
ATOM 6204 N N . GLY A 1 761 ? 38.307 1.674 -14.988 1.00 88.06 761 GLY A N 1
ATOM 6205 C CA . GLY A 1 761 ? 38.843 0.387 -15.436 1.00 88.06 761 GLY A CA 1
ATOM 6206 C C . GLY A 1 761 ? 38.609 -0.744 -14.430 1.00 88.06 761 GLY A C 1
ATOM 6207 O O . GLY A 1 761 ? 38.202 -1.837 -14.820 1.00 88.06 761 GLY A O 1
ATOM 6208 N N . TRP A 1 762 ? 38.791 -0.476 -13.134 1.00 90.12 762 TRP A N 1
ATOM 6209 C CA . TRP A 1 762 ? 38.532 -1.448 -12.069 1.00 90.12 762 TRP A CA 1
ATOM 6210 C C . TRP A 1 762 ? 37.046 -1.816 -11.949 1.00 90.12 762 TRP A C 1
ATOM 6212 O O . TRP A 1 762 ? 36.719 -2.997 -11.823 1.00 90.12 762 TRP A O 1
ATOM 6222 N N . ILE A 1 763 ? 36.140 -0.838 -12.056 1.00 89.75 763 ILE A N 1
ATOM 6223 C CA . ILE A 1 763 ? 34.682 -1.061 -12.065 1.00 89.75 763 ILE A CA 1
ATOM 6224 C C . ILE A 1 763 ? 34.273 -1.892 -13.280 1.00 89.75 763 ILE A C 1
ATOM 6226 O O . ILE A 1 763 ? 33.483 -2.823 -13.155 1.00 89.75 763 ILE A O 1
ATOM 6230 N N . ASN A 1 764 ? 34.841 -1.594 -14.449 1.00 86.88 764 ASN A N 1
ATOM 6231 C CA . ASN A 1 764 ? 34.589 -2.370 -15.659 1.00 86.88 764 ASN A CA 1
ATOM 6232 C C . ASN A 1 764 ? 35.074 -3.823 -15.523 1.00 86.88 764 ASN A C 1
ATOM 6234 O O . ASN A 1 764 ? 34.414 -4.734 -16.004 1.00 86.88 764 ASN A O 1
ATOM 6238 N N . TRP A 1 765 ? 36.206 -4.053 -14.856 1.00 88.69 765 TRP A N 1
ATOM 6239 C CA . TRP A 1 765 ? 36.717 -5.403 -14.612 1.00 88.69 765 TRP A CA 1
ATOM 6240 C C . TRP A 1 765 ? 35.863 -6.179 -13.595 1.00 88.69 765 TRP A C 1
ATOM 6242 O O . TRP A 1 765 ? 35.523 -7.335 -13.839 1.00 88.69 765 TRP A O 1
ATOM 6252 N N . THR A 1 766 ? 35.469 -5.541 -12.489 1.00 88.62 766 THR A N 1
ATOM 6253 C CA . THR A 1 766 ? 34.691 -6.171 -11.402 1.00 88.62 766 THR A CA 1
ATOM 6254 C C . THR A 1 766 ? 33.221 -6.403 -11.749 1.00 88.62 766 THR A C 1
ATOM 6256 O O . THR A 1 766 ? 32.665 -7.433 -11.377 1.00 88.62 766 THR A O 1
ATOM 6259 N N . PHE A 1 767 ? 32.588 -5.478 -12.471 1.00 88.50 767 PHE A N 1
ATOM 6260 C CA . PHE A 1 767 ? 31.159 -5.509 -12.791 1.00 88.50 767 PHE A CA 1
ATOM 6261 C C . PHE A 1 767 ? 30.910 -5.628 -14.303 1.00 88.50 767 PHE A C 1
ATOM 6263 O O . PHE A 1 767 ? 30.155 -4.837 -14.875 1.00 88.50 767 PHE A O 1
ATOM 6270 N N . SER A 1 768 ? 31.548 -6.601 -14.960 1.00 85.88 768 SER A N 1
ATOM 6271 C CA . SER A 1 768 ? 31.305 -6.933 -16.374 1.00 85.88 768 SER A CA 1
ATOM 6272 C C . SER A 1 768 ? 30.267 -8.052 -16.541 1.00 85.88 768 SER A C 1
ATOM 6274 O O . SER A 1 768 ? 29.997 -8.813 -15.616 1.00 85.88 768 SER A O 1
ATOM 6276 N N . GLY A 1 769 ? 29.673 -8.162 -17.735 1.00 82.88 769 GLY A N 1
ATOM 6277 C CA . GLY A 1 769 ? 28.808 -9.291 -18.103 1.00 82.88 769 GLY A CA 1
ATOM 6278 C C . GLY A 1 769 ? 27.300 -9.077 -17.936 1.00 82.88 769 GLY A C 1
ATOM 6279 O O . GLY A 1 769 ? 26.530 -9.948 -18.330 1.00 82.88 769 GLY A O 1
ATOM 6280 N N . PHE A 1 770 ? 26.850 -7.936 -17.406 1.00 86.69 770 PHE A N 1
ATOM 6281 C CA . PHE A 1 770 ? 25.423 -7.648 -17.208 1.00 86.69 770 PHE A CA 1
ATOM 6282 C C . PHE A 1 770 ? 25.068 -6.170 -17.443 1.00 86.69 770 PHE A C 1
ATOM 6284 O O . PHE A 1 770 ? 25.925 -5.284 -17.462 1.00 86.69 770 PHE A O 1
ATOM 6291 N N . VAL A 1 771 ? 23.774 -5.903 -17.638 1.00 88.06 771 VAL A N 1
ATOM 6292 C CA . VAL A 1 771 ? 23.216 -4.556 -17.838 1.00 88.06 771 VAL A CA 1
ATOM 6293 C C . VAL A 1 771 ? 22.915 -3.919 -16.482 1.00 88.06 771 VAL A C 1
ATOM 6295 O O . VAL A 1 771 ? 22.343 -4.570 -15.613 1.00 88.06 771 VAL A O 1
ATOM 6298 N N . THR A 1 772 ? 23.285 -2.650 -16.287 1.00 87.56 772 THR A N 1
ATOM 6299 C CA . THR A 1 772 ? 23.103 -1.963 -14.993 1.00 87.56 772 THR A CA 1
ATOM 6300 C C . THR A 1 772 ? 21.827 -1.128 -14.942 1.00 87.56 772 THR A C 1
ATOM 6302 O O . THR A 1 772 ? 21.070 -1.221 -13.981 1.00 87.56 772 THR A O 1
ATOM 6305 N N . THR A 1 773 ? 21.585 -0.284 -15.947 1.00 88.75 773 THR A N 1
ATOM 6306 C CA . THR A 1 773 ? 20.406 0.595 -15.983 1.00 88.75 773 THR A CA 1
ATOM 6307 C C . THR A 1 773 ? 20.085 1.039 -17.411 1.00 88.75 773 THR A C 1
ATOM 6309 O O . THR A 1 773 ? 20.883 0.830 -18.329 1.00 88.75 773 THR A O 1
ATOM 6312 N N . LYS A 1 774 ? 18.915 1.651 -17.601 1.00 87.81 774 LYS A N 1
ATOM 6313 C CA . LYS A 1 774 ? 18.472 2.267 -18.855 1.00 87.81 774 LYS A CA 1
ATOM 6314 C C . LYS A 1 774 ? 18.476 3.781 -18.695 1.00 87.81 774 LYS A C 1
ATOM 6316 O O . LYS A 1 774 ? 17.854 4.307 -17.773 1.00 87.81 774 LYS A O 1
ATOM 6321 N N . VAL A 1 775 ? 19.140 4.491 -19.598 1.00 86.25 775 VAL A N 1
ATOM 6322 C CA . VAL A 1 775 ? 19.046 5.955 -19.642 1.00 86.25 775 VAL A CA 1
ATOM 6323 C C . VAL A 1 775 ? 17.746 6.386 -20.343 1.00 86.25 775 VAL A C 1
ATOM 6325 O O . VAL A 1 775 ? 17.353 5.768 -21.334 1.00 86.25 775 VAL A O 1
ATOM 6328 N N . PRO A 1 776 ? 17.044 7.427 -19.849 1.00 79.81 776 PRO A N 1
ATOM 6329 C CA . PRO A 1 776 ? 15.683 7.770 -20.286 1.00 79.81 776 PRO A CA 1
ATOM 6330 C C . PRO A 1 776 ? 15.617 8.514 -21.630 1.00 79.81 776 PRO A C 1
ATOM 6332 O O . PRO A 1 776 ? 14.546 8.946 -22.047 1.00 79.81 776 PRO A O 1
ATOM 6335 N N . PHE A 1 777 ? 16.749 8.680 -22.311 1.00 82.38 777 PHE A N 1
ATOM 6336 C CA . PHE A 1 777 ? 16.851 9.321 -23.617 1.00 82.38 777 PHE A CA 1
ATOM 6337 C C . PHE A 1 777 ? 17.502 8.357 -24.620 1.00 82.38 777 PHE A C 1
ATOM 6339 O O . PHE A 1 777 ? 18.343 7.547 -24.230 1.00 82.38 777 PHE A O 1
ATOM 6346 N N . PRO A 1 778 ? 17.114 8.404 -25.906 1.00 72.62 778 PRO A N 1
ATOM 6347 C CA . PRO A 1 778 ? 17.666 7.521 -26.927 1.00 72.62 778 PRO A CA 1
ATOM 6348 C C . PRO A 1 778 ? 19.109 7.915 -27.269 1.00 72.62 778 PRO A C 1
ATOM 6350 O O . PRO A 1 778 ? 19.401 9.089 -27.499 1.00 72.62 778 PRO A O 1
ATOM 6353 N N . LEU A 1 779 ? 20.014 6.933 -27.330 1.00 79.00 779 LEU A N 1
ATOM 6354 C CA . LEU A 1 779 ? 21.410 7.141 -27.730 1.00 79.00 779 LEU A CA 1
ATOM 6355 C C . LEU A 1 779 ? 21.669 6.587 -29.128 1.00 79.00 779 LEU A C 1
ATOM 6357 O O . LEU A 1 779 ? 21.039 5.631 -29.575 1.00 79.00 779 LEU A O 1
ATOM 6361 N N . THR A 1 780 ? 22.624 7.195 -29.834 1.00 81.56 780 THR A N 1
ATOM 6362 C CA . THR A 1 780 ? 22.988 6.740 -31.177 1.00 81.56 780 THR A CA 1
ATOM 6363 C C . THR A 1 780 ? 23.749 5.415 -31.122 1.00 81.56 780 THR A C 1
ATOM 6365 O O . THR A 1 780 ? 24.600 5.181 -30.262 1.00 81.56 780 THR A O 1
ATOM 6368 N N . LEU A 1 781 ? 23.483 4.547 -32.101 1.00 74.38 781 LEU A N 1
ATOM 6369 C CA . LEU A 1 781 ? 24.012 3.180 -32.143 1.00 74.38 781 LEU A CA 1
ATOM 6370 C C . LEU A 1 781 ? 25.548 3.116 -32.257 1.00 74.38 781 LEU A C 1
ATOM 6372 O O . LEU A 1 781 ? 26.149 2.099 -31.926 1.00 74.38 781 LEU A O 1
ATOM 6376 N N . ARG A 1 782 ? 26.203 4.211 -32.674 1.00 78.62 782 ARG A N 1
ATOM 6377 C CA . ARG A 1 782 ? 27.671 4.307 -32.762 1.00 78.62 782 ARG A CA 1
ATOM 6378 C C . ARG A 1 782 ? 28.366 4.298 -31.400 1.00 78.62 782 ARG A C 1
ATOM 6380 O O . ARG A 1 782 ? 29.510 3.867 -31.327 1.00 78.62 782 ARG A O 1
ATOM 6387 N N . PHE A 1 783 ? 27.686 4.719 -30.331 1.00 77.88 783 PHE A N 1
ATOM 6388 C CA . PHE A 1 783 ? 28.239 4.687 -28.971 1.00 77.88 783 PHE A CA 1
ATOM 6389 C C . PHE A 1 783 ? 28.016 3.350 -28.258 1.00 77.88 783 PHE A C 1
ATOM 6391 O O . PHE A 1 783 ? 28.581 3.118 -27.193 1.00 77.88 783 PHE A O 1
ATOM 6398 N N . LYS A 1 784 ? 27.247 2.434 -28.857 1.00 78.50 784 LYS A N 1
ATOM 6399 C CA . LYS A 1 784 ? 26.947 1.115 -28.294 1.00 78.50 784 LYS A CA 1
ATOM 6400 C C . LYS A 1 784 ? 28.183 0.316 -27.829 1.00 78.50 784 LYS A C 1
ATOM 6402 O O . LYS A 1 784 ? 28.165 -0.114 -26.679 1.00 78.50 784 LYS A O 1
ATOM 6407 N N . PRO A 1 785 ? 29.266 0.144 -28.621 1.00 81.50 785 PRO A N 1
ATOM 6408 C CA . PRO A 1 785 ? 30.435 -0.630 -28.176 1.00 81.50 785 PRO A CA 1
ATOM 6409 C C . PRO A 1 785 ? 31.175 -0.000 -26.985 1.00 81.50 785 PRO A C 1
ATOM 6411 O O . PRO A 1 785 ? 31.866 -0.700 -26.246 1.00 81.50 785 PRO A O 1
ATOM 6414 N N . MET A 1 786 ? 31.023 1.311 -26.786 1.00 80.88 786 MET A N 1
ATOM 6415 C CA . MET A 1 786 ? 31.582 2.027 -25.642 1.00 80.88 786 MET A CA 1
ATOM 6416 C C . MET A 1 786 ? 30.678 1.900 -24.410 1.00 80.88 786 MET A C 1
ATOM 6418 O O . MET A 1 786 ? 31.164 1.663 -23.310 1.00 80.88 786 MET A O 1
ATOM 6422 N N . LEU A 1 787 ? 29.360 2.021 -24.594 1.00 83.94 787 LEU A N 1
ATOM 6423 C CA . LEU A 1 787 ? 28.389 2.067 -23.498 1.00 83.94 787 LEU A CA 1
ATOM 6424 C C . LEU A 1 787 ? 28.034 0.696 -22.920 1.00 83.94 787 LEU A C 1
ATOM 6426 O O . LEU A 1 787 ? 27.655 0.593 -21.752 1.00 83.94 787 LEU A O 1
ATOM 6430 N N . GLN A 1 788 ? 28.145 -0.340 -23.749 1.00 86.75 788 GLN A N 1
ATOM 6431 C CA . GLN A 1 788 ? 27.817 -1.729 -23.431 1.00 86.75 788 GLN A CA 1
ATOM 6432 C C . GLN A 1 788 ? 29.060 -2.613 -23.417 1.00 86.75 788 GLN A C 1
ATOM 6434 O O . GLN A 1 788 ? 29.019 -3.789 -23.782 1.00 86.75 788 GLN A O 1
ATOM 6439 N N . HIS A 1 789 ? 30.188 -2.038 -23.014 1.00 79.06 789 HIS A N 1
ATOM 6440 C CA . HIS A 1 789 ? 31.421 -2.790 -22.880 1.00 79.06 789 HIS A CA 1
ATOM 6441 C C . HIS A 1 789 ? 31.213 -3.958 -21.897 1.00 79.06 789 HIS A C 1
ATOM 6443 O O . HIS A 1 789 ? 30.735 -3.749 -20.782 1.00 79.06 789 HIS A O 1
ATOM 6449 N N . GLY A 1 790 ? 31.500 -5.187 -22.340 1.00 73.25 790 GLY A N 1
ATOM 6450 C CA . GLY A 1 790 ? 31.254 -6.413 -21.569 1.00 73.25 790 GLY A CA 1
ATOM 6451 C C . GLY A 1 790 ? 29.877 -7.069 -21.758 1.00 73.25 790 GLY A C 1
ATOM 6452 O O . GLY A 1 790 ? 29.594 -8.040 -21.064 1.00 73.25 790 GLY A O 1
ATOM 6453 N N . ILE A 1 791 ? 29.027 -6.592 -22.679 1.00 80.00 791 ILE A N 1
ATOM 6454 C CA . ILE A 1 791 ? 27.723 -7.203 -23.004 1.00 80.00 791 ILE A CA 1
ATOM 6455 C C . ILE A 1 791 ? 27.747 -7.738 -24.445 1.00 80.00 791 ILE A C 1
ATOM 6457 O O . ILE A 1 791 ? 27.947 -6.986 -25.395 1.00 80.00 791 ILE A O 1
ATOM 6461 N N . ALA A 1 792 ? 27.500 -9.038 -24.627 1.00 70.38 792 ALA A N 1
ATOM 6462 C CA . ALA A 1 792 ? 27.593 -9.710 -25.933 1.00 70.38 792 ALA A CA 1
ATOM 6463 C C . ALA A 1 792 ? 26.338 -9.573 -26.832 1.00 70.38 792 ALA A C 1
ATOM 6465 O O . ALA A 1 792 ? 26.265 -10.178 -27.901 1.00 70.38 792 ALA A O 1
ATOM 6466 N N . LEU A 1 793 ? 25.331 -8.783 -26.435 1.00 68.56 793 LEU A N 1
ATOM 6467 C CA . LEU A 1 793 ? 24.049 -8.674 -27.147 1.00 68.56 793 LEU A CA 1
ATOM 6468 C C . LEU A 1 793 ? 24.035 -7.561 -28.211 1.00 68.56 793 LEU A C 1
ATOM 6470 O O . LEU A 1 793 ? 23.718 -6.394 -27.961 1.00 68.56 793 LEU A O 1
ATOM 6474 N N . ALA A 1 794 ? 24.265 -7.953 -29.467 1.00 60.31 794 ALA A N 1
ATOM 6475 C CA . ALA A 1 794 ? 24.203 -7.058 -30.626 1.00 60.31 794 ALA A CA 1
ATOM 6476 C C . ALA A 1 794 ? 22.801 -6.466 -30.896 1.00 60.31 794 ALA A C 1
ATOM 6478 O O . ALA A 1 794 ? 22.696 -5.431 -31.553 1.00 60.31 794 ALA A O 1
ATOM 6479 N N . SER A 1 795 ? 21.734 -7.048 -30.340 1.00 64.19 795 SER A N 1
ATOM 6480 C CA . SER A 1 795 ? 20.338 -6.616 -30.512 1.00 64.19 795 SER A CA 1
ATOM 6481 C C . SER A 1 795 ? 19.833 -5.599 -29.480 1.00 64.19 795 SER A C 1
ATOM 6483 O O . SER A 1 795 ? 18.801 -4.981 -29.727 1.00 64.19 795 SER A O 1
ATOM 6485 N N . LEU A 1 796 ? 20.533 -5.413 -28.354 1.00 72.75 796 LEU A N 1
ATOM 6486 C CA . LEU A 1 796 ? 20.088 -4.541 -27.258 1.00 72.75 796 LEU A CA 1
ATOM 6487 C C . LEU A 1 796 ? 20.136 -3.052 -27.650 1.00 72.75 796 LEU A C 1
ATOM 6489 O O . LEU A 1 796 ? 21.071 -2.622 -28.328 1.00 72.75 796 LEU A O 1
ATOM 6493 N N . ASP A 1 797 ? 19.157 -2.252 -27.229 1.00 74.44 797 ASP A N 1
ATOM 6494 C CA . ASP A 1 797 ? 19.171 -0.806 -27.494 1.00 74.44 797 ASP A CA 1
ATOM 6495 C C . ASP A 1 797 ? 20.346 -0.117 -26.773 1.00 74.44 797 ASP A C 1
ATOM 6497 O O . ASP A 1 797 ? 20.692 -0.502 -25.659 1.00 74.44 797 ASP A O 1
ATOM 6501 N N . ALA A 1 798 ? 20.954 0.903 -27.389 1.00 79.88 798 ALA A N 1
ATOM 6502 C CA . ALA A 1 798 ? 22.124 1.624 -26.868 1.00 79.88 798 ALA A CA 1
ATOM 6503 C C . ALA A 1 798 ? 21.825 2.456 -25.605 1.00 79.88 798 ALA A C 1
ATOM 6505 O O . ALA A 1 798 ? 22.749 2.939 -24.952 1.00 79.88 798 ALA A O 1
ATOM 6506 N N . SER A 1 799 ? 20.545 2.621 -25.260 1.00 83.69 799 SER A N 1
ATOM 6507 C CA . SER A 1 799 ? 20.082 3.242 -24.016 1.00 83.69 799 SER A CA 1
ATOM 6508 C C . SER A 1 799 ? 20.281 2.346 -22.783 1.00 83.69 799 SER A C 1
ATOM 6510 O O . SER A 1 799 ? 20.300 2.840 -21.657 1.00 83.69 799 SER A O 1
ATOM 6512 N N . TRP A 1 800 ? 20.489 1.040 -22.957 1.00 86.88 800 TRP A N 1
ATOM 6513 C CA . TRP A 1 800 ? 20.923 0.159 -21.874 1.00 86.88 800 TRP A CA 1
ATOM 6514 C C . TRP A 1 800 ? 22.431 0.274 -21.676 1.00 86.88 800 TRP A C 1
ATOM 6516 O O . TRP A 1 800 ? 23.194 0.093 -22.625 1.00 86.88 800 TRP A O 1
ATOM 6526 N N . VAL A 1 801 ? 22.865 0.569 -20.452 1.00 89.69 801 VAL A N 1
ATOM 6527 C CA . VAL A 1 801 ? 24.264 0.896 -20.152 1.00 89.69 801 VAL A CA 1
ATOM 6528 C C . VAL A 1 801 ? 24.903 -0.094 -19.177 1.00 89.69 801 VAL A C 1
ATOM 6530 O O . VAL A 1 801 ? 24.237 -0.665 -18.305 1.00 89.69 801 VAL A O 1
ATOM 6533 N N . SER A 1 802 ? 26.215 -0.291 -19.330 1.00 91.38 802 SER A N 1
ATOM 6534 C CA . SER A 1 802 ? 27.046 -1.061 -18.401 1.00 91.38 802 SER A CA 1
ATOM 6535 C C . SER A 1 802 ? 27.375 -0.274 -17.125 1.00 91.38 802 SER A C 1
ATOM 6537 O O . SER A 1 802 ? 27.144 0.937 -17.020 1.00 91.38 802 SER A O 1
ATOM 6539 N N . SER A 1 803 ? 27.958 -0.972 -16.154 1.00 90.69 803 SER A N 1
ATOM 6540 C CA . SER A 1 803 ? 28.414 -0.431 -14.868 1.00 90.69 803 SER A CA 1
ATOM 6541 C C . SER A 1 803 ? 29.471 0.672 -15.030 1.00 90.69 803 SER A C 1
ATOM 6543 O O . SER A 1 803 ? 29.416 1.692 -14.344 1.00 90.69 803 SER A O 1
ATOM 6545 N N . ALA A 1 804 ? 30.392 0.519 -15.987 1.00 88.75 804 ALA A N 1
ATOM 6546 C CA . ALA A 1 804 ? 31.429 1.505 -16.290 1.00 88.75 804 ALA A CA 1
ATOM 6547 C C . ALA A 1 804 ? 30.835 2.816 -16.828 1.00 88.75 804 ALA A C 1
ATOM 6549 O O . ALA A 1 804 ? 31.200 3.908 -16.393 1.00 88.75 804 ALA A O 1
ATOM 6550 N N . SER A 1 805 ? 29.862 2.715 -17.733 1.00 89.44 805 SER A N 1
ATOM 6551 C CA . SER A 1 805 ? 29.133 3.870 -18.266 1.00 89.44 805 SER A CA 1
ATOM 6552 C C . SER A 1 805 ? 28.347 4.596 -17.175 1.00 89.44 805 SER A C 1
ATOM 6554 O O . SER A 1 805 ? 28.331 5.826 -17.131 1.00 89.44 805 SER A O 1
ATOM 6556 N N . TRP A 1 806 ? 27.743 3.840 -16.252 1.00 91.19 806 TRP A N 1
ATOM 6557 C CA . TRP A 1 806 ? 27.068 4.392 -15.079 1.00 91.19 806 TRP A CA 1
ATOM 6558 C C . TRP A 1 806 ? 28.037 5.120 -14.134 1.00 91.19 806 TRP A C 1
ATOM 6560 O O . TRP A 1 806 ? 27.723 6.210 -13.656 1.00 91.19 806 TRP A O 1
ATOM 6570 N N . TYR A 1 807 ? 29.237 4.580 -13.907 1.00 91.06 807 TYR A N 1
ATOM 6571 C CA . TYR A 1 807 ? 30.294 5.259 -13.150 1.00 91.06 807 TYR A CA 1
ATOM 6572 C C . TYR A 1 807 ? 30.650 6.620 -13.763 1.00 91.06 807 TYR A C 1
ATOM 6574 O O . TYR A 1 807 ? 30.604 7.630 -13.062 1.00 91.06 807 TYR A O 1
ATOM 6582 N N . PHE A 1 808 ? 30.936 6.675 -15.068 1.00 87.25 808 PHE A N 1
ATOM 6583 C CA . PHE A 1 808 ? 31.281 7.936 -15.733 1.00 87.25 808 PHE A CA 1
ATOM 6584 C C . PHE A 1 808 ? 30.143 8.960 -15.659 1.00 87.25 808 PHE A C 1
ATOM 6586 O O . PHE A 1 808 ? 30.396 10.137 -15.408 1.00 87.25 808 PHE A O 1
ATOM 6593 N N . LEU A 1 809 ? 28.891 8.517 -15.800 1.00 88.50 809 LEU A N 1
ATOM 6594 C CA . LEU A 1 809 ? 27.725 9.387 -15.652 1.00 88.50 809 LEU A CA 1
ATOM 6595 C C . LEU A 1 809 ? 27.659 9.997 -14.242 1.00 88.50 809 LEU A C 1
ATOM 6597 O O . LEU A 1 809 ? 27.464 11.204 -14.114 1.00 88.50 809 LEU A O 1
ATOM 6601 N N . ASN A 1 810 ? 27.906 9.205 -13.193 1.00 88.62 810 ASN A N 1
ATOM 6602 C CA . ASN A 1 810 ? 27.965 9.712 -11.817 1.00 88.62 810 ASN A CA 1
ATOM 6603 C C . ASN A 1 810 ? 29.132 10.674 -11.587 1.00 88.62 810 ASN A C 1
ATOM 6605 O O . ASN A 1 810 ? 28.947 11.703 -10.941 1.00 88.62 810 ASN A O 1
ATOM 6609 N N . VAL A 1 811 ? 30.313 10.395 -12.143 1.00 84.31 811 VAL A N 1
ATOM 6610 C CA . VAL A 1 811 ? 31.471 11.293 -12.010 1.00 84.31 811 VAL A CA 1
ATOM 6611 C C . VAL A 1 811 ? 31.169 12.678 -12.591 1.00 84.31 811 VAL A C 1
ATOM 6613 O O . VAL A 1 811 ? 31.497 13.685 -11.964 1.00 84.31 811 VAL A O 1
ATOM 6616 N N . PHE A 1 812 ? 30.496 12.750 -13.743 1.00 83.31 812 PHE A N 1
ATOM 6617 C CA . PHE A 1 812 ? 30.103 14.032 -14.336 1.00 83.31 812 PHE A CA 1
ATOM 6618 C C . PHE A 1 812 ? 28.885 14.668 -13.645 1.00 83.31 812 PHE A C 1
ATOM 6620 O O . PHE A 1 812 ? 28.817 15.892 -13.533 1.00 83.31 812 PHE A O 1
ATOM 6627 N N . GLY A 1 813 ? 27.937 13.860 -13.162 1.00 83.69 813 GLY A N 1
ATOM 6628 C CA . GLY A 1 813 ? 26.680 14.325 -12.566 1.00 83.69 813 GLY A CA 1
ATOM 6629 C C . GLY A 1 813 ? 26.792 14.817 -11.120 1.00 83.69 813 GLY A C 1
ATOM 6630 O O . GLY A 1 813 ? 26.104 15.762 -10.744 1.00 83.69 813 GLY A O 1
ATOM 6631 N N . LEU A 1 814 ? 27.685 14.236 -10.310 1.00 83.75 814 LEU A N 1
ATOM 6632 C CA . LEU A 1 814 ? 27.851 14.587 -8.888 1.00 83.75 814 LEU A CA 1
ATOM 6633 C C . LEU A 1 814 ? 28.609 15.906 -8.660 1.00 83.75 814 LEU A C 1
ATOM 6635 O O . LEU A 1 814 ? 28.737 16.371 -7.529 1.00 83.75 814 LEU A O 1
ATOM 6639 N N . ARG A 1 815 ? 29.076 16.551 -9.732 1.00 74.06 815 ARG A N 1
ATOM 6640 C CA . ARG A 1 815 ? 29.845 17.799 -9.697 1.00 74.06 815 ARG A CA 1
ATOM 6641 C C . ARG A 1 815 ? 29.138 18.931 -8.944 1.00 74.06 815 ARG A C 1
ATOM 6643 O O . ARG A 1 815 ? 29.720 19.522 -8.037 1.00 74.06 815 ARG A O 1
ATOM 6650 N N . SER A 1 816 ? 27.897 19.240 -9.319 1.00 73.00 816 SER A N 1
ATOM 6651 C CA . SER A 1 816 ? 27.111 20.311 -8.684 1.00 73.00 816 SER A CA 1
ATOM 6652 C C . SER A 1 816 ? 26.808 19.997 -7.219 1.00 73.00 816 SER A C 1
ATOM 6654 O O . SER A 1 816 ? 26.772 20.893 -6.379 1.00 73.00 816 SER A O 1
ATOM 6656 N N . MET A 1 817 ? 26.655 18.712 -6.903 1.00 80.69 817 MET A N 1
ATOM 6657 C CA . MET A 1 817 ? 26.417 18.239 -5.547 1.00 80.69 817 MET A CA 1
ATOM 6658 C C . MET A 1 817 ? 27.649 18.436 -4.655 1.00 80.69 817 MET A C 1
ATOM 6660 O O . MET A 1 817 ? 27.504 18.849 -3.507 1.00 80.69 817 MET A O 1
ATOM 6664 N N . TYR A 1 818 ? 28.863 18.233 -5.181 1.00 82.31 818 TYR A N 1
ATOM 6665 C CA . TYR A 1 818 ? 30.084 18.547 -4.437 1.00 82.31 818 TYR A CA 1
ATOM 6666 C C . TYR A 1 818 ? 30.213 20.041 -4.131 1.00 82.31 818 TYR A C 1
ATOM 6668 O O . TYR A 1 818 ? 30.627 20.384 -3.031 1.00 82.31 818 TYR A O 1
ATOM 6676 N N . ALA A 1 819 ? 29.849 20.927 -5.064 1.00 76.00 819 ALA A N 1
ATOM 6677 C CA . ALA A 1 819 ? 29.885 22.375 -4.835 1.00 76.00 819 ALA A CA 1
ATOM 6678 C C . ALA A 1 819 ? 28.919 22.814 -3.719 1.00 76.00 819 ALA A C 1
ATOM 6680 O O . ALA A 1 819 ? 29.270 23.656 -2.898 1.00 76.00 819 ALA A O 1
ATOM 6681 N N . LEU A 1 820 ? 27.733 22.198 -3.640 1.00 81.62 820 LEU A N 1
ATOM 6682 C CA . LEU A 1 820 ? 26.761 22.481 -2.580 1.00 81.62 820 LEU A CA 1
ATOM 6683 C C . LEU A 1 820 ? 27.280 22.080 -1.188 1.00 81.62 820 LEU A C 1
ATOM 6685 O O . LEU A 1 820 ? 27.020 22.771 -0.209 1.00 81.62 820 LEU A O 1
ATOM 6689 N N . ILE A 1 821 ? 27.984 20.949 -1.098 1.00 82.94 821 ILE A N 1
ATOM 6690 C CA . ILE A 1 821 ? 28.404 20.358 0.182 1.00 82.94 821 ILE A CA 1
ATOM 6691 C C . ILE A 1 821 ? 29.756 20.915 0.652 1.00 82.94 821 ILE A C 1
ATOM 6693 O O . ILE A 1 821 ? 29.950 21.109 1.848 1.00 82.94 821 ILE A O 1
ATOM 6697 N N . LEU A 1 822 ? 30.690 21.153 -0.274 1.00 77.19 822 LEU A N 1
ATOM 6698 C CA . LEU A 1 822 ? 32.079 21.529 0.021 1.00 77.19 822 LEU A CA 1
ATOM 6699 C C . LEU A 1 822 ? 32.366 23.033 -0.170 1.00 77.19 822 LEU A C 1
ATOM 6701 O O . LEU A 1 822 ? 33.440 23.487 0.214 1.00 77.19 822 LEU A O 1
ATOM 6705 N N . GLY A 1 823 ? 31.430 23.812 -0.727 1.00 71.31 823 GLY A N 1
ATOM 6706 C CA . GLY A 1 823 ? 31.573 25.260 -0.933 1.00 71.31 823 GLY A CA 1
ATOM 6707 C C . GLY A 1 823 ? 32.325 25.660 -2.214 1.00 71.31 823 GLY A C 1
ATOM 6708 O O . GLY A 1 823 ? 32.624 24.826 -3.069 1.00 71.31 823 GLY A O 1
ATOM 6709 N N . GLU A 1 824 ? 32.606 26.961 -2.371 1.00 59.19 824 GLU A N 1
ATOM 6710 C CA . GLU A 1 824 ? 33.175 27.550 -3.603 1.00 59.19 824 GLU A CA 1
ATOM 6711 C C . GLU A 1 824 ? 34.665 27.219 -3.844 1.00 59.19 824 GLU A C 1
ATOM 6713 O O . GLU A 1 824 ? 35.105 27.212 -4.997 1.00 59.19 824 GLU A O 1
ATOM 6718 N N . ASP A 1 825 ? 35.419 26.857 -2.797 1.00 59.09 825 ASP A N 1
ATOM 6719 C CA . ASP A 1 825 ? 36.844 26.468 -2.855 1.00 59.09 825 ASP A CA 1
ATOM 6720 C C . ASP A 1 825 ? 37.032 24.962 -3.116 1.00 59.09 825 ASP A C 1
ATOM 6722 O O . ASP A 1 825 ? 37.883 24.275 -2.541 1.00 59.09 825 ASP A O 1
ATOM 6726 N N . ASN A 1 826 ? 36.195 24.398 -3.986 1.00 61.62 826 ASN A N 1
ATOM 6727 C CA . ASN A 1 826 ? 36.189 22.966 -4.215 1.00 61.62 826 ASN A CA 1
ATOM 6728 C C . ASN A 1 826 ? 37.226 22.530 -5.268 1.00 61.62 826 ASN A C 1
ATOM 6730 O O . ASN A 1 826 ? 36.957 22.548 -6.469 1.00 61.62 826 ASN A O 1
ATOM 6734 N N . ALA A 1 827 ? 38.365 21.985 -4.822 1.00 58.22 827 ALA A N 1
ATOM 6735 C CA . ALA A 1 827 ? 39.318 21.256 -5.682 1.00 58.22 827 ALA A CA 1
ATOM 6736 C C . ALA A 1 827 ? 38.693 20.012 -6.379 1.00 58.22 827 ALA A C 1
ATOM 6738 O O . ALA A 1 827 ? 39.243 19.449 -7.332 1.00 58.22 827 ALA A O 1
ATOM 6739 N N . ALA A 1 828 ? 37.498 19.625 -5.914 1.00 54.81 828 ALA A N 1
ATOM 6740 C CA . ALA A 1 828 ? 36.442 18.820 -6.528 1.00 54.81 828 ALA A CA 1
ATOM 6741 C C . ALA A 1 828 ? 36.142 19.078 -8.015 1.00 54.81 828 ALA A C 1
ATOM 6743 O O . ALA A 1 828 ? 35.758 18.175 -8.765 1.00 54.81 828 ALA A O 1
ATOM 6744 N N . ASP A 1 829 ? 36.276 20.336 -8.432 1.00 58.16 829 ASP A N 1
ATOM 6745 C CA . ASP A 1 829 ? 35.697 20.815 -9.679 1.00 58.16 829 ASP A CA 1
ATOM 6746 C C . ASP A 1 829 ? 36.728 20.914 -10.819 1.00 58.16 829 ASP A C 1
ATOM 6748 O O . ASP A 1 829 ? 37.461 21.890 -10.968 1.00 58.16 829 ASP A O 1
ATOM 6752 N N . GLN A 1 830 ? 36.763 19.882 -11.665 1.00 56.75 830 GLN A N 1
ATOM 6753 C CA . GLN A 1 830 ? 37.686 19.794 -12.801 1.00 56.75 830 GLN A CA 1
ATOM 6754 C C . GLN A 1 830 ? 37.382 20.791 -13.927 1.00 56.75 830 GLN A C 1
ATOM 6756 O O . GLN A 1 830 ? 38.300 21.194 -14.640 1.00 56.75 830 GLN A O 1
ATOM 6761 N N . ALA A 1 831 ? 36.123 21.199 -14.119 1.00 53.22 831 ALA A N 1
ATOM 6762 C CA . ALA A 1 831 ? 35.796 22.071 -15.247 1.00 53.22 831 ALA A CA 1
ATOM 6763 C C . ALA A 1 831 ? 36.112 23.533 -14.948 1.00 53.22 831 ALA A C 1
ATOM 6765 O O . ALA A 1 831 ? 36.418 24.259 -15.883 1.00 53.22 831 ALA A O 1
ATOM 6766 N N . ARG A 1 832 ? 36.144 23.949 -13.675 1.00 54.75 832 ARG A N 1
ATOM 6767 C CA . ARG A 1 832 ? 36.703 25.256 -13.319 1.00 54.75 832 ARG A CA 1
ATOM 6768 C C . ARG A 1 832 ? 38.196 25.306 -13.642 1.00 54.75 832 ARG A C 1
ATOM 6770 O O . ARG A 1 832 ? 38.602 26.256 -14.279 1.00 54.75 832 ARG A O 1
ATOM 6777 N N . LEU A 1 833 ? 38.962 24.244 -13.377 1.00 52.84 833 LEU A N 1
ATOM 6778 C CA . LEU A 1 833 ? 40.388 24.161 -13.735 1.00 52.84 833 LEU A CA 1
ATOM 6779 C C . LEU A 1 833 ? 40.644 24.046 -15.250 1.00 52.84 833 LEU A C 1
ATOM 6781 O O . LEU A 1 833 ? 41.591 24.644 -15.751 1.00 52.84 833 LEU A O 1
ATOM 6785 N N . MET A 1 834 ? 39.811 23.312 -16.000 1.00 53.22 834 MET A N 1
ATOM 6786 C CA . MET A 1 834 ? 39.946 23.180 -17.462 1.00 53.22 834 MET A CA 1
ATOM 6787 C C . MET A 1 834 ? 39.464 24.436 -18.201 1.00 53.22 834 MET A C 1
ATOM 6789 O O . MET A 1 834 ? 40.091 24.870 -19.166 1.00 53.22 834 MET A O 1
ATOM 6793 N N . GLN A 1 835 ? 38.378 25.054 -17.732 1.00 53.47 835 GLN A N 1
ATOM 6794 C CA . GLN A 1 835 ? 37.892 26.334 -18.235 1.00 53.47 835 GLN A CA 1
ATOM 6795 C C . GLN A 1 835 ? 38.838 27.457 -17.809 1.00 53.47 835 GLN A C 1
ATOM 6797 O O . GLN A 1 835 ? 39.179 28.275 -18.650 1.00 53.47 835 GLN A O 1
ATOM 6802 N N . GLU A 1 836 ? 39.379 27.455 -16.589 1.00 48.72 836 GLU A N 1
ATOM 6803 C CA . GLU A 1 836 ? 40.482 28.337 -16.192 1.00 48.72 836 GLU A CA 1
ATOM 6804 C C . GLU A 1 836 ? 41.717 28.069 -17.054 1.00 48.72 836 GLU A C 1
ATOM 6806 O O . GLU A 1 836 ? 42.304 29.028 -17.508 1.00 48.72 836 GLU A O 1
ATOM 6811 N N . GLN A 1 837 ? 42.078 26.841 -17.438 1.00 46.31 837 GLN A N 1
ATOM 6812 C CA . GLN A 1 837 ? 43.206 26.619 -18.359 1.00 46.31 837 GLN A CA 1
ATOM 6813 C C . GLN A 1 837 ? 42.973 27.161 -19.772 1.00 46.31 837 GLN A C 1
ATOM 6815 O O . GLN A 1 837 ? 43.869 27.782 -20.343 1.00 46.31 837 GLN A O 1
ATOM 6820 N N . VAL A 1 838 ? 41.776 26.974 -20.333 1.00 45.53 838 VAL A N 1
ATOM 6821 C CA . VAL A 1 838 ? 41.437 27.508 -21.661 1.00 45.53 838 VAL A CA 1
ATOM 6822 C C . VAL A 1 838 ? 41.304 29.037 -21.608 1.00 45.53 838 VAL A C 1
ATOM 6824 O O . VAL A 1 838 ? 41.772 29.724 -22.512 1.00 45.53 838 VAL A O 1
ATOM 6827 N N . THR A 1 839 ? 40.782 29.599 -20.517 1.00 39.41 839 THR A N 1
ATOM 6828 C CA . THR A 1 839 ? 40.605 31.055 -20.357 1.00 39.41 839 THR A CA 1
ATOM 6829 C C . THR A 1 839 ? 41.899 31.763 -19.913 1.00 39.41 839 THR A C 1
ATOM 6831 O O . THR A 1 839 ? 42.151 32.896 -20.317 1.00 39.41 839 THR A O 1
ATOM 6834 N N . MET A 1 840 ? 42.783 31.089 -19.170 1.00 36.19 840 MET A N 1
ATOM 6835 C CA . MET A 1 840 ? 44.120 31.574 -18.781 1.00 36.19 84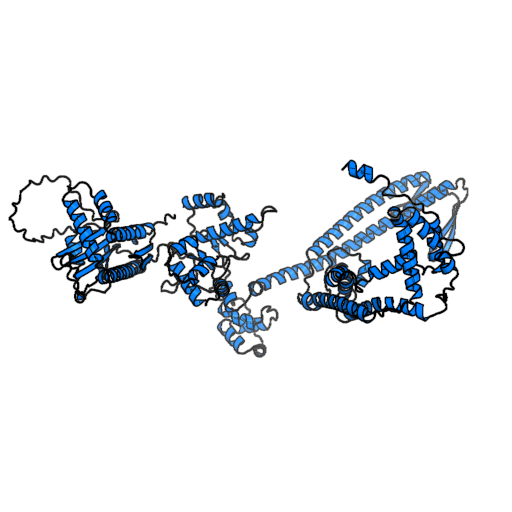0 MET A CA 1
ATOM 6836 C C . MET A 1 840 ? 45.119 31.475 -19.937 1.00 36.19 840 MET A C 1
ATOM 6838 O O . MET A 1 840 ? 46.029 32.298 -20.014 1.00 36.19 840 MET A O 1
ATOM 6842 N N . SER A 1 841 ? 44.920 30.545 -20.883 1.00 35.41 841 SER A N 1
ATOM 6843 C CA . SER A 1 841 ? 45.697 30.515 -22.132 1.00 35.41 841 SER A CA 1
ATOM 6844 C C . SER A 1 841 ? 45.420 31.719 -23.043 1.00 35.41 841 SER A C 1
ATOM 6846 O O . SER A 1 841 ? 46.270 32.076 -23.854 1.00 35.41 841 SER A O 1
ATOM 6848 N N . ALA A 1 842 ? 44.278 32.394 -22.860 1.00 33.03 842 ALA A N 1
ATOM 6849 C CA . ALA A 1 842 ? 43.937 33.611 -23.590 1.00 33.03 842 ALA A CA 1
ATOM 6850 C C . ALA A 1 842 ? 44.319 34.909 -22.851 1.00 33.03 842 ALA A C 1
ATOM 6852 O O . ALA A 1 842 ? 44.558 35.907 -23.522 1.00 33.03 842 ALA A O 1
ATOM 6853 N N . ASN A 1 843 ? 44.409 34.920 -21.509 1.00 35.28 843 ASN A N 1
ATOM 6854 C CA . ASN A 1 843 ? 44.514 36.179 -20.747 1.00 35.28 843 ASN A CA 1
ATOM 6855 C C . ASN A 1 843 ? 45.624 36.290 -19.690 1.00 35.28 843 ASN A C 1
ATOM 6857 O O . ASN A 1 843 ? 45.772 37.365 -19.114 1.00 35.28 843 ASN A O 1
ATOM 6861 N N . THR A 1 844 ? 46.452 35.272 -19.453 1.00 36.59 844 THR A N 1
ATOM 6862 C CA . THR A 1 844 ? 47.631 35.431 -18.582 1.00 36.59 844 THR A CA 1
ATOM 6863 C C . THR A 1 844 ? 48.785 34.547 -19.045 1.00 36.59 844 THR A C 1
ATOM 6865 O O . THR A 1 844 ? 49.116 33.533 -18.429 1.00 36.59 844 THR A O 1
ATOM 6868 N N . VAL A 1 845 ? 49.486 34.988 -20.089 1.00 34.56 845 VAL A N 1
ATOM 6869 C CA . VAL A 1 845 ? 50.950 34.855 -20.056 1.00 34.56 845 VAL A CA 1
ATOM 6870 C C . VAL A 1 845 ? 51.393 35.570 -18.771 1.00 34.56 845 VAL A C 1
ATOM 6872 O O . VAL A 1 845 ? 50.840 36.643 -18.512 1.00 34.56 845 VAL A O 1
ATOM 6875 N N . PRO A 1 846 ? 52.306 35.028 -17.939 1.00 41.31 846 PRO A N 1
ATOM 6876 C CA . PRO A 1 846 ? 52.841 35.763 -16.797 1.00 41.31 846 PRO A CA 1
ATOM 6877 C C . PRO A 1 846 ? 53.360 37.094 -17.332 1.00 41.31 846 PRO A C 1
ATOM 6879 O O . PRO A 1 846 ? 54.358 37.124 -18.049 1.00 41.31 846 PRO A O 1
ATOM 6882 N N . HIS A 1 847 ? 52.602 38.170 -17.117 1.00 46.94 847 HIS A N 1
ATOM 6883 C CA . HIS A 1 847 ? 52.950 39.451 -17.698 1.00 46.94 847 HIS A CA 1
ATOM 6884 C C . HIS A 1 847 ? 54.228 39.854 -16.985 1.00 46.94 847 HIS A C 1
ATOM 6886 O O . HIS A 1 847 ? 54.234 39.960 -15.756 1.00 46.94 847 HIS A O 1
ATOM 6892 N N . ASP A 1 848 ? 55.316 39.969 -17.745 1.00 59.66 848 ASP A N 1
ATOM 6893 C CA . ASP A 1 848 ? 56.591 40.454 -17.240 1.00 59.66 848 ASP A CA 1
ATOM 6894 C C . ASP A 1 848 ? 56.277 41.679 -16.363 1.00 59.66 848 ASP A C 1
ATOM 6896 O O . ASP A 1 848 ? 55.571 42.579 -16.838 1.00 59.66 848 ASP A O 1
ATOM 6900 N N . PRO A 1 849 ? 56.671 41.717 -15.074 1.00 63.69 849 PRO A N 1
ATOM 6901 C CA . PRO A 1 849 ? 56.276 42.796 -14.166 1.00 63.69 849 PRO A CA 1
ATOM 6902 C C . PRO A 1 849 ? 56.569 44.171 -14.774 1.00 63.69 849 PRO A C 1
ATOM 6904 O O . PRO A 1 849 ? 55.787 45.106 -14.623 1.00 63.69 849 PRO A O 1
ATOM 6907 N N . ARG A 1 850 ? 57.628 44.267 -15.584 1.00 73.75 850 ARG A N 1
ATOM 6908 C CA . ARG A 1 850 ? 57.973 45.449 -16.379 1.00 73.75 850 ARG A CA 1
ATOM 6909 C C . ARG A 1 850 ? 56.882 45.863 -17.370 1.00 73.75 850 ARG A C 1
ATOM 6911 O O . ARG A 1 850 ? 56.559 47.046 -17.457 1.00 73.75 850 ARG A O 1
ATOM 6918 N N . GLN A 1 851 ? 56.304 44.912 -18.098 1.00 75.50 851 GLN A N 1
ATOM 6919 C CA . GLN A 1 851 ? 55.225 45.166 -19.051 1.00 75.50 851 GLN A CA 1
ATOM 6920 C C . GLN A 1 851 ? 53.938 45.588 -18.329 1.00 75.50 851 GLN A C 1
ATOM 6922 O O . GLN A 1 851 ? 53.296 46.550 -18.748 1.00 75.50 851 GLN A O 1
ATOM 6927 N N . ALA A 1 852 ? 53.625 44.955 -17.193 1.00 75.38 852 ALA A N 1
ATOM 6928 C CA . ALA A 1 852 ? 52.489 45.337 -16.353 1.00 75.38 852 ALA A CA 1
ATOM 6929 C C . ALA A 1 852 ? 52.628 46.765 -15.788 1.00 75.38 852 ALA A C 1
ATOM 6931 O O . ALA A 1 852 ? 51.678 47.547 -15.842 1.00 75.38 852 ALA A O 1
ATOM 6932 N N . PHE A 1 853 ? 53.819 47.144 -15.312 1.00 83.19 853 PHE A N 1
ATOM 6933 C CA . PHE A 1 853 ? 54.089 48.506 -14.839 1.00 83.19 853 PHE A CA 1
ATOM 6934 C C . PHE A 1 853 ? 54.042 49.549 -15.952 1.00 83.19 853 PHE A C 1
ATOM 6936 O O . PHE A 1 853 ? 53.636 50.684 -15.707 1.00 83.19 853 PHE A O 1
ATOM 6943 N N . LYS A 1 854 ? 54.463 49.194 -17.170 1.00 83.19 854 LYS A N 1
ATOM 6944 C CA . LYS A 1 854 ? 54.384 50.090 -18.327 1.00 83.19 854 LYS A CA 1
ATOM 6945 C C . LYS A 1 854 ? 52.940 50.342 -18.744 1.00 83.19 854 LYS A C 1
ATOM 6947 O O . LYS A 1 854 ? 52.558 51.498 -18.898 1.00 83.19 854 LYS A O 1
ATOM 6952 N N . ALA A 1 855 ? 52.138 49.285 -18.833 1.00 83.25 855 ALA A N 1
ATOM 6953 C CA . ALA A 1 855 ? 50.724 49.392 -19.168 1.00 83.25 855 ALA A CA 1
ATOM 6954 C C . ALA A 1 855 ? 49.953 50.268 -18.162 1.00 83.25 855 ALA A C 1
ATOM 6956 O O . ALA A 1 855 ? 49.166 51.122 -18.568 1.00 83.25 855 ALA A O 1
ATOM 6957 N N . GLU A 1 856 ? 50.200 50.116 -16.853 1.00 85.12 856 GLU A N 1
ATOM 6958 C CA . GLU A 1 856 ? 49.503 50.935 -15.848 1.00 85.12 856 GLU A CA 1
ATOM 6959 C C . GLU A 1 856 ? 50.012 52.388 -15.810 1.00 85.12 856 GLU A C 1
ATOM 6961 O O . GLU A 1 856 ? 49.219 53.298 -15.571 1.00 85.12 856 GLU A O 1
ATOM 6966 N N . TRP A 1 857 ? 51.297 52.636 -16.097 1.00 85.44 857 TRP A N 1
ATOM 6967 C CA . TRP A 1 857 ? 51.836 53.997 -16.220 1.00 85.44 857 TRP A CA 1
ATOM 6968 C C . TRP A 1 857 ? 51.157 54.766 -17.363 1.00 85.44 857 TRP A C 1
ATOM 6970 O O . TRP A 1 857 ? 50.645 55.868 -17.140 1.00 85.44 857 TRP A O 1
ATOM 6980 N N . GLU A 1 858 ? 51.071 54.150 -18.550 1.00 87.00 858 GLU A N 1
ATOM 6981 C CA . GLU A 1 858 ? 50.388 54.714 -19.723 1.00 87.00 858 GLU A CA 1
ATOM 6982 C C . GLU A 1 858 ? 48.900 54.960 -19.427 1.00 87.00 858 GLU A C 1
ATOM 6984 O O . GLU A 1 858 ? 48.379 56.050 -19.680 1.00 87.00 858 GLU A O 1
ATOM 6989 N N . ALA A 1 859 ? 48.224 53.989 -18.801 1.00 87.00 859 ALA A N 1
ATOM 6990 C CA . ALA A 1 859 ? 46.815 54.110 -18.438 1.00 87.00 859 ALA A CA 1
ATOM 6991 C C . ALA A 1 859 ? 46.556 55.247 -17.435 1.00 87.00 859 ALA A C 1
ATOM 6993 O O . ALA A 1 859 ? 45.625 56.032 -17.620 1.00 87.00 859 ALA A O 1
ATOM 6994 N N . LEU A 1 860 ? 47.377 55.378 -16.385 1.00 85.81 860 LEU A N 1
ATOM 6995 C CA . LEU A 1 860 ? 47.210 56.429 -15.377 1.00 85.81 860 LEU A CA 1
ATOM 6996 C C . LEU A 1 860 ? 47.537 57.823 -15.941 1.00 85.81 860 LEU A C 1
ATOM 6998 O O . LEU A 1 860 ? 46.955 58.822 -15.505 1.00 85.81 860 LEU A O 1
ATOM 7002 N N . GLN A 1 861 ? 48.421 57.916 -16.941 1.00 85.06 861 GLN A N 1
ATOM 7003 C CA . GLN A 1 861 ? 48.810 59.192 -17.543 1.00 85.06 861 GLN A CA 1
ATOM 7004 C C . GLN A 1 861 ? 47.648 59.847 -18.290 1.00 85.06 861 GLN A C 1
ATOM 7006 O O . GLN A 1 861 ? 47.464 61.062 -18.182 1.00 85.06 861 GLN A O 1
ATOM 7011 N N . ILE A 1 862 ? 46.812 59.042 -18.943 1.00 85.75 862 ILE A N 1
ATOM 7012 C CA . ILE A 1 862 ? 45.643 59.499 -19.704 1.00 85.75 862 ILE A CA 1
ATOM 7013 C C . ILE A 1 862 ? 44.526 60.025 -18.779 1.00 85.75 862 ILE A C 1
ATOM 7015 O O . ILE A 1 862 ? 43.729 60.873 -19.175 1.00 85.75 862 ILE A O 1
ATOM 7019 N N . CYS A 1 863 ? 44.467 59.590 -17.518 1.00 82.38 863 CYS A N 1
ATOM 7020 C CA . CYS A 1 863 ? 43.344 59.906 -16.632 1.00 82.38 863 CYS A CA 1
ATOM 7021 C C . CYS A 1 863 ? 43.347 61.352 -16.109 1.00 82.38 863 CYS A C 1
ATOM 7023 O O . CYS A 1 863 ? 44.310 61.804 -15.482 1.00 82.38 863 CYS A O 1
ATOM 7025 N N . SER A 1 864 ? 42.236 62.068 -16.299 1.00 80.31 864 SER A N 1
ATOM 7026 C CA . SER A 1 864 ? 41.990 63.408 -15.753 1.00 80.31 864 SER A CA 1
ATOM 7027 C C . SER A 1 864 ? 41.109 63.359 -14.496 1.00 80.31 864 SER A C 1
ATOM 7029 O O . SER A 1 864 ? 40.310 62.442 -14.306 1.00 80.31 864 SER A O 1
ATOM 7031 N N . HIS A 1 865 ? 41.267 64.342 -13.601 1.00 86.75 865 HIS A N 1
ATOM 7032 C CA . HIS A 1 865 ? 40.437 64.436 -12.395 1.00 86.75 865 HIS A CA 1
ATOM 7033 C C . HIS A 1 865 ? 39.100 65.101 -12.714 1.00 86.75 865 HIS A C 1
ATOM 7035 O O . HIS A 1 865 ? 39.052 66.307 -12.969 1.00 86.75 865 HIS A O 1
ATOM 7041 N N . ASN A 1 866 ? 38.029 64.316 -12.636 1.00 82.44 866 ASN A N 1
ATOM 7042 C CA . ASN A 1 866 ? 36.659 64.808 -12.651 1.00 82.44 866 ASN A CA 1
ATOM 7043 C C . ASN A 1 866 ? 36.103 64.732 -11.231 1.00 82.44 866 ASN A C 1
ATOM 7045 O O . ASN A 1 866 ? 35.845 63.645 -10.720 1.00 82.44 866 ASN A O 1
ATOM 7049 N N . TRP A 1 867 ? 35.951 65.886 -10.586 1.00 84.38 867 TRP A N 1
ATOM 7050 C CA . TRP A 1 867 ? 35.497 65.964 -9.203 1.00 84.38 867 TRP A CA 1
ATOM 7051 C C . TRP A 1 867 ? 33.999 65.658 -9.109 1.00 84.38 867 TRP A C 1
ATOM 7053 O O . TRP A 1 867 ? 33.179 66.462 -9.551 1.00 84.38 867 TRP A O 1
ATOM 7063 N N . ALA A 1 868 ? 33.646 64.520 -8.509 1.00 83.19 868 ALA A N 1
ATOM 7064 C CA . ALA A 1 868 ? 32.251 64.088 -8.401 1.00 83.19 868 ALA A CA 1
ATOM 7065 C C . ALA A 1 868 ? 31.428 64.967 -7.436 1.00 83.19 868 ALA A C 1
ATOM 7067 O O . ALA A 1 868 ? 30.283 65.290 -7.722 1.00 83.19 868 ALA A O 1
ATOM 7068 N N . LEU A 1 869 ? 32.027 65.437 -6.336 1.00 80.62 869 LEU A N 1
ATOM 7069 C CA . LEU A 1 869 ? 31.357 66.233 -5.293 1.00 80.62 869 LEU A CA 1
ATOM 7070 C C . LEU A 1 869 ? 31.320 67.752 -5.596 1.00 80.62 869 LEU A C 1
ATOM 7072 O O . LEU A 1 869 ? 31.547 68.558 -4.703 1.00 80.62 869 LEU A O 1
ATOM 7076 N N . LYS A 1 870 ? 31.208 68.174 -6.867 1.00 77.81 870 LYS A N 1
ATOM 7077 C CA . LYS A 1 870 ? 31.323 69.606 -7.246 1.00 77.81 870 LYS A CA 1
ATOM 7078 C C . LYS A 1 870 ? 29.972 70.328 -7.206 1.00 77.81 870 LYS A C 1
ATOM 7080 O O . LYS A 1 870 ? 29.934 71.526 -6.959 1.00 77.81 870 LYS A O 1
ATOM 7085 N N . ASN A 1 871 ? 28.889 69.594 -7.457 1.00 75.62 871 ASN A N 1
ATOM 7086 C CA . ASN A 1 871 ? 27.512 70.097 -7.444 1.00 75.62 871 ASN A CA 1
ATOM 7087 C C . ASN A 1 871 ? 26.657 69.434 -6.354 1.00 75.62 871 ASN A C 1
ATOM 7089 O O . ASN A 1 871 ? 25.453 69.670 -6.306 1.00 75.62 871 ASN A O 1
ATOM 7093 N N . THR A 1 872 ? 27.267 68.642 -5.470 1.00 75.88 872 THR A N 1
ATOM 7094 C CA . THR A 1 872 ? 26.561 67.933 -4.394 1.00 75.88 872 THR A CA 1
ATOM 7095 C C . THR A 1 872 ? 25.816 68.880 -3.472 1.00 75.88 872 THR A C 1
ATOM 7097 O O . THR A 1 872 ? 24.741 68.541 -3.012 1.00 75.88 872 THR A O 1
ATOM 7100 N N . ASP A 1 873 ? 26.328 70.090 -3.260 1.00 77.44 873 ASP A N 1
ATOM 7101 C CA . ASP A 1 873 ? 25.687 71.091 -2.406 1.00 77.44 873 ASP A CA 1
ATOM 7102 C C . ASP A 1 873 ? 24.343 71.558 -2.993 1.00 77.44 873 ASP A C 1
ATOM 7104 O O . ASP A 1 873 ? 23.444 71.930 -2.251 1.00 77.44 873 ASP A O 1
ATOM 7108 N N . LYS A 1 874 ? 24.193 71.520 -4.327 1.00 76.44 874 LYS A N 1
ATOM 7109 C CA . LYS A 1 874 ? 22.939 71.840 -5.028 1.00 76.44 874 LYS A CA 1
ATOM 7110 C C . LYS A 1 874 ? 21.996 70.640 -5.069 1.00 76.44 874 LYS A C 1
ATOM 7112 O O . LYS A 1 874 ? 20.813 70.809 -4.816 1.00 76.44 874 LYS A O 1
ATOM 7117 N N . GLU A 1 875 ? 22.529 69.444 -5.318 1.00 74.19 875 GLU A N 1
ATOM 7118 C CA . GLU A 1 875 ? 21.759 68.190 -5.279 1.00 74.19 875 GLU A CA 1
ATOM 7119 C C . GLU A 1 875 ? 21.225 67.885 -3.868 1.00 74.19 875 GLU A C 1
ATOM 7121 O O . GLU A 1 875 ? 20.138 67.342 -3.733 1.00 74.19 875 GLU A O 1
ATOM 7126 N N . LEU A 1 876 ? 21.942 68.284 -2.810 1.00 73.25 876 LEU A N 1
ATOM 7127 C CA . LEU A 1 876 ? 21.505 68.136 -1.416 1.00 73.25 876 LEU A CA 1
ATOM 7128 C C . LEU A 1 876 ? 20.385 69.120 -1.032 1.00 73.25 876 LEU A C 1
ATOM 7130 O O . LEU A 1 876 ? 19.673 68.866 -0.074 1.00 73.25 876 LEU A O 1
ATOM 7134 N N . ILE A 1 877 ? 20.257 70.247 -1.741 1.00 73.25 877 ILE A N 1
ATOM 7135 C CA . ILE A 1 877 ? 19.188 71.241 -1.530 1.00 73.25 877 ILE A CA 1
ATOM 7136 C C . ILE A 1 877 ? 17.921 70.875 -2.332 1.00 73.25 877 ILE A C 1
ATOM 7138 O O . ILE A 1 877 ? 16.834 71.339 -1.999 1.00 73.25 877 ILE A O 1
ATOM 7142 N N . GLU A 1 878 ? 18.045 70.053 -3.382 1.00 66.62 878 GLU A N 1
ATOM 7143 C CA . GLU A 1 878 ? 16.914 69.515 -4.161 1.00 66.62 878 GLU A CA 1
ATOM 7144 C C . GLU A 1 878 ? 16.267 68.256 -3.540 1.00 66.62 878 GLU A C 1
ATOM 7146 O O . GLU A 1 878 ? 15.197 67.844 -3.994 1.00 66.62 878 GLU A O 1
ATOM 7151 N N . ILE A 1 879 ? 16.886 67.665 -2.509 1.00 52.25 879 ILE A N 1
ATOM 7152 C CA . ILE A 1 879 ? 16.360 66.557 -1.684 1.00 52.25 879 ILE A CA 1
ATOM 7153 C C . ILE A 1 879 ? 15.762 67.135 -0.403 1.00 52.25 879 ILE A C 1
ATOM 7155 O O . ILE A 1 879 ? 14.677 66.655 0.001 1.00 52.25 879 ILE A O 1
#

Secondary structure (DSSP, 8-state):
---PPPPPGGGSEEEEEEEEE-SS-EEEEEEESPP----------------TT--------------S-SEETTEE-S--HHHHHHHHS--GGGTTS-EEEEETTEEEEEEEEE--TTS-----TTS---SEEEEEEEEETT--HHHHHHHHHHHHHHHHHHHHHHHHH-HHHHHHHHHHHHHHHHHHS-SS-HHHHHHHHHHH-HHHHHHHHHHHHHHHHSEEEEEETTTEEEEEE-TTTTT--SSS-S---S-B-TT--B---TT-EEEESS-HHHHHHHS-TT--HHHHHHHHH--TTS-HHHHHHHHT--HHHHHHHHHHHHHTTSEEEE----TT-EEEE-TT--TT-HHHHHHHHHHHSS-HHHHHHHTSS-EEHHHHTS-SSS--THHHHHHHHHHHHHHHTT-EEEE--EEE---TTS------GGGGGGS-HHHHHHHHTTS-HHHHHHHHHSTT--S-HHHHHHHGGG-EEEEEHHHHHHHHT--HHHHHTTTHHHHHHHHHHHHHHHIIIIIHHHHHHHHHHHHHHHHHHHHHHHHHHHHHHHHHT-S-S-EEEEEEEETTEEEEEEES-TTEEEEEEETTEEEEEEHHHHHHHHHHHHHHHHHHHHHHHHHHHHHHHHHHHHHHT------HHHIIIIIHHHHHHHHHHHHHHHHHHHHH-------HHHHHHHHHHHHHHHHHHHGGGS-HHHHHHHHHHHH-TTT-HHHHHHHSPP----TTS-HHHHHHHHHHHHHHHHHHHHHHHHHHHHT-SS--EE-SS---GGGHHHHTTT---TTS-TTEE-HHHHHHHHHHHTHHHHHHHH-SS-TT-HHHHHHHHHHHHHH-S---HHHHHHHHHHHHHH-----GGGSHHHHTT--

Foldseek 3Di:
DDQADADPLQLAFQKKWKWFDFPVATFTLDMPPDEDDDPDPDDPDDDPDDDPPDDPDPPPPDPPPPDQDQDDPSHGYDDDRRRVSVVFVDDPVCAQHWDWDDDRQKIKTKHKHADDPDDDPDPPVPWGDTGIMMIITIGTPPDDPLSSVLVNVLRSLVRVLVNVCCVVPVQVRVLSVQSVVLVVVVVVPDDDPPPVSLVVSLVGHPVSVQRNVVSVCCRRPQKDFDDDPQHDTRITHRVCRQQPPDPDRLDPPVDPDPPRQDDQDQQKAKDFLDQLVVVVVSDRPPPDVLLNLLSVPGDLQGGLNVSCVVSVHDSVVSVVSRSVCVVRVRMDIGGHDDQAWWKAFRPRQPPVDVVLQVVVCVPLVDGPVVVNVCRNDTDGNNVVQDDPDPDDPVVNVSSVVVVSSCVSSSRMHIDFDAAADDQPPQDQDDADPPQCVVDDPLLVVLCVVQHPPSSVRVCSVPPPPPDDSSLCSLQRVRNHRSHTPVNSCVVSVDDPCVVPVSPVVVVVVVVLVVLVCCCVVPLVVVLVVLVVVLVVLVVVLVVLVVVLVVLVVLVVPPPDQKDWDWDDPDPPDTDIDIDRDSQWDWDDPDPPDTDIDGSVRSNVVSVVVSVVSVVVSVVSVVVSVVSVVVSVVSVVVDDDDDDVVLCVPQVVVLLVVLLVVLVVVQVVVVVPDDDDDDDPVVVVLVVVLVVLVCLQPPVQAPDQVVSVVVLCCQQPPPRHPLVVVLPDDDPDDDPVPDPVVVVVVVVLLCSVPVVLVVVLVVQCVVFAQDWRDFAPDADDPVCQCVFNVRYPDPPDGSRTGGSSNSSVVSLVVCQVVCCVVVHDSGPSHVVVVVVCVVVCVVPDPPQRSSNSSVVSNVSSVPGHHNHPCPCVVVVVVVD

pLDDT: mean 74.34, std 16.11, range [25.81, 92.88]

Sequence (879 aa):
MEVPKTVPKDFLPLSLFIVVKTPKEDRMLYMYPPLENEKKPNQRTDQVMHSPYTVVESGTTWHQHNYKTSIKDGKLFGFDDEILAFLFTVLPKMCDQRMHIKINDVRFIGYPVLLNSLDAECEDEELPNILLYNVIFAIQATAPKNVVDSYANFVEKISKGIKQDELKSKYLSNQMEIILQCQDVSKWQNQYVFEVTEEYIWQKSTLAFTLSNIFVELTKYGCTSLRFNGWLDIGCQLLESSTVTTKQPMFSLHTTLSQGTILIKPYHAMILLERSRTVTDNMFPNAAGAMRHFLQIVSPLKNLQAIGQELQMELSLIFRFAEHLVYWGKAIMVYPIAQNNTYIVSRTADLANEHIHNRFALQFRTELVVILSKFNSPLIIRDYLLPEDGFKKDDKVTKVAILVWLLKHRLIVQLHTYVYLNVDWIPQENLDESVLNDLSQETVSSLLNFIPRHAILYIIKNKECKIRIDTFAKIISFLDGEHHLEDIMYYNGLTRIFLIETEKMEVEMSRVHAIEKFINERLKPDLREQQEKHQRILDDICEYQLLLQSIAVIKSLRPLKKLKMKVNLGLGFFAQAVVNDPNHIFIDVGCGTFVEFTLDEADVVINERLQLLKMLSKKQLAVIGSIKAHISLLVYMVELLLDPSIRTWVFVPIVLFTFLIGVVRHYLAILIHTKKEIGLQQIQDSHALVRSRLLRENGRYLSKHSFLMRKQFFNDEESGYFKVAQQRQSPVVNPMSDPSVMTDMLKGNLLNVIPMLVIGGWINWTFSGFVTTKVPFPLTLRFKPMLQHGIALASLDASWVSSASWYFLNVFGLRSMYALILGEDNAADQARLMQEQVTMSANTVPHDPRQAFKAEWEALQICSHNWALKNTDKELIEI

InterPro domains:
  IPR002809 Integral membrane protein EMC3/TMCO1-like [PF01956] (639-826)
  IPR002809 Integral membrane protein EMC3/TMCO1-like [SM01415] (639-826)
  IPR004127 Prefoldin alpha-like [PF02996] (525-624)
  IPR005365 Nitrogen permease regulator 3 [PF03666] (129-424)
  IPR008568 ER membrane protein complex subunit 3 [PTHR13116] (639-878)
  IPR009053 Prefoldin [G3DSA:1.10.287.370] (516-642)

Organism: NCBI:txid6336

Radius of gyration: 52.52 Å; chains: 1; bounding box: 144×117×148 Å